Protein 2EL4 (pdb70)

Sequence (46 aa):
GSSGSSGTGVKPYGCSQCAKTFSLKSQLIVHQRSHTGVKPSGPSSGGSSGSSGTGVKPYGCSQCAKTFSLKSQLIVHQRSHTGVKPSGPSSGGSSGSSGTGVKPYGCSQCAKTFSLKSQLIVHQRSHTGVKPSGPSSGGSSGSSGTGVKPYGCSQCAKTFSLKSQLIVHQRSHTGVKPSGPSSGGSSGSSGTGVKPYGCSQCAKTFSLKSQLIVHQRSHTGVKPSGPSSGGSSGSSGTGVKPYGCSQCAKTFSLKSQLIVHQRSHTGVKPSGPSSGGSSGSSGTGVKPYGCSQCAKTFSLKSQLIVHQRSHTGVKPSGPSSGGSSGSSGTGVKPYGCSQCAKTFSLKSQLIVHQRSHTGVKPSGPSSGGSSGSSGTGVKPYGCSQCAKTFSLKSQLIVHQRSHTGVKPSGPSSGGSSGSSGTGVKPYGCSQCAKTFSLKSQLIVHQRSHTGVKPSGPSSGGSSGSSGTGVKPYGCSQCAKTFSLKSQLIVHQRSHTGVKPSGPSSGGSSGSSGTGVKPYGCSQCAKTFSLKSQLIVHQRSHTGVKPSGPSSGGSSGSSGTGVKPYGCSQCAKTFSLKSQLIVHQRSHTGVKPSGPSSGGSSGSSGTGVKPYGCSQCAKTFSLKSQLIVHQRSHTGVKPSGPSSGGSSGSSGTGVKPYGCSQCAKTFSLKSQLIVHQRSHTGVKPSGPSSGGSSGSSGTGVKPYGCSQCAKTFSLKSQLIVHQRSHTGVKPSGPSSGGSSGSSGTGVKPYGCSQCAKTFSLKSQLIVHQRSHTGVKPSGPSSGGSSGSSGTGVKPYGCSQCAKTFSLKSQLIVHQRSHTGVKPSGPSSGGSSGSSGTGVKPYGCSQCAKTFSLKSQLIVHQRSHTGVKPSGPSSGGSSGSSGTGVKPYGCSQCAKTFSLKSQLIVHQRSHTGVKPSGPSSG

GO terms:
  GO:0001934 positive regulation of protein phosphorylation (P, IDA)
  GO:0005634 nucleus (C, IDA)
  GO:0005737 cytoplasm (C, IDA)
  GO:0045732 positive regulation of protein catabolic process (P, IDA)
  GO:0045944 positive regulation of transcription by RNA polymerase II (P, IDA)
  GO:1901224 positive regulation of non-canonical NF-kappaB signal transduction (P, IDA)
  GO:0071356 cellular response to tumor necrosis factor (P, IDA)
  GO:0005515 protein binding (F, IPI)
  GO:0000122 negative regulation of transcription by RNA polymerase II (P, IDA)
  GO:0005737 cytoplasm (C, EXP)
  GO:0043065 positive regulation of apoptotic process (P, IMP)
  GO:0043066 negative regulation of apoptotic process (P, IMP)
  GO:0045597 positive regulation of cell differentiation (P, IMP)
  GO:0045944 positive regulation of transcription by RNA polymerase II (P, IMP)
  GO:0030335 positive regulation of cell migration (P, IMP)
  GO:0051726 regulation of cell cycle (P, IMP)
  GO:0007346 regulation of mitotic cell cycle (P, IMP)
  GO:0008284 positive regulation of cell population proliferation (P, IMP)
  GO:0008285 negative regulation of cell population proliferation (P, IMP)

Secondary structure (DSSP, 8-state):
------S----SEE-SSSS-EESSHHHHHHHGGGSSS---S--TT-

InterPro domains:
  IPR001909 Krueppel-associated box [PF01352] (80-121)
  IPR001909 Krueppel-associated box [PS50805] (81-152)
  IPR001909 Krueppel-associated box [SM00349] (81-141)
  IPR001909 Krueppel-associated box [cd07765] (81-120)
  IPR013087 Zinc finger C2H2-type [PF00096] (306-326)
  IPR013087 Zinc finger C2H2-type [PF00096] (332-354)
  IPR013087 Zinc finger C2H2-type [PF00096] (360-382)
  IPR013087 Zinc finger C2H2-type [PF00096] (388-410)
  IPR013087 Zinc finger C2H2-type [PF00096] (416-438)
  IPR013087 Zinc finger C2H2-type [PF00096] (444-466)
  IPR013087 Zinc finger C2H2-type [PF00096] (476-494)
  IPR013087 Zinc finger C2H2-type [PF00096] (500-522)
  IPR013087 Zinc finger C2H2-type [PF00096] (528-550)
  IPR013087 Zinc finger C2H2-type [PF00096] (556-578)
  IPR013087 Zinc finger C2H2-type [PF00096] (584-606)
  IPR013087 Zinc finger C2H2-type [PF00096] (612-634)
  IPR013087 Zinc finger C2H2-type [PF00096] (640-662)
  IPR013087 Zinc finger C2H2-type [PF00096] (670-690)
  IPR013087 Zinc finger C2H2-type [PF00096] (724-746)
  IPR013087 Zinc finger C2H2-type [PF00096] (752-774)

Nearest PDB structures (foldseek):
  2el6-assembly1_A  TM=6.136E-01  e=6.274E-04  Homo sapiens
  2eoz-assembly1_A  TM=5.662E-01  e=6.835E-03  Homo sapiens
  2em0-assembly1_A  TM=5.484E-01  e=6.835E-03  Homo sapiens
  2eme-assembly1_A  TM=3.281E-01  e=1.495E-03  Homo sapiens
  1x5w-assembly1_A  TM=6.086E-01  e=1.069E-01  Homo sapiens

Organism: Homo sapiens (NCBI:txid9606)

Structure (mmCIF, N/CA/C/O backbone):
data_2EL4
#
_entry.id   2EL4
#
loop_
_entity.id
_entity.type
_entity.pdbx_description
1 polymer 'Zinc finger protein 268'
2 non-polymer 'ZINC ION'
#
loop_
_atom_site.group_PDB
_atom_site.id
_atom_site.type_symbol
_atom_site.label_atom_id
_atom_site.label_alt_id
_atom_site.label_comp_id
_atom_site.label_asym_id
_atom_site.label_entity_id
_atom_site.label_seq_id
_atom_site.pdbx_PDB_ins_code
_atom_site.Cartn_x
_atom_site.Cartn_y
_atom_site.Cartn_z
_atom_site.occupancy
_atom_site.B_iso_or_equiv
_atom_site.auth_seq_id
_atom_site.auth_comp_id
_atom_site.auth_asym_id
_atom_site.auth_atom_id
_atom_site.pdbx_PDB_model_num
ATOM 1 N N . GLY A 1 1 ? 7.763 13.338 -31.926 1.00 0.00 1 GLY A N 1
ATOM 2 C CA . GLY A 1 1 ? 8.297 13.344 -30.577 1.00 0.00 1 GLY A CA 1
ATOM 3 C C . GLY A 1 1 ? 7.222 13.141 -29.527 1.00 0.00 1 GLY A C 1
ATOM 4 O O . GLY A 1 1 ? 6.048 12.975 -29.856 1.00 0.00 1 GLY A O 1
ATOM 8 N N . SER A 1 2 ? 7.625 13.151 -28.261 1.00 0.00 2 SER A N 1
ATOM 9 C CA . SER A 1 2 ? 6.688 12.961 -27.159 1.00 0.00 2 SER A CA 1
ATOM 10 C C . SER A 1 2 ? 7.037 13.871 -25.986 1.00 0.00 2 SER A C 1
ATOM 11 O O . SER A 1 2 ? 8.170 13.877 -25.506 1.00 0.00 2 SER A O 1
ATOM 19 N N . SER A 1 3 ? 6.054 14.640 -25.529 1.00 0.00 3 SER A N 1
ATOM 20 C CA . SER A 1 3 ? 6.257 15.558 -24.414 1.00 0.00 3 SER A CA 1
ATOM 21 C C . SER A 1 3 ? 6.463 14.792 -23.111 1.00 0.00 3 SER A C 1
ATOM 22 O O . SER A 1 3 ? 6.080 13.629 -22.993 1.00 0.00 3 SER A O 1
ATOM 30 N N . GLY A 1 4 ? 7.072 15.455 -22.132 1.00 0.00 4 GLY A N 1
ATOM 31 C CA . GLY A 1 4 ? 7.320 14.823 -20.850 1.00 0.00 4 GLY A CA 1
ATOM 32 C C . GLY A 1 4 ? 8.254 15.634 -19.974 1.00 0.00 4 GLY A C 1
ATOM 33 O O . GLY A 1 4 ? 8.793 16.653 -20.406 1.00 0.00 4 GLY A O 1
ATOM 37 N N . SER A 1 5 ? 8.447 15.182 -18.739 1.00 0.00 5 SER A N 1
ATOM 38 C CA . SER A 1 5 ? 9.318 15.876 -17.798 1.00 0.00 5 SER A CA 1
ATOM 39 C C . SER A 1 5 ? 9.084 17.383 -17.850 1.00 0.00 5 SER A C 1
ATOM 40 O O . SER A 1 5 ? 10.029 18.171 -17.813 1.00 0.00 5 SER A O 1
ATOM 48 N N . SER A 1 6 ? 7.817 17.775 -17.937 1.00 0.00 6 SER A N 1
ATOM 49 C CA . SER A 1 6 ? 7.457 19.187 -17.999 1.00 0.00 6 SER A CA 1
ATOM 50 C C . SER A 1 6 ? 6.783 19.633 -16.704 1.00 0.00 6 SER A C 1
ATOM 51 O O . SER A 1 6 ? 5.558 19.617 -16.591 1.00 0.00 6 SER A O 1
ATOM 59 N N . GLY A 1 7 ? 7.595 20.030 -15.729 1.00 0.00 7 GLY A N 1
ATOM 60 C CA . GLY A 1 7 ? 7.061 20.475 -14.455 1.00 0.00 7 GLY A CA 1
ATOM 61 C C . GLY A 1 7 ? 6.807 19.325 -13.500 1.00 0.00 7 GLY A C 1
ATOM 62 O O . GLY A 1 7 ? 6.271 18.288 -13.892 1.00 0.00 7 GLY A O 1
ATOM 66 N N . THR A 1 8 ? 7.194 19.507 -12.241 1.00 0.00 8 THR A N 1
ATOM 67 C CA . THR A 1 8 ? 7.009 18.477 -11.228 1.00 0.00 8 THR A CA 1
ATOM 68 C C . THR A 1 8 ? 5.550 18.388 -10.795 1.00 0.00 8 THR A C 1
ATOM 69 O O . THR A 1 8 ? 4.767 19.310 -11.021 1.00 0.00 8 THR A O 1
ATOM 80 N N . GLY A 1 9 ? 5.190 17.271 -10.169 1.00 0.00 9 GLY A N 1
ATOM 81 C CA . GLY A 1 9 ? 3.825 17.083 -9.714 1.00 0.00 9 GLY A CA 1
ATOM 82 C C . GLY A 1 9 ? 3.516 15.634 -9.391 1.00 0.00 9 GLY A C 1
ATOM 83 O O . GLY A 1 9 ? 3.429 14.795 -10.288 1.00 0.00 9 GLY A O 1
ATOM 87 N N . VAL A 1 10 ? 3.351 15.338 -8.105 1.00 0.00 10 VAL A N 1
ATOM 88 C CA . VAL A 1 10 ? 3.050 13.981 -7.666 1.00 0.00 10 VAL A CA 1
ATOM 89 C C . VAL A 1 10 ? 1.856 13.962 -6.718 1.00 0.00 10 VAL A C 1
ATOM 90 O O . VAL A 1 10 ? 1.934 14.459 -5.594 1.00 0.00 10 VAL A O 1
ATOM 103 N N . LYS A 1 11 ? 0.752 13.384 -7.178 1.00 0.00 11 LYS A N 1
ATOM 104 C CA . LYS A 1 11 ? -0.460 13.297 -6.371 1.00 0.00 11 LYS A CA 1
ATOM 105 C C . LYS A 1 11 ? -0.176 12.619 -5.034 1.00 0.00 11 LYS A C 1
ATOM 106 O O . LYS A 1 11 ? 0.705 11.767 -4.918 1.00 0.00 11 LYS A O 1
ATOM 125 N N . PRO A 1 12 ? -0.940 13.004 -4.001 1.00 0.00 12 PRO A N 1
ATOM 126 C CA . PRO A 1 12 ? -0.790 12.444 -2.654 1.00 0.00 12 PRO A CA 1
ATOM 127 C C . PRO A 1 12 ? -1.245 10.990 -2.577 1.00 0.00 12 PRO A C 1
ATOM 128 O O . PRO A 1 12 ? -0.766 10.223 -1.742 1.00 0.00 12 PRO A O 1
ATOM 139 N N . TYR A 1 13 ? -2.172 10.618 -3.453 1.00 0.00 13 TYR A N 1
ATOM 140 C CA . TYR A 1 13 ? -2.693 9.257 -3.482 1.00 0.00 13 TYR A CA 1
ATOM 141 C C . TYR A 1 13 ? -2.174 8.501 -4.701 1.00 0.00 13 TYR A C 1
ATOM 142 O O . TYR A 1 13 ? -2.652 8.697 -5.818 1.00 0.00 13 TYR A O 1
ATOM 160 N N . GLY A 1 14 ? -1.191 7.634 -4.478 1.00 0.00 14 GLY A N 1
ATOM 161 C CA . GLY A 1 14 ? -0.623 6.860 -5.566 1.00 0.00 14 GLY A CA 1
ATOM 162 C C . GLY A 1 14 ? -0.458 5.395 -5.212 1.00 0.00 14 GLY A C 1
ATOM 163 O O . GLY A 1 14 ? -0.188 5.054 -4.060 1.00 0.00 14 GLY A O 1
ATOM 167 N N . CYS A 1 15 ? -0.622 4.526 -6.203 1.00 0.00 15 CYS A N 1
ATOM 168 C CA . CYS A 1 15 ? -0.492 3.090 -5.991 1.00 0.00 15 CYS A CA 1
ATOM 169 C C . CYS A 1 15 ? 0.953 2.640 -6.185 1.00 0.00 15 CYS A C 1
ATOM 170 O O . CYS A 1 15 ? 1.680 3.190 -7.011 1.00 0.00 15 CYS A O 1
ATOM 177 N N . SER A 1 16 ? 1.362 1.635 -5.417 1.00 0.00 16 SER A N 1
ATOM 178 C CA . SER A 1 16 ? 2.721 1.112 -5.501 1.00 0.00 16 SER A CA 1
ATOM 179 C C . SER A 1 16 ? 2.798 -0.044 -6.493 1.00 0.00 16 SER A C 1
ATOM 180 O O . SER A 1 16 ? 3.652 -0.059 -7.379 1.00 0.00 16 SER A O 1
ATOM 188 N N . GLN A 1 17 ? 1.899 -1.011 -6.337 1.00 0.00 17 GLN A N 1
ATOM 189 C CA . GLN A 1 17 ? 1.866 -2.172 -7.218 1.00 0.00 17 GLN A CA 1
ATOM 190 C C . GLN A 1 17 ? 1.985 -1.750 -8.679 1.00 0.00 17 GLN A C 1
ATOM 191 O O . GLN A 1 17 ? 2.647 -2.415 -9.476 1.00 0.00 17 GLN A O 1
ATOM 205 N N . CYS A 1 18 ? 1.340 -0.641 -9.024 1.00 0.00 18 CYS A N 1
ATOM 206 C CA . CYS A 1 18 ? 1.373 -0.130 -10.389 1.00 0.00 18 CYS A CA 1
ATOM 207 C C . CYS A 1 18 ? 1.867 1.314 -10.418 1.00 0.00 18 CYS A C 1
ATOM 208 O O . CYS A 1 18 ? 2.237 1.875 -9.386 1.00 0.00 18 CYS A O 1
ATOM 215 N N . ALA A 1 19 ? 1.869 1.909 -11.606 1.00 0.00 19 ALA A N 1
ATOM 216 C CA . ALA A 1 19 ? 2.315 3.288 -11.769 1.00 0.00 19 ALA A CA 1
ATOM 217 C C . ALA A 1 19 ? 1.134 4.221 -12.013 1.00 0.00 19 ALA A C 1
ATOM 218 O O . ALA A 1 19 ? 1.246 5.202 -12.748 1.00 0.00 19 ALA A O 1
ATOM 225 N N . LYS A 1 20 ? 0.002 3.910 -11.391 1.00 0.00 20 LYS A N 1
ATOM 226 C CA . LYS A 1 20 ? -1.201 4.721 -11.539 1.00 0.00 20 LYS A CA 1
ATOM 227 C C . LYS A 1 20 ? -1.485 5.510 -10.265 1.00 0.00 20 LYS A C 1
ATOM 228 O O . LYS A 1 20 ? -1.531 4.947 -9.170 1.00 0.00 20 LYS A O 1
ATOM 247 N N . THR A 1 21 ? -1.677 6.817 -10.414 1.00 0.00 21 THR A N 1
ATOM 248 C CA . THR A 1 21 ? -1.958 7.683 -9.276 1.00 0.00 21 THR A CA 1
ATOM 249 C C . THR A 1 21 ? -3.373 8.245 -9.349 1.00 0.00 21 THR A C 1
ATOM 250 O O . THR A 1 21 ? -4.069 8.075 -10.350 1.00 0.00 21 THR A O 1
ATOM 261 N N . PHE A 1 22 ? -3.793 8.917 -8.282 1.00 0.00 22 PHE A N 1
ATOM 262 C CA . PHE A 1 22 ? -5.127 9.504 -8.224 1.00 0.00 22 PHE A CA 1
ATOM 263 C C . PHE A 1 22 ? -5.127 10.771 -7.373 1.00 0.00 22 PHE A C 1
ATOM 264 O O . PHE A 1 22 ? -4.249 10.967 -6.532 1.00 0.00 22 PHE A O 1
ATOM 281 N N . SER A 1 23 ? -6.118 11.627 -7.598 1.00 0.00 23 SER A N 1
ATOM 282 C CA . SER A 1 23 ? -6.231 12.877 -6.855 1.00 0.00 23 SER A CA 1
ATOM 283 C C . SER A 1 23 ? -7.113 12.699 -5.623 1.00 0.00 23 SER A C 1
ATOM 284 O O . SER A 1 23 ? -6.817 13.229 -4.551 1.00 0.00 23 SER A O 1
ATOM 292 N N . LEU A 1 24 ? -8.198 11.950 -5.784 1.00 0.00 24 LEU A N 1
ATOM 293 C CA . LEU A 1 24 ? -9.125 11.700 -4.685 1.00 0.00 24 LEU A CA 1
ATOM 294 C C . LEU A 1 24 ? -8.809 10.376 -3.996 1.00 0.00 24 LEU A C 1
ATOM 295 O O . LEU A 1 24 ? -8.616 9.353 -4.653 1.00 0.00 24 LEU A O 1
ATOM 311 N N . LYS A 1 25 ? -8.760 10.403 -2.669 1.00 0.00 25 LYS A N 1
ATOM 312 C CA . LYS A 1 25 ? -8.472 9.205 -1.889 1.00 0.00 25 LYS A CA 1
ATOM 313 C C . LYS A 1 25 ? -9.469 8.096 -2.207 1.00 0.00 25 LYS A C 1
ATOM 314 O O . LYS A 1 25 ? -9.086 6.947 -2.425 1.00 0.00 25 LYS A O 1
ATOM 333 N N . SER A 1 26 ? -10.751 8.448 -2.233 1.00 0.00 26 SER A N 1
ATOM 334 C CA . SER A 1 26 ? -11.804 7.481 -2.522 1.00 0.00 26 SER A CA 1
ATOM 335 C C . SER A 1 26 ? -11.422 6.602 -3.709 1.00 0.00 26 SER A C 1
ATOM 336 O O . SER A 1 26 ? -11.707 5.405 -3.724 1.00 0.00 26 SER A O 1
ATOM 344 N N . GLN A 1 27 ? -10.777 7.206 -4.702 1.00 0.00 27 GLN A N 1
ATOM 345 C CA . GLN A 1 27 ? -10.358 6.479 -5.894 1.00 0.00 27 GLN A CA 1
ATOM 346 C C . GLN A 1 27 ? -9.286 5.448 -5.554 1.00 0.00 27 GLN A C 1
ATOM 347 O O . GLN A 1 27 ? -9.338 4.308 -6.016 1.00 0.00 27 GLN A O 1
ATOM 361 N N . LEU A 1 28 ? -8.316 5.856 -4.743 1.00 0.00 28 LEU A N 1
ATOM 362 C CA . LEU A 1 28 ? -7.231 4.967 -4.341 1.00 0.00 28 LEU A CA 1
ATOM 363 C C . LEU A 1 28 ? -7.741 3.874 -3.407 1.00 0.00 28 LEU A C 1
ATOM 364 O O . LEU A 1 28 ? -7.585 2.685 -3.685 1.00 0.00 28 LEU A O 1
ATOM 380 N N . ILE A 1 29 ? -8.351 4.286 -2.300 1.00 0.00 29 ILE A N 1
ATOM 381 C CA . ILE A 1 29 ? -8.886 3.341 -1.328 1.00 0.00 29 ILE A CA 1
ATOM 382 C C . ILE A 1 29 ? -9.569 2.167 -2.020 1.00 0.00 29 ILE A C 1
ATOM 383 O O . ILE A 1 29 ? -9.448 1.021 -1.586 1.00 0.00 29 ILE A O 1
ATOM 399 N N . VAL A 1 30 ? -10.285 2.459 -3.101 1.00 0.00 30 VAL A N 1
ATOM 400 C CA . VAL A 1 30 ? -10.985 1.427 -3.856 1.00 0.00 30 VAL A CA 1
ATOM 401 C C . VAL A 1 30 ? -10.037 0.702 -4.805 1.00 0.00 30 VAL A C 1
ATOM 402 O O . VAL A 1 30 ? -10.061 -0.525 -4.906 1.00 0.00 30 VAL A O 1
ATOM 415 N N . HIS A 1 31 ? -9.203 1.469 -5.499 1.00 0.00 31 HIS A N 1
ATOM 416 C CA . HIS A 1 31 ? -8.244 0.899 -6.440 1.00 0.00 31 HIS A CA 1
ATOM 417 C C . HIS A 1 31 ? -7.386 -0.166 -5.764 1.00 0.00 31 HIS A C 1
ATOM 418 O O . HIS A 1 31 ? -7.256 -1.281 -6.266 1.00 0.00 31 HIS A O 1
ATOM 432 N N . GLN A 1 32 ? -6.803 0.188 -4.623 1.00 0.00 32 GLN A N 1
ATOM 433 C CA . GLN A 1 32 ? -5.956 -0.738 -3.880 1.00 0.00 32 GLN A CA 1
ATOM 434 C C . GLN A 1 32 ? -6.583 -2.127 -3.828 1.00 0.00 32 GLN A C 1
ATOM 435 O O . GLN A 1 32 ? -5.882 -3.130 -3.692 1.00 0.00 32 GLN A O 1
ATOM 449 N N . ARG A 1 33 ? -7.906 -2.179 -3.937 1.00 0.00 33 ARG A N 1
ATOM 450 C CA . ARG A 1 33 ? -8.627 -3.445 -3.901 1.00 0.00 33 ARG A CA 1
ATOM 451 C C . ARG A 1 33 ? -8.705 -4.066 -5.293 1.00 0.00 33 ARG A C 1
ATOM 452 O O . ARG A 1 33 ? -9.741 -4.600 -5.688 1.00 0.00 33 ARG A O 1
ATOM 473 N N . SER A 1 34 ? -7.603 -3.991 -6.031 1.00 0.00 34 SER A N 1
ATOM 474 C CA . SER A 1 34 ? -7.547 -4.541 -7.381 1.00 0.00 34 SER A CA 1
ATOM 475 C C . SER A 1 34 ? -6.346 -5.469 -7.540 1.00 0.00 34 SER A C 1
ATOM 476 O O . SER A 1 34 ? -6.383 -6.423 -8.317 1.00 0.00 34 SER A O 1
ATOM 484 N N . HIS A 1 35 ? -5.282 -5.181 -6.798 1.00 0.00 35 HIS A N 1
ATOM 485 C CA . HIS A 1 35 ? -4.069 -5.989 -6.856 1.00 0.00 35 HIS A CA 1
ATOM 486 C C . HIS A 1 35 ? -4.131 -7.136 -5.852 1.00 0.00 35 HIS A C 1
ATOM 487 O O . HIS A 1 35 ? -3.126 -7.492 -5.236 1.00 0.00 35 HIS A O 1
ATOM 501 N N . THR A 1 36 ? -5.319 -7.711 -5.690 1.00 0.00 36 THR A N 1
ATOM 502 C CA . THR A 1 36 ? -5.514 -8.815 -4.760 1.00 0.00 36 THR A CA 1
ATOM 503 C C . THR A 1 36 ? -6.829 -9.537 -5.031 1.00 0.00 36 THR A C 1
ATOM 504 O O . THR A 1 36 ? -7.823 -8.916 -5.406 1.00 0.00 36 THR A O 1
ATOM 515 N N . GLY A 1 37 ? -6.829 -10.852 -4.836 1.00 0.00 37 GLY A N 1
ATOM 516 C CA . GLY A 1 37 ? -8.029 -11.636 -5.064 1.00 0.00 37 GLY A CA 1
ATOM 517 C C . GLY A 1 37 ? -7.931 -12.498 -6.307 1.00 0.00 37 GLY A C 1
ATOM 518 O O . GLY A 1 37 ? -7.141 -13.441 -6.357 1.00 0.00 37 GLY A O 1
ATOM 522 N N . VAL A 1 38 ? -8.737 -12.176 -7.313 1.00 0.00 38 VAL A N 1
ATOM 523 C CA . VAL A 1 38 ? -8.739 -12.928 -8.562 1.00 0.00 38 VAL A CA 1
ATOM 524 C C . VAL A 1 38 ? -7.321 -13.133 -9.083 1.00 0.00 38 VAL A C 1
ATOM 525 O O . VAL A 1 38 ? -6.543 -12.184 -9.188 1.00 0.00 38 VAL A O 1
ATOM 538 N N . LYS A 1 39 ? -6.989 -14.377 -9.408 1.00 0.00 39 LYS A N 1
ATOM 539 C CA . LYS A 1 39 ? -5.665 -14.708 -9.920 1.00 0.00 39 LYS A CA 1
ATOM 540 C C . LYS A 1 39 ? -5.749 -15.233 -11.350 1.00 0.00 39 LYS A C 1
ATOM 541 O O . LYS A 1 39 ? -6.731 -15.860 -11.749 1.00 0.00 39 LYS A O 1
ATOM 560 N N . PRO A 1 40 ? -4.697 -14.973 -12.140 1.00 0.00 40 PRO A N 1
ATOM 561 C CA . PRO A 1 40 ? -4.628 -15.412 -13.537 1.00 0.00 40 PRO A CA 1
ATOM 562 C C . PRO A 1 40 ? -4.473 -16.924 -13.662 1.00 0.00 40 PRO A C 1
ATOM 563 O O . PRO A 1 40 ? -4.071 -17.597 -12.713 1.00 0.00 40 PRO A O 1
ATOM 574 N N . SER A 1 41 ? -4.794 -17.451 -14.839 1.00 0.00 41 SER A N 1
ATOM 575 C CA . SER A 1 41 ? -4.693 -18.885 -15.087 1.00 0.00 41 SER A CA 1
ATOM 576 C C . SER A 1 41 ? -3.365 -19.433 -14.575 1.00 0.00 41 SER A C 1
ATOM 577 O O . SER A 1 41 ? -2.319 -18.805 -14.736 1.00 0.00 41 SER A O 1
ATOM 585 N N . GLY A 1 42 ? -3.415 -20.609 -13.957 1.00 0.00 42 GLY A N 1
ATOM 586 C CA . GLY A 1 42 ? -2.210 -21.222 -13.430 1.00 0.00 42 GLY A CA 1
ATOM 587 C C . GLY A 1 42 ? -2.248 -22.735 -13.510 1.00 0.00 42 GLY A C 1
ATOM 588 O O . GLY A 1 42 ? -1.850 -23.336 -14.508 1.00 0.00 42 GLY A O 1
ATOM 592 N N . PRO A 1 43 ? -2.734 -23.376 -12.436 1.00 0.00 43 PRO A N 1
ATOM 593 C CA . PRO A 1 43 ? -2.832 -24.837 -12.364 1.00 0.00 43 PRO A CA 1
ATOM 594 C C . PRO A 1 43 ? -3.898 -25.393 -13.301 1.00 0.00 43 PRO A C 1
ATOM 595 O O . PRO A 1 43 ? -4.980 -24.822 -13.434 1.00 0.00 43 PRO A O 1
ATOM 606 N N . SER A 1 44 ? -3.586 -26.512 -13.948 1.00 0.00 44 SER A N 1
ATOM 607 C CA . SER A 1 44 ? -4.516 -27.144 -14.876 1.00 0.00 44 SER A CA 1
ATOM 608 C C . SER A 1 44 ? -5.531 -28.002 -14.127 1.00 0.00 44 SER A C 1
ATOM 609 O O . SER A 1 44 ? -6.725 -27.972 -14.424 1.00 0.00 44 SER A O 1
ATOM 617 N N . SER A 1 45 ? -5.046 -28.768 -13.154 1.00 0.00 45 SER A N 1
ATOM 618 C CA . SER A 1 45 ? -5.908 -29.638 -12.365 1.00 0.00 45 SER A CA 1
ATOM 619 C C . SER A 1 45 ? -6.363 -28.939 -11.087 1.00 0.00 45 SER A C 1
ATOM 620 O O . SER A 1 45 ? -6.394 -29.539 -10.014 1.00 0.00 45 SER A O 1
ATOM 628 N N . GLY A 1 46 ? -6.716 -27.663 -11.212 1.00 0.00 46 GLY A N 1
ATOM 629 C CA . GLY A 1 46 ? -7.165 -26.901 -10.061 1.00 0.00 46 GLY A CA 1
ATOM 630 C C . GLY A 1 46 ? -8.545 -26.308 -10.261 1.00 0.00 46 GLY A C 1
ATOM 631 O O . GLY A 1 46 ? -9.281 -26.160 -9.286 1.00 0.00 46 GLY A O 1
ATOM 636 N N . GLY A 1 1 ? 1.601 25.743 -26.064 1.00 0.00 1 GLY A N 2
ATOM 637 C CA . GLY A 1 1 ? 2.292 24.468 -26.128 1.00 0.00 1 GLY A CA 2
ATOM 638 C C . GLY A 1 1 ? 3.113 24.191 -24.884 1.00 0.00 1 GLY A C 2
ATOM 639 O O . GLY A 1 1 ? 4.303 24.501 -24.836 1.00 0.00 1 GLY A O 2
ATOM 643 N N . SER A 1 2 ? 2.476 23.606 -23.875 1.00 0.00 2 SER A N 2
ATOM 644 C CA . SER A 1 2 ? 3.154 23.292 -22.623 1.00 0.00 2 SER A CA 2
ATOM 645 C C . SER A 1 2 ? 4.022 22.046 -22.772 1.00 0.00 2 SER A C 2
ATOM 646 O O . SER A 1 2 ? 3.518 20.924 -22.795 1.00 0.00 2 SER A O 2
ATOM 654 N N . SER A 1 3 ? 5.331 22.254 -22.874 1.00 0.00 3 SER A N 2
ATOM 655 C CA . SER A 1 3 ? 6.271 21.149 -23.026 1.00 0.00 3 SER A CA 2
ATOM 656 C C . SER A 1 3 ? 6.514 20.456 -21.689 1.00 0.00 3 SER A C 2
ATOM 657 O O . SER A 1 3 ? 7.438 20.805 -20.955 1.00 0.00 3 SER A O 2
ATOM 665 N N . GLY A 1 4 ? 5.677 19.470 -21.380 1.00 0.00 4 GLY A N 2
ATOM 666 C CA . GLY A 1 4 ? 5.817 18.742 -20.132 1.00 0.00 4 GLY A CA 2
ATOM 667 C C . GLY A 1 4 ? 6.174 17.285 -20.347 1.00 0.00 4 GLY A C 2
ATOM 668 O O . GLY A 1 4 ? 5.387 16.523 -20.910 1.00 0.00 4 GLY A O 2
ATOM 672 N N . SER A 1 5 ? 7.364 16.896 -19.900 1.00 0.00 5 SER A N 2
ATOM 673 C CA . SER A 1 5 ? 7.826 15.522 -20.052 1.00 0.00 5 SER A CA 2
ATOM 674 C C . SER A 1 5 ? 7.277 14.638 -18.936 1.00 0.00 5 SER A C 2
ATOM 675 O O . SER A 1 5 ? 6.790 13.535 -19.185 1.00 0.00 5 SER A O 2
ATOM 683 N N . SER A 1 6 ? 7.360 15.130 -17.705 1.00 0.00 6 SER A N 2
ATOM 684 C CA . SER A 1 6 ? 6.876 14.385 -16.549 1.00 0.00 6 SER A CA 2
ATOM 685 C C . SER A 1 6 ? 5.356 14.470 -16.445 1.00 0.00 6 SER A C 2
ATOM 686 O O . SER A 1 6 ? 4.668 13.451 -16.396 1.00 0.00 6 SER A O 2
ATOM 694 N N . GLY A 1 7 ? 4.839 15.695 -16.412 1.00 0.00 7 GLY A N 2
ATOM 695 C CA . GLY A 1 7 ? 3.405 15.892 -16.314 1.00 0.00 7 GLY A CA 2
ATOM 696 C C . GLY A 1 7 ? 3.027 16.870 -15.220 1.00 0.00 7 GLY A C 2
ATOM 697 O O . GLY A 1 7 ? 3.087 16.542 -14.034 1.00 0.00 7 GLY A O 2
ATOM 701 N N . THR A 1 8 ? 2.638 18.078 -15.616 1.00 0.00 8 THR A N 2
ATOM 702 C CA . THR A 1 8 ? 2.252 19.109 -14.661 1.00 0.00 8 THR A CA 2
ATOM 703 C C . THR A 1 8 ? 0.929 18.765 -13.987 1.00 0.00 8 THR A C 2
ATOM 704 O O . THR A 1 8 ? -0.143 19.037 -14.526 1.00 0.00 8 THR A O 2
ATOM 715 N N . GLY A 1 9 ? 1.011 18.167 -12.802 1.00 0.00 9 GLY A N 2
ATOM 716 C CA . GLY A 1 9 ? -0.188 17.797 -12.073 1.00 0.00 9 GLY A CA 2
ATOM 717 C C . GLY A 1 9 ? 0.084 16.770 -10.992 1.00 0.00 9 GLY A C 2
ATOM 718 O O . GLY A 1 9 ? -0.688 15.828 -10.812 1.00 0.00 9 GLY A O 2
ATOM 722 N N . VAL A 1 10 ? 1.187 16.949 -10.272 1.00 0.00 10 VAL A N 2
ATOM 723 C CA . VAL A 1 10 ? 1.560 16.029 -9.203 1.00 0.00 10 VAL A CA 2
ATOM 724 C C . VAL A 1 10 ? 0.362 15.697 -8.321 1.00 0.00 10 VAL A C 2
ATOM 725 O O . VAL A 1 10 ? -0.396 16.582 -7.924 1.00 0.00 10 VAL A O 2
ATOM 738 N N . LYS A 1 11 ? 0.196 14.414 -8.017 1.00 0.00 11 LYS A N 2
ATOM 739 C CA . LYS A 1 11 ? -0.909 13.962 -7.180 1.00 0.00 11 LYS A CA 2
ATOM 740 C C . LYS A 1 11 ? -0.399 13.446 -5.838 1.00 0.00 11 LYS A C 2
ATOM 741 O O . LYS A 1 11 ? 0.666 12.836 -5.744 1.00 0.00 11 LYS A O 2
ATOM 760 N N . PRO A 1 12 ? -1.177 13.696 -4.774 1.00 0.00 12 PRO A N 2
ATOM 761 C CA . PRO A 1 12 ? -0.825 13.263 -3.418 1.00 0.00 12 PRO A CA 2
ATOM 762 C C . PRO A 1 12 ? -0.913 11.750 -3.251 1.00 0.00 12 PRO A C 2
ATOM 763 O O . PRO A 1 12 ? 0.024 11.113 -2.769 1.00 0.00 12 PRO A O 2
ATOM 774 N N . TYR A 1 13 ? -2.043 11.180 -3.653 1.00 0.00 13 TYR A N 2
ATOM 775 C CA . TYR A 1 13 ? -2.254 9.741 -3.546 1.00 0.00 13 TYR A CA 2
ATOM 776 C C . TYR A 1 13 ? -1.725 9.020 -4.782 1.00 0.00 13 TYR A C 2
ATOM 777 O O . TYR A 1 13 ? -1.611 9.607 -5.856 1.00 0.00 13 TYR A O 2
ATOM 795 N N . GLY A 1 14 ? -1.404 7.740 -4.620 1.00 0.00 14 GLY A N 2
ATOM 796 C CA . GLY A 1 14 ? -0.892 6.957 -5.730 1.00 0.00 14 GLY A CA 2
ATOM 797 C C . GLY A 1 14 ? -0.664 5.505 -5.359 1.00 0.00 14 GLY A C 2
ATOM 798 O O . GLY A 1 14 ? -0.445 5.182 -4.191 1.00 0.00 14 GLY A O 2
ATOM 802 N N . CYS A 1 15 ? -0.715 4.627 -6.354 1.00 0.00 15 CYS A N 2
ATOM 803 C CA . CYS A 1 15 ? -0.515 3.201 -6.128 1.00 0.00 15 CYS A CA 2
ATOM 804 C C . CYS A 1 15 ? 0.972 2.857 -6.107 1.00 0.00 15 CYS A C 2
ATOM 805 O O . CYS A 1 15 ? 1.783 3.523 -6.751 1.00 0.00 15 CYS A O 2
ATOM 812 N N . SER A 1 16 ? 1.322 1.813 -5.363 1.00 0.00 16 SER A N 2
ATOM 813 C CA . SER A 1 16 ? 2.711 1.382 -5.255 1.00 0.00 16 SER A CA 2
ATOM 814 C C . SER A 1 16 ? 2.976 0.172 -6.146 1.00 0.00 16 SER A C 2
ATOM 815 O O . SER A 1 16 ? 3.901 0.177 -6.957 1.00 0.00 16 SER A O 2
ATOM 823 N N . GLN A 1 17 ? 2.156 -0.862 -5.987 1.00 0.00 17 GLN A N 2
ATOM 824 C CA . GLN A 1 17 ? 2.302 -2.079 -6.776 1.00 0.00 17 GLN A CA 2
ATOM 825 C C . GLN A 1 17 ? 2.335 -1.761 -8.267 1.00 0.00 17 GLN A C 2
ATOM 826 O O . GLN A 1 17 ? 3.119 -2.341 -9.019 1.00 0.00 17 GLN A O 2
ATOM 840 N N . CYS A 1 18 ? 1.479 -0.837 -8.689 1.00 0.00 18 CYS A N 2
ATOM 841 C CA . CYS A 1 18 ? 1.409 -0.441 -10.090 1.00 0.00 18 CYS A CA 2
ATOM 842 C C . CYS A 1 18 ? 1.677 1.053 -10.248 1.00 0.00 18 CYS A C 2
ATOM 843 O O . CYS A 1 18 ? 1.953 1.751 -9.272 1.00 0.00 18 CYS A O 2
ATOM 850 N N . ALA A 1 19 ? 1.593 1.537 -11.483 1.00 0.00 19 ALA A N 2
ATOM 851 C CA . ALA A 1 19 ? 1.824 2.947 -11.768 1.00 0.00 19 ALA A CA 2
ATOM 852 C C . ALA A 1 19 ? 0.517 3.663 -12.092 1.00 0.00 19 ALA A C 2
ATOM 853 O O . ALA A 1 19 ? 0.115 3.749 -13.253 1.00 0.00 19 ALA A O 2
ATOM 860 N N . LYS A 1 20 ? -0.144 4.175 -11.060 1.00 0.00 20 LYS A N 2
ATOM 861 C CA . LYS A 1 20 ? -1.406 4.884 -11.234 1.00 0.00 20 LYS A CA 2
ATOM 862 C C . LYS A 1 20 ? -1.650 5.851 -10.080 1.00 0.00 20 LYS A C 2
ATOM 863 O O . LYS A 1 20 ? -1.893 5.434 -8.947 1.00 0.00 20 LYS A O 2
ATOM 882 N N . THR A 1 21 ? -1.586 7.146 -10.375 1.00 0.00 21 THR A N 2
ATOM 883 C CA . THR A 1 21 ? -1.800 8.172 -9.363 1.00 0.00 21 THR A CA 2
ATOM 884 C C . THR A 1 21 ? -3.278 8.526 -9.243 1.00 0.00 21 THR A C 2
ATOM 885 O O . THR A 1 21 ? -4.037 8.399 -10.204 1.00 0.00 21 THR A O 2
ATOM 896 N N . PHE A 1 22 ? -3.681 8.972 -8.058 1.00 0.00 22 PHE A N 2
ATOM 897 C CA . PHE A 1 22 ? -5.070 9.344 -7.813 1.00 0.00 22 PHE A CA 2
ATOM 898 C C . PHE A 1 22 ? -5.155 10.708 -7.133 1.00 0.00 22 PHE A C 2
ATOM 899 O O . PHE A 1 22 ? -4.298 11.066 -6.325 1.00 0.00 22 PHE A O 2
ATOM 916 N N . SER A 1 23 ? -6.195 11.465 -7.468 1.00 0.00 23 SER A N 2
ATOM 917 C CA . SER A 1 23 ? -6.391 12.792 -6.894 1.00 0.00 23 SER A CA 2
ATOM 918 C C . SER A 1 23 ? -7.090 12.700 -5.541 1.00 0.00 23 SER A C 2
ATOM 919 O O . SER A 1 23 ? -6.730 13.402 -4.595 1.00 0.00 23 SER A O 2
ATOM 927 N N . LEU A 1 24 ? -8.091 11.831 -5.457 1.00 0.00 24 LEU A N 2
ATOM 928 C CA . LEU A 1 24 ? -8.842 11.646 -4.220 1.00 0.00 24 LEU A CA 2
ATOM 929 C C . LEU A 1 24 ? -8.562 10.275 -3.613 1.00 0.00 24 LEU A C 2
ATOM 930 O O . LEU A 1 24 ? -8.583 9.260 -4.308 1.00 0.00 24 LEU A O 2
ATOM 946 N N . LYS A 1 25 ? -8.301 10.254 -2.310 1.00 0.00 25 LYS A N 2
ATOM 947 C CA . LYS A 1 25 ? -8.020 9.008 -1.607 1.00 0.00 25 LYS A CA 2
ATOM 948 C C . LYS A 1 25 ? -9.050 7.940 -1.959 1.00 0.00 25 LYS A C 2
ATOM 949 O O . LYS A 1 25 ? -8.702 6.782 -2.193 1.00 0.00 25 LYS A O 2
ATOM 968 N N . SER A 1 26 ? -10.318 8.336 -1.996 1.00 0.00 26 SER A N 2
ATOM 969 C CA . SER A 1 26 ? -11.399 7.412 -2.318 1.00 0.00 26 SER A CA 2
ATOM 970 C C . SER A 1 26 ? -11.027 6.536 -3.511 1.00 0.00 26 SER A C 2
ATOM 971 O O . SER A 1 26 ? -11.099 5.310 -3.440 1.00 0.00 26 SER A O 2
ATOM 979 N N . GLN A 1 27 ? -10.631 7.177 -4.607 1.00 0.00 27 GLN A N 2
ATOM 980 C CA . GLN A 1 27 ? -10.250 6.457 -5.816 1.00 0.00 27 GLN A CA 2
ATOM 981 C C . GLN A 1 27 ? -9.210 5.385 -5.506 1.00 0.00 27 GLN A C 2
ATOM 982 O O . GLN A 1 27 ? -9.372 4.222 -5.879 1.00 0.00 27 GLN A O 2
ATOM 996 N N . LEU A 1 28 ? -8.143 5.783 -4.822 1.00 0.00 28 LEU A N 2
ATOM 997 C CA . LEU A 1 28 ? -7.076 4.855 -4.461 1.00 0.00 28 LEU A CA 2
ATOM 998 C C . LEU A 1 28 ? -7.614 3.710 -3.610 1.00 0.00 28 LEU A C 2
ATOM 999 O O . LEU A 1 28 ? -7.330 2.541 -3.874 1.00 0.00 28 LEU A O 2
ATOM 1015 N N . ILE A 1 29 ? -8.394 4.053 -2.590 1.00 0.00 29 ILE A N 2
ATOM 1016 C CA . ILE A 1 29 ? -8.974 3.053 -1.703 1.00 0.00 29 ILE A CA 2
ATOM 1017 C C . ILE A 1 29 ? -9.642 1.935 -2.496 1.00 0.00 29 ILE A C 2
ATOM 1018 O O . ILE A 1 29 ? -9.366 0.755 -2.279 1.00 0.00 29 ILE A O 2
ATOM 1034 N N . VAL A 1 30 ? -10.521 2.315 -3.418 1.00 0.00 30 VAL A N 2
ATOM 1035 C CA . VAL A 1 30 ? -11.226 1.345 -4.247 1.00 0.00 30 VAL A CA 2
ATOM 1036 C C . VAL A 1 30 ? -10.260 0.595 -5.159 1.00 0.00 30 VAL A C 2
ATOM 1037 O O . VAL A 1 30 ? -10.376 -0.617 -5.341 1.00 0.00 30 VAL A O 2
ATOM 1050 N N . HIS A 1 31 ? -9.306 1.325 -5.729 1.00 0.00 31 HIS A N 2
ATOM 1051 C CA . HIS A 1 31 ? -8.319 0.728 -6.621 1.00 0.00 31 HIS A CA 2
ATOM 1052 C C . HIS A 1 31 ? -7.545 -0.379 -5.912 1.00 0.00 31 HIS A C 2
ATOM 1053 O O . HIS A 1 31 ? -7.317 -1.448 -6.478 1.00 0.00 31 HIS A O 2
ATOM 1067 N N . GLN A 1 32 ? -7.144 -0.115 -4.673 1.00 0.00 32 GLN A N 2
ATOM 1068 C CA . GLN A 1 32 ? -6.395 -1.090 -3.889 1.00 0.00 32 GLN A CA 2
ATOM 1069 C C . GLN A 1 32 ? -7.055 -2.463 -3.953 1.00 0.00 32 GLN A C 2
ATOM 1070 O O . GLN A 1 32 ? -6.392 -3.489 -3.802 1.00 0.00 32 GLN A O 2
ATOM 1084 N N . ARG A 1 33 ? -8.365 -2.475 -4.178 1.00 0.00 33 ARG A N 2
ATOM 1085 C CA . ARG A 1 33 ? -9.115 -3.722 -4.260 1.00 0.00 33 ARG A CA 2
ATOM 1086 C C . ARG A 1 33 ? -9.072 -4.290 -5.675 1.00 0.00 33 ARG A C 2
ATOM 1087 O O . ARG A 1 33 ? -10.082 -4.764 -6.196 1.00 0.00 33 ARG A O 2
ATOM 1108 N N . SER A 1 34 ? -7.895 -4.239 -6.292 1.00 0.00 34 SER A N 2
ATOM 1109 C CA . SER A 1 34 ? -7.721 -4.745 -7.649 1.00 0.00 34 SER A CA 2
ATOM 1110 C C . SER A 1 34 ? -6.514 -5.674 -7.731 1.00 0.00 34 SER A C 2
ATOM 1111 O O . SER A 1 34 ? -6.514 -6.646 -8.487 1.00 0.00 34 SER A O 2
ATOM 1119 N N . HIS A 1 35 ? -5.485 -5.368 -6.947 1.00 0.00 35 HIS A N 2
ATOM 1120 C CA . HIS A 1 35 ? -4.270 -6.175 -6.930 1.00 0.00 35 HIS A CA 2
ATOM 1121 C C . HIS A 1 35 ? -4.405 -7.339 -5.952 1.00 0.00 35 HIS A C 2
ATOM 1122 O O . HIS A 1 35 ? -3.457 -7.684 -5.246 1.00 0.00 35 HIS A O 2
ATOM 1136 N N . THR A 1 36 ? -5.590 -7.940 -5.915 1.00 0.00 36 THR A N 2
ATOM 1137 C CA . THR A 1 36 ? -5.850 -9.063 -5.023 1.00 0.00 36 THR A CA 2
ATOM 1138 C C . THR A 1 36 ? -5.789 -10.388 -5.774 1.00 0.00 36 THR A C 2
ATOM 1139 O O . THR A 1 36 ? -5.905 -10.424 -6.998 1.00 0.00 36 THR A O 2
ATOM 1150 N N . GLY A 1 37 ? -5.607 -11.476 -5.033 1.00 0.00 37 GLY A N 2
ATOM 1151 C CA . GLY A 1 37 ? -5.535 -12.789 -5.647 1.00 0.00 37 GLY A CA 2
ATOM 1152 C C . GLY A 1 37 ? -4.666 -12.801 -6.889 1.00 0.00 37 GLY A C 2
ATOM 1153 O O . GLY A 1 37 ? -5.133 -12.489 -7.985 1.00 0.00 37 GLY A O 2
ATOM 1157 N N . VAL A 1 38 ? -3.398 -13.161 -6.719 1.00 0.00 38 VAL A N 2
ATOM 1158 C CA . VAL A 1 38 ? -2.462 -13.212 -7.836 1.00 0.00 38 VAL A CA 2
ATOM 1159 C C . VAL A 1 38 ? -2.296 -14.637 -8.350 1.00 0.00 38 VAL A C 2
ATOM 1160 O O . VAL A 1 38 ? -2.057 -15.564 -7.577 1.00 0.00 38 VAL A O 2
ATOM 1173 N N . LYS A 1 39 ? -2.426 -14.806 -9.662 1.00 0.00 39 LYS A N 2
ATOM 1174 C CA . LYS A 1 39 ? -2.289 -16.118 -10.282 1.00 0.00 39 LYS A CA 2
ATOM 1175 C C . LYS A 1 39 ? -0.881 -16.670 -10.084 1.00 0.00 39 LYS A C 2
ATOM 1176 O O . LYS A 1 39 ? 0.107 -15.935 -10.093 1.00 0.00 39 LYS A O 2
ATOM 1195 N N . PRO A 1 40 ? -0.784 -17.995 -9.901 1.00 0.00 40 PRO A N 2
ATOM 1196 C CA . PRO A 1 40 ? 0.499 -18.675 -9.699 1.00 0.00 40 PRO A CA 2
ATOM 1197 C C . PRO A 1 40 ? 1.354 -18.687 -10.962 1.00 0.00 40 PRO A C 2
ATOM 1198 O O . PRO A 1 40 ? 1.258 -19.603 -11.778 1.00 0.00 40 PRO A O 2
ATOM 1209 N N . SER A 1 41 ? 2.190 -17.665 -11.115 1.00 0.00 41 SER A N 2
ATOM 1210 C CA . SER A 1 41 ? 3.059 -17.558 -12.281 1.00 0.00 41 SER A CA 2
ATOM 1211 C C . SER A 1 41 ? 4.467 -18.049 -11.956 1.00 0.00 41 SER A C 2
ATOM 1212 O O . SER A 1 41 ? 5.006 -18.917 -12.640 1.00 0.00 41 SER A O 2
ATOM 1220 N N . GLY A 1 42 ? 5.056 -17.486 -10.906 1.00 0.00 42 GLY A N 2
ATOM 1221 C CA . GLY A 1 42 ? 6.395 -17.878 -10.507 1.00 0.00 42 GLY A CA 2
ATOM 1222 C C . GLY A 1 42 ? 7.097 -16.805 -9.698 1.00 0.00 42 GLY A C 2
ATOM 1223 O O . GLY A 1 42 ? 7.164 -16.868 -8.471 1.00 0.00 42 GLY A O 2
ATOM 1227 N N . PRO A 1 43 ? 7.637 -15.793 -10.393 1.00 0.00 43 PRO A N 2
ATOM 1228 C CA . PRO A 1 43 ? 8.348 -14.683 -9.751 1.00 0.00 43 PRO A CA 2
ATOM 1229 C C . PRO A 1 43 ? 7.412 -13.773 -8.964 1.00 0.00 43 PRO A C 2
ATOM 1230 O O . PRO A 1 43 ? 7.815 -13.154 -7.979 1.00 0.00 43 PRO A O 2
ATOM 1241 N N . SER A 1 44 ? 6.160 -13.696 -9.404 1.00 0.00 44 SER A N 2
ATOM 1242 C CA . SER A 1 44 ? 5.167 -12.858 -8.741 1.00 0.00 44 SER A CA 2
ATOM 1243 C C . SER A 1 44 ? 5.022 -13.245 -7.273 1.00 0.00 44 SER A C 2
ATOM 1244 O O . SER A 1 44 ? 4.810 -14.413 -6.945 1.00 0.00 44 SER A O 2
ATOM 1252 N N . SER A 1 45 ? 5.139 -12.256 -6.392 1.00 0.00 45 SER A N 2
ATOM 1253 C CA . SER A 1 45 ? 5.025 -12.493 -4.958 1.00 0.00 45 SER A CA 2
ATOM 1254 C C . SER A 1 45 ? 4.198 -11.397 -4.291 1.00 0.00 45 SER A C 2
ATOM 1255 O O . SER A 1 45 ? 4.352 -10.215 -4.595 1.00 0.00 45 SER A O 2
ATOM 1263 N N . GLY A 1 46 ? 3.319 -11.801 -3.378 1.00 0.00 46 GLY A N 2
ATOM 1264 C CA . GLY A 1 46 ? 2.480 -10.843 -2.682 1.00 0.00 46 GLY A CA 2
ATOM 1265 C C . GLY A 1 46 ? 2.668 -10.893 -1.179 1.00 0.00 46 GLY A C 2
ATOM 1266 O O . GLY A 1 46 ? 3.808 -10.880 -0.716 1.00 0.00 46 GLY A O 2
ATOM 1271 N N . GLY A 1 1 ? 6.847 9.102 -25.914 1.00 0.00 1 GLY A N 3
ATOM 1272 C CA . GLY A 1 1 ? 5.443 9.452 -25.809 1.00 0.00 1 GLY A CA 3
ATOM 1273 C C . GLY A 1 1 ? 4.942 10.212 -27.021 1.00 0.00 1 GLY A C 3
ATOM 1274 O O . GLY A 1 1 ? 4.901 11.442 -27.018 1.00 0.00 1 GLY A O 3
ATOM 1278 N N . SER A 1 2 ? 4.562 9.478 -28.062 1.00 0.00 2 SER A N 3
ATOM 1279 C CA . SER A 1 2 ? 4.067 10.091 -29.289 1.00 0.00 2 SER A CA 3
ATOM 1280 C C . SER A 1 2 ? 2.542 10.055 -29.338 1.00 0.00 2 SER A C 3
ATOM 1281 O O . SER A 1 2 ? 1.939 8.988 -29.454 1.00 0.00 2 SER A O 3
ATOM 1289 N N . SER A 1 3 ? 1.926 11.229 -29.247 1.00 0.00 3 SER A N 3
ATOM 1290 C CA . SER A 1 3 ? 0.472 11.333 -29.276 1.00 0.00 3 SER A CA 3
ATOM 1291 C C . SER A 1 3 ? -0.162 10.368 -28.280 1.00 0.00 3 SER A C 3
ATOM 1292 O O . SER A 1 3 ? -1.182 9.742 -28.567 1.00 0.00 3 SER A O 3
ATOM 1300 N N . GLY A 1 4 ? 0.450 10.253 -27.105 1.00 0.00 4 GLY A N 3
ATOM 1301 C CA . GLY A 1 4 ? -0.067 9.363 -26.082 1.00 0.00 4 GLY A CA 3
ATOM 1302 C C . GLY A 1 4 ? 0.035 9.956 -24.691 1.00 0.00 4 GLY A C 3
ATOM 1303 O O . GLY A 1 4 ? -0.963 10.401 -24.124 1.00 0.00 4 GLY A O 3
ATOM 1307 N N . SER A 1 5 ? 1.244 9.961 -24.139 1.00 0.00 5 SER A N 3
ATOM 1308 C CA . SER A 1 5 ? 1.471 10.500 -22.803 1.00 0.00 5 SER A CA 3
ATOM 1309 C C . SER A 1 5 ? 0.778 11.848 -22.635 1.00 0.00 5 SER A C 3
ATOM 1310 O O . SER A 1 5 ? 1.126 12.825 -23.299 1.00 0.00 5 SER A O 3
ATOM 1318 N N . SER A 1 6 ? -0.206 11.894 -21.743 1.00 0.00 6 SER A N 3
ATOM 1319 C CA . SER A 1 6 ? -0.952 13.121 -21.489 1.00 0.00 6 SER A CA 3
ATOM 1320 C C . SER A 1 6 ? -0.115 14.108 -20.681 1.00 0.00 6 SER A C 3
ATOM 1321 O O . SER A 1 6 ? 0.110 15.241 -21.104 1.00 0.00 6 SER A O 3
ATOM 1329 N N . GLY A 1 7 ? 0.343 13.668 -19.512 1.00 0.00 7 GLY A N 3
ATOM 1330 C CA . GLY A 1 7 ? 1.149 14.524 -18.662 1.00 0.00 7 GLY A CA 3
ATOM 1331 C C . GLY A 1 7 ? 0.348 15.657 -18.053 1.00 0.00 7 GLY A C 3
ATOM 1332 O O . GLY A 1 7 ? 0.696 16.828 -18.207 1.00 0.00 7 GLY A O 3
ATOM 1336 N N . THR A 1 8 ? -0.732 15.310 -17.359 1.00 0.00 8 THR A N 3
ATOM 1337 C CA . THR A 1 8 ? -1.587 16.306 -16.727 1.00 0.00 8 THR A CA 3
ATOM 1338 C C . THR A 1 8 ? -1.306 16.404 -15.232 1.00 0.00 8 THR A C 3
ATOM 1339 O O . THR A 1 8 ? -2.044 15.857 -14.414 1.00 0.00 8 THR A O 3
ATOM 1350 N N . GLY A 1 9 ? -0.232 17.105 -14.881 1.00 0.00 9 GLY A N 3
ATOM 1351 C CA . GLY A 1 9 ? 0.128 17.262 -13.484 1.00 0.00 9 GLY A CA 3
ATOM 1352 C C . GLY A 1 9 ? 0.262 15.933 -12.767 1.00 0.00 9 GLY A C 3
ATOM 1353 O O . GLY A 1 9 ? 0.198 14.874 -13.390 1.00 0.00 9 GLY A O 3
ATOM 1357 N N . VAL A 1 10 ? 0.449 15.988 -11.452 1.00 0.00 10 VAL A N 3
ATOM 1358 C CA . VAL A 1 10 ? 0.593 14.780 -10.649 1.00 0.00 10 VAL A CA 3
ATOM 1359 C C . VAL A 1 10 ? -0.210 14.879 -9.357 1.00 0.00 10 VAL A C 3
ATOM 1360 O O . VAL A 1 10 ? -0.206 15.913 -8.688 1.00 0.00 10 VAL A O 3
ATOM 1373 N N . LYS A 1 11 ? -0.899 13.797 -9.010 1.00 0.00 11 LYS A N 3
ATOM 1374 C CA . LYS A 1 11 ? -1.707 13.760 -7.797 1.00 0.00 11 LYS A CA 3
ATOM 1375 C C . LYS A 1 11 ? -0.855 13.390 -6.587 1.00 0.00 11 LYS A C 3
ATOM 1376 O O . LYS A 1 11 ? 0.173 12.722 -6.703 1.00 0.00 11 LYS A O 3
ATOM 1395 N N . PRO A 1 12 ? -1.291 13.832 -5.398 1.00 0.00 12 PRO A N 3
ATOM 1396 C CA . PRO A 1 12 ? -0.583 13.557 -4.144 1.00 0.00 12 PRO A CA 3
ATOM 1397 C C . PRO A 1 12 ? -0.669 12.089 -3.740 1.00 0.00 12 PRO A C 3
ATOM 1398 O O . PRO A 1 12 ? 0.153 11.600 -2.965 1.00 0.00 12 PRO A O 3
ATOM 1409 N N . TYR A 1 13 ? -1.667 11.392 -4.270 1.00 0.00 13 TYR A N 3
ATOM 1410 C CA . TYR A 1 13 ? -1.860 9.979 -3.963 1.00 0.00 13 TYR A CA 3
ATOM 1411 C C . TYR A 1 13 ? -1.362 9.100 -5.106 1.00 0.00 13 TYR A C 3
ATOM 1412 O O . TYR A 1 13 ? -1.352 9.514 -6.264 1.00 0.00 13 TYR A O 3
ATOM 1430 N N . GLY A 1 14 ? -0.950 7.881 -4.770 1.00 0.00 14 GLY A N 3
ATOM 1431 C CA . GLY A 1 14 ? -0.456 6.961 -5.778 1.00 0.00 14 GLY A CA 3
ATOM 1432 C C . GLY A 1 14 ? -0.451 5.523 -5.297 1.00 0.00 14 GLY A C 3
ATOM 1433 O O . GLY A 1 14 ? -0.297 5.260 -4.105 1.00 0.00 14 GLY A O 3
ATOM 1437 N N . CYS A 1 15 ? -0.623 4.590 -6.228 1.00 0.00 15 CYS A N 3
ATOM 1438 C CA . CYS A 1 15 ? -0.640 3.171 -5.894 1.00 0.00 15 CYS A CA 3
ATOM 1439 C C . CYS A 1 15 ? 0.777 2.606 -5.846 1.00 0.00 15 CYS A C 3
ATOM 1440 O O . CYS A 1 15 ? 1.649 3.025 -6.607 1.00 0.00 15 CYS A O 3
ATOM 1447 N N . SER A 1 16 ? 0.998 1.652 -4.947 1.00 0.00 16 SER A N 3
ATOM 1448 C CA . SER A 1 16 ? 2.309 1.032 -4.798 1.00 0.00 16 SER A CA 3
ATOM 1449 C C . SER A 1 16 ? 2.453 -0.166 -5.732 1.00 0.00 16 SER A C 3
ATOM 1450 O O . SER A 1 16 ? 3.420 -0.263 -6.487 1.00 0.00 16 SER A O 3
ATOM 1458 N N . GLN A 1 17 ? 1.485 -1.074 -5.674 1.00 0.00 17 GLN A N 3
ATOM 1459 C CA . GLN A 1 17 ? 1.504 -2.265 -6.514 1.00 0.00 17 GLN A CA 3
ATOM 1460 C C . GLN A 1 17 ? 1.850 -1.909 -7.956 1.00 0.00 17 GLN A C 3
ATOM 1461 O O . GLN A 1 17 ? 2.615 -2.615 -8.614 1.00 0.00 17 GLN A O 3
ATOM 1475 N N . CYS A 1 18 ? 1.282 -0.810 -8.442 1.00 0.00 18 CYS A N 3
ATOM 1476 C CA . CYS A 1 18 ? 1.530 -0.360 -9.806 1.00 0.00 18 CYS A CA 3
ATOM 1477 C C . CYS A 1 18 ? 1.745 1.150 -9.850 1.00 0.00 18 CYS A C 3
ATOM 1478 O O . CYS A 1 18 ? 1.668 1.828 -8.826 1.00 0.00 18 CYS A O 3
ATOM 1485 N N . ALA A 1 19 ? 2.015 1.669 -11.043 1.00 0.00 19 ALA A N 3
ATOM 1486 C CA . ALA A 1 19 ? 2.239 3.099 -11.221 1.00 0.00 19 ALA A CA 3
ATOM 1487 C C . ALA A 1 19 ? 0.946 3.814 -11.596 1.00 0.00 19 ALA A C 3
ATOM 1488 O O . ALA A 1 19 ? 0.679 4.061 -12.773 1.00 0.00 19 ALA A O 3
ATOM 1495 N N . LYS A 1 20 ? 0.145 4.146 -10.589 1.00 0.00 20 LYS A N 3
ATOM 1496 C CA . LYS A 1 20 ? -1.121 4.834 -10.813 1.00 0.00 20 LYS A CA 3
ATOM 1497 C C . LYS A 1 20 ? -1.223 6.082 -9.942 1.00 0.00 20 LYS A C 3
ATOM 1498 O O . LYS A 1 20 ? -0.465 6.249 -8.986 1.00 0.00 20 LYS A O 3
ATOM 1517 N N . THR A 1 21 ? -2.165 6.958 -10.278 1.00 0.00 21 THR A N 3
ATOM 1518 C CA . THR A 1 21 ? -2.366 8.191 -9.527 1.00 0.00 21 THR A CA 3
ATOM 1519 C C . THR A 1 21 ? -3.848 8.530 -9.413 1.00 0.00 21 THR A C 3
ATOM 1520 O O . THR A 1 21 ? -4.630 8.251 -10.321 1.00 0.00 21 THR A O 3
ATOM 1531 N N . PHE A 1 22 ? -4.227 9.133 -8.291 1.00 0.00 22 PHE A N 3
ATOM 1532 C CA . PHE A 1 22 ? -5.616 9.510 -8.058 1.00 0.00 22 PHE A CA 3
ATOM 1533 C C . PHE A 1 22 ? -5.701 10.823 -7.284 1.00 0.00 22 PHE A C 3
ATOM 1534 O O . PHE A 1 22 ? -4.859 11.110 -6.434 1.00 0.00 22 PHE A O 3
ATOM 1551 N N . SER A 1 23 ? -6.724 11.616 -7.586 1.00 0.00 23 SER A N 3
ATOM 1552 C CA . SER A 1 23 ? -6.917 12.900 -6.923 1.00 0.00 23 SER A CA 3
ATOM 1553 C C . SER A 1 23 ? -7.495 12.707 -5.524 1.00 0.00 23 SER A C 3
ATOM 1554 O O . SER A 1 23 ? -7.018 13.300 -4.555 1.00 0.00 23 SER A O 3
ATOM 1562 N N . LEU A 1 24 ? -8.526 11.875 -5.426 1.00 0.00 24 LEU A N 3
ATOM 1563 C CA . LEU A 1 24 ? -9.171 11.603 -4.146 1.00 0.00 24 LEU A CA 3
ATOM 1564 C C . LEU A 1 24 ? -8.661 10.296 -3.547 1.00 0.00 24 LEU A C 3
ATOM 1565 O O . LEU A 1 24 ? -8.659 9.257 -4.207 1.00 0.00 24 LEU A O 3
ATOM 1581 N N . LYS A 1 25 ? -8.232 10.355 -2.291 1.00 0.00 25 LYS A N 3
ATOM 1582 C CA . LYS A 1 25 ? -7.723 9.176 -1.600 1.00 0.00 25 LYS A CA 3
ATOM 1583 C C . LYS A 1 25 ? -8.668 7.992 -1.776 1.00 0.00 25 LYS A C 3
ATOM 1584 O O . LYS A 1 25 ? -8.235 6.879 -2.073 1.00 0.00 25 LYS A O 3
ATOM 1603 N N . SER A 1 26 ? -9.961 8.240 -1.592 1.00 0.00 26 SER A N 3
ATOM 1604 C CA . SER A 1 26 ? -10.967 7.193 -1.729 1.00 0.00 26 SER A CA 3
ATOM 1605 C C . SER A 1 26 ? -10.740 6.384 -3.002 1.00 0.00 26 SER A C 3
ATOM 1606 O O . SER A 1 26 ? -10.790 5.154 -2.986 1.00 0.00 26 SER A O 3
ATOM 1614 N N . GLN A 1 27 ? -10.490 7.084 -4.104 1.00 0.00 27 GLN A N 3
ATOM 1615 C CA . GLN A 1 27 ? -10.256 6.431 -5.387 1.00 0.00 27 GLN A CA 3
ATOM 1616 C C . GLN A 1 27 ? -9.145 5.392 -5.274 1.00 0.00 27 GLN A C 3
ATOM 1617 O O . GLN A 1 27 ? -9.302 4.251 -5.710 1.00 0.00 27 GLN A O 3
ATOM 1631 N N . LEU A 1 28 ? -8.023 5.794 -4.687 1.00 0.00 28 LEU A N 3
ATOM 1632 C CA . LEU A 1 28 ? -6.885 4.897 -4.516 1.00 0.00 28 LEU A CA 3
ATOM 1633 C C . LEU A 1 28 ? -7.289 3.645 -3.745 1.00 0.00 28 LEU A C 3
ATOM 1634 O O . LEU A 1 28 ? -7.077 2.524 -4.207 1.00 0.00 28 LEU A O 3
ATOM 1650 N N . ILE A 1 29 ? -7.875 3.844 -2.569 1.00 0.00 29 ILE A N 3
ATOM 1651 C CA . ILE A 1 29 ? -8.311 2.731 -1.735 1.00 0.00 29 ILE A CA 3
ATOM 1652 C C . ILE A 1 29 ? -9.181 1.760 -2.526 1.00 0.00 29 ILE A C 3
ATOM 1653 O O . ILE A 1 29 ? -8.995 0.545 -2.457 1.00 0.00 29 ILE A O 3
ATOM 1669 N N . VAL A 1 30 ? -10.131 2.304 -3.280 1.00 0.00 30 VAL A N 3
ATOM 1670 C CA . VAL A 1 30 ? -11.028 1.486 -4.088 1.00 0.00 30 VAL A CA 3
ATOM 1671 C C . VAL A 1 30 ? -10.266 0.761 -5.192 1.00 0.00 30 VAL A C 3
ATOM 1672 O O . VAL A 1 30 ? -10.480 -0.428 -5.431 1.00 0.00 30 VAL A O 3
ATOM 1685 N N . HIS A 1 31 ? -9.375 1.484 -5.862 1.00 0.00 31 HIS A N 3
ATOM 1686 C CA . HIS A 1 31 ? -8.579 0.909 -6.941 1.00 0.00 31 HIS A CA 3
ATOM 1687 C C . HIS A 1 31 ? -7.803 -0.310 -6.453 1.00 0.00 31 HIS A C 3
ATOM 1688 O O . HIS A 1 31 ? -7.774 -1.346 -7.117 1.00 0.00 31 HIS A O 3
ATOM 1702 N N . GLN A 1 32 ? -7.174 -0.178 -5.289 1.00 0.00 32 GLN A N 3
ATOM 1703 C CA . GLN A 1 32 ? -6.396 -1.269 -4.714 1.00 0.00 32 GLN A CA 3
ATOM 1704 C C . GLN A 1 32 ? -7.096 -2.607 -4.925 1.00 0.00 32 GLN A C 3
ATOM 1705 O O . GLN A 1 32 ? -6.461 -3.603 -5.273 1.00 0.00 32 GLN A O 3
ATOM 1719 N N . ARG A 1 33 ? -8.408 -2.623 -4.711 1.00 0.00 33 ARG A N 3
ATOM 1720 C CA . ARG A 1 33 ? -9.194 -3.840 -4.876 1.00 0.00 33 ARG A CA 3
ATOM 1721 C C . ARG A 1 33 ? -8.934 -4.474 -6.240 1.00 0.00 33 ARG A C 3
ATOM 1722 O O . ARG A 1 33 ? -8.740 -5.685 -6.346 1.00 0.00 33 ARG A O 3
ATOM 1743 N N . SER A 1 34 ? -8.933 -3.647 -7.280 1.00 0.00 34 SER A N 3
ATOM 1744 C CA . SER A 1 34 ? -8.701 -4.127 -8.638 1.00 0.00 34 SER A CA 3
ATOM 1745 C C . SER A 1 34 ? -7.702 -5.280 -8.644 1.00 0.00 34 SER A C 3
ATOM 1746 O O . SER A 1 34 ? -7.934 -6.315 -9.268 1.00 0.00 34 SER A O 3
ATOM 1754 N N . HIS A 1 35 ? -6.587 -5.092 -7.944 1.00 0.00 35 HIS A N 3
ATOM 1755 C CA . HIS A 1 35 ? -5.551 -6.115 -7.867 1.00 0.00 35 HIS A CA 3
ATOM 1756 C C . HIS A 1 35 ? -6.140 -7.454 -7.433 1.00 0.00 35 HIS A C 3
ATOM 1757 O O . HIS A 1 35 ? -6.023 -8.455 -8.140 1.00 0.00 35 HIS A O 3
ATOM 1771 N N . THR A 1 36 ? -6.775 -7.465 -6.264 1.00 0.00 36 THR A N 3
ATOM 1772 C CA . THR A 1 36 ? -7.380 -8.680 -5.735 1.00 0.00 36 THR A CA 3
ATOM 1773 C C . THR A 1 36 ? -8.829 -8.439 -5.326 1.00 0.00 36 THR A C 3
ATOM 1774 O O . THR A 1 36 ? -9.137 -7.463 -4.643 1.00 0.00 36 THR A O 3
ATOM 1785 N N . GLY A 1 37 ? -9.715 -9.336 -5.747 1.00 0.00 37 GLY A N 3
ATOM 1786 C CA . GLY A 1 37 ? -11.122 -9.202 -5.414 1.00 0.00 37 GLY A CA 3
ATOM 1787 C C . GLY A 1 37 ? -12.021 -9.345 -6.626 1.00 0.00 37 GLY A C 3
ATOM 1788 O O . GLY A 1 37 ? -12.874 -8.494 -6.879 1.00 0.00 37 GLY A O 3
ATOM 1792 N N . VAL A 1 38 ? -11.829 -10.423 -7.380 1.00 0.00 38 VAL A N 3
ATOM 1793 C CA . VAL A 1 38 ? -12.629 -10.674 -8.573 1.00 0.00 38 VAL A CA 3
ATOM 1794 C C . VAL A 1 38 ? -14.102 -10.843 -8.221 1.00 0.00 38 VAL A C 3
ATOM 1795 O O . VAL A 1 38 ? -14.978 -10.276 -8.875 1.00 0.00 38 VAL A O 3
ATOM 1808 N N . LYS A 1 39 ? -14.370 -11.627 -7.182 1.00 0.00 39 LYS A N 3
ATOM 1809 C CA . LYS A 1 39 ? -15.738 -11.871 -6.740 1.00 0.00 39 LYS A CA 3
ATOM 1810 C C . LYS A 1 39 ? -15.800 -12.028 -5.224 1.00 0.00 39 LYS A C 3
ATOM 1811 O O . LYS A 1 39 ? -14.856 -12.492 -4.585 1.00 0.00 39 LYS A O 3
ATOM 1830 N N . PRO A 1 40 ? -16.938 -11.634 -4.634 1.00 0.00 40 PRO A N 3
ATOM 1831 C CA . PRO A 1 40 ? -17.151 -11.723 -3.186 1.00 0.00 40 PRO A CA 3
ATOM 1832 C C . PRO A 1 40 ? -17.287 -13.164 -2.708 1.00 0.00 40 PRO A C 3
ATOM 1833 O O . PRO A 1 40 ? -16.828 -13.514 -1.620 1.00 0.00 40 PRO A O 3
ATOM 1844 N N . SER A 1 41 ? -17.920 -13.997 -3.528 1.00 0.00 41 SER A N 3
ATOM 1845 C CA . SER A 1 41 ? -18.120 -15.401 -3.186 1.00 0.00 41 SER A CA 3
ATOM 1846 C C . SER A 1 41 ? -17.688 -16.306 -4.336 1.00 0.00 41 SER A C 3
ATOM 1847 O O . SER A 1 41 ? -18.349 -16.372 -5.371 1.00 0.00 41 SER A O 3
ATOM 1855 N N . GLY A 1 42 ? -16.572 -17.003 -4.145 1.00 0.00 42 GLY A N 3
ATOM 1856 C CA . GLY A 1 42 ? -16.069 -17.896 -5.173 1.00 0.00 42 GLY A CA 3
ATOM 1857 C C . GLY A 1 42 ? -15.088 -18.914 -4.628 1.00 0.00 42 GLY A C 3
ATOM 1858 O O . GLY A 1 42 ? -13.872 -18.732 -4.691 1.00 0.00 42 GLY A O 3
ATOM 1862 N N . PRO A 1 43 ? -15.617 -20.016 -4.076 1.00 0.00 43 PRO A N 3
ATOM 1863 C CA . PRO A 1 43 ? -14.797 -21.088 -3.506 1.00 0.00 43 PRO A CA 3
ATOM 1864 C C . PRO A 1 43 ? -14.039 -21.869 -4.574 1.00 0.00 43 PRO A C 3
ATOM 1865 O O . PRO A 1 43 ? -14.515 -22.895 -5.061 1.00 0.00 43 PRO A O 3
ATOM 1876 N N . SER A 1 44 ? -12.858 -21.377 -4.934 1.00 0.00 44 SER A N 3
ATOM 1877 C CA . SER A 1 44 ? -12.036 -22.028 -5.947 1.00 0.00 44 SER A CA 3
ATOM 1878 C C . SER A 1 44 ? -10.641 -22.327 -5.406 1.00 0.00 44 SER A C 3
ATOM 1879 O O . SER A 1 44 ? -10.283 -21.895 -4.310 1.00 0.00 44 SER A O 3
ATOM 1887 N N . SER A 1 45 ? -9.858 -23.069 -6.182 1.00 0.00 45 SER A N 3
ATOM 1888 C CA . SER A 1 45 ? -8.504 -23.430 -5.780 1.00 0.00 45 SER A CA 3
ATOM 1889 C C . SER A 1 45 ? -7.474 -22.570 -6.507 1.00 0.00 45 SER A C 3
ATOM 1890 O O . SER A 1 45 ? -7.796 -21.879 -7.473 1.00 0.00 45 SER A O 3
ATOM 1898 N N . GLY A 1 46 ? -6.232 -22.617 -6.034 1.00 0.00 46 GLY A N 3
ATOM 1899 C CA . GLY A 1 46 ? -5.174 -21.839 -6.649 1.00 0.00 46 GLY A CA 3
ATOM 1900 C C . GLY A 1 46 ? -3.886 -21.878 -5.850 1.00 0.00 46 GLY A C 3
ATOM 1901 O O . GLY A 1 46 ? -3.383 -20.821 -5.472 1.00 0.00 46 GLY A O 3
ATOM 1906 N N . GLY A 1 1 ? 2.316 6.566 -33.080 1.00 0.00 1 GLY A N 4
ATOM 1907 C CA . GLY A 1 1 ? 1.909 6.896 -31.727 1.00 0.00 1 GLY A CA 4
ATOM 1908 C C . GLY A 1 1 ? 2.341 8.290 -31.315 1.00 0.00 1 GLY A C 4
ATOM 1909 O O . GLY A 1 1 ? 3.143 8.926 -31.999 1.00 0.00 1 GLY A O 4
ATOM 1913 N N . SER A 1 2 ? 1.807 8.767 -30.195 1.00 0.00 2 SER A N 4
ATOM 1914 C CA . SER A 1 2 ? 2.138 10.097 -29.697 1.00 0.00 2 SER A CA 4
ATOM 1915 C C . SER A 1 2 ? 1.702 10.256 -28.243 1.00 0.00 2 SER A C 4
ATOM 1916 O O . SER A 1 2 ? 0.928 9.452 -27.724 1.00 0.00 2 SER A O 4
ATOM 1924 N N . SER A 1 3 ? 2.205 11.300 -27.592 1.00 0.00 3 SER A N 4
ATOM 1925 C CA . SER A 1 3 ? 1.872 11.564 -26.197 1.00 0.00 3 SER A CA 4
ATOM 1926 C C . SER A 1 3 ? 0.987 12.800 -26.075 1.00 0.00 3 SER A C 4
ATOM 1927 O O . SER A 1 3 ? 1.301 13.859 -26.619 1.00 0.00 3 SER A O 4
ATOM 1935 N N . GLY A 1 4 ? -0.123 12.658 -25.357 1.00 0.00 4 GLY A N 4
ATOM 1936 C CA . GLY A 1 4 ? -1.037 13.770 -25.175 1.00 0.00 4 GLY A CA 4
ATOM 1937 C C . GLY A 1 4 ? -2.018 13.536 -24.044 1.00 0.00 4 GLY A C 4
ATOM 1938 O O . GLY A 1 4 ? -3.178 13.199 -24.279 1.00 0.00 4 GLY A O 4
ATOM 1942 N N . SER A 1 5 ? -1.551 13.712 -22.812 1.00 0.00 5 SER A N 4
ATOM 1943 C CA . SER A 1 5 ? -2.394 13.512 -21.639 1.00 0.00 5 SER A CA 4
ATOM 1944 C C . SER A 1 5 ? -2.539 14.808 -20.847 1.00 0.00 5 SER A C 4
ATOM 1945 O O . SER A 1 5 ? -1.568 15.536 -20.644 1.00 0.00 5 SER A O 4
ATOM 1953 N N . SER A 1 6 ? -3.760 15.088 -20.401 1.00 0.00 6 SER A N 4
ATOM 1954 C CA . SER A 1 6 ? -4.034 16.298 -19.634 1.00 0.00 6 SER A CA 4
ATOM 1955 C C . SER A 1 6 ? -3.665 16.105 -18.166 1.00 0.00 6 SER A C 4
ATOM 1956 O O . SER A 1 6 ? -4.481 15.655 -17.363 1.00 0.00 6 SER A O 4
ATOM 1964 N N . GLY A 1 7 ? -2.428 16.451 -17.823 1.00 0.00 7 GLY A N 4
ATOM 1965 C CA . GLY A 1 7 ? -1.971 16.310 -16.453 1.00 0.00 7 GLY A CA 4
ATOM 1966 C C . GLY A 1 7 ? -1.476 17.618 -15.869 1.00 0.00 7 GLY A C 4
ATOM 1967 O O . GLY A 1 7 ? -0.578 18.254 -16.421 1.00 0.00 7 GLY A O 4
ATOM 1971 N N . THR A 1 8 ? -2.064 18.024 -14.748 1.00 0.00 8 THR A N 4
ATOM 1972 C CA . THR A 1 8 ? -1.680 19.267 -14.090 1.00 0.00 8 THR A CA 4
ATOM 1973 C C . THR A 1 8 ? -1.057 18.996 -12.725 1.00 0.00 8 THR A C 4
ATOM 1974 O O . THR A 1 8 ? -1.745 19.002 -11.706 1.00 0.00 8 THR A O 4
ATOM 1985 N N . GLY A 1 9 ? 0.252 18.760 -12.713 1.00 0.00 9 GLY A N 4
ATOM 1986 C CA . GLY A 1 9 ? 0.946 18.491 -11.468 1.00 0.00 9 GLY A CA 4
ATOM 1987 C C . GLY A 1 9 ? 0.634 17.114 -10.916 1.00 0.00 9 GLY A C 4
ATOM 1988 O O . GLY A 1 9 ? -0.526 16.786 -10.665 1.00 0.00 9 GLY A O 4
ATOM 1992 N N . VAL A 1 10 ? 1.672 16.305 -10.727 1.00 0.00 10 VAL A N 4
ATOM 1993 C CA . VAL A 1 10 ? 1.504 14.956 -10.202 1.00 0.00 10 VAL A CA 4
ATOM 1994 C C . VAL A 1 10 ? 0.606 14.953 -8.970 1.00 0.00 10 VAL A C 4
ATOM 1995 O O . VAL A 1 10 ? 0.805 15.736 -8.041 1.00 0.00 10 VAL A O 4
ATOM 2008 N N . LYS A 1 11 ? -0.385 14.068 -8.969 1.00 0.00 11 LYS A N 4
ATOM 2009 C CA . LYS A 1 11 ? -1.315 13.961 -7.850 1.00 0.00 11 LYS A CA 4
ATOM 2010 C C . LYS A 1 11 ? -0.604 13.458 -6.598 1.00 0.00 11 LYS A C 4
ATOM 2011 O O . LYS A 1 11 ? 0.420 12.777 -6.667 1.00 0.00 11 LYS A O 4
ATOM 2030 N N . PRO A 1 12 ? -1.158 13.799 -5.425 1.00 0.00 12 PRO A N 4
ATOM 2031 C CA . PRO A 1 12 ? -0.594 13.390 -4.135 1.00 0.00 12 PRO A CA 4
ATOM 2032 C C . PRO A 1 12 ? -0.745 11.894 -3.884 1.00 0.00 12 PRO A C 4
ATOM 2033 O O . PRO A 1 12 ? 0.207 11.222 -3.485 1.00 0.00 12 PRO A O 4
ATOM 2044 N N . TYR A 1 13 ? -1.946 11.378 -4.119 1.00 0.00 13 TYR A N 4
ATOM 2045 C CA . TYR A 1 13 ? -2.223 9.961 -3.916 1.00 0.00 13 TYR A CA 4
ATOM 2046 C C . TYR A 1 13 ? -1.734 9.135 -5.103 1.00 0.00 13 TYR A C 4
ATOM 2047 O O . TYR A 1 13 ? -1.623 9.638 -6.220 1.00 0.00 13 TYR A O 4
ATOM 2065 N N . GLY A 1 14 ? -1.445 7.862 -4.851 1.00 0.00 14 GLY A N 4
ATOM 2066 C CA . GLY A 1 14 ? -0.972 6.986 -5.906 1.00 0.00 14 GLY A CA 4
ATOM 2067 C C . GLY A 1 14 ? -0.903 5.536 -5.469 1.00 0.00 14 GLY A C 4
ATOM 2068 O O . GLY A 1 14 ? -0.980 5.235 -4.277 1.00 0.00 14 GLY A O 4
ATOM 2072 N N . CYS A 1 15 ? -0.758 4.635 -6.434 1.00 0.00 15 CYS A N 4
ATOM 2073 C CA . CYS A 1 15 ? -0.681 3.208 -6.144 1.00 0.00 15 CYS A CA 4
ATOM 2074 C C . CYS A 1 15 ? 0.769 2.731 -6.145 1.00 0.00 15 CYS A C 4
ATOM 2075 O O . CYS A 1 15 ? 1.558 3.112 -7.009 1.00 0.00 15 CYS A O 4
ATOM 2082 N N . SER A 1 16 ? 1.111 1.893 -5.171 1.00 0.00 16 SER A N 4
ATOM 2083 C CA . SER A 1 16 ? 2.465 1.366 -5.057 1.00 0.00 16 SER A CA 4
ATOM 2084 C C . SER A 1 16 ? 2.628 0.100 -5.894 1.00 0.00 16 SER A C 4
ATOM 2085 O O . SER A 1 16 ? 3.641 -0.084 -6.568 1.00 0.00 16 SER A O 4
ATOM 2093 N N . GLN A 1 17 ? 1.623 -0.767 -5.844 1.00 0.00 17 GLN A N 4
ATOM 2094 C CA . GLN A 1 17 ? 1.654 -2.016 -6.597 1.00 0.00 17 GLN A CA 4
ATOM 2095 C C . GLN A 1 17 ? 1.923 -1.754 -8.075 1.00 0.00 17 GLN A C 4
ATOM 2096 O O . GLN A 1 17 ? 2.616 -2.527 -8.737 1.00 0.00 17 GLN A O 4
ATOM 2110 N N . CYS A 1 18 ? 1.371 -0.659 -8.587 1.00 0.00 18 CYS A N 4
ATOM 2111 C CA . CYS A 1 18 ? 1.550 -0.295 -9.987 1.00 0.00 18 CYS A CA 4
ATOM 2112 C C . CYS A 1 18 ? 1.585 1.221 -10.154 1.00 0.00 18 CYS A C 4
ATOM 2113 O O . CYS A 1 18 ? 0.875 1.949 -9.461 1.00 0.00 18 CYS A O 4
ATOM 2120 N N . ALA A 1 19 ? 2.416 1.690 -11.079 1.00 0.00 19 ALA A N 4
ATOM 2121 C CA . ALA A 1 19 ? 2.542 3.119 -11.339 1.00 0.00 19 ALA A CA 4
ATOM 2122 C C . ALA A 1 19 ? 1.187 3.740 -11.660 1.00 0.00 19 ALA A C 4
ATOM 2123 O O . ALA A 1 19 ? 0.749 3.740 -12.810 1.00 0.00 19 ALA A O 4
ATOM 2130 N N . LYS A 1 20 ? 0.527 4.268 -10.635 1.00 0.00 20 LYS A N 4
ATOM 2131 C CA . LYS A 1 20 ? -0.779 4.894 -10.807 1.00 0.00 20 LYS A CA 4
ATOM 2132 C C . LYS A 1 20 ? -0.906 6.137 -9.932 1.00 0.00 20 LYS A C 4
ATOM 2133 O O . LYS A 1 20 ? -0.113 6.347 -9.014 1.00 0.00 20 LYS A O 4
ATOM 2152 N N . THR A 1 21 ? -1.911 6.958 -10.220 1.00 0.00 21 THR A N 4
ATOM 2153 C CA . THR A 1 21 ? -2.142 8.180 -9.460 1.00 0.00 21 THR A CA 4
ATOM 2154 C C . THR A 1 21 ? -3.633 8.435 -9.269 1.00 0.00 21 THR A C 4
ATOM 2155 O O . THR A 1 21 ? -4.462 7.928 -10.026 1.00 0.00 21 THR A O 4
ATOM 2166 N N . PHE A 1 22 ? -3.968 9.224 -8.254 1.00 0.00 22 PHE A N 4
ATOM 2167 C CA . PHE A 1 22 ? -5.361 9.546 -7.963 1.00 0.00 22 PHE A CA 4
ATOM 2168 C C . PHE A 1 22 ? -5.476 10.917 -7.304 1.00 0.00 22 PHE A C 4
ATOM 2169 O O . PHE A 1 22 ? -4.583 11.342 -6.570 1.00 0.00 22 PHE A O 4
ATOM 2186 N N . SER A 1 23 ? -6.581 11.605 -7.572 1.00 0.00 23 SER A N 4
ATOM 2187 C CA . SER A 1 23 ? -6.811 12.931 -7.009 1.00 0.00 23 SER A CA 4
ATOM 2188 C C . SER A 1 23 ? -7.281 12.831 -5.561 1.00 0.00 23 SER A C 4
ATOM 2189 O O . SER A 1 23 ? -6.942 13.672 -4.727 1.00 0.00 23 SER A O 4
ATOM 2197 N N . LEU A 1 24 ? -8.064 11.799 -5.269 1.00 0.00 24 LEU A N 4
ATOM 2198 C CA . LEU A 1 24 ? -8.582 11.587 -3.922 1.00 0.00 24 LEU A CA 4
ATOM 2199 C C . LEU A 1 24 ? -8.224 10.195 -3.413 1.00 0.00 24 LEU A C 4
ATOM 2200 O O . LEU A 1 24 ? -8.238 9.223 -4.168 1.00 0.00 24 LEU A O 4
ATOM 2216 N N . LYS A 1 25 ? -7.905 10.105 -2.126 1.00 0.00 25 LYS A N 4
ATOM 2217 C CA . LYS A 1 25 ? -7.546 8.831 -1.513 1.00 0.00 25 LYS A CA 4
ATOM 2218 C C . LYS A 1 25 ? -8.634 7.789 -1.750 1.00 0.00 25 LYS A C 4
ATOM 2219 O O . LYS A 1 25 ? -8.346 6.652 -2.124 1.00 0.00 25 LYS A O 4
ATOM 2238 N N . SER A 1 26 ? -9.884 8.184 -1.530 1.00 0.00 26 SER A N 4
ATOM 2239 C CA . SER A 1 26 ? -11.015 7.282 -1.717 1.00 0.00 26 SER A CA 4
ATOM 2240 C C . SER A 1 26 ? -10.866 6.486 -3.010 1.00 0.00 26 SER A C 4
ATOM 2241 O O . SER A 1 26 ? -10.949 5.258 -3.007 1.00 0.00 26 SER A O 4
ATOM 2249 N N . GLN A 1 27 ? -10.647 7.195 -4.113 1.00 0.00 27 GLN A N 4
ATOM 2250 C CA . GLN A 1 27 ? -10.488 6.554 -5.413 1.00 0.00 27 GLN A CA 4
ATOM 2251 C C . GLN A 1 27 ? -9.408 5.478 -5.361 1.00 0.00 27 GLN A C 4
ATOM 2252 O O . GLN A 1 27 ? -9.611 4.358 -5.831 1.00 0.00 27 GLN A O 4
ATOM 2266 N N . LEU A 1 28 ? -8.261 5.825 -4.788 1.00 0.00 28 LEU A N 4
ATOM 2267 C CA . LEU A 1 28 ? -7.148 4.888 -4.676 1.00 0.00 2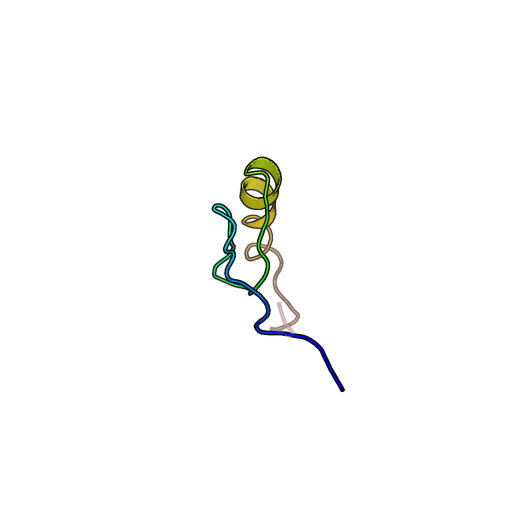8 LEU A CA 4
ATOM 2268 C C . LEU A 1 28 ? -7.555 3.654 -3.877 1.00 0.00 28 LEU A C 4
ATOM 2269 O O . LEU A 1 28 ? -7.272 2.524 -4.277 1.00 0.00 28 LEU A O 4
ATOM 2285 N N . ILE A 1 29 ? -8.221 3.877 -2.750 1.00 0.00 29 ILE A N 4
ATOM 2286 C CA . ILE A 1 29 ? -8.669 2.783 -1.898 1.00 0.00 29 ILE A CA 4
ATOM 2287 C C . ILE A 1 29 ? -9.435 1.738 -2.703 1.00 0.00 29 ILE A C 4
ATOM 2288 O O . ILE A 1 29 ? -9.152 0.543 -2.617 1.00 0.00 29 ILE A O 4
ATOM 2304 N N . VAL A 1 30 ? -10.405 2.197 -3.487 1.00 0.00 30 VAL A N 4
ATOM 2305 C CA . VAL A 1 30 ? -11.210 1.303 -4.310 1.00 0.00 30 VAL A CA 4
ATOM 2306 C C . VAL A 1 30 ? -10.336 0.497 -5.264 1.00 0.00 30 VAL A C 4
ATOM 2307 O O . VAL A 1 30 ? -10.505 -0.714 -5.406 1.00 0.00 30 VAL A O 4
ATOM 2320 N N . HIS A 1 31 ? -9.398 1.178 -5.916 1.00 0.00 31 HIS A N 4
ATOM 2321 C CA . HIS A 1 31 ? -8.495 0.525 -6.857 1.00 0.00 31 HIS A CA 4
ATOM 2322 C C . HIS A 1 31 ? -7.766 -0.638 -6.192 1.00 0.00 31 HIS A C 4
ATOM 2323 O O . HIS A 1 31 ? -7.758 -1.755 -6.710 1.00 0.00 31 HIS A O 4
ATOM 2337 N N . GLN A 1 32 ? -7.154 -0.368 -5.043 1.00 0.00 32 GLN A N 4
ATOM 2338 C CA . GLN A 1 32 ? -6.421 -1.392 -4.309 1.00 0.00 32 GLN A CA 4
ATOM 2339 C C . GLN A 1 32 ? -7.214 -2.694 -4.253 1.00 0.00 32 GLN A C 4
ATOM 2340 O O . GLN A 1 32 ? -6.638 -3.782 -4.214 1.00 0.00 32 GLN A O 4
ATOM 2354 N N . ARG A 1 33 ? -8.537 -2.576 -4.250 1.00 0.00 33 ARG A N 4
ATOM 2355 C CA . ARG A 1 33 ? -9.409 -3.743 -4.198 1.00 0.00 33 ARG A CA 4
ATOM 2356 C C . ARG A 1 33 ? -9.608 -4.336 -5.590 1.00 0.00 33 ARG A C 4
ATOM 2357 O O . ARG A 1 33 ? -10.712 -4.746 -5.948 1.00 0.00 33 ARG A O 4
ATOM 2378 N N . SER A 1 34 ? -8.533 -4.376 -6.369 1.00 0.00 34 SER A N 4
ATOM 2379 C CA . SER A 1 34 ? -8.591 -4.915 -7.723 1.00 0.00 34 SER A CA 4
ATOM 2380 C C . SER A 1 34 ? -7.443 -5.889 -7.970 1.00 0.00 34 SER A C 4
ATOM 2381 O O . SER A 1 34 ? -7.592 -6.872 -8.696 1.00 0.00 34 SER A O 4
ATOM 2389 N N . HIS A 1 35 ? -6.295 -5.608 -7.360 1.00 0.00 35 HIS A N 4
ATOM 2390 C CA . HIS A 1 35 ? -5.120 -6.459 -7.512 1.00 0.00 35 HIS A CA 4
ATOM 2391 C C . HIS A 1 35 ? -5.436 -7.898 -7.114 1.00 0.00 35 HIS A C 4
ATOM 2392 O O . HIS A 1 35 ? -5.221 -8.830 -7.890 1.00 0.00 35 HIS A O 4
ATOM 2406 N N . THR A 1 36 ? -5.947 -8.072 -5.899 1.00 0.00 36 THR A N 4
ATOM 2407 C CA . THR A 1 36 ? -6.291 -9.396 -5.397 1.00 0.00 36 THR A CA 4
ATOM 2408 C C . THR A 1 36 ? -7.027 -10.211 -6.455 1.00 0.00 36 THR A C 4
ATOM 2409 O O . THR A 1 36 ? -7.773 -9.664 -7.266 1.00 0.00 36 THR A O 4
ATOM 2420 N N . GLY A 1 37 ? -6.812 -11.523 -6.440 1.00 0.00 37 GLY A N 4
ATOM 2421 C CA . GLY A 1 37 ? -7.463 -12.393 -7.402 1.00 0.00 37 GLY A CA 4
ATOM 2422 C C . GLY A 1 37 ? -6.912 -12.221 -8.804 1.00 0.00 37 GLY A C 4
ATOM 2423 O O . GLY A 1 37 ? -5.697 -12.191 -9.002 1.00 0.00 37 GLY A O 4
ATOM 2427 N N . VAL A 1 38 ? -7.806 -12.111 -9.781 1.00 0.00 38 VAL A N 4
ATOM 2428 C CA . VAL A 1 38 ? -7.403 -11.943 -11.172 1.00 0.00 38 VAL A CA 4
ATOM 2429 C C . VAL A 1 38 ? -8.417 -11.104 -11.941 1.00 0.00 38 VAL A C 4
ATOM 2430 O O . VAL A 1 38 ? -9.576 -10.991 -11.542 1.00 0.00 38 VAL A O 4
ATOM 2443 N N . LYS A 1 39 ? -7.972 -10.515 -13.046 1.00 0.00 39 LYS A N 4
ATOM 2444 C CA . LYS A 1 39 ? -8.840 -9.686 -13.874 1.00 0.00 39 LYS A CA 4
ATOM 2445 C C . LYS A 1 39 ? -8.808 -10.146 -15.328 1.00 0.00 39 LYS A C 4
ATOM 2446 O O . LYS A 1 39 ? -8.108 -9.580 -16.168 1.00 0.00 39 LYS A O 4
ATOM 2465 N N . PRO A 1 40 ? -9.583 -11.197 -15.634 1.00 0.00 40 PRO A N 4
ATOM 2466 C CA . PRO A 1 40 ? -9.661 -11.755 -16.987 1.00 0.00 40 PRO A CA 4
ATOM 2467 C C . PRO A 1 40 ? -10.374 -10.822 -17.959 1.00 0.00 40 PRO A C 4
ATOM 2468 O O . PRO A 1 40 ? -11.589 -10.908 -18.139 1.00 0.00 40 PRO A O 4
ATOM 2479 N N . SER A 1 41 ? -9.612 -9.930 -18.583 1.00 0.00 41 SER A N 4
ATOM 2480 C CA . SER A 1 41 ? -10.172 -8.977 -19.535 1.00 0.00 41 SER A CA 4
ATOM 2481 C C . SER A 1 41 ? -10.153 -9.548 -20.950 1.00 0.00 41 SER A C 4
ATOM 2482 O O . SER A 1 41 ? -9.136 -10.063 -21.410 1.00 0.00 41 SER A O 4
ATOM 2490 N N . GLY A 1 42 ? -11.289 -9.452 -21.635 1.00 0.00 42 GLY A N 4
ATOM 2491 C CA . GLY A 1 42 ? -11.383 -9.963 -22.990 1.00 0.00 42 GLY A CA 4
ATOM 2492 C C . GLY A 1 42 ? -12.573 -9.399 -23.740 1.00 0.00 42 GLY A C 4
ATOM 2493 O O . GLY A 1 42 ? -12.508 -8.318 -24.327 1.00 0.00 42 GLY A O 4
ATOM 2497 N N . PRO A 1 43 ? -13.691 -10.140 -23.729 1.00 0.00 43 PRO A N 4
ATOM 2498 C CA . PRO A 1 43 ? -14.921 -9.728 -24.411 1.00 0.00 43 PRO A CA 4
ATOM 2499 C C . PRO A 1 43 ? -15.588 -8.536 -23.733 1.00 0.00 43 PRO A C 4
ATOM 2500 O O . PRO A 1 43 ? -15.429 -8.325 -22.530 1.00 0.00 43 PRO A O 4
ATOM 2511 N N . SER A 1 44 ? -16.335 -7.760 -24.511 1.00 0.00 44 SER A N 4
ATOM 2512 C CA . SER A 1 44 ? -17.024 -6.587 -23.985 1.00 0.00 44 SER A CA 4
ATOM 2513 C C . SER A 1 44 ? -18.201 -6.203 -24.876 1.00 0.00 44 SER A C 4
ATOM 2514 O O . SER A 1 44 ? -18.219 -6.513 -26.068 1.00 0.00 44 SER A O 4
ATOM 2522 N N . SER A 1 45 ? -19.184 -5.528 -24.290 1.00 0.00 45 SER A N 4
ATOM 2523 C CA . SER A 1 45 ? -20.368 -5.104 -25.028 1.00 0.00 45 SER A CA 4
ATOM 2524 C C . SER A 1 45 ? -19.979 -4.463 -26.357 1.00 0.00 45 SER A C 4
ATOM 2525 O O . SER A 1 45 ? -19.133 -3.570 -26.404 1.00 0.00 45 SER A O 4
ATOM 2533 N N . GLY A 1 46 ? -20.603 -4.925 -27.436 1.00 0.00 46 GLY A N 4
ATOM 2534 C CA . GLY A 1 46 ? -20.310 -4.386 -28.751 1.00 0.00 46 GLY A CA 4
ATOM 2535 C C . GLY A 1 46 ? -20.354 -2.871 -28.779 1.00 0.00 46 GLY A C 4
ATOM 2536 O O . GLY A 1 46 ? -21.435 -2.301 -28.647 1.00 0.00 46 GLY A O 4
ATOM 2541 N N . GLY A 1 1 ? 7.011 10.513 -26.118 1.00 0.00 1 GLY A N 5
ATOM 2542 C CA . GLY A 1 1 ? 6.444 10.674 -27.445 1.00 0.00 1 GLY A CA 5
ATOM 2543 C C . GLY A 1 1 ? 4.938 10.847 -27.414 1.00 0.00 1 GLY A C 5
ATOM 2544 O O . GLY A 1 1 ? 4.212 10.153 -28.126 1.00 0.00 1 GLY A O 5
ATOM 2548 N N . SER A 1 2 ? 4.467 11.774 -26.586 1.00 0.00 2 SER A N 5
ATOM 2549 C CA . SER A 1 2 ? 3.038 12.032 -26.461 1.00 0.00 2 SER A CA 5
ATOM 2550 C C . SER A 1 2 ? 2.651 13.313 -27.193 1.00 0.00 2 SER A C 5
ATOM 2551 O O . SER A 1 2 ? 3.454 14.238 -27.315 1.00 0.00 2 SER A O 5
ATOM 2559 N N . SER A 1 3 ? 1.414 13.360 -27.678 1.00 0.00 3 SER A N 5
ATOM 2560 C CA . SER A 1 3 ? 0.921 14.526 -28.402 1.00 0.00 3 SER A CA 5
ATOM 2561 C C . SER A 1 3 ? 0.259 15.517 -27.449 1.00 0.00 3 SER A C 5
ATOM 2562 O O . SER A 1 3 ? -0.788 16.086 -27.756 1.00 0.00 3 SER A O 5
ATOM 2570 N N . GLY A 1 4 ? 0.879 15.718 -26.290 1.00 0.00 4 GLY A N 5
ATOM 2571 C CA . GLY A 1 4 ? 0.337 16.640 -25.309 1.00 0.00 4 GLY A CA 5
ATOM 2572 C C . GLY A 1 4 ? 1.100 16.608 -24.000 1.00 0.00 4 GLY A C 5
ATOM 2573 O O . GLY A 1 4 ? 0.888 15.722 -23.172 1.00 0.00 4 GLY A O 5
ATOM 2577 N N . SER A 1 5 ? 1.991 17.576 -23.812 1.00 0.00 5 SER A N 5
ATOM 2578 C CA . SER A 1 5 ? 2.792 17.652 -22.596 1.00 0.00 5 SER A CA 5
ATOM 2579 C C . SER A 1 5 ? 2.164 18.612 -21.591 1.00 0.00 5 SER A C 5
ATOM 2580 O O . SER A 1 5 ? 2.858 19.407 -20.956 1.00 0.00 5 SER A O 5
ATOM 2588 N N . SER A 1 6 ? 0.844 18.533 -21.451 1.00 0.00 6 SER A N 5
ATOM 2589 C CA . SER A 1 6 ? 0.120 19.396 -20.526 1.00 0.00 6 SER A CA 5
ATOM 2590 C C . SER A 1 6 ? -0.259 18.637 -19.258 1.00 0.00 6 SER A C 5
ATOM 2591 O O . SER A 1 6 ? -1.317 18.012 -19.188 1.00 0.00 6 SER A O 5
ATOM 2599 N N . GLY A 1 7 ? 0.613 18.697 -18.256 1.00 0.00 7 GLY A N 5
ATOM 2600 C CA . GLY A 1 7 ? 0.352 18.012 -17.004 1.00 0.00 7 GLY A CA 5
ATOM 2601 C C . GLY A 1 7 ? 1.623 17.703 -16.237 1.00 0.00 7 GLY A C 5
ATOM 2602 O O . GLY A 1 7 ? 2.133 16.583 -16.289 1.00 0.00 7 GLY A O 5
ATOM 2606 N N . THR A 1 8 ? 2.138 18.698 -15.522 1.00 0.00 8 THR A N 5
ATOM 2607 C CA . THR A 1 8 ? 3.358 18.529 -14.744 1.00 0.00 8 THR A CA 5
ATOM 2608 C C . THR A 1 8 ? 3.044 18.088 -13.318 1.00 0.00 8 THR A C 5
ATOM 2609 O O . THR A 1 8 ? 3.548 17.069 -12.848 1.00 0.00 8 THR A O 5
ATOM 2620 N N . GLY A 1 9 ? 2.208 18.863 -12.635 1.00 0.00 9 GLY A N 5
ATOM 2621 C CA . GLY A 1 9 ? 1.841 18.535 -11.270 1.00 0.00 9 GLY A CA 5
ATOM 2622 C C . GLY A 1 9 ? 1.350 17.108 -11.128 1.00 0.00 9 GLY A C 5
ATOM 2623 O O . GLY A 1 9 ? 0.548 16.636 -11.934 1.00 0.00 9 GLY A O 5
ATOM 2627 N N . VAL A 1 10 ? 1.834 16.417 -10.100 1.00 0.00 10 VAL A N 5
ATOM 2628 C CA . VAL A 1 10 ? 1.440 15.034 -9.856 1.00 0.00 10 VAL A CA 5
ATOM 2629 C C . VAL A 1 10 ? 0.548 14.927 -8.625 1.00 0.00 10 VAL A C 5
ATOM 2630 O O . VAL A 1 10 ? 0.653 15.728 -7.696 1.00 0.00 10 VAL A O 5
ATOM 2643 N N . LYS A 1 11 ? -0.330 13.930 -8.623 1.00 0.00 11 LYS A N 5
ATOM 2644 C CA . LYS A 1 11 ? -1.241 13.714 -7.505 1.00 0.00 11 LYS A CA 5
ATOM 2645 C C . LYS A 1 11 ? -0.482 13.253 -6.265 1.00 0.00 11 LYS A C 5
ATOM 2646 O O . LYS A 1 11 ? 0.570 12.617 -6.353 1.00 0.00 11 LYS A O 5
ATOM 2665 N N . PRO A 1 12 ? -1.024 13.577 -5.082 1.00 0.00 12 PRO A N 5
ATOM 2666 C CA . PRO A 1 12 ? -0.415 13.203 -3.803 1.00 0.00 12 PRO A CA 5
ATOM 2667 C C . PRO A 1 12 ? -0.494 11.703 -3.539 1.00 0.00 12 PRO A C 5
ATOM 2668 O O . PRO A 1 12 ? 0.432 11.111 -2.986 1.00 0.00 12 PRO A O 5
ATOM 2679 N N . TYR A 1 13 ? -1.606 11.095 -3.937 1.00 0.00 13 TYR A N 5
ATOM 2680 C CA . TYR A 1 13 ? -1.807 9.665 -3.742 1.00 0.00 13 TYR A CA 5
ATOM 2681 C C . TYR A 1 13 ? -1.277 8.872 -4.933 1.00 0.00 13 TYR A C 5
ATOM 2682 O O . TYR A 1 13 ? -1.422 9.287 -6.082 1.00 0.00 13 TYR A O 5
ATOM 2700 N N . GLY A 1 14 ? -0.663 7.728 -4.649 1.00 0.00 14 GLY A N 5
ATOM 2701 C CA . GLY A 1 14 ? -0.122 6.894 -5.706 1.00 0.00 14 GLY A CA 5
ATOM 2702 C C . GLY A 1 14 ? -0.065 5.430 -5.318 1.00 0.00 14 GLY A C 5
ATOM 2703 O O . GLY A 1 14 ? 0.525 5.073 -4.297 1.00 0.00 14 GLY A O 5
ATOM 2707 N N . CYS A 1 15 ? -0.680 4.579 -6.132 1.00 0.00 15 CYS A N 5
ATOM 2708 C CA . CYS A 1 15 ? -0.699 3.145 -5.868 1.00 0.00 15 CYS A CA 5
ATOM 2709 C C . CYS A 1 15 ? 0.717 2.580 -5.832 1.00 0.00 15 CYS A C 5
ATOM 2710 O O . CYS A 1 15 ? 1.610 3.069 -6.524 1.00 0.00 15 CYS A O 5
ATOM 2717 N N . SER A 1 16 ? 0.915 1.547 -5.019 1.00 0.00 16 SER A N 5
ATOM 2718 C CA . SER A 1 16 ? 2.224 0.916 -4.890 1.00 0.00 16 SER A CA 5
ATOM 2719 C C . SER A 1 16 ? 2.427 -0.142 -5.970 1.00 0.00 16 SER A C 5
ATOM 2720 O O . SER A 1 16 ? 3.364 -0.062 -6.763 1.00 0.00 16 SER A O 5
ATOM 2728 N N . GLN A 1 17 ? 1.541 -1.132 -5.993 1.00 0.00 17 GLN A N 5
ATOM 2729 C CA . GLN A 1 17 ? 1.623 -2.207 -6.975 1.00 0.00 17 GLN A CA 5
ATOM 2730 C C . GLN A 1 17 ? 1.902 -1.652 -8.367 1.00 0.00 17 GLN A C 5
ATOM 2731 O O . GLN A 1 17 ? 2.722 -2.193 -9.110 1.00 0.00 17 GLN A O 5
ATOM 2745 N N . CYS A 1 18 ? 1.215 -0.570 -8.716 1.00 0.00 18 CYS A N 5
ATOM 2746 C CA . CYS A 1 18 ? 1.388 0.059 -10.020 1.00 0.00 18 CYS A CA 5
ATOM 2747 C C . CYS A 1 18 ? 1.699 1.546 -9.870 1.00 0.00 18 CYS A C 5
ATOM 2748 O O . CYS A 1 18 ? 1.761 2.068 -8.758 1.00 0.00 18 CYS A O 5
ATOM 2755 N N . ALA A 1 19 ? 1.893 2.221 -10.998 1.00 0.00 19 ALA A N 5
ATOM 2756 C CA . ALA A 1 19 ? 2.194 3.647 -10.993 1.00 0.00 19 ALA A CA 5
ATOM 2757 C C . ALA A 1 19 ? 0.960 4.470 -11.344 1.00 0.00 19 ALA A C 5
ATOM 2758 O O . ALA A 1 19 ? 1.045 5.454 -12.080 1.00 0.00 19 ALA A O 5
ATOM 2765 N N . LYS A 1 20 ? -0.188 4.062 -10.814 1.00 0.00 20 LYS A N 5
ATOM 2766 C CA . LYS A 1 20 ? -1.441 4.762 -11.069 1.00 0.00 20 LYS A CA 5
ATOM 2767 C C . LYS A 1 20 ? -1.826 5.641 -9.884 1.00 0.00 20 LYS A C 5
ATOM 2768 O O . LYS A 1 20 ? -2.116 5.142 -8.796 1.00 0.00 20 LYS A O 5
ATOM 2787 N N . THR A 1 21 ? -1.827 6.953 -10.100 1.00 0.00 21 THR A N 5
ATOM 2788 C CA . THR A 1 21 ? -2.176 7.901 -9.050 1.00 0.00 21 THR A CA 5
ATOM 2789 C C . THR A 1 21 ? -3.650 8.282 -9.121 1.00 0.00 21 THR A C 5
ATOM 2790 O O . THR A 1 21 ? -4.302 8.093 -10.148 1.00 0.00 21 THR A O 5
ATOM 2801 N N . PHE A 1 22 ? -4.171 8.819 -8.023 1.00 0.00 22 PHE A N 5
ATOM 2802 C CA . PHE A 1 22 ? -5.570 9.226 -7.960 1.00 0.00 22 PHE A CA 5
ATOM 2803 C C . PHE A 1 22 ? -5.721 10.535 -7.190 1.00 0.00 22 PHE A C 5
ATOM 2804 O O . PHE A 1 22 ? -5.277 10.650 -6.048 1.00 0.00 22 PHE A O 5
ATOM 2821 N N . SER A 1 23 ? -6.351 11.519 -7.824 1.00 0.00 23 SER A N 5
ATOM 2822 C CA . SER A 1 23 ? -6.558 12.821 -7.201 1.00 0.00 23 SER A CA 5
ATOM 2823 C C . SER A 1 23 ? -7.200 12.669 -5.826 1.00 0.00 23 SER A C 5
ATOM 2824 O O . SER A 1 23 ? -6.783 13.308 -4.859 1.00 0.00 23 SER A O 5
ATOM 2832 N N . LEU A 1 24 ? -8.217 11.819 -5.746 1.00 0.00 24 LEU A N 5
ATOM 2833 C CA . LEU A 1 24 ? -8.919 11.581 -4.489 1.00 0.00 24 LEU A CA 5
ATOM 2834 C C . LEU A 1 24 ? -8.502 10.249 -3.876 1.00 0.00 24 LEU A C 5
ATOM 2835 O O . LEU A 1 24 ? -8.349 9.250 -4.579 1.00 0.00 24 LEU A O 5
ATOM 2851 N N . LYS A 1 25 ? -8.321 10.240 -2.559 1.00 0.00 25 LYS A N 5
ATOM 2852 C CA . LYS A 1 25 ? -7.925 9.030 -1.849 1.00 0.00 25 LYS A CA 5
ATOM 2853 C C . LYS A 1 25 ? -9.026 7.976 -1.914 1.00 0.00 25 LYS A C 5
ATOM 2854 O O . LYS A 1 25 ? -8.752 6.786 -2.069 1.00 0.00 25 LYS A O 5
ATOM 2873 N N . SER A 1 26 ? -10.273 8.421 -1.795 1.00 0.00 26 SER A N 5
ATOM 2874 C CA . SER A 1 26 ? -11.415 7.516 -1.837 1.00 0.00 26 SER A CA 5
ATOM 2875 C C . SER A 1 26 ? -11.376 6.650 -3.093 1.00 0.00 26 SER A C 5
ATOM 2876 O O . SER A 1 26 ? -11.941 5.558 -3.124 1.00 0.00 26 SER A O 5
ATOM 2884 N N . GLN A 1 27 ? -10.704 7.148 -4.126 1.00 0.00 27 GLN A N 5
ATOM 2885 C CA . GLN A 1 27 ? -10.591 6.421 -5.385 1.00 0.00 27 GLN A CA 5
ATOM 2886 C C . GLN A 1 27 ? -9.483 5.376 -5.313 1.00 0.00 27 GLN A C 5
ATOM 2887 O O . GLN A 1 27 ? -9.698 4.205 -5.627 1.00 0.00 27 GLN A O 5
ATOM 2901 N N . LEU A 1 28 ? -8.297 5.807 -4.897 1.00 0.00 28 LEU A N 5
ATOM 2902 C CA . LEU A 1 28 ? -7.153 4.909 -4.784 1.00 0.00 28 LEU A CA 5
ATOM 2903 C C . LEU A 1 28 ? -7.485 3.714 -3.896 1.00 0.00 28 LEU A C 5
ATOM 2904 O O . LEU A 1 28 ? -7.183 2.570 -4.238 1.00 0.00 28 LEU A O 5
ATOM 2920 N N . ILE A 1 29 ? -8.110 3.987 -2.755 1.00 0.00 29 ILE A N 5
ATOM 2921 C CA . ILE A 1 29 ? -8.486 2.934 -1.820 1.00 0.00 29 ILE A CA 5
ATOM 2922 C C . ILE A 1 29 ? -9.272 1.831 -2.521 1.00 0.00 29 ILE A C 5
ATOM 2923 O O . ILE A 1 29 ? -8.956 0.649 -2.389 1.00 0.00 29 ILE A O 5
ATOM 2939 N N . VAL A 1 30 ? -10.298 2.227 -3.268 1.00 0.00 30 VAL A N 5
ATOM 2940 C CA . VAL A 1 30 ? -11.129 1.272 -3.993 1.00 0.00 30 VAL A CA 5
ATOM 2941 C C . VAL A 1 30 ? -10.336 0.582 -5.097 1.00 0.00 30 VAL A C 5
ATOM 2942 O O . VAL A 1 30 ? -10.469 -0.624 -5.311 1.00 0.00 30 VAL A O 5
ATOM 2955 N N . HIS A 1 31 ? -9.511 1.354 -5.797 1.00 0.00 31 HIS A N 5
ATOM 2956 C CA . HIS A 1 31 ? -8.695 0.816 -6.879 1.00 0.00 31 HIS A CA 5
ATOM 2957 C C . HIS A 1 31 ? -7.784 -0.298 -6.372 1.00 0.00 31 HIS A C 5
ATOM 2958 O O . HIS A 1 31 ? -7.818 -1.419 -6.879 1.00 0.00 31 HIS A O 5
ATOM 2972 N N . GLN A 1 32 ? -6.971 0.020 -5.370 1.00 0.00 32 GLN A N 5
ATOM 2973 C CA . GLN A 1 32 ? -6.051 -0.955 -4.796 1.00 0.00 32 GLN A CA 5
ATOM 2974 C C . GLN A 1 32 ? -6.699 -2.333 -4.712 1.00 0.00 32 GLN A C 5
ATOM 2975 O O . GLN A 1 32 ? -6.088 -3.340 -5.070 1.00 0.00 32 GLN A O 5
ATOM 2989 N N . ARG A 1 33 ? -7.939 -2.369 -4.236 1.00 0.00 33 ARG A N 5
ATOM 2990 C CA . ARG A 1 33 ? -8.670 -3.624 -4.104 1.00 0.00 33 ARG A CA 5
ATOM 2991 C C . ARG A 1 33 ? -8.692 -4.383 -5.427 1.00 0.00 33 ARG A C 5
ATOM 2992 O O . ARG A 1 33 ? -8.511 -5.600 -5.460 1.00 0.00 33 ARG A O 5
ATOM 3013 N N . SER A 1 34 ? -8.915 -3.655 -6.517 1.00 0.00 34 SER A N 5
ATOM 3014 C CA . SER A 1 34 ? -8.965 -4.260 -7.843 1.00 0.00 34 SER A CA 5
ATOM 3015 C C . SER A 1 34 ? -7.852 -5.289 -8.013 1.00 0.00 34 SER A C 5
ATOM 3016 O O . SER A 1 34 ? -8.077 -6.385 -8.528 1.00 0.00 34 SER A O 5
ATOM 3024 N N . HIS A 1 35 ? -6.649 -4.928 -7.577 1.00 0.00 35 HIS A N 5
ATOM 3025 C CA . HIS A 1 35 ? -5.499 -5.819 -7.680 1.00 0.00 35 HIS A CA 5
ATOM 3026 C C . HIS A 1 35 ? -5.847 -7.216 -7.173 1.00 0.00 35 HIS A C 5
ATOM 3027 O O . HIS A 1 35 ? -5.704 -8.204 -7.893 1.00 0.00 35 HIS A O 5
ATOM 3041 N N . THR A 1 36 ? -6.305 -7.290 -5.927 1.00 0.00 36 THR A N 5
ATOM 3042 C CA . THR A 1 36 ? -6.671 -8.565 -5.322 1.00 0.00 36 THR A CA 5
ATOM 3043 C C . THR A 1 36 ? -8.153 -8.863 -5.524 1.00 0.00 36 THR A C 5
ATOM 3044 O O . THR A 1 36 ? -9.010 -8.036 -5.216 1.00 0.00 36 THR A O 5
ATOM 3055 N N . GLY A 1 37 ? -8.448 -10.052 -6.041 1.00 0.00 37 GLY A N 5
ATOM 3056 C CA . GLY A 1 37 ? -9.827 -10.438 -6.274 1.00 0.00 37 GLY A CA 5
ATOM 3057 C C . GLY A 1 37 ? -10.318 -11.466 -5.273 1.00 0.00 37 GLY A C 5
ATOM 3058 O O . GLY A 1 37 ? -10.274 -11.236 -4.064 1.00 0.00 37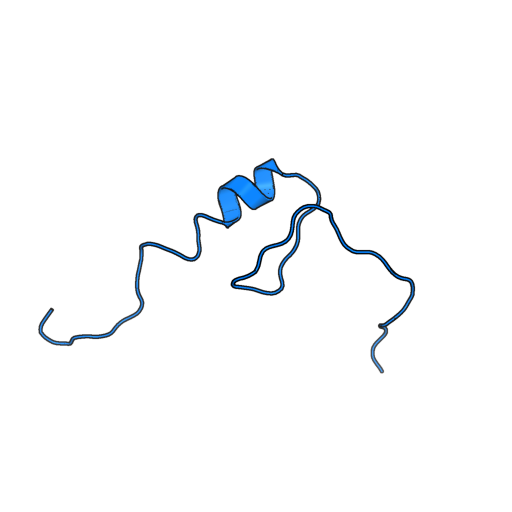 GLY A O 5
ATOM 3062 N N . VAL A 1 38 ? -10.789 -12.602 -5.777 1.00 0.00 38 VAL A N 5
ATOM 3063 C CA . VAL A 1 38 ? -11.291 -13.668 -4.919 1.00 0.00 38 VAL A CA 5
ATOM 3064 C C . VAL A 1 38 ? -10.715 -15.020 -5.327 1.00 0.00 38 VAL A C 5
ATOM 3065 O O . VAL A 1 38 ? -10.369 -15.842 -4.478 1.00 0.00 38 VAL A O 5
ATOM 3078 N N . LYS A 1 39 ? -10.615 -15.243 -6.633 1.00 0.00 39 LYS A N 5
ATOM 3079 C CA . LYS A 1 39 ? -10.079 -16.495 -7.156 1.00 0.00 39 LYS A CA 5
ATOM 3080 C C . LYS A 1 39 ? -8.696 -16.777 -6.580 1.00 0.00 39 LYS A C 5
ATOM 3081 O O . LYS A 1 39 ? -7.890 -15.872 -6.362 1.00 0.00 39 LYS A O 5
ATOM 3100 N N . PRO A 1 40 ? -8.410 -18.063 -6.327 1.00 0.00 40 PRO A N 5
ATOM 3101 C CA . PRO A 1 40 ? -7.123 -18.495 -5.774 1.00 0.00 40 PRO A CA 5
ATOM 3102 C C . PRO A 1 40 ? -5.981 -18.336 -6.772 1.00 0.00 40 PRO A C 5
ATOM 3103 O O . PRO A 1 40 ? -4.814 -18.270 -6.388 1.00 0.00 40 PRO A O 5
ATOM 3114 N N . SER A 1 41 ? -6.326 -18.275 -8.054 1.00 0.00 41 SER A N 5
ATOM 3115 C CA . SER A 1 41 ? -5.329 -18.127 -9.108 1.00 0.00 41 SER A CA 5
ATOM 3116 C C . SER A 1 41 ? -5.445 -16.761 -9.778 1.00 0.00 41 SER A C 5
ATOM 3117 O O . SER A 1 41 ? -6.307 -15.956 -9.427 1.00 0.00 41 SER A O 5
ATOM 3125 N N . GLY A 1 42 ? -4.570 -16.507 -10.746 1.00 0.00 42 GLY A N 5
ATOM 3126 C CA . GLY A 1 42 ? -4.590 -15.238 -11.451 1.00 0.00 42 GLY A CA 5
ATOM 3127 C C . GLY A 1 42 ? -3.208 -14.631 -11.590 1.00 0.00 42 GLY A C 5
ATOM 3128 O O . GLY A 1 42 ? -2.217 -15.169 -11.095 1.00 0.00 42 GLY A O 5
ATOM 3132 N N . PRO A 1 43 ? -3.129 -13.484 -12.281 1.00 0.00 43 PRO A N 5
ATOM 3133 C CA . PRO A 1 43 ? -1.863 -12.778 -12.502 1.00 0.00 43 PRO A CA 5
ATOM 3134 C C . PRO A 1 43 ? -1.313 -12.160 -11.221 1.00 0.00 43 PRO A C 5
ATOM 3135 O O . PRO A 1 43 ? -0.171 -11.702 -11.182 1.00 0.00 43 PRO A O 5
ATOM 3146 N N . SER A 1 44 ? -2.133 -12.150 -10.175 1.00 0.00 44 SER A N 5
ATOM 3147 C CA . SER A 1 44 ? -1.729 -11.584 -8.893 1.00 0.00 44 SER A CA 5
ATOM 3148 C C . SER A 1 44 ? -1.753 -12.647 -7.798 1.00 0.00 44 SER A C 5
ATOM 3149 O O . SER A 1 44 ? -2.220 -12.399 -6.686 1.00 0.00 44 SER A O 5
ATOM 3157 N N . SER A 1 45 ? -1.247 -13.833 -8.122 1.00 0.00 45 SER A N 5
ATOM 3158 C CA . SER A 1 45 ? -1.213 -14.936 -7.169 1.00 0.00 45 SER A CA 5
ATOM 3159 C C . SER A 1 45 ? 0.138 -15.644 -7.206 1.00 0.00 45 SER A C 5
ATOM 3160 O O . SER A 1 45 ? 0.802 -15.686 -8.240 1.00 0.00 45 SER A O 5
ATOM 3168 N N . GLY A 1 46 ? 0.538 -16.202 -6.067 1.00 0.00 46 GLY A N 5
ATOM 3169 C CA . GLY A 1 46 ? 1.807 -16.901 -5.989 1.00 0.00 46 GLY A CA 5
ATOM 3170 C C . GLY A 1 46 ? 2.984 -15.955 -5.861 1.00 0.00 46 GLY A C 5
ATOM 3171 O O . GLY A 1 46 ? 3.772 -15.848 -6.800 1.00 0.00 46 GLY A O 5
ATOM 3176 N N . GLY A 1 1 ? 19.684 7.797 -12.192 1.00 0.00 1 GLY A N 6
ATOM 3177 C CA . GLY A 1 1 ? 20.201 7.652 -10.844 1.00 0.00 1 GLY A CA 6
ATOM 3178 C C . GLY A 1 1 ? 19.191 7.030 -9.900 1.00 0.00 1 GLY A C 6
ATOM 3179 O O . GLY A 1 1 ? 18.284 7.707 -9.417 1.00 0.00 1 GLY A O 6
ATOM 3183 N N . SER A 1 2 ? 19.348 5.737 -9.637 1.00 0.00 2 SER A N 6
ATOM 3184 C CA . SER A 1 2 ? 18.439 5.021 -8.748 1.00 0.00 2 SER A CA 6
ATOM 3185 C C . SER A 1 2 ? 18.512 5.581 -7.331 1.00 0.00 2 SER A C 6
ATOM 3186 O O . SER A 1 2 ? 19.596 5.857 -6.816 1.00 0.00 2 SER A O 6
ATOM 3194 N N . SER A 1 3 ? 17.351 5.747 -6.707 1.00 0.00 3 SER A N 6
ATOM 3195 C CA . SER A 1 3 ? 17.281 6.277 -5.350 1.00 0.00 3 SER A CA 6
ATOM 3196 C C . SER A 1 3 ? 16.230 5.536 -4.530 1.00 0.00 3 SER A C 6
ATOM 3197 O O . SER A 1 3 ? 15.361 4.860 -5.079 1.00 0.00 3 SER A O 6
ATOM 3205 N N . GLY A 1 4 ? 16.317 5.668 -3.210 1.00 0.00 4 GLY A N 6
ATOM 3206 C CA . GLY A 1 4 ? 15.368 5.005 -2.334 1.00 0.00 4 GLY A CA 6
ATOM 3207 C C . GLY A 1 4 ? 14.231 5.916 -1.916 1.00 0.00 4 GLY A C 6
ATOM 3208 O O . GLY A 1 4 ? 13.809 5.902 -0.759 1.00 0.00 4 GLY A O 6
ATOM 3212 N N . SER A 1 5 ? 13.735 6.711 -2.858 1.00 0.00 5 SER A N 6
ATOM 3213 C CA . SER A 1 5 ? 12.643 7.637 -2.579 1.00 0.00 5 SER A CA 6
ATOM 3214 C C . SER A 1 5 ? 11.586 7.577 -3.678 1.00 0.00 5 SER A C 6
ATOM 3215 O O . SER A 1 5 ? 11.724 8.211 -4.724 1.00 0.00 5 SER A O 6
ATOM 3223 N N . SER A 1 6 ? 10.529 6.808 -3.431 1.00 0.00 6 SER A N 6
ATOM 3224 C CA . SER A 1 6 ? 9.449 6.661 -4.400 1.00 0.00 6 SER A CA 6
ATOM 3225 C C . SER A 1 6 ? 8.342 7.677 -4.138 1.00 0.00 6 SER A C 6
ATOM 3226 O O . SER A 1 6 ? 7.377 7.392 -3.430 1.00 0.00 6 SER A O 6
ATOM 3234 N N . GLY A 1 7 ? 8.490 8.866 -4.715 1.00 0.00 7 GLY A N 6
ATOM 3235 C CA . GLY A 1 7 ? 7.496 9.907 -4.533 1.00 0.00 7 GLY A CA 6
ATOM 3236 C C . GLY A 1 7 ? 7.604 11.001 -5.577 1.00 0.00 7 GLY A C 6
ATOM 3237 O O . GLY A 1 7 ? 7.658 12.185 -5.244 1.00 0.00 7 GLY A O 6
ATOM 3241 N N . THR A 1 8 ? 7.638 10.605 -6.846 1.00 0.00 8 THR A N 6
ATOM 3242 C CA . THR A 1 8 ? 7.744 11.560 -7.942 1.00 0.00 8 THR A CA 6
ATOM 3243 C C . THR A 1 8 ? 6.431 11.663 -8.710 1.00 0.00 8 THR A C 6
ATOM 3244 O O . THR A 1 8 ? 6.200 10.923 -9.666 1.00 0.00 8 THR A O 6
ATOM 3255 N N . GLY A 1 9 ? 5.574 12.586 -8.286 1.00 0.00 9 GLY A N 6
ATOM 3256 C CA . GLY A 1 9 ? 4.294 12.769 -8.946 1.00 0.00 9 GLY A CA 6
ATOM 3257 C C . GLY A 1 9 ? 3.566 14.009 -8.466 1.00 0.00 9 GLY A C 6
ATOM 3258 O O . GLY A 1 9 ? 3.752 14.446 -7.330 1.00 0.00 9 GLY A O 6
ATOM 3262 N N . VAL A 1 10 ? 2.736 14.579 -9.333 1.00 0.00 10 VAL A N 6
ATOM 3263 C CA . VAL A 1 10 ? 1.977 15.776 -8.992 1.00 0.00 10 VAL A CA 6
ATOM 3264 C C . VAL A 1 10 ? 0.744 15.429 -8.166 1.00 0.00 10 VAL A C 6
ATOM 3265 O O . VAL A 1 10 ? 0.079 16.311 -7.621 1.00 0.00 10 VAL A O 6
ATOM 3278 N N . LYS A 1 11 ? 0.442 14.138 -8.077 1.00 0.00 11 LYS A N 6
ATOM 3279 C CA . LYS A 1 11 ? -0.711 13.672 -7.316 1.00 0.00 11 LYS A CA 6
ATOM 3280 C C . LYS A 1 11 ? -0.304 13.273 -5.901 1.00 0.00 11 LYS A C 6
ATOM 3281 O O . LYS A 1 11 ? 0.777 12.733 -5.669 1.00 0.00 11 LYS A O 6
ATOM 3300 N N . PRO A 1 12 ? -1.190 13.544 -4.931 1.00 0.00 12 PRO A N 6
ATOM 3301 C CA . PRO A 1 12 ? -0.946 13.221 -3.523 1.00 0.00 12 PRO A CA 6
ATOM 3302 C C . PRO A 1 12 ? -0.971 11.719 -3.261 1.00 0.00 12 PRO A C 6
ATOM 3303 O O . PRO A 1 12 ? -0.140 11.194 -2.519 1.00 0.00 12 PRO A O 6
ATOM 3314 N N . TYR A 1 13 ? -1.928 11.032 -3.874 1.00 0.00 13 TYR A N 6
ATOM 3315 C CA . TYR A 1 13 ? -2.062 9.590 -3.705 1.00 0.00 13 TYR A CA 6
ATOM 3316 C C . TYR A 1 13 ? -1.537 8.846 -4.929 1.00 0.00 13 TYR A C 6
ATOM 3317 O O . TYR A 1 13 ? -1.671 9.315 -6.059 1.00 0.00 13 TYR A O 6
ATOM 3335 N N . GLY A 1 14 ? -0.938 7.682 -4.695 1.00 0.00 14 GLY A N 6
ATOM 3336 C CA . GLY A 1 14 ? -0.402 6.891 -5.788 1.00 0.00 14 GLY A CA 6
ATOM 3337 C C . GLY A 1 14 ? -0.147 5.451 -5.390 1.00 0.00 14 GLY A C 6
ATOM 3338 O O . GLY A 1 14 ? 0.442 5.184 -4.342 1.00 0.00 14 GLY A O 6
ATOM 3342 N N . CYS A 1 15 ? -0.592 4.520 -6.226 1.00 0.00 15 CYS A N 6
ATOM 3343 C CA . CYS A 1 15 ? -0.411 3.099 -5.956 1.00 0.00 15 CYS A CA 6
ATOM 3344 C C . CYS A 1 15 ? 1.044 2.687 -6.163 1.00 0.00 15 CYS A C 6
ATOM 3345 O O . CYS A 1 15 ? 1.665 3.045 -7.164 1.00 0.00 15 CYS A O 6
ATOM 3352 N N . SER A 1 16 ? 1.581 1.932 -5.210 1.00 0.00 16 SER A N 6
ATOM 3353 C CA . SER A 1 16 ? 2.963 1.474 -5.286 1.00 0.00 16 SER A CA 6
ATOM 3354 C C . SER A 1 16 ? 3.062 0.174 -6.078 1.00 0.00 16 SER A C 6
ATOM 3355 O O . SER A 1 16 ? 4.116 -0.154 -6.623 1.00 0.00 16 SER A O 6
ATOM 3363 N N . GLN A 1 17 ? 1.956 -0.561 -6.138 1.00 0.00 17 GLN A N 6
ATOM 3364 C CA . GLN A 1 17 ? 1.918 -1.826 -6.863 1.00 0.00 17 GLN A CA 6
ATOM 3365 C C . GLN A 1 17 ? 2.019 -1.594 -8.367 1.00 0.00 17 GLN A C 6
ATOM 3366 O O . GLN A 1 17 ? 2.647 -2.373 -9.085 1.00 0.00 17 GLN A O 6
ATOM 3380 N N . CYS A 1 18 ? 1.396 -0.519 -8.838 1.00 0.00 18 CYS A N 6
ATOM 3381 C CA . CYS A 1 18 ? 1.414 -0.184 -10.256 1.00 0.00 18 CYS A CA 6
ATOM 3382 C C . CYS A 1 18 ? 1.452 1.328 -10.458 1.00 0.00 18 CYS A C 6
ATOM 3383 O O . CYS A 1 18 ? 0.846 2.082 -9.697 1.00 0.00 18 CYS A O 6
ATOM 3390 N N . ALA A 1 19 ? 2.170 1.764 -11.489 1.00 0.00 19 ALA A N 6
ATOM 3391 C CA . ALA A 1 19 ? 2.286 3.185 -11.792 1.00 0.00 19 ALA A CA 6
ATOM 3392 C C . ALA A 1 19 ? 0.914 3.814 -12.009 1.00 0.00 19 ALA A C 6
ATOM 3393 O O . ALA A 1 19 ? 0.464 3.973 -13.144 1.00 0.00 19 ALA A O 6
ATOM 3400 N N . LYS A 1 20 ? 0.252 4.170 -10.913 1.00 0.00 20 LYS A N 6
ATOM 3401 C CA . LYS A 1 20 ? -1.070 4.782 -10.982 1.00 0.00 20 LYS A CA 6
ATOM 3402 C C . LYS A 1 20 ? -1.227 5.858 -9.913 1.00 0.00 20 LYS A C 6
ATOM 3403 O O . LYS A 1 20 ? -0.799 5.682 -8.771 1.00 0.00 20 LYS A O 6
ATOM 3422 N N . THR A 1 21 ? -1.845 6.974 -10.289 1.00 0.00 21 THR A N 6
ATOM 3423 C CA . THR A 1 21 ? -2.059 8.078 -9.362 1.00 0.00 21 THR A CA 6
ATOM 3424 C C . THR A 1 21 ? -3.535 8.452 -9.283 1.00 0.00 21 THR A C 6
ATOM 3425 O O . THR A 1 21 ? -4.272 8.319 -10.260 1.00 0.00 21 THR A O 6
ATOM 3436 N N . PHE A 1 22 ? -3.960 8.920 -8.115 1.00 0.00 22 PHE A N 6
ATOM 3437 C CA . PHE A 1 22 ? -5.349 9.313 -7.908 1.00 0.00 22 PHE A CA 6
ATOM 3438 C C . PHE A 1 22 ? -5.435 10.612 -7.112 1.00 0.00 22 PHE A C 6
ATOM 3439 O O . PHE A 1 22 ? -4.875 10.722 -6.021 1.00 0.00 22 PHE A O 6
ATOM 3456 N N . SER A 1 23 ? -6.139 11.594 -7.667 1.00 0.00 23 SER A N 6
ATOM 3457 C CA . SER A 1 23 ? -6.295 12.887 -7.012 1.00 0.00 23 SER A CA 6
ATOM 3458 C C . SER A 1 23 ? -7.057 12.742 -5.698 1.00 0.00 23 SER A C 6
ATOM 3459 O O . SER A 1 23 ? -6.714 13.370 -4.695 1.00 0.00 23 SER A O 6
ATOM 3467 N N . LEU A 1 24 ? -8.093 11.911 -5.711 1.00 0.00 24 LEU A N 6
ATOM 3468 C CA . LEU A 1 24 ? -8.906 11.683 -4.522 1.00 0.00 24 LEU A CA 6
ATOM 3469 C C . LEU A 1 24 ? -8.482 10.402 -3.811 1.00 0.00 24 LEU A C 6
ATOM 3470 O O . LEU A 1 24 ? -8.123 9.413 -4.450 1.00 0.00 24 LEU A O 6
ATOM 3486 N N . LYS A 1 25 ? -8.528 10.425 -2.483 1.00 0.00 25 LYS A N 6
ATOM 3487 C CA . LYS A 1 25 ? -8.152 9.265 -1.683 1.00 0.00 25 LYS A CA 6
ATOM 3488 C C . LYS A 1 25 ? -9.102 8.099 -1.936 1.00 0.00 25 LYS A C 6
ATOM 3489 O O . LYS A 1 25 ? -8.669 6.961 -2.114 1.00 0.00 25 LYS A O 6
ATOM 3508 N N . SER A 1 26 ? -10.399 8.391 -1.952 1.00 0.00 26 SER A N 6
ATOM 3509 C CA . SER A 1 26 ? -11.410 7.366 -2.182 1.00 0.00 26 SER A CA 6
ATOM 3510 C C . SER A 1 26 ? -11.034 6.487 -3.371 1.00 0.00 26 SER A C 6
ATOM 3511 O O . SER A 1 26 ? -11.113 5.261 -3.299 1.00 0.00 26 SER A O 6
ATOM 3519 N N . GLN A 1 27 ? -10.625 7.125 -4.463 1.00 0.00 27 GLN A N 6
ATOM 3520 C CA . GLN A 1 27 ? -10.236 6.402 -5.668 1.00 0.00 27 GLN A CA 6
ATOM 3521 C C . GLN A 1 27 ? -9.246 5.290 -5.341 1.00 0.00 27 GLN A C 6
ATOM 3522 O O . GLN A 1 27 ? -9.444 4.135 -5.722 1.00 0.00 27 GLN A O 6
ATOM 3536 N N . LEU A 1 28 ? -8.179 5.644 -4.633 1.00 0.00 28 LEU A N 6
ATOM 3537 C CA . LEU A 1 28 ? -7.156 4.675 -4.254 1.00 0.00 28 LEU A CA 6
ATOM 3538 C C . LEU A 1 28 ? -7.751 3.561 -3.398 1.00 0.00 28 LEU A C 6
ATOM 3539 O O . LEU A 1 28 ? -7.595 2.379 -3.705 1.00 0.00 28 LEU A O 6
ATOM 3555 N N . ILE A 1 29 ? -8.436 3.947 -2.327 1.00 0.00 29 ILE A N 6
ATOM 3556 C CA . ILE A 1 29 ? -9.057 2.981 -1.429 1.00 0.00 29 ILE A CA 6
ATOM 3557 C C . ILE A 1 29 ? -9.781 1.890 -2.212 1.00 0.00 29 ILE A C 6
ATOM 3558 O O . ILE A 1 29 ? -9.664 0.706 -1.899 1.00 0.00 29 ILE A O 6
ATOM 3574 N N . VAL A 1 30 ? -10.528 2.298 -3.233 1.00 0.00 30 VAL A N 6
ATOM 3575 C CA . VAL A 1 30 ? -11.268 1.356 -4.063 1.00 0.00 30 VAL A CA 6
ATOM 3576 C C . VAL A 1 30 ? -10.346 0.652 -5.052 1.00 0.00 30 VAL A C 6
ATOM 3577 O O . VAL A 1 30 ? -10.572 -0.503 -5.414 1.00 0.00 30 VAL A O 6
ATOM 3590 N N . HIS A 1 31 ? -9.304 1.355 -5.485 1.00 0.00 31 HIS A N 6
ATOM 3591 C CA . HIS A 1 31 ? -8.346 0.797 -6.432 1.00 0.00 31 HIS A CA 6
ATOM 3592 C C . HIS A 1 31 ? -7.680 -0.451 -5.860 1.00 0.00 31 HIS A C 6
ATOM 3593 O O . HIS A 1 31 ? -7.670 -1.505 -6.494 1.00 0.00 31 HIS A O 6
ATOM 3607 N N . GLN A 1 32 ? -7.126 -0.322 -4.659 1.00 0.00 32 GLN A N 6
ATOM 3608 C CA . GLN A 1 32 ? -6.457 -1.439 -4.003 1.00 0.00 32 GLN A CA 6
ATOM 3609 C C . GLN A 1 32 ? -7.282 -2.716 -4.127 1.00 0.00 32 GLN A C 6
ATOM 3610 O O . GLN A 1 32 ? -6.748 -3.822 -4.041 1.00 0.00 32 GLN A O 6
ATOM 3624 N N . ARG A 1 33 ? -8.586 -2.555 -4.328 1.00 0.00 33 ARG A N 6
ATOM 3625 C CA . ARG A 1 33 ? -9.484 -3.695 -4.462 1.00 0.00 33 ARG A CA 6
ATOM 3626 C C . ARG A 1 33 ? -9.516 -4.197 -5.903 1.00 0.00 33 ARG A C 6
ATOM 3627 O O . ARG A 1 33 ? -10.569 -4.574 -6.417 1.00 0.00 33 ARG A O 6
ATOM 3648 N N . SER A 1 34 ? -8.354 -4.197 -6.549 1.00 0.00 34 SER A N 6
ATOM 3649 C CA . SER A 1 34 ? -8.249 -4.648 -7.932 1.00 0.00 34 SER A CA 6
ATOM 3650 C C . SER A 1 34 ? -7.135 -5.679 -8.084 1.00 0.00 34 SER A C 6
ATOM 3651 O O . SER A 1 34 ? -7.280 -6.665 -8.808 1.00 0.00 34 SER A O 6
ATOM 3659 N N . HIS A 1 35 ? -6.022 -5.445 -7.396 1.00 0.00 35 HIS A N 6
ATOM 3660 C CA . HIS A 1 35 ? -4.882 -6.353 -7.453 1.00 0.00 35 HIS A CA 6
ATOM 3661 C C . HIS A 1 35 ? -5.227 -7.698 -6.822 1.00 0.00 35 HIS A C 6
ATOM 3662 O O . HIS A 1 35 ? -5.049 -8.750 -7.438 1.00 0.00 35 HIS A O 6
ATOM 3676 N N . THR A 1 36 ? -5.722 -7.658 -5.588 1.00 0.00 36 THR A N 6
ATOM 3677 C CA . THR A 1 36 ? -6.090 -8.873 -4.873 1.00 0.00 36 THR A CA 6
ATOM 3678 C C . THR A 1 36 ? -6.818 -9.851 -5.787 1.00 0.00 36 THR A C 6
ATOM 3679 O O . THR A 1 36 ? -7.343 -9.466 -6.832 1.00 0.00 36 THR A O 6
ATOM 3690 N N . GLY A 1 37 ? -6.848 -11.119 -5.388 1.00 0.00 37 GLY A N 6
ATOM 3691 C CA . GLY A 1 37 ? -7.516 -12.132 -6.184 1.00 0.00 37 GLY A CA 6
ATOM 3692 C C . GLY A 1 37 ? -6.766 -13.449 -6.193 1.00 0.00 37 GLY A C 6
ATOM 3693 O O . GLY A 1 37 ? -6.551 -14.057 -5.145 1.00 0.00 37 GLY A O 6
ATOM 3697 N N . VAL A 1 38 ? -6.369 -13.893 -7.382 1.00 0.00 38 VAL A N 6
ATOM 3698 C CA . VAL A 1 38 ? -5.639 -15.148 -7.524 1.00 0.00 38 VAL A CA 6
ATOM 3699 C C . VAL A 1 38 ? -4.136 -14.904 -7.598 1.00 0.00 38 VAL A C 6
ATOM 3700 O O . VAL A 1 38 ? -3.559 -14.836 -8.683 1.00 0.00 38 VAL A O 6
ATOM 3713 N N . LYS A 1 39 ? -3.506 -14.772 -6.435 1.00 0.00 39 LYS A N 6
ATOM 3714 C CA . LYS A 1 39 ? -2.068 -14.537 -6.366 1.00 0.00 39 LYS A CA 6
ATOM 3715 C C . LYS A 1 39 ? -1.326 -15.405 -7.377 1.00 0.00 39 LYS A C 6
ATOM 3716 O O . LYS A 1 39 ? -1.697 -16.549 -7.641 1.00 0.00 39 LYS A O 6
ATOM 3735 N N . PRO A 1 40 ? -0.251 -14.852 -7.957 1.00 0.00 40 PRO A N 6
ATOM 3736 C CA . PRO A 1 40 ? 0.567 -15.559 -8.947 1.00 0.00 40 PRO A CA 6
ATOM 3737 C C . PRO A 1 40 ? 1.367 -16.701 -8.329 1.00 0.00 40 PRO A C 6
ATOM 3738 O O . PRO A 1 40 ? 2.525 -16.525 -7.949 1.00 0.00 40 PRO A O 6
ATOM 3749 N N . SER A 1 41 ? 0.742 -17.870 -8.231 1.00 0.00 41 SER A N 6
ATOM 3750 C CA . SER A 1 41 ? 1.395 -19.040 -7.655 1.00 0.00 41 SER A CA 6
ATOM 3751 C C . SER A 1 41 ? 2.581 -19.475 -8.510 1.00 0.00 41 SER A C 6
ATOM 3752 O O . SER A 1 41 ? 2.503 -19.491 -9.738 1.00 0.00 41 SER A O 6
ATOM 3760 N N . GLY A 1 42 ? 3.680 -19.829 -7.851 1.00 0.00 42 GLY A N 6
ATOM 3761 C CA . GLY A 1 42 ? 4.868 -20.260 -8.565 1.00 0.00 42 GLY A CA 6
ATOM 3762 C C . GLY A 1 42 ? 5.361 -21.617 -8.104 1.00 0.00 42 GLY A C 6
ATOM 3763 O O . GLY A 1 42 ? 5.138 -22.637 -8.756 1.00 0.00 42 GLY A O 6
ATOM 3767 N N . PRO A 1 43 ? 6.051 -21.640 -6.954 1.00 0.00 43 PRO A N 6
ATOM 3768 C CA . PRO A 1 43 ? 6.593 -22.876 -6.381 1.00 0.00 43 PRO A CA 6
ATOM 3769 C C . PRO A 1 43 ? 5.500 -23.800 -5.857 1.00 0.00 43 PRO A C 6
ATOM 3770 O O . PRO A 1 43 ? 5.767 -24.940 -5.477 1.00 0.00 43 PRO A O 6
ATOM 3781 N N . SER A 1 44 ? 4.268 -23.302 -5.840 1.00 0.00 44 SER A N 6
ATOM 3782 C CA . SER A 1 44 ? 3.134 -24.083 -5.359 1.00 0.00 44 SER A CA 6
ATOM 3783 C C . SER A 1 44 ? 2.913 -25.314 -6.232 1.00 0.00 44 SER A C 6
ATOM 3784 O O . SER A 1 44 ? 2.783 -25.209 -7.452 1.00 0.00 44 SER A O 6
ATOM 3792 N N . SER A 1 45 ? 2.872 -26.482 -5.598 1.00 0.00 45 SER A N 6
ATOM 3793 C CA . SER A 1 45 ? 2.671 -27.735 -6.316 1.00 0.00 45 SER A CA 6
ATOM 3794 C C . SER A 1 45 ? 1.284 -27.782 -6.949 1.00 0.00 45 SER A C 6
ATOM 3795 O O . SER A 1 45 ? 1.129 -28.186 -8.101 1.00 0.00 45 SER A O 6
ATOM 3803 N N . GLY A 1 46 ? 0.278 -27.364 -6.188 1.00 0.00 46 GLY A N 6
ATOM 3804 C CA . GLY A 1 46 ? -1.084 -27.366 -6.690 1.00 0.00 46 GLY A CA 6
ATOM 3805 C C . GLY A 1 46 ? -1.586 -28.762 -6.998 1.00 0.00 46 GLY A C 6
ATOM 3806 O O . GLY A 1 46 ? -2.605 -28.897 -7.674 1.00 0.00 46 GLY A O 6
ATOM 3811 N N . GLY A 1 1 ? 14.447 6.879 -17.461 1.00 0.00 1 GLY A N 7
ATOM 3812 C CA . GLY A 1 1 ? 15.752 6.247 -17.514 1.00 0.00 1 GLY A CA 7
ATOM 3813 C C . GLY A 1 1 ? 16.883 7.256 -17.539 1.00 0.00 1 GLY A C 7
ATOM 3814 O O . GLY A 1 1 ? 16.777 8.333 -16.951 1.00 0.00 1 GLY A O 7
ATOM 3818 N N . SER A 1 2 ? 17.971 6.908 -18.220 1.00 0.00 2 SER A N 7
ATOM 3819 C CA . SER A 1 2 ? 19.129 7.789 -18.314 1.00 0.00 2 SER A CA 7
ATOM 3820 C C . SER A 1 2 ? 19.730 8.046 -16.935 1.00 0.00 2 SER A C 7
ATOM 3821 O O . SER A 1 2 ? 20.064 9.180 -16.593 1.00 0.00 2 SER A O 7
ATOM 3829 N N . SER A 1 3 ? 19.863 6.983 -16.148 1.00 0.00 3 SER A N 7
ATOM 3830 C CA . SER A 1 3 ? 20.420 7.092 -14.805 1.00 0.00 3 SER A CA 7
ATOM 3831 C C . SER A 1 3 ? 19.973 8.388 -14.135 1.00 0.00 3 SER A C 7
ATOM 3832 O O . SER A 1 3 ? 20.769 9.080 -13.502 1.00 0.00 3 SER A O 7
ATOM 3840 N N . GLY A 1 4 ? 18.691 8.709 -14.279 1.00 0.00 4 GLY A N 7
ATOM 3841 C CA . GLY A 1 4 ? 18.158 9.921 -13.683 1.00 0.00 4 GLY A CA 7
ATOM 3842 C C . GLY A 1 4 ? 16.709 9.772 -13.264 1.00 0.00 4 GLY A C 7
ATOM 3843 O O . GLY A 1 4 ? 16.273 8.684 -12.886 1.00 0.00 4 GLY A O 7
ATOM 3847 N N . SER A 1 5 ? 15.960 10.868 -13.329 1.00 0.00 5 SER A N 7
ATOM 3848 C CA . SER A 1 5 ? 14.553 10.856 -12.948 1.00 0.00 5 SER A CA 7
ATOM 3849 C C . SER A 1 5 ? 13.703 11.587 -13.984 1.00 0.00 5 SER A C 7
ATOM 3850 O O . SER A 1 5 ? 14.181 12.493 -14.666 1.00 0.00 5 SER A O 7
ATOM 3858 N N . SER A 1 6 ? 12.441 11.186 -14.094 1.00 0.00 6 SER A N 7
ATOM 3859 C CA . SER A 1 6 ? 11.525 11.800 -15.048 1.00 0.00 6 SER A CA 7
ATOM 3860 C C . SER A 1 6 ? 10.206 12.169 -14.375 1.00 0.00 6 SER A C 7
ATOM 3861 O O . SER A 1 6 ? 9.131 11.965 -14.937 1.00 0.00 6 SER A O 7
ATOM 3869 N N . GLY A 1 7 ? 10.299 12.714 -13.166 1.00 0.00 7 GLY A N 7
ATOM 3870 C CA . GLY A 1 7 ? 9.107 13.104 -12.435 1.00 0.00 7 GLY A CA 7
ATOM 3871 C C . GLY A 1 7 ? 8.456 11.935 -11.723 1.00 0.00 7 GLY A C 7
ATOM 3872 O O . GLY A 1 7 ? 8.380 10.831 -12.264 1.00 0.00 7 GLY A O 7
ATOM 3876 N N . THR A 1 8 ? 7.985 12.175 -10.503 1.00 0.00 8 THR A N 7
ATOM 3877 C CA . THR A 1 8 ? 7.340 11.133 -9.714 1.00 0.00 8 THR A CA 7
ATOM 3878 C C . THR A 1 8 ? 5.853 11.419 -9.537 1.00 0.00 8 THR A C 7
ATOM 3879 O O . THR A 1 8 ? 5.292 11.197 -8.464 1.00 0.00 8 THR A O 7
ATOM 3890 N N . GLY A 1 9 ? 5.219 11.912 -10.596 1.00 0.00 9 GLY A N 7
ATOM 3891 C CA . GLY A 1 9 ? 3.802 12.219 -10.537 1.00 0.00 9 GLY A CA 7
ATOM 3892 C C . GLY A 1 9 ? 3.524 13.536 -9.840 1.00 0.00 9 GLY A C 7
ATOM 3893 O O . GLY A 1 9 ? 4.405 14.105 -9.195 1.00 0.00 9 GLY A O 7
ATOM 3897 N N . VAL A 1 10 ? 2.294 14.025 -9.971 1.00 0.00 10 VAL A N 7
ATOM 3898 C CA . VAL A 1 10 ? 1.902 15.284 -9.349 1.00 0.00 10 VAL A CA 7
ATOM 3899 C C . VAL A 1 10 ? 0.929 15.049 -8.199 1.00 0.00 10 VAL A C 7
ATOM 3900 O O . VAL A 1 10 ? 1.079 15.618 -7.118 1.00 0.00 10 VAL A O 7
ATOM 3913 N N . LYS A 1 11 ? -0.069 14.206 -8.438 1.00 0.00 11 LYS A N 7
ATOM 3914 C CA . LYS A 1 11 ? -1.068 13.893 -7.423 1.00 0.00 11 LYS A CA 7
ATOM 3915 C C . LYS A 1 11 ? -0.406 13.358 -6.157 1.00 0.00 11 LYS A C 7
ATOM 3916 O O . LYS A 1 11 ? 0.618 12.677 -6.203 1.00 0.00 11 LYS A O 7
ATOM 3935 N N . PRO A 1 12 ? -1.005 13.670 -4.998 1.00 0.00 12 PRO A N 7
ATOM 3936 C CA . PRO A 1 12 ? -0.492 13.229 -3.698 1.00 0.00 12 PRO A CA 7
ATOM 3937 C C . PRO A 1 12 ? -0.655 11.727 -3.489 1.00 0.00 12 PRO A C 7
ATOM 3938 O O . PRO A 1 12 ? 0.232 11.066 -2.948 1.00 0.00 12 PRO A O 7
ATOM 3949 N N . TYR A 1 13 ? -1.792 11.194 -3.923 1.00 0.00 13 TYR A N 7
ATOM 3950 C CA . TYR A 1 13 ? -2.071 9.770 -3.782 1.00 0.00 13 TYR A CA 7
ATOM 3951 C C . TYR A 1 13 ? -1.475 8.981 -4.944 1.00 0.00 13 TYR A C 7
ATOM 3952 O O . TYR A 1 13 ? -1.266 9.517 -6.031 1.00 0.00 13 TYR A O 7
ATOM 3970 N N . GLY A 1 14 ? -1.204 7.701 -4.704 1.00 0.00 14 GLY A N 7
ATOM 3971 C CA . GLY A 1 14 ? -0.636 6.857 -5.738 1.00 0.00 14 GLY A CA 7
ATOM 3972 C C . GLY A 1 14 ? -0.551 5.403 -5.318 1.00 0.00 14 GLY A C 7
ATOM 3973 O O . GLY A 1 14 ? -0.413 5.099 -4.133 1.00 0.00 14 GLY A O 7
ATOM 3977 N N . CYS A 1 15 ? -0.634 4.502 -6.291 1.00 0.00 15 CYS A N 7
ATOM 3978 C CA . CYS A 1 15 ? -0.568 3.072 -6.017 1.00 0.00 15 CYS A CA 7
ATOM 3979 C C . CYS A 1 15 ? 0.881 2.598 -5.943 1.00 0.00 15 CYS A C 7
ATOM 3980 O O . CYS A 1 15 ? 1.767 3.179 -6.570 1.00 0.00 15 CYS A O 7
ATOM 3987 N N . SER A 1 16 ? 1.113 1.540 -5.173 1.00 0.00 16 SER A N 7
ATOM 3988 C CA . SER A 1 16 ? 2.455 0.991 -5.014 1.00 0.00 16 SER A CA 7
ATOM 3989 C C . SER A 1 16 ? 2.668 -0.199 -5.944 1.00 0.00 16 SER A C 7
ATOM 3990 O O . SER A 1 16 ? 3.700 -0.306 -6.605 1.00 0.00 16 SER A O 7
ATOM 3998 N N . GLN A 1 17 ? 1.684 -1.091 -5.988 1.00 0.00 17 GLN A N 7
ATOM 3999 C CA . GLN A 1 17 ? 1.763 -2.275 -6.837 1.00 0.00 17 GLN A CA 7
ATOM 4000 C C . GLN A 1 17 ? 1.991 -1.886 -8.294 1.00 0.00 17 GLN A C 7
ATOM 4001 O O . GLN A 1 17 ? 2.794 -2.503 -8.994 1.00 0.00 17 GLN A O 7
ATOM 4015 N N . CYS A 1 18 ? 1.279 -0.858 -8.745 1.00 0.00 18 CYS A N 7
ATOM 4016 C CA . CYS A 1 18 ? 1.402 -0.387 -10.119 1.00 0.00 18 CYS A CA 7
ATOM 4017 C C . CYS A 1 18 ? 1.829 1.078 -10.155 1.00 0.00 18 CYS A C 7
ATOM 4018 O O . CYS A 1 18 ? 2.101 1.681 -9.117 1.00 0.00 18 CYS A O 7
ATOM 4025 N N . ALA A 1 19 ? 1.885 1.643 -11.357 1.00 0.00 19 ALA A N 7
ATOM 4026 C CA . ALA A 1 19 ? 2.277 3.036 -11.528 1.00 0.00 19 ALA A CA 7
ATOM 4027 C C . ALA A 1 19 ? 1.076 3.903 -11.890 1.00 0.00 19 ALA A C 7
ATOM 4028 O O . ALA A 1 19 ? 0.954 4.372 -13.022 1.00 0.00 19 ALA A O 7
ATOM 4035 N N . LYS A 1 20 ? 0.189 4.112 -10.923 1.00 0.00 20 LYS A N 7
ATOM 4036 C CA . LYS A 1 20 ? -1.003 4.923 -11.138 1.00 0.00 20 LYS A CA 7
ATOM 4037 C C . LYS A 1 20 ? -1.110 6.023 -10.087 1.00 0.00 20 LYS A C 7
ATOM 4038 O O . LYS A 1 20 ? -0.388 6.016 -9.089 1.00 0.00 20 LYS A O 7
ATOM 4057 N N . THR A 1 21 ? -2.018 6.967 -10.315 1.00 0.00 21 THR A N 7
ATOM 4058 C CA . THR A 1 21 ? -2.220 8.073 -9.387 1.00 0.00 21 THR A CA 7
ATOM 4059 C C . THR A 1 21 ? -3.697 8.433 -9.275 1.00 0.00 21 THR A C 7
ATOM 4060 O O . THR A 1 21 ? -4.490 8.132 -10.167 1.00 0.00 21 THR A O 7
ATOM 4071 N N . PHE A 1 22 ? -4.061 9.080 -8.173 1.00 0.00 22 PHE A N 7
ATOM 4072 C CA . PHE A 1 22 ? -5.444 9.482 -7.943 1.00 0.00 22 PHE A CA 7
ATOM 4073 C C . PHE A 1 22 ? -5.508 10.799 -7.177 1.00 0.00 22 PHE A C 7
ATOM 4074 O O . PHE A 1 22 ? -4.652 11.085 -6.340 1.00 0.00 22 PHE A O 7
ATOM 4091 N N . SER A 1 23 ? -6.530 11.598 -7.468 1.00 0.00 23 SER A N 7
ATOM 4092 C CA . SER A 1 23 ? -6.705 12.887 -6.810 1.00 0.00 23 SER A CA 7
ATOM 4093 C C . SER A 1 23 ? -7.360 12.715 -5.443 1.00 0.00 23 SER A C 7
ATOM 4094 O O . SER A 1 23 ? -6.905 13.282 -4.448 1.00 0.00 23 SER A O 7
ATOM 4102 N N . LEU A 1 24 ? -8.430 11.929 -5.402 1.00 0.00 24 LEU A N 7
ATOM 4103 C CA . LEU A 1 24 ? -9.149 11.681 -4.157 1.00 0.00 24 LEU A CA 7
ATOM 4104 C C . LEU A 1 24 ? -8.779 10.320 -3.576 1.00 0.00 24 LEU A C 7
ATOM 4105 O O . LEU A 1 24 ? -8.759 9.315 -4.286 1.00 0.00 24 LEU A O 7
ATOM 4121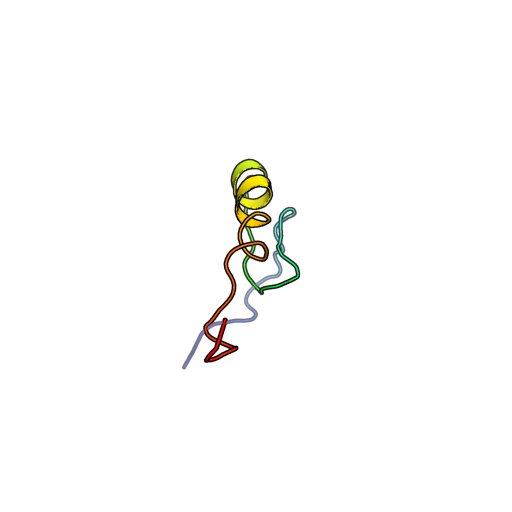 N N . LYS A 1 25 ? -8.488 10.295 -2.280 1.00 0.00 25 LYS A N 7
ATOM 4122 C CA . LYS A 1 25 ? -8.122 9.058 -1.601 1.00 0.00 25 LYS A CA 7
ATOM 4123 C C . LYS A 1 25 ? -9.111 7.944 -1.929 1.00 0.00 25 LYS A C 7
ATOM 4124 O O . LYS A 1 25 ? -8.716 6.824 -2.250 1.00 0.00 25 LYS A O 7
ATOM 4143 N N . SER A 1 26 ? -10.400 8.261 -1.846 1.00 0.00 26 SER A N 7
ATOM 4144 C CA . SER A 1 26 ? -11.446 7.286 -2.132 1.00 0.00 26 SER A CA 7
ATOM 4145 C C . SER A 1 26 ? -11.104 6.471 -3.375 1.00 0.00 26 SER A C 7
ATOM 4146 O O . SER A 1 26 ? -11.231 5.247 -3.381 1.00 0.00 26 SER A O 7
ATOM 4154 N N . GLN A 1 27 ? -10.671 7.160 -4.426 1.00 0.00 27 GLN A N 7
ATOM 4155 C CA . GLN A 1 27 ? -10.311 6.500 -5.676 1.00 0.00 27 GLN A CA 7
ATOM 4156 C C . GLN A 1 27 ? -9.179 5.502 -5.458 1.00 0.00 27 GLN A C 7
ATOM 4157 O O . GLN A 1 27 ? -9.219 4.381 -5.968 1.00 0.00 27 GLN A O 7
ATOM 4171 N N . LEU A 1 28 ? -8.171 5.915 -4.699 1.00 0.00 28 LEU A N 7
ATOM 4172 C CA . LEU A 1 28 ? -7.026 5.056 -4.414 1.00 0.00 28 LEU A CA 7
ATOM 4173 C C . LEU A 1 28 ? -7.458 3.808 -3.652 1.00 0.00 28 LEU A C 7
ATOM 4174 O O . LEU A 1 28 ? -7.079 2.691 -4.006 1.00 0.00 28 LEU A O 7
ATOM 4190 N N . ILE A 1 29 ? -8.254 4.005 -2.607 1.00 0.00 29 ILE A N 7
ATOM 4191 C CA . ILE A 1 29 ? -8.741 2.894 -1.798 1.00 0.00 29 ILE A CA 7
ATOM 4192 C C . ILE A 1 29 ? -9.413 1.835 -2.664 1.00 0.00 29 ILE A C 7
ATOM 4193 O O . ILE A 1 29 ? -8.985 0.682 -2.699 1.00 0.00 29 ILE A O 7
ATOM 4209 N N . VAL A 1 30 ? -10.470 2.236 -3.365 1.00 0.00 30 VAL A N 7
ATOM 4210 C CA . VAL A 1 30 ? -11.201 1.323 -4.235 1.00 0.00 30 VAL A CA 7
ATOM 4211 C C . VAL A 1 30 ? -10.264 0.636 -5.223 1.00 0.00 30 VAL A C 7
ATOM 4212 O O . VAL A 1 30 ? -10.406 -0.554 -5.506 1.00 0.00 30 VAL A O 7
ATOM 4225 N N . HIS A 1 31 ? -9.305 1.394 -5.745 1.00 0.00 31 HIS A N 7
ATOM 4226 C CA . HIS A 1 31 ? -8.342 0.859 -6.701 1.00 0.00 31 HIS A CA 7
ATOM 4227 C C . HIS A 1 31 ? -7.477 -0.219 -6.055 1.00 0.00 31 HIS A C 7
ATOM 4228 O O . HIS A 1 31 ? -7.264 -1.285 -6.632 1.00 0.00 31 HIS A O 7
ATOM 4242 N N . GLN A 1 32 ? -6.980 0.068 -4.856 1.00 0.00 32 GLN A N 7
ATOM 4243 C CA . GLN A 1 32 ? -6.137 -0.877 -4.133 1.00 0.00 32 GLN A CA 7
ATOM 4244 C C . GLN A 1 32 ? -6.783 -2.258 -4.086 1.00 0.00 32 GLN A C 7
ATOM 4245 O O . GLN A 1 32 ? -6.114 -3.258 -3.828 1.00 0.00 32 GLN A O 7
ATOM 4259 N N . ARG A 1 33 ? -8.088 -2.304 -4.335 1.00 0.00 33 ARG A N 7
ATOM 4260 C CA . ARG A 1 33 ? -8.824 -3.562 -4.318 1.00 0.00 33 ARG A CA 7
ATOM 4261 C C . ARG A 1 33 ? -8.791 -4.230 -5.690 1.00 0.00 33 ARG A C 7
ATOM 4262 O O . ARG A 1 33 ? -9.773 -4.833 -6.122 1.00 0.00 33 ARG A O 7
ATOM 4283 N N . SER A 1 34 ? -7.654 -4.117 -6.370 1.00 0.00 34 SER A N 7
ATOM 4284 C CA . SER A 1 34 ? -7.494 -4.706 -7.694 1.00 0.00 34 SER A CA 7
ATOM 4285 C C . SER A 1 34 ? -6.263 -5.606 -7.743 1.00 0.00 34 SER A C 7
ATOM 4286 O O . SER A 1 34 ? -6.235 -6.601 -8.468 1.00 0.00 34 SER A O 7
ATOM 4294 N N . HIS A 1 35 ? -5.246 -5.250 -6.964 1.00 0.00 35 HIS A N 7
ATOM 4295 C CA . HIS A 1 35 ? -4.011 -6.026 -6.917 1.00 0.00 35 HIS A CA 7
ATOM 4296 C C . HIS A 1 35 ? -4.067 -7.069 -5.805 1.00 0.00 35 HIS A C 7
ATOM 4297 O O . HIS A 1 35 ? -3.078 -7.306 -5.111 1.00 0.00 35 HIS A O 7
ATOM 4311 N N . THR A 1 36 ? -5.231 -7.689 -5.640 1.00 0.00 36 THR A N 7
ATOM 4312 C CA . THR A 1 36 ? -5.417 -8.705 -4.611 1.00 0.00 36 THR A CA 7
ATOM 4313 C C . THR A 1 36 ? -6.144 -9.924 -5.167 1.00 0.00 36 THR A C 7
ATOM 4314 O O . THR A 1 36 ? -5.826 -11.061 -4.820 1.00 0.00 36 THR A O 7
ATOM 4325 N N . GLY A 1 37 ? -7.122 -9.680 -6.034 1.00 0.00 37 GLY A N 7
ATOM 4326 C CA . GLY A 1 37 ? -7.879 -10.768 -6.625 1.00 0.00 37 GLY A CA 7
ATOM 4327 C C . GLY A 1 37 ? -6.992 -11.772 -7.335 1.00 0.00 37 GLY A C 7
ATOM 4328 O O . GLY A 1 37 ? -7.083 -12.975 -7.089 1.00 0.00 37 GLY A O 7
ATOM 4332 N N . VAL A 1 38 ? -6.133 -11.278 -8.221 1.00 0.00 38 VAL A N 7
ATOM 4333 C CA . VAL A 1 38 ? -5.227 -12.140 -8.970 1.00 0.00 38 VAL A CA 7
ATOM 4334 C C . VAL A 1 38 ? -3.771 -11.785 -8.687 1.00 0.00 38 VAL A C 7
ATOM 4335 O O . VAL A 1 38 ? -3.403 -10.611 -8.649 1.00 0.00 38 VAL A O 7
ATOM 4348 N N . LYS A 1 39 ? -2.946 -12.808 -8.489 1.00 0.00 39 LYS A N 7
ATOM 4349 C CA . LYS A 1 39 ? -1.529 -12.606 -8.212 1.00 0.00 39 LYS A CA 7
ATOM 4350 C C . LYS A 1 39 ? -0.665 -13.339 -9.232 1.00 0.00 39 LYS A C 7
ATOM 4351 O O . LYS A 1 39 ? -0.161 -14.434 -8.981 1.00 0.00 39 LYS A O 7
ATOM 4370 N N . PRO A 1 40 ? -0.487 -12.724 -10.410 1.00 0.00 40 PRO A N 7
ATOM 4371 C CA . PRO A 1 40 ? 0.319 -13.300 -11.491 1.00 0.00 40 PRO A CA 7
ATOM 4372 C C . PRO A 1 40 ? 1.808 -13.312 -11.161 1.00 0.00 40 PRO A C 7
ATOM 4373 O O . PRO A 1 40 ? 2.497 -14.305 -11.393 1.00 0.00 40 PRO A O 7
ATOM 4384 N N . SER A 1 41 ? 2.298 -12.202 -10.618 1.00 0.00 41 SER A N 7
ATOM 4385 C CA . SER A 1 41 ? 3.706 -12.084 -10.259 1.00 0.00 41 SER A CA 7
ATOM 4386 C C . SER A 1 41 ? 3.898 -11.065 -9.140 1.00 0.00 41 SER A C 7
ATOM 4387 O O . SER A 1 41 ? 3.074 -10.172 -8.950 1.00 0.00 41 SER A O 7
ATOM 4395 N N . GLY A 1 42 ? 4.994 -11.207 -8.400 1.00 0.00 42 GLY A N 7
ATOM 4396 C CA . GLY A 1 42 ? 5.276 -10.293 -7.309 1.00 0.00 42 GLY A CA 7
ATOM 4397 C C . GLY A 1 42 ? 6.630 -10.545 -6.676 1.00 0.00 42 GLY A C 7
ATOM 4398 O O . GLY A 1 42 ? 7.101 -11.680 -6.599 1.00 0.00 42 GLY A O 7
ATOM 4402 N N . PRO A 1 43 ? 7.280 -9.469 -6.210 1.00 0.00 43 PRO A N 7
ATOM 4403 C CA . PRO A 1 43 ? 8.598 -9.554 -5.573 1.00 0.00 43 PRO A CA 7
ATOM 4404 C C . PRO A 1 43 ? 8.539 -10.231 -4.208 1.00 0.00 43 PRO A C 7
ATOM 4405 O O . PRO A 1 43 ? 9.572 -10.535 -3.611 1.00 0.00 43 PRO A O 7
ATOM 4416 N N . SER A 1 44 ? 7.325 -10.464 -3.720 1.00 0.00 44 SER A N 7
ATOM 4417 C CA . SER A 1 44 ? 7.132 -11.102 -2.423 1.00 0.00 44 SER A CA 7
ATOM 4418 C C . SER A 1 44 ? 7.170 -12.622 -2.554 1.00 0.00 44 SER A C 7
ATOM 4419 O O . SER A 1 44 ? 6.351 -13.216 -3.255 1.00 0.00 44 SER A O 7
ATOM 4427 N N . SER A 1 45 ? 8.127 -13.245 -1.875 1.00 0.00 45 SER A N 7
ATOM 4428 C CA . SER A 1 45 ? 8.276 -14.695 -1.918 1.00 0.00 45 SER A CA 7
ATOM 4429 C C . SER A 1 45 ? 7.294 -15.370 -0.964 1.00 0.00 45 SER A C 7
ATOM 4430 O O . SER A 1 45 ? 6.692 -16.390 -1.295 1.00 0.00 45 SER A O 7
ATOM 4438 N N . GLY A 1 46 ? 7.138 -14.790 0.222 1.00 0.00 46 GLY A N 7
ATOM 4439 C CA . GLY A 1 46 ? 6.229 -15.349 1.206 1.00 0.00 46 GLY A CA 7
ATOM 4440 C C . GLY A 1 46 ? 5.031 -14.456 1.461 1.00 0.00 46 GLY A C 7
ATOM 4441 O O . GLY A 1 46 ? 4.916 -13.411 0.822 1.00 0.00 46 GLY A O 7
ATOM 4446 N N . GLY A 1 1 ? 12.809 16.425 -34.051 1.00 0.00 1 GLY A N 8
ATOM 4447 C CA . GLY A 1 1 ? 12.869 17.130 -32.784 1.00 0.00 1 GLY A CA 8
ATOM 4448 C C . GLY A 1 1 ? 11.504 17.292 -32.145 1.00 0.00 1 GLY A C 8
ATOM 4449 O O . GLY A 1 1 ? 11.197 18.341 -31.578 1.00 0.00 1 GLY A O 8
ATOM 4453 N N . SER A 1 2 ? 10.681 16.253 -32.239 1.00 0.00 2 SER A N 8
ATOM 4454 C CA . SER A 1 2 ? 9.338 16.287 -31.671 1.00 0.00 2 SER A CA 8
ATOM 4455 C C . SER A 1 2 ? 9.237 15.364 -30.460 1.00 0.00 2 SER A C 8
ATOM 4456 O O . SER A 1 2 ? 9.770 14.255 -30.465 1.00 0.00 2 SER A O 8
ATOM 4464 N N . SER A 1 3 ? 8.548 15.831 -29.424 1.00 0.00 3 SER A N 8
ATOM 4465 C CA . SER A 1 3 ? 8.379 15.051 -28.204 1.00 0.00 3 SER A CA 8
ATOM 4466 C C . SER A 1 3 ? 7.002 15.290 -27.592 1.00 0.00 3 SER A C 8
ATOM 4467 O O . SER A 1 3 ? 6.338 16.280 -27.897 1.00 0.00 3 SER A O 8
ATOM 4475 N N . GLY A 1 4 ? 6.579 14.374 -26.726 1.00 0.00 4 GLY A N 8
ATOM 4476 C CA . GLY A 1 4 ? 5.283 14.502 -26.085 1.00 0.00 4 GLY A CA 8
ATOM 4477 C C . GLY A 1 4 ? 5.367 15.205 -24.744 1.00 0.00 4 GLY A C 8
ATOM 4478 O O . GLY A 1 4 ? 6.055 14.742 -23.834 1.00 0.00 4 GLY A O 8
ATOM 4482 N N . SER A 1 5 ? 4.667 16.329 -24.622 1.00 0.00 5 SER A N 8
ATOM 4483 C CA . SER A 1 5 ? 4.669 17.100 -23.385 1.00 0.00 5 SER A CA 8
ATOM 4484 C C . SER A 1 5 ? 3.432 16.789 -22.548 1.00 0.00 5 SER A C 8
ATOM 4485 O O . SER A 1 5 ? 3.525 16.567 -21.341 1.00 0.00 5 SER A O 8
ATOM 4493 N N . SER A 1 6 ? 2.273 16.775 -23.199 1.00 0.00 6 SER A N 8
ATOM 4494 C CA . SER A 1 6 ? 1.016 16.495 -22.516 1.00 0.00 6 SER A CA 8
ATOM 4495 C C . SER A 1 6 ? 1.157 15.289 -21.592 1.00 0.00 6 SER A C 8
ATOM 4496 O O . SER A 1 6 ? 1.068 14.143 -22.030 1.00 0.00 6 SER A O 8
ATOM 4504 N N . GLY A 1 7 ? 1.378 15.558 -20.308 1.00 0.00 7 GLY A N 8
ATOM 4505 C CA . GLY A 1 7 ? 1.528 14.486 -19.341 1.00 0.00 7 GLY A CA 8
ATOM 4506 C C . GLY A 1 7 ? 0.711 14.719 -18.086 1.00 0.00 7 GLY A C 8
ATOM 4507 O O . GLY A 1 7 ? -0.211 15.536 -18.078 1.00 0.00 7 GLY A O 8
ATOM 4511 N N . THR A 1 8 ? 1.047 13.998 -17.020 1.00 0.00 8 THR A N 8
ATOM 4512 C CA . THR A 1 8 ? 0.336 14.128 -15.755 1.00 0.00 8 THR A CA 8
ATOM 4513 C C . THR A 1 8 ? 1.059 15.085 -14.814 1.00 0.00 8 THR A C 8
ATOM 4514 O O . THR A 1 8 ? 2.261 14.956 -14.584 1.00 0.00 8 THR A O 8
ATOM 4525 N N . GLY A 1 9 ? 0.318 16.046 -14.271 1.00 0.00 9 GLY A N 8
ATOM 4526 C CA . GLY A 1 9 ? 0.906 17.011 -13.360 1.00 0.00 9 GLY A CA 8
ATOM 4527 C C . GLY A 1 9 ? 1.541 16.354 -12.150 1.00 0.00 9 GLY A C 8
ATOM 4528 O O . GLY A 1 9 ? 2.628 15.782 -12.244 1.00 0.00 9 GLY A O 8
ATOM 4532 N N . VAL A 1 10 ? 0.864 16.437 -11.010 1.00 0.00 10 VAL A N 8
ATOM 4533 C CA . VAL A 1 10 ? 1.369 15.846 -9.776 1.00 0.00 10 VAL A CA 8
ATOM 4534 C C . VAL A 1 10 ? 0.235 15.572 -8.794 1.00 0.00 10 VAL A C 8
ATOM 4535 O O . VAL A 1 10 ? -0.542 16.467 -8.461 1.00 0.00 10 VAL A O 8
ATOM 4548 N N . LYS A 1 11 ? 0.147 14.329 -8.332 1.00 0.00 11 LYS A N 8
ATOM 4549 C CA . LYS A 1 11 ? -0.890 13.936 -7.386 1.00 0.00 11 LYS A CA 8
ATOM 4550 C C . LYS A 1 11 ? -0.276 13.379 -6.106 1.00 0.00 11 LYS A C 8
ATOM 4551 O O . LYS A 1 11 ? 0.752 12.701 -6.126 1.00 0.00 11 LYS A O 8
ATOM 4570 N N . PRO A 1 12 ? -0.919 13.669 -4.965 1.00 0.00 12 PRO A N 8
ATOM 4571 C CA . PRO A 1 12 ? -0.454 13.204 -3.654 1.00 0.00 12 PRO A CA 8
ATOM 4572 C C . PRO A 1 12 ? -0.620 11.699 -3.480 1.00 0.00 12 PRO A C 8
ATOM 4573 O O . PRO A 1 12 ? 0.294 11.012 -3.023 1.00 0.00 12 PRO A O 8
ATOM 4584 N N . TYR A 1 13 ? -1.791 11.191 -3.848 1.00 0.00 13 TYR A N 8
ATOM 4585 C CA . TYR A 1 13 ? -2.077 9.766 -3.730 1.00 0.00 13 TYR A CA 8
ATOM 4586 C C . TYR A 1 13 ? -1.477 8.992 -4.900 1.00 0.00 13 TYR A C 8
ATOM 4587 O O . TYR A 1 13 ? -1.507 9.448 -6.042 1.00 0.00 13 TYR A O 8
ATOM 4605 N N . GLY A 1 14 ? -0.932 7.815 -4.604 1.00 0.00 14 GLY A N 8
ATOM 4606 C CA . GLY A 1 14 ? -0.332 6.995 -5.640 1.00 0.00 14 GLY A CA 8
ATOM 4607 C C . GLY A 1 14 ? -0.181 5.547 -5.218 1.00 0.00 14 GLY A C 8
ATOM 4608 O O . GLY A 1 14 ? 0.233 5.260 -4.095 1.00 0.00 14 GLY A O 8
ATOM 4612 N N . CYS A 1 15 ? -0.521 4.631 -6.119 1.00 0.00 15 CYS A N 8
ATOM 4613 C CA . CYS A 1 15 ? -0.423 3.205 -5.835 1.00 0.00 15 CYS A CA 8
ATOM 4614 C C . CYS A 1 15 ? 1.013 2.714 -5.996 1.00 0.00 15 CYS A C 8
ATOM 4615 O O . CYS A 1 15 ? 1.739 3.168 -6.880 1.00 0.00 15 CYS A O 8
ATOM 4622 N N . SER A 1 16 ? 1.415 1.785 -5.134 1.00 0.00 16 SER A N 8
ATOM 4623 C CA . SER A 1 16 ? 2.765 1.235 -5.178 1.00 0.00 16 SER A CA 8
ATOM 4624 C C . SER A 1 16 ? 2.843 0.064 -6.153 1.00 0.00 16 SER A C 8
ATOM 4625 O O . SER A 1 16 ? 3.681 0.050 -7.055 1.00 0.00 16 SER A O 8
ATOM 4633 N N . GLN A 1 17 ? 1.964 -0.914 -5.964 1.00 0.00 17 GLN A N 8
ATOM 4634 C CA . GLN A 1 17 ? 1.934 -2.090 -6.826 1.00 0.00 17 GLN A CA 8
ATOM 4635 C C . GLN A 1 17 ? 2.113 -1.698 -8.289 1.00 0.00 17 GLN A C 8
ATOM 4636 O O . GLN A 1 17 ? 2.885 -2.319 -9.019 1.00 0.00 17 GLN A O 8
ATOM 4650 N N . CYS A 1 18 ? 1.395 -0.662 -8.711 1.00 0.00 18 CYS A N 8
ATOM 4651 C CA . CYS A 1 18 ? 1.473 -0.187 -10.086 1.00 0.00 18 CYS A CA 8
ATOM 4652 C C . CYS A 1 18 ? 1.865 1.288 -10.131 1.00 0.00 18 CYS A C 8
ATOM 4653 O O . CYS A 1 18 ? 2.142 1.898 -9.099 1.00 0.00 18 CYS A O 8
ATOM 4660 N N . ALA A 1 19 ? 1.886 1.853 -11.333 1.00 0.00 19 ALA A N 8
ATOM 4661 C CA . ALA A 1 19 ? 2.242 3.255 -11.512 1.00 0.00 19 ALA A CA 8
ATOM 4662 C C . ALA A 1 19 ? 1.021 4.087 -11.887 1.00 0.00 19 ALA A C 8
ATOM 4663 O O . ALA A 1 19 ? 0.913 4.581 -13.010 1.00 0.00 19 ALA A O 8
ATOM 4670 N N . LYS A 1 20 ? 0.101 4.239 -10.940 1.00 0.00 20 LYS A N 8
ATOM 4671 C CA . LYS A 1 20 ? -1.114 5.013 -11.170 1.00 0.00 20 LYS A CA 8
ATOM 4672 C C . LYS A 1 20 ? -1.437 5.888 -9.964 1.00 0.00 20 LYS A C 8
ATOM 4673 O O . LYS A 1 20 ? -1.418 5.424 -8.823 1.00 0.00 20 LYS A O 8
ATOM 4692 N N . THR A 1 21 ? -1.737 7.157 -10.222 1.00 0.00 21 THR A N 8
ATOM 4693 C CA . THR A 1 21 ? -2.065 8.097 -9.158 1.00 0.00 21 THR A CA 8
ATOM 4694 C C . THR A 1 21 ? -3.508 8.576 -9.273 1.00 0.00 21 THR A C 8
ATOM 4695 O O . THR A 1 21 ? -4.084 8.588 -10.361 1.00 0.00 21 THR A O 8
ATOM 4706 N N . PHE A 1 22 ? -4.087 8.971 -8.144 1.00 0.00 22 PHE A N 8
ATOM 4707 C CA . PHE A 1 22 ? -5.464 9.450 -8.118 1.00 0.00 22 PHE A CA 8
ATOM 4708 C C . PHE A 1 22 ? -5.577 10.737 -7.306 1.00 0.00 22 PHE A C 8
ATOM 4709 O O . PHE A 1 22 ? -4.919 10.894 -6.277 1.00 0.00 22 PHE A O 8
ATOM 4726 N N . SER A 1 23 ? -6.415 11.655 -7.776 1.00 0.00 23 SER A N 8
ATOM 4727 C CA . SER A 1 23 ? -6.611 12.931 -7.097 1.00 0.00 23 SER A CA 8
ATOM 4728 C C . SER A 1 23 ? -7.264 12.725 -5.733 1.00 0.00 23 SER A C 8
ATOM 4729 O O . SER A 1 23 ? -6.828 13.291 -4.730 1.00 0.00 23 SER A O 8
ATOM 4737 N N . LEU A 1 24 ? -8.314 11.910 -5.704 1.00 0.00 24 LEU A N 8
ATOM 4738 C CA . LEU A 1 24 ? -9.029 11.628 -4.464 1.00 0.00 24 LEU A CA 8
ATOM 4739 C C . LEU A 1 24 ? -8.435 10.414 -3.757 1.00 0.00 24 LEU A C 8
ATOM 4740 O O . LEU A 1 24 ? -7.867 9.527 -4.395 1.00 0.00 24 LEU A O 8
ATOM 4756 N N . LYS A 1 25 ? -8.572 10.380 -2.436 1.00 0.00 25 LYS A N 8
ATOM 4757 C CA . LYS A 1 25 ? -8.052 9.274 -1.641 1.00 0.00 25 LYS A CA 8
ATOM 4758 C C . LYS A 1 25 ? -8.957 8.051 -1.755 1.00 0.00 25 LYS A C 8
ATOM 4759 O O . LYS A 1 25 ? -8.480 6.916 -1.794 1.00 0.00 25 LYS A O 8
ATOM 4778 N N . SER A 1 26 ? -10.263 8.289 -1.809 1.00 0.00 26 SER A N 8
ATOM 4779 C CA . SER A 1 26 ? -11.234 7.206 -1.916 1.00 0.00 26 SER A CA 8
ATOM 4780 C C . SER A 1 26 ? -11.006 6.396 -3.188 1.00 0.00 26 SER A C 8
ATOM 4781 O O . SER A 1 26 ? -11.165 5.176 -3.196 1.00 0.00 26 SER A O 8
ATOM 4789 N N . GLN A 1 27 ? -10.632 7.084 -4.262 1.00 0.00 27 GLN A N 8
ATOM 4790 C CA . GLN A 1 27 ? -10.382 6.429 -5.540 1.00 0.00 27 GLN A CA 8
ATOM 4791 C C . GLN A 1 27 ? -9.286 5.377 -5.408 1.00 0.00 27 GLN A C 8
ATOM 4792 O O . GLN A 1 27 ? -9.459 4.229 -5.819 1.00 0.00 27 GLN A O 8
ATOM 4806 N N . LEU A 1 28 ? -8.157 5.776 -4.833 1.00 0.00 28 LEU A N 8
ATOM 4807 C CA . LEU A 1 28 ? -7.030 4.868 -4.646 1.00 0.00 28 LEU A CA 8
ATOM 4808 C C . LEU A 1 28 ? -7.449 3.638 -3.847 1.00 0.00 28 LEU A C 8
ATOM 4809 O O . LEU A 1 28 ? -7.190 2.505 -4.252 1.00 0.00 28 LEU A O 8
ATOM 4825 N N . ILE A 1 29 ? -8.100 3.870 -2.712 1.00 0.00 29 ILE A N 8
ATOM 4826 C CA . ILE A 1 29 ? -8.558 2.781 -1.858 1.00 0.00 29 ILE A CA 8
ATOM 4827 C C . ILE A 1 29 ? -9.340 1.746 -2.659 1.00 0.00 29 ILE A C 8
ATOM 4828 O O . ILE A 1 29 ? -8.915 0.599 -2.794 1.00 0.00 29 ILE A O 8
ATOM 4844 N N . VAL A 1 30 ? -10.486 2.160 -3.191 1.00 0.00 30 VAL A N 8
ATOM 4845 C CA . VAL A 1 30 ? -11.327 1.269 -3.982 1.00 0.00 30 VAL A CA 8
ATOM 4846 C C . VAL A 1 30 ? -10.503 0.507 -5.014 1.00 0.00 30 VAL A C 8
ATOM 4847 O O . VAL A 1 30 ? -10.687 -0.695 -5.207 1.00 0.00 30 VAL A O 8
ATOM 4860 N N . HIS A 1 31 ? -9.592 1.215 -5.675 1.00 0.00 31 HIS A N 8
ATOM 4861 C CA . HIS A 1 31 ? -8.737 0.605 -6.687 1.00 0.00 31 HIS A CA 8
ATOM 4862 C C . HIS A 1 31 ? -7.956 -0.569 -6.104 1.00 0.00 31 HIS A C 8
ATOM 4863 O O . HIS A 1 31 ? -7.975 -1.671 -6.650 1.00 0.00 31 HIS A O 8
ATOM 4877 N N . GLN A 1 32 ? -7.271 -0.322 -4.992 1.00 0.00 32 GLN A N 8
ATOM 4878 C CA . GLN A 1 32 ? -6.482 -1.359 -4.336 1.00 0.00 32 GLN A CA 8
ATOM 4879 C C . GLN A 1 32 ? -7.268 -2.662 -4.239 1.00 0.00 32 GLN A C 8
ATOM 4880 O O . GLN A 1 32 ? -6.689 -3.748 -4.222 1.00 0.00 32 GLN A O 8
ATOM 4894 N N . ARG A 1 33 ? -8.591 -2.546 -4.174 1.00 0.00 33 ARG A N 8
ATOM 4895 C CA . ARG A 1 33 ? -9.457 -3.715 -4.077 1.00 0.00 33 ARG A CA 8
ATOM 4896 C C . ARG A 1 33 ? -9.724 -4.309 -5.457 1.00 0.00 33 ARG A C 8
ATOM 4897 O O . ARG A 1 33 ? -10.830 -4.767 -5.743 1.00 0.00 33 ARG A O 8
ATOM 4918 N N . SER A 1 34 ? -8.703 -4.298 -6.308 1.00 0.00 34 SER A N 8
ATOM 4919 C CA . SER A 1 34 ? -8.828 -4.833 -7.659 1.00 0.00 34 SER A CA 8
ATOM 4920 C C . SER A 1 34 ? -7.648 -5.738 -7.997 1.00 0.00 34 SER A C 8
ATOM 4921 O O . SER A 1 34 ? -7.798 -6.736 -8.702 1.00 0.00 34 SER A O 8
ATOM 4929 N N . HIS A 1 35 ? -6.472 -5.383 -7.488 1.00 0.00 35 HIS A N 8
ATOM 4930 C CA . HIS A 1 35 ? -5.265 -6.163 -7.734 1.00 0.00 35 HIS A CA 8
ATOM 4931 C C . HIS A 1 35 ? -5.554 -7.658 -7.636 1.00 0.00 35 HIS A C 8
ATOM 4932 O O . HIS A 1 35 ? -5.369 -8.402 -8.600 1.00 0.00 35 HIS A O 8
ATOM 4946 N N . THR A 1 36 ? -6.010 -8.092 -6.465 1.00 0.00 36 THR A N 8
ATOM 4947 C CA . THR A 1 36 ? -6.323 -9.498 -6.240 1.00 0.00 36 THR A CA 8
ATOM 4948 C C . THR A 1 36 ? -7.479 -9.951 -7.124 1.00 0.00 36 THR A C 8
ATOM 4949 O O . THR A 1 36 ? -8.274 -9.136 -7.590 1.00 0.00 36 THR A O 8
ATOM 4960 N N . GLY A 1 37 ? -7.568 -11.258 -7.350 1.00 0.00 37 GLY A N 8
ATOM 4961 C CA . GLY A 1 37 ? -8.631 -11.798 -8.177 1.00 0.00 37 GLY A CA 8
ATOM 4962 C C . GLY A 1 37 ? -8.706 -11.128 -9.535 1.00 0.00 37 GLY A C 8
ATOM 4963 O O . GLY A 1 37 ? -9.655 -10.400 -9.825 1.00 0.00 37 GLY A O 8
ATOM 4967 N N . VAL A 1 38 ? -7.701 -11.373 -10.370 1.00 0.00 38 VAL A N 8
ATOM 4968 C CA . VAL A 1 38 ? -7.656 -10.789 -11.705 1.00 0.00 38 VAL A CA 8
ATOM 4969 C C . VAL A 1 38 ? -8.960 -11.032 -12.456 1.00 0.00 38 VAL A C 8
ATOM 4970 O O . VAL A 1 38 ? -9.511 -10.123 -13.077 1.00 0.00 38 VAL A O 8
ATOM 4983 N N . LYS A 1 39 ? -9.451 -12.266 -12.394 1.00 0.00 39 LYS A N 8
ATOM 4984 C CA . LYS A 1 39 ? -10.692 -12.631 -13.066 1.00 0.00 39 LYS A CA 8
ATOM 4985 C C . LYS A 1 39 ? -11.838 -11.727 -12.622 1.00 0.00 39 LYS A C 8
ATOM 4986 O O . LYS A 1 39 ? -11.925 -11.319 -11.464 1.00 0.00 39 LYS A O 8
ATOM 5005 N N . PRO A 1 40 ? -12.739 -11.407 -13.562 1.00 0.00 40 PRO A N 8
ATOM 5006 C CA . PRO A 1 40 ? -13.897 -10.550 -13.290 1.00 0.00 40 PRO A CA 8
ATOM 5007 C C . PRO A 1 40 ? -14.926 -11.233 -12.396 1.00 0.00 40 PRO A C 8
ATOM 5008 O O . PRO A 1 40 ? -15.807 -10.580 -11.836 1.00 0.00 40 PRO A O 8
ATOM 5019 N N . SER A 1 41 ? -14.809 -12.551 -12.266 1.00 0.00 41 SER A N 8
ATOM 5020 C CA . SER A 1 41 ? -15.732 -13.323 -11.442 1.00 0.00 41 SER A CA 8
ATOM 5021 C C . SER A 1 41 ? -15.221 -13.429 -10.008 1.00 0.00 41 SER A C 8
ATOM 5022 O O . SER A 1 41 ? -14.111 -13.900 -9.766 1.00 0.00 41 SER A O 8
ATOM 5030 N N . GLY A 1 42 ? -16.042 -12.987 -9.060 1.00 0.00 42 GLY A N 8
ATOM 5031 C CA . GLY A 1 42 ? -15.657 -13.041 -7.662 1.00 0.00 42 GLY A CA 8
ATOM 5032 C C . GLY A 1 42 ? -16.531 -12.165 -6.786 1.00 0.00 42 GLY A C 8
ATOM 5033 O O . GLY A 1 42 ? -17.275 -12.650 -5.932 1.00 0.00 42 GLY A O 8
ATOM 5037 N N . PRO A 1 43 ? -16.446 -10.843 -6.992 1.00 0.00 43 PRO A N 8
ATOM 5038 C CA . PRO A 1 43 ? -17.228 -9.869 -6.224 1.00 0.00 43 PRO A CA 8
ATOM 5039 C C . PRO A 1 43 ? -18.715 -9.925 -6.559 1.00 0.00 43 PRO A C 8
ATOM 5040 O O . PRO A 1 43 ? -19.166 -9.313 -7.527 1.00 0.00 43 PRO A O 8
ATOM 5051 N N . SER A 1 44 ? -19.471 -10.664 -5.753 1.00 0.00 44 SER A N 8
ATOM 5052 C CA . SER A 1 44 ? -20.907 -10.802 -5.967 1.00 0.00 44 SER A CA 8
ATOM 5053 C C . SER A 1 44 ? -21.666 -9.646 -5.323 1.00 0.00 44 SER A C 8
ATOM 5054 O O . SER A 1 44 ? -22.713 -9.843 -4.706 1.00 0.00 44 SER A O 8
ATOM 5062 N N . SER A 1 45 ? -21.130 -8.439 -5.471 1.00 0.00 45 SER A N 8
ATOM 5063 C CA . SER A 1 45 ? -21.754 -7.250 -4.901 1.00 0.00 45 SER A CA 8
ATOM 5064 C C . SER A 1 45 ? -22.429 -6.418 -5.986 1.00 0.00 45 SER A C 8
ATOM 5065 O O . SER A 1 45 ? -23.578 -6.002 -5.841 1.00 0.00 45 SER A O 8
ATOM 5073 N N . GLY A 1 46 ? -21.706 -6.178 -7.076 1.00 0.00 46 GLY A N 8
ATOM 5074 C CA . GLY A 1 46 ? -22.251 -5.396 -8.170 1.00 0.00 46 GLY A CA 8
ATOM 5075 C C . GLY A 1 46 ? -21.326 -4.273 -8.597 1.00 0.00 46 GLY A C 8
ATOM 5076 O O . GLY A 1 46 ? -21.210 -4.016 -9.794 1.00 0.00 46 GLY A O 8
ATOM 5081 N N . GLY A 1 1 ? 16.487 17.229 -30.609 1.00 0.00 1 GLY A N 9
ATOM 5082 C CA . GLY A 1 1 ? 16.119 16.286 -29.569 1.00 0.00 1 GLY A CA 9
ATOM 5083 C C . GLY A 1 1 ? 14.974 16.786 -28.711 1.00 0.00 1 GLY A C 9
ATOM 5084 O O . GLY A 1 1 ? 15.049 16.752 -27.482 1.00 0.00 1 GLY A O 9
ATOM 5088 N N . SER A 1 2 ? 13.912 17.254 -29.358 1.00 0.00 2 SER A N 9
ATOM 5089 C CA . SER A 1 2 ? 12.748 17.769 -28.647 1.00 0.00 2 SER A CA 9
ATOM 5090 C C . SER A 1 2 ? 11.698 16.678 -28.461 1.00 0.00 2 SER A C 9
ATOM 5091 O O . SER A 1 2 ? 10.729 16.599 -29.217 1.00 0.00 2 SER A O 9
ATOM 5099 N N . SER A 1 3 ? 11.898 15.839 -27.451 1.00 0.00 3 SER A N 9
ATOM 5100 C CA . SER A 1 3 ? 10.972 14.749 -27.167 1.00 0.00 3 SER A CA 9
ATOM 5101 C C . SER A 1 3 ? 9.615 15.290 -26.726 1.00 0.00 3 SER A C 9
ATOM 5102 O O . SER A 1 3 ? 8.582 14.952 -27.301 1.00 0.00 3 SER A O 9
ATOM 5110 N N . GLY A 1 4 ? 9.628 16.134 -25.698 1.00 0.00 4 GLY A N 9
ATOM 5111 C CA . GLY A 1 4 ? 8.394 16.709 -25.195 1.00 0.00 4 GLY A CA 9
ATOM 5112 C C . GLY A 1 4 ? 8.623 17.632 -24.014 1.00 0.00 4 GLY A C 9
ATOM 5113 O O . GLY A 1 4 ? 9.707 17.647 -23.431 1.00 0.00 4 GLY A O 9
ATOM 5117 N N . SER A 1 5 ? 7.600 18.404 -23.662 1.00 0.00 5 SER A N 9
ATOM 5118 C CA . SER A 1 5 ? 7.697 19.338 -22.546 1.00 0.00 5 SER A CA 9
ATOM 5119 C C . SER A 1 5 ? 7.383 18.642 -21.226 1.00 0.00 5 SER A C 9
ATOM 5120 O O . SER A 1 5 ? 6.851 17.532 -21.208 1.00 0.00 5 SER A O 9
ATOM 5128 N N . SER A 1 6 ? 7.718 19.301 -20.122 1.00 0.00 6 SER A N 9
ATOM 5129 C CA . SER A 1 6 ? 7.476 18.745 -18.796 1.00 0.00 6 SER A CA 9
ATOM 5130 C C . SER A 1 6 ? 7.267 19.855 -17.771 1.00 0.00 6 SER A C 9
ATOM 5131 O O . SER A 1 6 ? 8.139 20.697 -17.564 1.00 0.00 6 SER A O 9
ATOM 5139 N N . GLY A 1 7 ? 6.101 19.849 -17.131 1.00 0.00 7 GLY A N 9
ATOM 5140 C CA . GLY A 1 7 ? 5.796 20.860 -16.135 1.00 0.00 7 GLY A CA 9
ATOM 5141 C C . GLY A 1 7 ? 5.427 20.259 -14.794 1.00 0.00 7 GLY A C 9
ATOM 5142 O O . GLY A 1 7 ? 6.128 19.387 -14.280 1.00 0.00 7 GLY A O 9
ATOM 5146 N N . THR A 1 8 ? 4.322 20.727 -14.221 1.00 0.00 8 THR A N 9
ATOM 5147 C CA . THR A 1 8 ? 3.862 20.233 -12.929 1.00 0.00 8 THR A CA 9
ATOM 5148 C C . THR A 1 8 ? 2.593 19.401 -13.079 1.00 0.00 8 THR A C 9
ATOM 5149 O O . THR A 1 8 ? 1.746 19.690 -13.923 1.00 0.00 8 THR A O 9
ATOM 5160 N N . GLY A 1 9 ? 2.468 18.366 -12.253 1.00 0.00 9 GLY A N 9
ATOM 5161 C CA . GLY A 1 9 ? 1.299 17.508 -12.310 1.00 0.00 9 GLY A CA 9
ATOM 5162 C C . GLY A 1 9 ? 1.400 16.326 -11.367 1.00 0.00 9 GLY A C 9
ATOM 5163 O O . GLY A 1 9 ? 1.123 15.190 -11.751 1.00 0.00 9 GLY A O 9
ATOM 5167 N N . VAL A 1 10 ? 1.801 16.593 -10.128 1.00 0.00 10 VAL A N 9
ATOM 5168 C CA . VAL A 1 10 ? 1.939 15.543 -9.126 1.00 0.00 10 VAL A CA 9
ATOM 5169 C C . VAL A 1 10 ? 0.646 15.358 -8.341 1.00 0.00 10 VAL A C 9
ATOM 5170 O O . VAL A 1 10 ? -0.124 16.302 -8.160 1.00 0.00 10 VAL A O 9
ATOM 5183 N N . LYS A 1 11 ? 0.412 14.136 -7.875 1.00 0.00 11 LYS A N 9
ATOM 5184 C CA . LYS A 1 11 ? -0.788 13.826 -7.107 1.00 0.00 11 LYS A CA 9
ATOM 5185 C C . LYS A 1 11 ? -0.440 13.527 -5.652 1.00 0.00 11 LYS A C 9
ATOM 5186 O O . LYS A 1 11 ? 0.630 13.006 -5.339 1.00 0.00 11 LYS A O 9
ATOM 5205 N N . PRO A 1 12 ? -1.365 13.863 -4.741 1.00 0.00 12 PRO A N 9
ATOM 5206 C CA . PRO A 1 12 ? -1.180 13.638 -3.304 1.00 0.00 12 PRO A CA 9
ATOM 5207 C C . PRO A 1 12 ? -1.217 12.158 -2.940 1.00 0.00 12 PRO A C 9
ATOM 5208 O O . PRO A 1 12 ? -0.699 11.751 -1.899 1.00 0.00 12 PRO A O 9
ATOM 5219 N N . TYR A 1 13 ? -1.831 11.356 -3.803 1.00 0.00 13 TYR A N 9
ATOM 5220 C CA . TYR A 1 13 ? -1.936 9.920 -3.571 1.00 0.00 13 TYR A CA 9
ATOM 5221 C C . TYR A 1 13 ? -1.351 9.135 -4.740 1.00 0.00 13 TYR A C 9
ATOM 5222 O O . TYR A 1 13 ? -1.157 9.673 -5.829 1.00 0.00 13 TYR A O 9
ATOM 5240 N N . GLY A 1 14 ? -1.072 7.856 -4.505 1.00 0.00 14 GLY A N 9
ATOM 5241 C CA . GLY A 1 14 ? -0.512 7.015 -5.546 1.00 0.00 14 GLY A CA 9
ATOM 5242 C C . GLY A 1 14 ? -0.649 5.538 -5.236 1.00 0.00 14 GLY A C 9
ATOM 5243 O O . GLY A 1 14 ? -0.980 5.161 -4.111 1.00 0.00 14 GLY A O 9
ATOM 5247 N N . CYS A 1 15 ? -0.396 4.699 -6.234 1.00 0.00 15 CYS A N 9
ATOM 5248 C CA . CYS A 1 15 ? -0.495 3.254 -6.064 1.00 0.00 15 CYS A CA 9
ATOM 5249 C C . CYS A 1 15 ? 0.890 2.619 -5.988 1.00 0.00 15 CYS A C 9
ATOM 5250 O O . CYS A 1 15 ? 1.639 2.619 -6.966 1.00 0.00 15 CYS A O 9
ATOM 5257 N N . SER A 1 16 ? 1.225 2.079 -4.821 1.00 0.00 16 SER A N 9
ATOM 5258 C CA . SER A 1 16 ? 2.521 1.444 -4.616 1.00 0.00 16 SER A CA 9
ATOM 5259 C C . SER A 1 16 ? 2.498 -0.005 -5.092 1.00 0.00 16 SER A C 9
ATOM 5260 O O . SER A 1 16 ? 3.163 -0.868 -4.521 1.00 0.00 16 SER A O 9
ATOM 5268 N N . GLN A 1 17 ? 1.726 -0.263 -6.143 1.00 0.00 17 GLN A N 9
ATOM 5269 C CA . GLN A 1 17 ? 1.614 -1.608 -6.696 1.00 0.00 17 GLN A CA 9
ATOM 5270 C C . GLN A 1 17 ? 1.848 -1.597 -8.203 1.00 0.00 17 GLN A C 9
ATOM 5271 O O . GLN A 1 17 ? 2.345 -2.570 -8.772 1.00 0.00 17 GLN A O 9
ATOM 5285 N N . CYS A 1 18 ? 1.486 -0.492 -8.846 1.00 0.00 18 CYS A N 9
ATOM 5286 C CA . CYS A 1 18 ? 1.655 -0.354 -10.287 1.00 0.00 18 CYS A CA 9
ATOM 5287 C C . CYS A 1 18 ? 1.761 1.116 -10.684 1.00 0.00 18 CYS A C 9
ATOM 5288 O O . CYS A 1 18 ? 1.645 2.006 -9.843 1.00 0.00 18 CYS A O 9
ATOM 5295 N N . ALA A 1 19 ? 1.981 1.360 -11.972 1.00 0.00 19 ALA A N 9
ATOM 5296 C CA . ALA A 1 19 ? 2.100 2.721 -12.482 1.00 0.00 19 ALA A CA 9
ATOM 5297 C C . ALA A 1 19 ? 0.734 3.392 -12.578 1.00 0.00 19 ALA A C 9
ATOM 5298 O O . ALA A 1 19 ? 0.164 3.511 -13.663 1.00 0.00 19 ALA A O 9
ATOM 5305 N N . LYS A 1 20 ? 0.213 3.829 -11.437 1.00 0.00 20 LYS A N 9
ATOM 5306 C CA . LYS A 1 20 ? -1.086 4.489 -11.392 1.00 0.00 20 LYS A CA 9
ATOM 5307 C C . LYS A 1 20 ? -1.128 5.534 -10.281 1.00 0.00 20 LYS A C 9
ATOM 5308 O O . LYS A 1 20 ? -0.459 5.393 -9.256 1.00 0.00 20 LYS A O 9
ATOM 5327 N N . THR A 1 21 ? -1.918 6.583 -10.490 1.00 0.00 21 THR A N 9
ATOM 5328 C CA . THR A 1 21 ? -2.046 7.650 -9.506 1.00 0.00 21 THR A CA 9
ATOM 5329 C C . THR A 1 21 ? -3.497 8.096 -9.365 1.00 0.00 21 THR A C 9
ATOM 5330 O O . THR A 1 21 ? -4.360 7.693 -10.146 1.00 0.00 21 THR A O 9
ATOM 5341 N N . PHE A 1 22 ? -3.761 8.929 -8.363 1.00 0.00 22 PHE A N 9
ATOM 5342 C CA . PHE A 1 22 ? -5.109 9.429 -8.119 1.00 0.00 22 PHE A CA 9
ATOM 5343 C C . PHE A 1 22 ? -5.068 10.772 -7.396 1.00 0.00 22 PHE A C 9
ATOM 5344 O O . PHE A 1 22 ? -4.062 11.127 -6.781 1.00 0.00 22 PHE A O 9
ATOM 5361 N N . SER A 1 23 ? -6.168 11.513 -7.474 1.00 0.00 23 SER A N 9
ATOM 5362 C CA . SER A 1 23 ? -6.258 12.818 -6.830 1.00 0.00 23 SER A CA 9
ATOM 5363 C C . SER A 1 23 ? -6.905 12.702 -5.453 1.00 0.00 23 SER A C 9
ATOM 5364 O O . SER A 1 23 ? -6.438 13.301 -4.483 1.00 0.00 23 SER A O 9
ATOM 5372 N N . LEU A 1 24 ? -7.981 11.928 -5.376 1.00 0.00 24 LEU A N 9
ATOM 5373 C CA . LEU A 1 24 ? -8.693 11.731 -4.118 1.00 0.00 24 LEU A CA 9
ATOM 5374 C C . LEU A 1 24 ? -8.209 10.470 -3.409 1.00 0.00 24 LEU A C 9
ATOM 5375 O O . LEU A 1 24 ? -7.477 9.664 -3.983 1.00 0.00 24 LEU A O 9
ATOM 5391 N N . LYS A 1 25 ? -8.625 10.305 -2.158 1.00 0.00 25 LYS A N 9
ATOM 5392 C CA . LYS A 1 25 ? -8.237 9.141 -1.370 1.00 0.00 25 LYS A CA 9
ATOM 5393 C C . LYS A 1 25 ? -9.166 7.963 -1.647 1.00 0.00 25 LYS A C 9
ATOM 5394 O O . LYS A 1 25 ? -8.714 6.829 -1.809 1.00 0.00 25 LYS A O 9
ATOM 5413 N N . SER A 1 26 ? -10.465 8.239 -1.702 1.00 0.00 26 SER A N 9
ATOM 5414 C CA . SER A 1 26 ? -11.457 7.201 -1.958 1.00 0.00 26 SER A CA 9
ATOM 5415 C C . SER A 1 26 ? -11.109 6.416 -3.218 1.00 0.00 26 SER A C 9
ATOM 5416 O O . SER A 1 26 ? -11.218 5.190 -3.248 1.00 0.00 26 SER A O 9
ATOM 5424 N N . GLN A 1 27 ? -10.690 7.131 -4.257 1.00 0.00 27 GLN A N 9
ATOM 5425 C CA . GLN A 1 27 ? -10.327 6.502 -5.521 1.00 0.00 27 GLN A CA 9
ATOM 5426 C C . GLN A 1 27 ? -9.262 5.430 -5.309 1.00 0.00 27 GLN A C 9
ATOM 5427 O O . GLN A 1 27 ? -9.388 4.308 -5.802 1.00 0.00 27 GLN A O 9
ATOM 5441 N N . LEU A 1 28 ? -8.214 5.782 -4.573 1.00 0.00 28 LEU A N 9
ATOM 5442 C CA . LEU A 1 28 ? -7.126 4.851 -4.296 1.00 0.00 28 LEU A CA 9
ATOM 5443 C C . LEU A 1 28 ? -7.635 3.629 -3.537 1.00 0.00 28 LEU A C 9
ATOM 5444 O O . LEU A 1 28 ? -7.278 2.495 -3.857 1.00 0.00 28 LEU A O 9
ATOM 5460 N N . ILE A 1 29 ? -8.473 3.869 -2.534 1.00 0.00 29 ILE A N 9
ATOM 5461 C CA . ILE A 1 29 ? -9.034 2.788 -1.733 1.00 0.00 29 ILE A CA 9
ATOM 5462 C C . ILE A 1 29 ? -9.718 1.748 -2.614 1.00 0.00 29 ILE A C 9
ATOM 5463 O O . ILE A 1 29 ? -9.509 0.546 -2.451 1.00 0.00 29 ILE A O 9
ATOM 5479 N N . VAL A 1 30 ? -10.535 2.220 -3.550 1.00 0.00 30 VAL A N 9
ATOM 5480 C CA . VAL A 1 30 ? -11.249 1.332 -4.460 1.00 0.00 30 VAL A CA 9
ATOM 5481 C C . VAL A 1 30 ? -10.280 0.578 -5.365 1.00 0.00 30 VAL A C 9
ATOM 5482 O O . VAL A 1 30 ? -10.320 -0.650 -5.449 1.00 0.00 30 VAL A O 9
ATOM 5495 N N . HIS A 1 31 ? -9.409 1.322 -6.040 1.00 0.00 31 HIS A N 9
ATOM 5496 C CA . HIS A 1 31 ? -8.428 0.723 -6.938 1.00 0.00 31 HIS A CA 9
ATOM 5497 C C . HIS A 1 31 ? -7.651 -0.385 -6.234 1.00 0.00 31 HIS A C 9
ATOM 5498 O O . HIS A 1 31 ? -7.598 -1.518 -6.712 1.00 0.00 31 HIS A O 9
ATOM 5512 N N . GLN A 1 32 ? -7.051 -0.050 -5.096 1.00 0.00 32 GLN A N 9
ATOM 5513 C CA . GLN A 1 32 ? -6.277 -1.017 -4.328 1.00 0.00 32 GLN A CA 9
ATOM 5514 C C . GLN A 1 32 ? -6.963 -2.379 -4.317 1.00 0.00 32 GLN A C 9
ATOM 5515 O O . GLN A 1 32 ? -6.315 -3.413 -4.477 1.00 0.00 32 GLN A O 9
ATOM 5529 N N . ARG A 1 33 ? -8.279 -2.372 -4.127 1.00 0.00 33 ARG A N 9
ATOM 5530 C CA . ARG A 1 33 ? -9.053 -3.607 -4.093 1.00 0.00 33 ARG A CA 9
ATOM 5531 C C . ARG A 1 33 ? -8.872 -4.396 -5.387 1.00 0.00 33 ARG A C 9
ATOM 5532 O O . ARG A 1 33 ? -8.637 -5.604 -5.360 1.00 0.00 33 ARG A O 9
ATOM 5553 N N . SER A 1 34 ? -8.986 -3.705 -6.517 1.00 0.00 34 SER A N 9
ATOM 5554 C CA . SER A 1 34 ? -8.839 -4.343 -7.820 1.00 0.00 34 SER A CA 9
ATOM 5555 C C . SER A 1 34 ? -7.735 -5.395 -7.789 1.00 0.00 34 SER A C 9
ATOM 5556 O O . SER A 1 34 ? -7.908 -6.508 -8.288 1.00 0.00 34 SER A O 9
ATOM 5564 N N . HIS A 1 35 ? -6.599 -5.035 -7.200 1.00 0.00 35 HIS A N 9
ATOM 5565 C CA . HIS A 1 35 ? -5.466 -5.948 -7.103 1.00 0.00 35 HIS A CA 9
ATOM 5566 C C . HIS A 1 35 ? -5.872 -7.248 -6.416 1.00 0.00 35 HIS A C 9
ATOM 5567 O O . HIS A 1 35 ? -5.725 -8.333 -6.979 1.00 0.00 35 HIS A O 9
ATOM 5581 N N . THR A 1 36 ? -6.384 -7.131 -5.195 1.00 0.00 36 THR A N 9
ATOM 5582 C CA . THR A 1 36 ? -6.809 -8.296 -4.430 1.00 0.00 36 THR A CA 9
ATOM 5583 C C . THR A 1 36 ? -7.943 -9.033 -5.134 1.00 0.00 36 THR A C 9
ATOM 5584 O O . THR A 1 36 ? -9.003 -8.462 -5.388 1.00 0.00 36 THR A O 9
ATOM 5595 N N . GLY A 1 37 ? -7.712 -10.304 -5.448 1.00 0.00 37 GLY A N 9
ATOM 5596 C CA . GLY A 1 37 ? -8.724 -11.098 -6.120 1.00 0.00 37 GLY A CA 9
ATOM 5597 C C . GLY A 1 37 ? -8.405 -12.579 -6.103 1.00 0.00 37 GLY A C 9
ATOM 5598 O O . GLY A 1 37 ? -7.351 -12.989 -5.617 1.00 0.00 37 GLY A O 9
ATOM 5602 N N . VAL A 1 38 ? -9.319 -13.386 -6.633 1.00 0.00 38 VAL A N 9
ATOM 5603 C CA . VAL A 1 38 ? -9.131 -14.831 -6.676 1.00 0.00 38 VAL A CA 9
ATOM 5604 C C . VAL A 1 38 ? -8.727 -15.291 -8.072 1.00 0.00 38 VAL A C 9
ATOM 5605 O O . VAL A 1 38 ? -7.992 -16.267 -8.229 1.00 0.00 38 VAL A O 9
ATOM 5618 N N . LYS A 1 39 ? -9.211 -14.582 -9.086 1.00 0.00 39 LYS A N 9
ATOM 5619 C CA . LYS A 1 39 ? -8.900 -14.915 -10.471 1.00 0.00 39 LYS A CA 9
ATOM 5620 C C . LYS A 1 39 ? -7.897 -13.926 -11.057 1.00 0.00 39 LYS A C 9
ATOM 5621 O O . LYS A 1 39 ? -7.908 -12.735 -10.743 1.00 0.00 39 LYS A O 9
ATOM 5640 N N . PRO A 1 40 ? -7.010 -14.427 -11.929 1.00 0.00 40 PRO A N 9
ATOM 5641 C CA . PRO A 1 40 ? -5.986 -13.603 -12.578 1.00 0.00 40 PRO A CA 9
ATOM 5642 C C . PRO A 1 40 ? -6.580 -12.631 -13.591 1.00 0.00 40 PRO A C 9
ATOM 5643 O O . PRO A 1 40 ? -5.856 -11.875 -14.239 1.00 0.00 40 PRO A O 9
ATOM 5654 N N . SER A 1 41 ? -7.903 -12.655 -13.722 1.00 0.00 41 SER A N 9
ATOM 5655 C CA . SER A 1 41 ? -8.594 -11.777 -14.659 1.00 0.00 41 SER A CA 9
ATOM 5656 C C . SER A 1 41 ? -9.946 -11.342 -14.100 1.00 0.00 41 SER A C 9
ATOM 5657 O O . SER A 1 41 ? -10.793 -12.174 -13.776 1.00 0.00 41 SER A O 9
ATOM 5665 N N . GLY A 1 42 ? -10.140 -10.031 -13.990 1.00 0.00 42 GLY A N 9
ATOM 5666 C CA . GLY A 1 42 ? -11.389 -9.508 -13.470 1.00 0.00 42 GLY A CA 9
ATOM 5667 C C . GLY A 1 42 ? -12.449 -9.362 -14.545 1.00 0.00 42 GLY A C 9
ATOM 5668 O O . GLY A 1 42 ? -12.264 -9.777 -15.689 1.00 0.00 42 GLY A O 9
ATOM 5672 N N . PRO A 1 43 ? -13.590 -8.761 -14.178 1.00 0.00 43 PRO A N 9
ATOM 5673 C CA . PRO A 1 43 ? -14.706 -8.550 -15.104 1.00 0.00 43 PRO A CA 9
ATOM 5674 C C . PRO A 1 43 ? -14.386 -7.507 -16.170 1.00 0.00 43 PRO A C 9
ATOM 5675 O O . PRO A 1 43 ? -15.220 -7.198 -17.021 1.00 0.00 43 PRO A O 9
ATOM 5686 N N . SER A 1 44 ? -13.172 -6.968 -16.117 1.00 0.00 44 SER A N 9
ATOM 5687 C CA . SER A 1 44 ? -12.742 -5.957 -17.077 1.00 0.00 44 SER A CA 9
ATOM 5688 C C . SER A 1 44 ? -11.225 -5.795 -17.052 1.00 0.00 44 SER A C 9
ATOM 5689 O O . SER A 1 44 ? -10.592 -5.929 -16.005 1.00 0.00 44 SER A O 9
ATOM 5697 N N . SER A 1 45 ? -10.649 -5.507 -18.215 1.00 0.00 45 SER A N 9
ATOM 5698 C CA . SER A 1 45 ? -9.206 -5.330 -18.329 1.00 0.00 45 SER A CA 9
ATOM 5699 C C . SER A 1 45 ? -8.774 -3.990 -17.742 1.00 0.00 45 SER A C 9
ATOM 5700 O O . SER A 1 45 ? -7.913 -3.932 -16.865 1.00 0.00 45 SER A O 9
ATOM 5708 N N . GLY A 1 46 ? -9.380 -2.913 -18.233 1.00 0.00 46 GLY A N 9
ATOM 5709 C CA . GLY A 1 46 ? -9.046 -1.587 -17.746 1.00 0.00 46 GLY A CA 9
ATOM 5710 C C . GLY A 1 46 ? -7.566 -1.281 -17.867 1.00 0.00 46 GLY A C 9
ATOM 5711 O O . GLY A 1 46 ? -6.925 -1.782 -18.789 1.00 0.00 46 GLY A O 9
ATOM 5716 N N . GLY A 1 1 ? 0.568 10.423 -32.753 1.00 0.00 1 GLY A N 10
ATOM 5717 C CA . GLY A 1 1 ? 1.520 10.692 -31.691 1.00 0.00 1 GLY A CA 10
ATOM 5718 C C . GLY A 1 1 ? 1.230 11.992 -30.968 1.00 0.00 1 GLY A C 10
ATOM 5719 O O . GLY A 1 1 ? 2.142 12.767 -30.680 1.00 0.00 1 GLY A O 10
ATOM 5723 N N . SER A 1 2 ? -0.044 12.232 -30.674 1.00 0.00 2 SER A N 10
ATOM 5724 C CA . SER A 1 2 ? -0.452 13.450 -29.984 1.00 0.00 2 SER A CA 10
ATOM 5725 C C . SER A 1 2 ? -0.345 13.280 -28.472 1.00 0.00 2 SER A C 10
ATOM 5726 O O . SER A 1 2 ? -1.238 12.722 -27.834 1.00 0.00 2 SER A O 10
ATOM 5734 N N . SER A 1 3 ? 0.754 13.766 -27.904 1.00 0.00 3 SER A N 10
ATOM 5735 C CA . SER A 1 3 ? 0.981 13.665 -26.467 1.00 0.00 3 SER A CA 10
ATOM 5736 C C . SER A 1 3 ? 0.259 14.785 -25.723 1.00 0.00 3 SER A C 10
ATOM 5737 O O . SER A 1 3 ? -0.216 15.743 -26.331 1.00 0.00 3 SER A O 10
ATOM 5745 N N . GLY A 1 4 ? 0.181 14.655 -24.402 1.00 0.00 4 GLY A N 10
ATOM 5746 C CA . GLY A 1 4 ? -0.484 15.662 -23.596 1.00 0.00 4 GLY A CA 10
ATOM 5747 C C . GLY A 1 4 ? -0.066 15.607 -22.140 1.00 0.00 4 GLY A C 10
ATOM 5748 O O . GLY A 1 4 ? -0.668 14.890 -21.341 1.00 0.00 4 GLY A O 10
ATOM 5752 N N . SER A 1 5 ? 0.969 16.367 -21.794 1.00 0.00 5 SER A N 10
ATOM 5753 C CA . SER A 1 5 ? 1.470 16.398 -20.425 1.00 0.00 5 SER A CA 10
ATOM 5754 C C . SER A 1 5 ? 0.955 17.629 -19.686 1.00 0.00 5 SER A C 10
ATOM 5755 O O . SER A 1 5 ? 1.704 18.296 -18.972 1.00 0.00 5 SER A O 10
ATOM 5763 N N . SER A 1 6 ? -0.328 17.924 -19.863 1.00 0.00 6 SER A N 10
ATOM 5764 C CA . SER A 1 6 ? -0.944 19.077 -19.217 1.00 0.00 6 SER A CA 10
ATOM 5765 C C . SER A 1 6 ? -1.158 18.816 -17.729 1.00 0.00 6 SER A C 10
ATOM 5766 O O . SER A 1 6 ? -1.334 17.674 -17.307 1.00 0.00 6 SER A O 10
ATOM 5774 N N . GLY A 1 7 ? -1.140 19.885 -16.938 1.00 0.00 7 GLY A N 10
ATOM 5775 C CA . GLY A 1 7 ? -1.332 19.751 -15.506 1.00 0.00 7 GLY A CA 10
ATOM 5776 C C . GLY A 1 7 ? -2.640 20.359 -15.038 1.00 0.00 7 GLY A C 10
ATOM 5777 O O . GLY A 1 7 ? -2.876 21.554 -15.213 1.00 0.00 7 GLY A O 10
ATOM 5781 N N . THR A 1 8 ? -3.494 19.533 -14.441 1.00 0.00 8 THR A N 10
ATOM 5782 C CA . THR A 1 8 ? -4.786 19.995 -13.948 1.00 0.00 8 THR A CA 10
ATOM 5783 C C . THR A 1 8 ? -4.814 20.025 -12.424 1.00 0.00 8 THR A C 10
ATOM 5784 O O . THR A 1 8 ? -4.989 21.082 -11.818 1.00 0.00 8 THR A O 10
ATOM 5795 N N . GLY A 1 9 ? -4.641 18.859 -11.810 1.00 0.00 9 GLY A N 10
ATOM 5796 C CA . GLY A 1 9 ? -4.650 18.775 -10.361 1.00 0.00 9 GLY A CA 10
ATOM 5797 C C . GLY A 1 9 ? -3.558 17.870 -9.826 1.00 0.00 9 GLY A C 10
ATOM 5798 O O . GLY A 1 9 ? -3.107 16.955 -10.515 1.00 0.00 9 GLY A O 10
ATOM 5802 N N . VAL A 1 10 ? -3.130 18.125 -8.594 1.00 0.00 10 VAL A N 10
ATOM 5803 C CA . VAL A 1 10 ? -2.084 17.327 -7.967 1.00 0.00 10 VAL A CA 10
ATOM 5804 C C . VAL A 1 10 ? -2.639 16.006 -7.445 1.00 0.00 10 VAL A C 10
ATOM 5805 O O . VAL A 1 10 ? -3.670 15.975 -6.772 1.00 0.00 10 VAL A O 10
ATOM 5818 N N . LYS A 1 11 ? -1.948 14.916 -7.759 1.00 0.00 11 LYS A N 10
ATOM 5819 C CA . LYS A 1 11 ? -2.369 13.590 -7.320 1.00 0.00 11 LYS A CA 10
ATOM 5820 C C . LYS A 1 11 ? -1.396 13.022 -6.292 1.00 0.00 11 LYS A C 10
ATOM 5821 O O . LYS A 1 11 ? -0.521 12.216 -6.610 1.00 0.00 11 LYS A O 10
ATOM 5840 N N . PRO A 1 12 ? -1.551 13.449 -5.030 1.00 0.00 12 PRO A N 10
ATOM 5841 C CA . PRO A 1 12 ? -0.696 12.994 -3.930 1.00 0.00 12 PRO A CA 10
ATOM 5842 C C . PRO A 1 12 ? -0.943 11.533 -3.570 1.00 0.00 12 PRO A C 10
ATOM 5843 O O . PRO A 1 12 ? -0.210 10.948 -2.773 1.00 0.00 12 PRO A O 10
ATOM 5854 N N . TYR A 1 13 ? -1.980 10.951 -4.161 1.00 0.00 13 TYR A N 10
ATOM 5855 C CA . TYR A 1 13 ? -2.325 9.558 -3.901 1.00 0.00 13 TYR A CA 10
ATOM 5856 C C . TYR A 1 13 ? -1.868 8.660 -5.046 1.00 0.00 13 TYR A C 10
ATOM 5857 O O . TYR A 1 13 ? -2.262 8.852 -6.196 1.00 0.00 13 TYR A O 10
ATOM 5875 N N . GLY A 1 14 ? -1.033 7.677 -4.722 1.00 0.00 14 GLY A N 10
ATOM 5876 C CA . GLY A 1 14 ? -0.536 6.763 -5.733 1.00 0.00 14 GLY A CA 10
ATOM 5877 C C . GLY A 1 14 ? -0.517 5.324 -5.255 1.00 0.00 14 GLY A C 10
ATOM 5878 O O . GLY A 1 14 ? -0.534 5.062 -4.052 1.00 0.00 14 GLY A O 10
ATOM 5882 N N . CYS A 1 15 ? -0.484 4.390 -6.199 1.00 0.00 15 CYS A N 10
ATOM 5883 C CA . CYS A 1 15 ? -0.465 2.970 -5.869 1.00 0.00 15 CYS A CA 10
ATOM 5884 C C . CYS A 1 15 ? 0.956 2.417 -5.924 1.00 0.00 15 CYS A C 10
ATOM 5885 O O . CYS A 1 15 ? 1.762 2.831 -6.757 1.00 0.00 15 CYS A O 10
ATOM 5892 N N . SER A 1 16 ? 1.256 1.480 -5.030 1.00 0.00 16 SER A N 10
ATOM 5893 C CA . SER A 1 16 ? 2.580 0.873 -4.973 1.00 0.00 16 SER A CA 10
ATOM 5894 C C . SER A 1 16 ? 2.679 -0.307 -5.936 1.00 0.00 16 SER A C 10
ATOM 5895 O O . SER A 1 16 ? 3.640 -0.423 -6.695 1.00 0.00 16 SER A O 10
ATOM 5903 N N . GLN A 1 17 ? 1.677 -1.180 -5.896 1.00 0.00 17 GLN A N 10
ATOM 5904 C CA . GLN A 1 17 ? 1.650 -2.351 -6.763 1.00 0.00 17 GLN A CA 10
ATOM 5905 C C . GLN A 1 17 ? 1.940 -1.964 -8.210 1.00 0.00 17 GLN A C 10
ATOM 5906 O O . GLN A 1 17 ? 2.689 -2.648 -8.908 1.00 0.00 17 GLN A O 10
ATOM 5920 N N . CYS A 1 18 ? 1.341 -0.864 -8.654 1.00 0.00 18 CYS A N 10
ATOM 5921 C CA . CYS A 1 18 ? 1.534 -0.386 -10.018 1.00 0.00 18 CYS A CA 10
ATOM 5922 C C . CYS A 1 18 ? 1.753 1.124 -10.039 1.00 0.00 18 CYS A C 10
ATOM 5923 O O . CYS A 1 18 ? 1.748 1.777 -8.996 1.00 0.00 18 CYS A O 10
ATOM 5930 N N . ALA A 1 19 ? 1.944 1.672 -11.234 1.00 0.00 19 ALA A N 10
ATOM 5931 C CA . ALA A 1 19 ? 2.163 3.105 -11.392 1.00 0.00 19 ALA A CA 10
ATOM 5932 C C . ALA A 1 19 ? 0.857 3.827 -11.707 1.00 0.00 19 ALA A C 10
ATOM 5933 O O . ALA A 1 19 ? 0.567 4.131 -12.865 1.00 0.00 19 ALA A O 10
ATOM 5940 N N . LYS A 1 20 ? 0.072 4.100 -10.671 1.00 0.00 20 LYS A N 10
ATOM 5941 C CA . LYS A 1 20 ? -1.203 4.788 -10.836 1.00 0.00 20 LYS A CA 10
ATOM 5942 C C . LYS A 1 20 ? -1.348 5.916 -9.821 1.00 0.00 20 LYS A C 10
ATOM 5943 O O . LYS A 1 20 ? -0.816 5.841 -8.713 1.00 0.00 20 LYS A O 10
ATOM 5962 N N . THR A 1 21 ? -2.074 6.962 -10.204 1.00 0.00 21 THR A N 10
ATOM 5963 C CA . THR A 1 21 ? -2.290 8.106 -9.327 1.00 0.00 21 THR A CA 10
ATOM 5964 C C . THR A 1 21 ? -3.759 8.513 -9.306 1.00 0.00 21 THR A C 10
ATOM 5965 O O . THR A 1 21 ? -4.533 8.128 -10.183 1.00 0.00 21 THR A O 10
ATOM 5976 N N . PHE A 1 22 ? -4.137 9.295 -8.300 1.00 0.00 22 PHE A N 10
ATOM 5977 C CA . PHE A 1 22 ? -5.514 9.755 -8.165 1.00 0.00 22 PHE A CA 10
ATOM 5978 C C . PHE A 1 22 ? -5.576 11.064 -7.383 1.00 0.00 22 PHE A C 10
ATOM 5979 O O . PHE A 1 22 ? -4.643 11.413 -6.661 1.00 0.00 22 PHE A O 10
ATOM 5996 N N . SER A 1 23 ? -6.683 11.784 -7.535 1.00 0.00 23 SER A N 10
ATOM 5997 C CA . SER A 1 23 ? -6.866 13.057 -6.848 1.00 0.00 23 SER A CA 10
ATOM 5998 C C . SER A 1 23 ? -7.492 12.847 -5.472 1.00 0.00 23 SER A C 10
ATOM 5999 O O . SER A 1 23 ? -7.045 13.422 -4.479 1.00 0.00 23 SER A O 10
ATOM 6007 N N . LEU A 1 24 ? -8.530 12.019 -5.422 1.00 0.00 24 LEU A N 10
ATOM 6008 C CA . LEU A 1 24 ? -9.219 11.731 -4.169 1.00 0.00 24 LEU A CA 10
ATOM 6009 C C . LEU A 1 24 ? -8.704 10.435 -3.550 1.00 0.00 24 LEU A C 10
ATOM 6010 O O . LEU A 1 24 ? -8.515 9.435 -4.243 1.00 0.00 24 LEU A O 10
ATOM 6026 N N . LYS A 1 25 ? -8.482 10.460 -2.240 1.00 0.00 25 LYS A N 10
ATOM 6027 C CA . LYS A 1 25 ? -7.992 9.287 -1.525 1.00 0.00 25 LYS A CA 10
ATOM 6028 C C . LYS A 1 25 ? -8.965 8.120 -1.663 1.00 0.00 25 LYS A C 10
ATOM 6029 O O . LYS A 1 25 ? -8.574 6.958 -1.559 1.00 0.00 25 LYS A O 10
ATOM 6048 N N . SER A 1 26 ? -10.234 8.439 -1.899 1.00 0.00 26 SER A N 10
ATOM 6049 C CA . SER A 1 26 ? -11.263 7.416 -2.049 1.00 0.00 26 SER A CA 10
ATOM 6050 C C . SER A 1 26 ? -11.014 6.574 -3.297 1.00 0.00 26 SER A C 10
ATOM 6051 O O . SER A 1 26 ? -11.309 5.380 -3.320 1.00 0.00 26 SER A O 10
ATOM 6059 N N . GLN A 1 27 ? -10.470 7.207 -4.331 1.00 0.00 27 GLN A N 10
ATOM 6060 C CA . GLN A 1 27 ? -10.182 6.516 -5.583 1.00 0.00 27 GLN A CA 10
ATOM 6061 C C . GLN A 1 27 ? -9.092 5.468 -5.388 1.00 0.00 27 GLN A C 10
ATOM 6062 O O . GLN A 1 27 ? -9.207 4.340 -5.870 1.00 0.00 27 GLN A O 10
ATOM 6076 N N . LEU A 1 28 ? -8.034 5.847 -4.679 1.00 0.00 28 LEU A N 10
ATOM 6077 C CA . LEU A 1 28 ? -6.922 4.939 -4.420 1.00 0.00 28 LEU A CA 10
ATOM 6078 C C . LEU A 1 28 ? -7.385 3.724 -3.622 1.00 0.00 28 LEU A C 10
ATOM 6079 O O . LEU A 1 28 ? -7.143 2.582 -4.016 1.00 0.00 28 LEU A O 10
ATOM 6095 N N . ILE A 1 29 ? -8.053 3.977 -2.502 1.00 0.00 29 ILE A N 10
ATOM 6096 C CA . ILE A 1 29 ? -8.552 2.904 -1.652 1.00 0.00 29 ILE A CA 10
ATOM 6097 C C . ILE A 1 29 ? -9.271 1.841 -2.474 1.00 0.00 29 ILE A C 10
ATOM 6098 O O . ILE A 1 29 ? -9.003 0.647 -2.337 1.00 0.00 29 ILE A O 10
ATOM 6114 N N . VAL A 1 30 ? -10.187 2.282 -3.332 1.00 0.00 30 VAL A N 10
ATOM 6115 C CA . VAL A 1 30 ? -10.943 1.368 -4.179 1.00 0.00 30 VAL A CA 10
ATOM 6116 C C . VAL A 1 30 ? -10.039 0.697 -5.208 1.00 0.00 30 VAL A C 10
ATOM 6117 O O . VAL A 1 30 ? -9.977 -0.530 -5.289 1.00 0.00 30 VAL A O 10
ATOM 6130 N N . HIS A 1 31 ? -9.339 1.510 -5.992 1.00 0.00 31 HIS A N 10
ATOM 6131 C CA . HIS A 1 31 ? -8.437 0.995 -7.016 1.00 0.00 31 HIS A CA 10
ATOM 6132 C C . HIS A 1 31 ? -7.558 -0.119 -6.455 1.00 0.00 31 HIS A C 10
ATOM 6133 O O . HIS A 1 31 ? -7.386 -1.162 -7.085 1.00 0.00 31 HIS A O 10
ATOM 6147 N N . GLN A 1 32 ? -7.005 0.111 -5.268 1.00 0.00 32 GLN A N 10
ATOM 6148 C CA . GLN A 1 32 ? -6.143 -0.873 -4.624 1.00 0.00 32 GLN A CA 10
ATOM 6149 C C . GLN A 1 32 ? -6.793 -2.253 -4.632 1.00 0.00 32 GLN A C 10
ATOM 6150 O O . GLN A 1 32 ? -6.130 -3.260 -4.883 1.00 0.00 32 GLN A O 10
ATOM 6164 N N . ARG A 1 33 ? -8.092 -2.292 -4.354 1.00 0.00 33 ARG A N 10
ATOM 6165 C CA . ARG A 1 33 ? -8.830 -3.549 -4.328 1.00 0.00 33 ARG A CA 10
ATOM 6166 C C . ARG A 1 33 ? -8.494 -4.403 -5.547 1.00 0.00 33 ARG A C 10
ATOM 6167 O O . ARG A 1 33 ? -8.314 -5.616 -5.437 1.00 0.00 33 ARG A O 10
ATOM 6188 N N . SER A 1 34 ? -8.411 -3.761 -6.708 1.00 0.00 34 SER A N 10
ATOM 6189 C CA . SER A 1 34 ? -8.101 -4.463 -7.948 1.00 0.00 34 SER A CA 10
ATOM 6190 C C . SER A 1 34 ? -7.022 -5.517 -7.721 1.00 0.00 34 SER A C 10
ATOM 6191 O O . SER A 1 34 ? -7.122 -6.641 -8.214 1.00 0.00 34 SER A O 10
ATOM 6199 N N . HIS A 1 35 ? -5.989 -5.145 -6.971 1.00 0.00 35 HIS A N 10
ATOM 6200 C CA . HIS A 1 35 ? -4.890 -6.058 -6.677 1.00 0.00 35 HIS A CA 10
ATOM 6201 C C . HIS A 1 35 ? -5.299 -7.077 -5.618 1.00 0.00 35 HIS A C 10
ATOM 6202 O O . HIS A 1 35 ? -5.025 -8.270 -5.749 1.00 0.00 35 HIS A O 10
ATOM 6216 N N . THR A 1 36 ? -5.956 -6.599 -4.566 1.00 0.00 36 THR A N 10
ATOM 6217 C CA . THR A 1 36 ? -6.401 -7.467 -3.483 1.00 0.00 36 THR A CA 10
ATOM 6218 C C . THR A 1 36 ? -6.992 -8.763 -4.025 1.00 0.00 36 THR A C 10
ATOM 6219 O O . THR A 1 36 ? -8.027 -8.755 -4.689 1.00 0.00 36 THR A O 10
ATOM 6230 N N . GLY A 1 37 ? -6.327 -9.878 -3.736 1.00 0.00 37 GLY A N 10
ATOM 6231 C CA . GLY A 1 37 ? -6.802 -11.167 -4.202 1.00 0.00 37 GLY A CA 10
ATOM 6232 C C . GLY A 1 37 ? -6.067 -11.644 -5.439 1.00 0.00 37 GLY A C 10
ATOM 6233 O O . GLY A 1 37 ? -5.035 -12.308 -5.340 1.00 0.00 37 GLY A O 10
ATOM 6237 N N . VAL A 1 38 ? -6.600 -11.305 -6.609 1.00 0.00 38 VAL A N 10
ATOM 6238 C CA . VAL A 1 38 ? -5.988 -11.703 -7.871 1.00 0.00 38 VAL A CA 10
ATOM 6239 C C . VAL A 1 38 ? -4.588 -11.116 -8.012 1.00 0.00 38 VAL A C 10
ATOM 6240 O O . VAL A 1 38 ? -4.332 -9.985 -7.600 1.00 0.00 38 VAL A O 10
ATOM 6253 N N . LYS A 1 39 ? -3.683 -11.893 -8.598 1.00 0.00 39 LYS A N 10
ATOM 6254 C CA . LYS A 1 39 ? -2.307 -11.452 -8.796 1.00 0.00 39 LYS A CA 10
ATOM 6255 C C . LYS A 1 39 ? -2.193 -10.569 -10.035 1.00 0.00 39 LYS A C 10
ATOM 6256 O O . LYS A 1 39 ? -2.855 -10.791 -11.048 1.00 0.00 39 LYS A O 10
ATOM 6275 N N . PRO A 1 40 ? -1.331 -9.544 -9.954 1.00 0.00 40 PRO A N 10
ATOM 6276 C CA . PRO A 1 40 ? -1.108 -8.609 -11.061 1.00 0.00 40 PRO A CA 10
ATOM 6277 C C . PRO A 1 40 ? -0.377 -9.259 -12.231 1.00 0.00 40 PRO A C 10
ATOM 6278 O O . PRO A 1 40 ? -0.156 -10.470 -12.241 1.00 0.00 40 PRO A O 10
ATOM 6289 N N . SER A 1 41 ? -0.005 -8.446 -13.215 1.00 0.00 41 SER A N 10
ATOM 6290 C CA . SER A 1 41 ? 0.698 -8.944 -14.392 1.00 0.00 41 SER A CA 10
ATOM 6291 C C . SER A 1 41 ? 2.055 -8.262 -14.543 1.00 0.00 41 SER A C 10
ATOM 6292 O O . SER A 1 41 ? 2.213 -7.089 -14.208 1.00 0.00 41 SER A O 10
ATOM 6300 N N . GLY A 1 42 ? 3.032 -9.007 -15.050 1.00 0.00 42 GLY A N 10
ATOM 6301 C CA . GLY A 1 42 ? 4.362 -8.459 -15.237 1.00 0.00 42 GLY A CA 10
ATOM 6302 C C . GLY A 1 42 ? 5.135 -8.357 -13.937 1.00 0.00 42 GLY A C 10
ATOM 6303 O O . GLY A 1 42 ? 5.223 -7.293 -13.324 1.00 0.00 42 GLY A O 10
ATOM 6307 N N . PRO A 1 43 ? 5.711 -9.485 -13.497 1.00 0.00 43 PRO A N 10
ATOM 6308 C CA . PRO A 1 43 ? 6.490 -9.544 -12.256 1.00 0.00 43 PRO A CA 10
ATOM 6309 C C . PRO A 1 43 ? 7.813 -8.795 -12.366 1.00 0.00 43 PRO A C 10
ATOM 6310 O O . PRO A 1 43 ? 8.172 -8.016 -11.482 1.00 0.00 43 PRO A O 10
ATOM 6321 N N . SER A 1 44 ? 8.536 -9.035 -13.455 1.00 0.00 44 SER A N 10
ATOM 6322 C CA . SER A 1 44 ? 9.822 -8.385 -13.679 1.00 0.00 44 SER A CA 10
ATOM 6323 C C . SER A 1 44 ? 9.960 -7.939 -15.131 1.00 0.00 44 SER A C 10
ATOM 6324 O O . SER A 1 44 ? 9.191 -8.358 -15.996 1.00 0.00 44 SER A O 10
ATOM 6332 N N . SER A 1 45 ? 10.946 -7.086 -15.390 1.00 0.00 45 SER A N 10
ATOM 6333 C CA . SER A 1 45 ? 11.184 -6.579 -16.737 1.00 0.00 45 SER A CA 10
ATOM 6334 C C . SER A 1 45 ? 12.377 -7.280 -17.378 1.00 0.00 45 SER A C 10
ATOM 6335 O O . SER A 1 45 ? 12.275 -7.825 -18.476 1.00 0.00 45 SER A O 10
ATOM 6343 N N . GLY A 1 46 ? 13.511 -7.261 -16.683 1.00 0.00 46 GLY A N 10
ATOM 6344 C CA . GLY A 1 46 ? 14.708 -7.897 -17.199 1.00 0.00 46 GLY A CA 10
ATOM 6345 C C . GLY A 1 46 ? 15.473 -7.004 -18.156 1.00 0.00 46 GLY A C 10
ATOM 6346 O O . GLY A 1 46 ? 14.917 -6.608 -19.179 1.00 0.00 46 GLY A O 10
ATOM 6351 N N . GLY A 1 1 ? 18.220 0.551 -17.211 1.00 0.00 1 GLY A N 11
ATOM 6352 C CA . GLY A 1 1 ? 18.243 1.435 -18.362 1.00 0.00 1 GLY A CA 11
ATOM 6353 C C . GLY A 1 1 ? 16.903 2.100 -18.609 1.00 0.00 1 GLY A C 11
ATOM 6354 O O . GLY A 1 1 ? 15.874 1.639 -18.117 1.00 0.00 1 GLY A O 11
ATOM 6358 N N . SER A 1 2 ? 16.917 3.189 -19.371 1.00 0.00 2 SER A N 11
ATOM 6359 C CA . SER A 1 2 ? 15.694 3.922 -19.678 1.00 0.00 2 SER A CA 11
ATOM 6360 C C . SER A 1 2 ? 15.066 4.487 -18.407 1.00 0.00 2 SER A C 11
ATOM 6361 O O . SER A 1 2 ? 13.850 4.438 -18.228 1.00 0.00 2 SER A O 11
ATOM 6369 N N . SER A 1 3 ? 15.906 5.025 -17.528 1.00 0.00 3 SER A N 11
ATOM 6370 C CA . SER A 1 3 ? 15.436 5.596 -16.272 1.00 0.00 3 SER A CA 11
ATOM 6371 C C . SER A 1 3 ? 15.396 7.119 -16.349 1.00 0.00 3 SER A C 11
ATOM 6372 O O . SER A 1 3 ? 15.966 7.721 -17.258 1.00 0.00 3 SER A O 11
ATOM 6380 N N . GLY A 1 4 ? 14.717 7.737 -15.388 1.00 0.00 4 GLY A N 11
ATOM 6381 C CA . GLY A 1 4 ? 14.613 9.185 -15.365 1.00 0.00 4 GLY A CA 11
ATOM 6382 C C . GLY A 1 4 ? 13.900 9.695 -14.128 1.00 0.00 4 GLY A C 11
ATOM 6383 O O . GLY A 1 4 ? 13.813 8.995 -13.120 1.00 0.00 4 GLY A O 11
ATOM 6387 N N . SER A 1 5 ? 13.390 10.920 -14.205 1.00 0.00 5 SER A N 11
ATOM 6388 C CA . SER A 1 5 ? 12.686 11.527 -13.081 1.00 0.00 5 SER A CA 11
ATOM 6389 C C . SER A 1 5 ? 11.192 11.226 -13.151 1.00 0.00 5 SER A C 11
ATOM 6390 O O . SER A 1 5 ? 10.503 11.658 -14.075 1.00 0.00 5 SER A O 11
ATOM 6398 N N . SER A 1 6 ? 10.697 10.483 -12.166 1.00 0.00 6 SER A N 11
ATOM 6399 C CA . SER A 1 6 ? 9.286 10.121 -12.116 1.00 0.00 6 SER A CA 11
ATOM 6400 C C . SER A 1 6 ? 8.868 9.760 -10.694 1.00 0.00 6 SER A C 11
ATOM 6401 O O . SER A 1 6 ? 9.444 8.869 -10.072 1.00 0.00 6 SER A O 11
ATOM 6409 N N . GLY A 1 7 ? 7.859 10.460 -10.185 1.00 0.00 7 GLY A N 11
ATOM 6410 C CA . GLY A 1 7 ? 7.379 10.200 -8.840 1.00 0.00 7 GLY A CA 11
ATOM 6411 C C . GLY A 1 7 ? 5.900 9.870 -8.805 1.00 0.00 7 GLY A C 11
ATOM 6412 O O . GLY A 1 7 ? 5.116 10.563 -8.157 1.00 0.00 7 GLY A O 11
ATOM 6416 N N . THR A 1 8 ? 5.516 8.807 -9.507 1.00 0.00 8 THR A N 11
ATOM 6417 C CA . THR A 1 8 ? 4.121 8.388 -9.556 1.00 0.00 8 THR A CA 11
ATOM 6418 C C . THR A 1 8 ? 3.215 9.541 -9.972 1.00 0.00 8 THR A C 11
ATOM 6419 O O . THR A 1 8 ? 2.195 9.802 -9.335 1.00 0.00 8 THR A O 11
ATOM 6430 N N . GLY A 1 9 ? 3.593 10.228 -11.045 1.00 0.00 9 GLY A N 11
ATOM 6431 C CA . GLY A 1 9 ? 2.803 11.345 -11.528 1.00 0.00 9 GLY A CA 11
ATOM 6432 C C . GLY A 1 9 ? 2.914 12.564 -10.633 1.00 0.00 9 GLY A C 11
ATOM 6433 O O . GLY A 1 9 ? 4.002 12.906 -10.170 1.00 0.00 9 GLY A O 11
ATOM 6437 N N . VAL A 1 10 ? 1.785 13.222 -10.389 1.00 0.00 10 VAL A N 11
ATOM 6438 C CA . VAL A 1 10 ? 1.761 14.411 -9.544 1.00 0.00 10 VAL A CA 11
ATOM 6439 C C . VAL A 1 10 ? 0.904 14.185 -8.303 1.00 0.00 10 VAL A C 11
ATOM 6440 O O . VAL A 1 10 ? 1.369 14.352 -7.176 1.00 0.00 10 VAL A O 11
ATOM 6453 N N . LYS A 1 11 ? -0.350 13.803 -8.518 1.00 0.00 11 LYS A N 11
ATOM 6454 C CA . LYS A 1 11 ? -1.273 13.552 -7.418 1.00 0.00 11 LYS A CA 11
ATOM 6455 C C . LYS A 1 11 ? -0.545 12.939 -6.226 1.00 0.00 11 LYS A C 11
ATOM 6456 O O . LYS A 1 11 ? 0.351 12.108 -6.375 1.00 0.00 11 LYS A O 11
ATOM 6475 N N . PRO A 1 12 ? -0.937 13.357 -5.013 1.00 0.00 12 PRO A N 11
ATOM 6476 C CA . PRO A 1 12 ? -0.335 12.861 -3.772 1.00 0.00 12 PRO A CA 11
ATOM 6477 C C . PRO A 1 12 ? -0.695 11.405 -3.495 1.00 0.00 12 PRO A C 11
ATOM 6478 O O . PRO A 1 12 ? 0.113 10.647 -2.958 1.00 0.00 12 PRO A O 11
ATOM 6489 N N . TYR A 1 13 ? -1.912 11.021 -3.864 1.00 0.00 13 TYR A N 11
ATOM 6490 C CA . TYR A 1 13 ? -2.379 9.656 -3.654 1.00 0.00 13 TYR A CA 11
ATOM 6491 C C . TYR A 1 13 ? -2.022 8.768 -4.842 1.00 0.00 13 TYR A C 11
ATOM 6492 O O . TYR A 1 13 ? -2.612 8.882 -5.916 1.00 0.00 13 TYR A O 11
ATOM 6510 N N . GLY A 1 14 ? -1.051 7.883 -4.641 1.00 0.00 14 GLY A N 11
ATOM 6511 C CA . GLY A 1 14 ? -0.631 6.988 -5.703 1.00 0.00 14 GLY A CA 11
ATOM 6512 C C . GLY A 1 14 ? -0.682 5.531 -5.287 1.00 0.00 14 GLY A C 11
ATOM 6513 O O . GLY A 1 14 ? -0.822 5.219 -4.104 1.00 0.00 14 GLY A O 11
ATOM 6517 N N . CYS A 1 15 ? -0.570 4.635 -6.262 1.00 0.00 15 CYS A N 11
ATOM 6518 C CA . CYS A 1 15 ? -0.606 3.202 -5.993 1.00 0.00 15 CYS A CA 11
ATOM 6519 C C . CYS A 1 15 ? 0.805 2.624 -5.937 1.00 0.00 15 CYS A C 11
ATOM 6520 O O . CYS A 1 15 ? 1.673 3.001 -6.724 1.00 0.00 15 CYS A O 11
ATOM 6527 N N . SER A 1 16 ? 1.025 1.705 -5.002 1.00 0.00 16 SER A N 11
ATOM 6528 C CA . SER A 1 16 ? 2.331 1.076 -4.841 1.00 0.00 16 SER A CA 11
ATOM 6529 C C . SER A 1 16 ? 2.467 -0.136 -5.757 1.00 0.00 16 SER A C 11
ATOM 6530 O O . SER A 1 16 ? 3.486 -0.310 -6.426 1.00 0.00 16 SER A O 11
ATOM 6538 N N . GLN A 1 17 ? 1.433 -0.970 -5.782 1.00 0.00 17 GLN A N 11
ATOM 6539 C CA . GLN A 1 17 ? 1.437 -2.166 -6.616 1.00 0.00 17 GLN A CA 11
ATOM 6540 C C . GLN A 1 17 ? 1.826 -1.828 -8.051 1.00 0.00 17 GLN A C 11
ATOM 6541 O O . GLN A 1 17 ? 2.583 -2.560 -8.689 1.00 0.00 17 GLN A O 11
ATOM 6555 N N . CYS A 1 18 ? 1.302 -0.716 -8.554 1.00 0.00 18 CYS A N 11
ATOM 6556 C CA . CYS A 1 18 ? 1.593 -0.280 -9.915 1.00 0.00 18 CYS A CA 11
ATOM 6557 C C . CYS A 1 18 ? 1.842 1.225 -9.963 1.00 0.00 18 CYS A C 11
ATOM 6558 O O . CYS A 1 18 ? 1.828 1.899 -8.934 1.00 0.00 18 CYS A O 11
ATOM 6565 N N . ALA A 1 19 ? 2.069 1.743 -11.165 1.00 0.00 19 ALA A N 11
ATOM 6566 C CA . ALA A 1 19 ? 2.319 3.167 -11.348 1.00 0.00 19 ALA A CA 11
ATOM 6567 C C . ALA A 1 19 ? 1.037 3.906 -11.720 1.00 0.00 19 ALA A C 11
ATOM 6568 O O . ALA A 1 19 ? 0.845 4.296 -12.872 1.00 0.00 19 ALA A O 11
ATOM 6575 N N . LYS A 1 20 ? 0.162 4.094 -10.739 1.00 0.00 20 LYS A N 11
ATOM 6576 C CA . LYS A 1 20 ? -1.102 4.787 -10.962 1.00 0.00 20 LYS A CA 11
ATOM 6577 C C . LYS A 1 20 ? -1.127 6.124 -10.228 1.00 0.00 20 LYS A C 11
ATOM 6578 O O . LYS A 1 20 ? -0.141 6.522 -9.606 1.00 0.00 20 LYS A O 11
ATOM 6597 N N . THR A 1 21 ? -2.261 6.813 -10.303 1.00 0.00 21 THR A N 11
ATOM 6598 C CA . THR A 1 21 ? -2.415 8.105 -9.645 1.00 0.00 21 THR A CA 11
ATOM 6599 C C . THR A 1 21 ? -3.886 8.472 -9.492 1.00 0.00 21 THR A C 11
ATOM 6600 O O . THR A 1 21 ? -4.723 8.075 -10.303 1.00 0.00 21 THR A O 11
ATOM 6611 N N . PHE A 1 22 ? -4.196 9.234 -8.448 1.00 0.00 22 PHE A N 11
ATOM 6612 C CA . PHE A 1 22 ? -5.567 9.656 -8.189 1.00 0.00 22 PHE A CA 11
ATOM 6613 C C . PHE A 1 22 ? -5.599 10.861 -7.254 1.00 0.00 22 PHE A C 11
ATOM 6614 O O . PHE A 1 22 ? -4.818 10.945 -6.306 1.00 0.00 22 PHE A O 11
ATOM 6631 N N . SER A 1 23 ? -6.507 11.792 -7.528 1.00 0.00 23 SER A N 11
ATOM 6632 C CA . SER A 1 23 ? -6.638 12.995 -6.715 1.00 0.00 23 SER A CA 11
ATOM 6633 C C . SER A 1 23 ? -7.421 12.705 -5.438 1.00 0.00 23 SER A C 11
ATOM 6634 O O . SER A 1 23 ? -7.087 13.205 -4.363 1.00 0.00 23 SER A O 11
ATOM 6642 N N . LEU A 1 24 ? -8.465 11.893 -5.564 1.00 0.00 24 LEU A N 11
ATOM 6643 C CA . LEU A 1 24 ? -9.297 11.535 -4.421 1.00 0.00 24 LEU A CA 11
ATOM 6644 C C . LEU A 1 24 ? -8.786 10.262 -3.753 1.00 0.00 24 LEU A C 11
ATOM 6645 O O . LEU A 1 24 ? -8.830 9.180 -4.338 1.00 0.00 24 LEU A O 11
ATOM 6661 N N . LYS A 1 25 ? -8.304 10.399 -2.522 1.00 0.00 25 LYS A N 11
ATOM 6662 C CA . LYS A 1 25 ? -7.788 9.261 -1.771 1.00 0.00 25 LYS A CA 11
ATOM 6663 C C . LYS A 1 25 ? -8.729 8.066 -1.879 1.00 0.00 25 LYS A C 11
ATOM 6664 O O . LYS A 1 25 ? -8.288 6.928 -2.044 1.00 0.00 25 LYS A O 11
ATOM 6683 N N . SER A 1 26 ? -10.029 8.331 -1.787 1.00 0.00 26 SER A N 11
ATOM 6684 C CA . SER A 1 26 ? -11.032 7.276 -1.872 1.00 0.00 26 SER A CA 11
ATOM 6685 C C . SER A 1 26 ? -10.827 6.431 -3.126 1.00 0.00 26 SER A C 11
ATOM 6686 O O . SER A 1 26 ? -10.797 5.203 -3.060 1.00 0.00 26 SER A O 11
ATOM 6694 N N . GLN A 1 27 ? -10.686 7.099 -4.266 1.00 0.00 27 GLN A N 11
ATOM 6695 C CA . GLN A 1 27 ? -10.484 6.410 -5.535 1.00 0.00 27 GLN A CA 11
ATOM 6696 C C . GLN A 1 27 ? -9.324 5.424 -5.440 1.00 0.00 27 GLN A C 11
ATOM 6697 O O . GLN A 1 27 ? -9.432 4.279 -5.882 1.00 0.00 27 GLN A O 11
ATOM 6711 N N . LEU A 1 28 ? -8.216 5.875 -4.863 1.00 0.00 28 LEU A N 11
ATOM 6712 C CA . LEU A 1 28 ? -7.035 5.033 -4.711 1.00 0.00 28 LEU A CA 11
ATOM 6713 C C . LEU A 1 28 ? -7.337 3.827 -3.827 1.00 0.00 28 LEU A C 11
ATOM 6714 O O . LEU A 1 28 ? -7.129 2.682 -4.230 1.00 0.00 28 LEU A O 11
ATOM 6730 N N . ILE A 1 29 ? -7.830 4.092 -2.622 1.00 0.00 29 ILE A N 11
ATOM 6731 C CA . ILE A 1 29 ? -8.164 3.028 -1.683 1.00 0.00 29 ILE A CA 11
ATOM 6732 C C . ILE A 1 29 ? -8.988 1.937 -2.358 1.00 0.00 29 ILE A C 11
ATOM 6733 O O . ILE A 1 29 ? -8.741 0.747 -2.163 1.00 0.00 29 ILE A O 11
ATOM 6749 N N . VAL A 1 30 ? -9.967 2.351 -3.156 1.00 0.00 30 VAL A N 11
ATOM 6750 C CA . VAL A 1 30 ? -10.826 1.409 -3.864 1.00 0.00 30 VAL A CA 11
ATOM 6751 C C . VAL A 1 30 ? -10.059 0.686 -4.966 1.00 0.00 30 VAL A C 11
ATOM 6752 O O . VAL A 1 30 ? -10.101 -0.541 -5.064 1.00 0.00 30 VAL A O 11
ATOM 6765 N N . HIS A 1 31 ? -9.357 1.454 -5.793 1.00 0.00 31 HIS A N 11
ATOM 6766 C CA . HIS A 1 31 ? -8.578 0.887 -6.888 1.00 0.00 31 HIS A CA 11
ATOM 6767 C C . HIS A 1 31 ? -7.713 -0.270 -6.397 1.00 0.00 31 HIS A C 11
ATOM 6768 O O . HIS A 1 31 ? -7.562 -1.279 -7.085 1.00 0.00 31 HIS A O 11
ATOM 6782 N N . GLN A 1 32 ? -7.148 -0.115 -5.204 1.00 0.00 32 GLN A N 11
ATOM 6783 C CA . GLN A 1 32 ? -6.297 -1.147 -4.622 1.00 0.00 32 GLN A CA 11
ATOM 6784 C C . GLN A 1 32 ? -6.945 -2.522 -4.750 1.00 0.00 32 GLN A C 11
ATOM 6785 O O . GLN A 1 32 ? -6.302 -3.485 -5.169 1.00 0.00 32 GLN A O 11
ATOM 6799 N N . ARG A 1 33 ? -8.220 -2.607 -4.385 1.00 0.00 33 ARG A N 11
ATOM 6800 C CA . ARG A 1 33 ? -8.953 -3.864 -4.457 1.00 0.00 33 ARG A CA 11
ATOM 6801 C C . ARG A 1 33 ? -8.884 -4.455 -5.862 1.00 0.00 33 ARG A C 11
ATOM 6802 O O . ARG A 1 33 ? -8.606 -5.641 -6.035 1.00 0.00 33 ARG A O 11
ATOM 6823 N N . SER A 1 34 ? -9.138 -3.618 -6.863 1.00 0.00 34 SER A N 11
ATOM 6824 C CA . SER A 1 34 ? -9.108 -4.057 -8.253 1.00 0.00 34 SER A CA 11
ATOM 6825 C C . SER A 1 34 ? -8.031 -5.117 -8.465 1.00 0.00 34 SER A C 11
ATOM 6826 O O . SER A 1 34 ? -8.275 -6.150 -9.089 1.00 0.00 34 SER A O 11
ATOM 6834 N N . HIS A 1 35 ? -6.839 -4.853 -7.941 1.00 0.00 35 HIS A N 11
ATOM 6835 C CA . HIS A 1 35 ? -5.723 -5.783 -8.072 1.00 0.00 35 HIS A CA 11
ATOM 6836 C C . HIS A 1 35 ? -6.163 -7.208 -7.749 1.00 0.00 35 HIS A C 11
ATOM 6837 O O . HIS A 1 35 ? -6.057 -8.107 -8.585 1.00 0.00 35 HIS A O 11
ATOM 6851 N N . THR A 1 36 ? -6.658 -7.408 -6.532 1.00 0.00 36 THR A N 11
ATOM 6852 C CA . THR A 1 36 ? -7.113 -8.723 -6.098 1.00 0.00 36 THR A CA 11
ATOM 6853 C C . THR A 1 36 ? -7.957 -9.396 -7.174 1.00 0.00 36 THR A C 11
ATOM 6854 O O . THR A 1 36 ? -8.993 -8.871 -7.582 1.00 0.00 36 THR A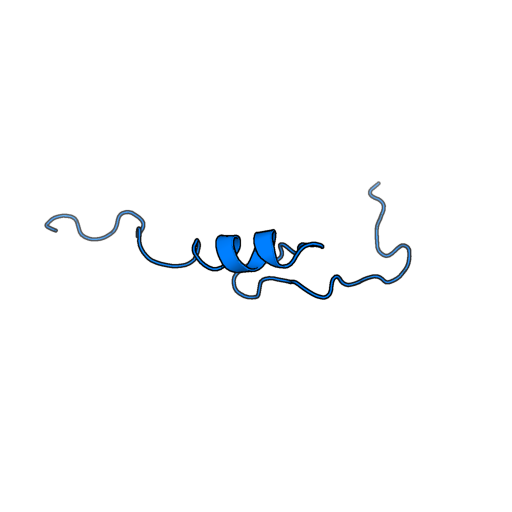 O 11
ATOM 6865 N N . GLY A 1 37 ? -7.508 -10.561 -7.631 1.00 0.00 37 GLY A N 11
ATOM 6866 C CA . GLY A 1 37 ? -8.236 -11.286 -8.656 1.00 0.00 37 GLY A CA 11
ATOM 6867 C C . GLY A 1 37 ? -7.315 -11.989 -9.634 1.00 0.00 37 GLY A C 11
ATOM 6868 O O . GLY A 1 37 ? -7.100 -13.197 -9.537 1.00 0.00 37 GLY A O 11
ATOM 6872 N N . VAL A 1 38 ? -6.770 -11.231 -10.580 1.00 0.00 38 VAL A N 11
ATOM 6873 C CA . VAL A 1 38 ? -5.867 -11.788 -11.581 1.00 0.00 38 VAL A CA 11
ATOM 6874 C C . VAL A 1 38 ? -4.434 -11.834 -11.063 1.00 0.00 38 VAL A C 11
ATOM 6875 O O . VAL A 1 38 ? -3.500 -11.422 -11.751 1.00 0.00 38 VAL A O 11
ATOM 6888 N N . LYS A 1 39 ? -4.267 -12.338 -9.845 1.00 0.00 39 LYS A N 11
ATOM 6889 C CA . LYS A 1 39 ? -2.947 -12.441 -9.233 1.00 0.00 39 LYS A CA 11
ATOM 6890 C C . LYS A 1 39 ? -2.494 -13.895 -9.158 1.00 0.00 39 LYS A C 11
ATOM 6891 O O . LYS A 1 39 ? -2.562 -14.539 -8.111 1.00 0.00 39 LYS A O 11
ATOM 6910 N N . PRO A 1 40 ? -2.018 -14.427 -10.294 1.00 0.00 40 PRO A N 11
ATOM 6911 C CA . PRO A 1 40 ? -1.542 -15.811 -10.382 1.00 0.00 40 PRO A CA 11
ATOM 6912 C C . PRO A 1 40 ? -0.238 -16.025 -9.620 1.00 0.00 40 PRO A C 11
ATOM 6913 O O . PRO A 1 40 ? 0.255 -17.148 -9.518 1.00 0.00 40 PRO A O 11
ATOM 6924 N N . SER A 1 41 ? 0.315 -14.940 -9.087 1.00 0.00 41 SER A N 11
ATOM 6925 C CA . SER A 1 41 ? 1.564 -15.009 -8.338 1.00 0.00 41 SER A CA 11
ATOM 6926 C C . SER A 1 41 ? 1.334 -15.604 -6.952 1.00 0.00 41 SER A C 11
ATOM 6927 O O . SER A 1 41 ? 2.135 -16.400 -6.465 1.00 0.00 41 SER A O 11
ATOM 6935 N N . GLY A 1 42 ? 0.231 -15.211 -6.321 1.00 0.00 42 GLY A N 11
ATOM 6936 C CA . GLY A 1 42 ? -0.086 -15.714 -4.998 1.00 0.00 42 GLY A CA 11
ATOM 6937 C C . GLY A 1 42 ? 0.976 -15.366 -3.975 1.00 0.00 42 GLY A C 11
ATOM 6938 O O . GLY A 1 42 ? 1.903 -14.602 -4.246 1.00 0.00 42 GLY A O 11
ATOM 6942 N N . PRO A 1 43 ? 0.848 -15.932 -2.765 1.00 0.00 43 PRO A N 11
ATOM 6943 C CA . PRO A 1 43 ? 1.795 -15.690 -1.673 1.00 0.00 43 PRO A CA 11
ATOM 6944 C C . PRO A 1 43 ? 3.156 -16.327 -1.935 1.00 0.00 43 PRO A C 11
ATOM 6945 O O . PRO A 1 43 ? 3.288 -17.201 -2.792 1.00 0.00 43 PRO A O 11
ATOM 6956 N N . SER A 1 44 ? 4.164 -15.884 -1.191 1.00 0.00 44 SER A N 11
ATOM 6957 C CA . SER A 1 44 ? 5.516 -16.409 -1.345 1.00 0.00 44 SER A CA 11
ATOM 6958 C C . SER A 1 44 ? 5.976 -17.108 -0.070 1.00 0.00 44 SER A C 11
ATOM 6959 O O . SER A 1 44 ? 5.324 -17.018 0.970 1.00 0.00 44 SER A O 11
ATOM 6967 N N . SER A 1 45 ? 7.104 -17.805 -0.159 1.00 0.00 45 SER A N 11
ATOM 6968 C CA . SER A 1 45 ? 7.651 -18.524 0.986 1.00 0.00 45 SER A CA 11
ATOM 6969 C C . SER A 1 45 ? 7.944 -17.567 2.138 1.00 0.00 45 SER A C 11
ATOM 6970 O O . SER A 1 45 ? 8.398 -16.444 1.926 1.00 0.00 45 SER A O 11
ATOM 6978 N N . GLY A 1 46 ? 7.682 -18.023 3.359 1.00 0.00 46 GLY A N 11
ATOM 6979 C CA . GLY A 1 46 ? 7.923 -17.197 4.528 1.00 0.00 46 GLY A CA 11
ATOM 6980 C C . GLY A 1 46 ? 8.317 -18.012 5.743 1.00 0.00 46 GLY A C 11
ATOM 6981 O O . GLY A 1 46 ? 9.250 -18.808 5.654 1.00 0.00 46 GLY A O 11
ATOM 6986 N N . GLY A 1 1 ? 13.180 9.760 -16.573 1.00 0.00 1 GLY A N 12
ATOM 6987 C CA . GLY A 1 1 ? 12.430 10.739 -17.338 1.00 0.00 1 GLY A CA 12
ATOM 6988 C C . GLY A 1 1 ? 13.211 11.271 -18.523 1.00 0.00 1 GLY A C 12
ATOM 6989 O O . GLY A 1 1 ? 14.146 10.627 -18.999 1.00 0.00 1 GLY A O 12
ATOM 6993 N N . SER A 1 2 ? 12.826 12.449 -19.003 1.00 0.00 2 SER A N 12
ATOM 6994 C CA . SER A 1 2 ? 13.493 13.065 -20.144 1.00 0.00 2 SER A CA 12
ATOM 6995 C C . SER A 1 2 ? 13.963 14.475 -19.802 1.00 0.00 2 SER A C 12
ATOM 6996 O O . SER A 1 2 ? 13.716 14.975 -18.705 1.00 0.00 2 SER A O 12
ATOM 7004 N N . SER A 1 3 ? 14.643 15.112 -20.751 1.00 0.00 3 SER A N 12
ATOM 7005 C CA . SER A 1 3 ? 15.152 16.463 -20.550 1.00 0.00 3 SER A CA 12
ATOM 7006 C C . SER A 1 3 ? 14.031 17.490 -20.677 1.00 0.00 3 SER A C 12
ATOM 7007 O O . SER A 1 3 ? 13.233 17.442 -21.612 1.00 0.00 3 SER A O 12
ATOM 7015 N N . GLY A 1 4 ? 13.978 18.420 -19.728 1.00 0.00 4 GLY A N 12
ATOM 7016 C CA . GLY A 1 4 ? 12.952 19.446 -19.751 1.00 0.00 4 GLY A CA 12
ATOM 7017 C C . GLY A 1 4 ? 11.966 19.305 -18.608 1.00 0.00 4 GLY A C 12
ATOM 7018 O O . GLY A 1 4 ? 12.208 18.559 -17.659 1.00 0.00 4 GLY A O 12
ATOM 7022 N N . SER A 1 5 ? 10.853 20.026 -18.696 1.00 0.00 5 SER A N 12
ATOM 7023 C CA . SER A 1 5 ? 9.830 19.982 -17.659 1.00 0.00 5 SER A CA 12
ATOM 7024 C C . SER A 1 5 ? 8.650 19.119 -18.095 1.00 0.00 5 SER A C 12
ATOM 7025 O O . SER A 1 5 ? 7.765 19.577 -18.818 1.00 0.00 5 SER A O 12
ATOM 7033 N N . SER A 1 6 ? 8.645 17.866 -17.650 1.00 0.00 6 SER A N 12
ATOM 7034 C CA . SER A 1 6 ? 7.577 16.936 -17.997 1.00 0.00 6 SER A CA 12
ATOM 7035 C C . SER A 1 6 ? 6.745 16.582 -16.768 1.00 0.00 6 SER A C 12
ATOM 7036 O O . SER A 1 6 ? 7.091 15.678 -16.009 1.00 0.00 6 SER A O 12
ATOM 7044 N N . GLY A 1 7 ? 5.643 17.303 -16.580 1.00 0.00 7 GLY A N 12
ATOM 7045 C CA . GLY A 1 7 ? 4.778 17.051 -15.442 1.00 0.00 7 GLY A CA 12
ATOM 7046 C C . GLY A 1 7 ? 3.625 18.032 -15.362 1.00 0.00 7 GLY A C 12
ATOM 7047 O O . GLY A 1 7 ? 2.523 17.747 -15.832 1.00 0.00 7 GLY A O 12
ATOM 7051 N N . THR A 1 8 ? 3.877 19.192 -14.764 1.00 0.00 8 THR A N 12
ATOM 7052 C CA . THR A 1 8 ? 2.852 20.218 -14.622 1.00 0.00 8 THR A CA 12
ATOM 7053 C C . THR A 1 8 ? 1.477 19.594 -14.408 1.00 0.00 8 THR A C 12
ATOM 7054 O O . THR A 1 8 ? 0.489 20.030 -14.997 1.00 0.00 8 THR A O 12
ATOM 7065 N N . GLY A 1 9 ? 1.421 18.572 -13.559 1.00 0.00 9 GLY A N 12
ATOM 7066 C CA . GLY A 1 9 ? 0.162 17.906 -13.283 1.00 0.00 9 GLY A CA 12
ATOM 7067 C C . GLY A 1 9 ? 0.354 16.551 -12.629 1.00 0.00 9 GLY A C 12
ATOM 7068 O O . GLY A 1 9 ? 0.189 15.515 -13.273 1.00 0.00 9 GLY A O 12
ATOM 7072 N N . VAL A 1 10 ? 0.705 16.559 -11.347 1.00 0.00 10 VAL A N 12
ATOM 7073 C CA . VAL A 1 10 ? 0.921 15.322 -10.607 1.00 0.00 10 VAL A CA 12
ATOM 7074 C C . VAL A 1 10 ? -0.069 15.192 -9.454 1.00 0.00 10 VAL A C 12
ATOM 7075 O O . VAL A 1 10 ? -0.593 16.188 -8.955 1.00 0.00 10 VAL A O 12
ATOM 7088 N N . LYS A 1 11 ? -0.320 13.957 -9.033 1.00 0.00 11 LYS A N 12
ATOM 7089 C CA . LYS A 1 11 ? -1.245 13.695 -7.937 1.00 0.00 11 LYS A CA 12
ATOM 7090 C C . LYS A 1 11 ? -0.500 13.197 -6.703 1.00 0.00 11 LYS A C 12
ATOM 7091 O O . LYS A 1 11 ? 0.485 12.463 -6.797 1.00 0.00 11 LYS A O 12
ATOM 7110 N N . PRO A 1 12 ? -0.979 13.601 -5.518 1.00 0.00 12 PRO A N 12
ATOM 7111 C CA . PRO A 1 12 ? -0.374 13.205 -4.242 1.00 0.00 12 PRO A CA 12
ATOM 7112 C C . PRO A 1 12 ? -0.585 11.727 -3.934 1.00 0.00 12 PRO A C 12
ATOM 7113 O O . PRO A 1 12 ? 0.362 11.008 -3.616 1.00 0.00 12 PRO A O 12
ATOM 7124 N N . TYR A 1 13 ? -1.833 11.280 -4.031 1.00 0.00 13 TYR A N 12
ATOM 7125 C CA . TYR A 1 13 ? -2.169 9.888 -3.761 1.00 0.00 13 TYR A CA 12
ATOM 7126 C C . TYR A 1 13 ? -1.685 8.981 -4.889 1.00 0.00 13 TYR A C 12
ATOM 7127 O O . TYR A 1 13 ? -1.927 9.252 -6.064 1.00 0.00 13 TYR A O 12
ATOM 7145 N N . GLY A 1 14 ? -1.001 7.902 -4.521 1.00 0.00 14 GLY A N 12
ATOM 7146 C CA . GLY A 1 14 ? -0.494 6.971 -5.512 1.00 0.00 14 GLY A CA 12
ATOM 7147 C C . GLY A 1 14 ? -0.630 5.527 -5.073 1.00 0.00 14 GLY A C 12
ATOM 7148 O O . GLY A 1 14 ? -0.743 5.240 -3.881 1.00 0.00 14 GLY A O 12
ATOM 7152 N N . CYS A 1 15 ? -0.618 4.613 -6.038 1.00 0.00 15 CYS A N 12
ATOM 7153 C CA . CYS A 1 15 ? -0.743 3.190 -5.746 1.00 0.00 15 CYS A CA 12
ATOM 7154 C C . CYS A 1 15 ? 0.630 2.553 -5.554 1.00 0.00 15 CYS A C 12
ATOM 7155 O O . CYS A 1 15 ? 1.514 2.689 -6.400 1.00 0.00 15 CYS A O 12
ATOM 7162 N N . SER A 1 16 ? 0.801 1.856 -4.435 1.00 0.00 16 SER A N 12
ATOM 7163 C CA . SER A 1 16 ? 2.067 1.199 -4.129 1.00 0.00 16 SER A CA 12
ATOM 7164 C C . SER A 1 16 ? 2.113 -0.200 -4.734 1.00 0.00 16 SER A C 12
ATOM 7165 O O . SER A 1 16 ? 2.754 -1.101 -4.193 1.00 0.00 16 SER A O 12
ATOM 7173 N N . GLN A 1 17 ? 1.430 -0.374 -5.861 1.00 0.00 17 GLN A N 12
ATOM 7174 C CA . GLN A 1 17 ? 1.392 -1.663 -6.540 1.00 0.00 17 GLN A CA 12
ATOM 7175 C C . GLN A 1 17 ? 1.685 -1.504 -8.029 1.00 0.00 17 GLN A C 12
ATOM 7176 O O . GLN A 1 17 ? 2.273 -2.386 -8.655 1.00 0.00 17 GLN A O 12
ATOM 7190 N N . CYS A 1 18 ? 1.272 -0.372 -8.590 1.00 0.00 18 CYS A N 12
ATOM 7191 C CA . CYS A 1 18 ? 1.489 -0.096 -10.005 1.00 0.00 18 CYS A CA 12
ATOM 7192 C C . CYS A 1 18 ? 1.691 1.398 -10.243 1.00 0.00 18 CYS A C 12
ATOM 7193 O O . CYS A 1 18 ? 1.625 2.200 -9.311 1.00 0.00 18 CYS A O 12
ATOM 7200 N N . ALA A 1 19 ? 1.938 1.763 -11.496 1.00 0.00 19 ALA A N 12
ATOM 7201 C CA . ALA A 1 19 ? 2.147 3.160 -11.857 1.00 0.00 19 ALA A CA 12
ATOM 7202 C C . ALA A 1 19 ? 0.825 3.849 -12.177 1.00 0.00 19 ALA A C 12
ATOM 7203 O O . ALA A 1 19 ? 0.513 4.108 -13.339 1.00 0.00 19 ALA A O 12
ATOM 7210 N N . LYS A 1 20 ? 0.050 4.142 -11.138 1.00 0.00 20 LYS A N 12
ATOM 7211 C CA . LYS A 1 20 ? -1.239 4.802 -11.308 1.00 0.00 20 LYS A CA 12
ATOM 7212 C C . LYS A 1 20 ? -1.564 5.678 -10.102 1.00 0.00 20 LYS A C 12
ATOM 7213 O O . LYS A 1 20 ? -1.688 5.188 -8.979 1.00 0.00 20 LYS A O 12
ATOM 7232 N N . THR A 1 21 ? -1.704 6.979 -10.342 1.00 0.00 21 THR A N 12
ATOM 7233 C CA . THR A 1 21 ? -2.015 7.923 -9.277 1.00 0.00 21 THR A CA 12
ATOM 7234 C C . THR A 1 21 ? -3.490 8.308 -9.297 1.00 0.00 21 THR A C 12
ATOM 7235 O O . THR A 1 21 ? -4.209 8.003 -10.249 1.00 0.00 21 THR A O 12
ATOM 7246 N N . PHE A 1 22 ? -3.935 8.981 -8.241 1.00 0.00 22 PHE A N 12
ATOM 7247 C CA . PHE A 1 22 ? -5.326 9.407 -8.137 1.00 0.00 22 PHE A CA 12
ATOM 7248 C C . PHE A 1 22 ? -5.427 10.774 -7.466 1.00 0.00 22 PHE A C 12
ATOM 7249 O O . PHE A 1 22 ? -4.556 11.161 -6.687 1.00 0.00 22 PHE A O 12
ATOM 7266 N N . SER A 1 23 ? -6.496 11.500 -7.774 1.00 0.00 23 SER A N 12
ATOM 7267 C CA . SER A 1 23 ? -6.710 12.826 -7.204 1.00 0.00 23 SER A CA 12
ATOM 7268 C C . SER A 1 23 ? -7.114 12.727 -5.736 1.00 0.00 23 SER A C 12
ATOM 7269 O O . SER A 1 23 ? -6.566 13.424 -4.881 1.00 0.00 23 SER A O 12
ATOM 7277 N N . LEU A 1 24 ? -8.077 11.858 -5.452 1.00 0.00 24 LEU A N 12
ATOM 7278 C CA . LEU A 1 24 ? -8.557 11.667 -4.087 1.00 0.00 24 LEU A CA 12
ATOM 7279 C C . LEU A 1 24 ? -8.075 10.334 -3.522 1.00 0.00 24 LEU A C 12
ATOM 7280 O O . LEU A 1 24 ? -7.511 9.510 -4.242 1.00 0.00 24 LEU A O 12
ATOM 7296 N N . LYS A 1 25 ? -8.302 10.129 -2.229 1.00 0.00 25 LYS A N 12
ATOM 7297 C CA . LYS A 1 25 ? -7.894 8.896 -1.567 1.00 0.00 25 LYS A CA 12
ATOM 7298 C C . LYS A 1 25 ? -8.932 7.797 -1.776 1.00 0.00 25 LYS A C 12
ATOM 7299 O O . LYS A 1 25 ? -8.593 6.670 -2.136 1.00 0.00 25 LYS A O 12
ATOM 7318 N N . SER A 1 26 ? -10.198 8.134 -1.548 1.00 0.00 26 SER A N 12
ATOM 7319 C CA . SER A 1 26 ? -11.285 7.175 -1.709 1.00 0.00 26 SER A CA 12
ATOM 7320 C C . SER A 1 26 ? -11.113 6.371 -2.994 1.00 0.00 26 SER A C 12
ATOM 7321 O O . SER A 1 26 ? -11.282 5.152 -3.002 1.00 0.00 26 SER A O 12
ATOM 7329 N N . GLN A 1 27 ? -10.777 7.063 -4.078 1.00 0.00 27 GLN A N 12
ATOM 7330 C CA . GLN A 1 27 ? -10.584 6.413 -5.369 1.00 0.00 27 GLN A CA 12
ATOM 7331 C C . GLN A 1 27 ? -9.432 5.415 -5.309 1.00 0.00 27 GLN A C 12
ATOM 7332 O O . GLN A 1 27 ? -9.552 4.283 -5.779 1.00 0.00 27 GLN A O 12
ATOM 7346 N N . LEU A 1 28 ? -8.316 5.841 -4.727 1.00 0.00 28 LEU A N 12
ATOM 7347 C CA . LEU A 1 28 ? -7.141 4.985 -4.606 1.00 0.00 28 LEU A CA 12
ATOM 7348 C C . LEU A 1 28 ? -7.461 3.734 -3.793 1.00 0.00 28 LEU A C 12
ATOM 7349 O O . LEU A 1 28 ? -7.287 2.612 -4.268 1.00 0.00 28 LEU A O 12
ATOM 7365 N N . ILE A 1 29 ? -7.931 3.937 -2.567 1.00 0.00 29 ILE A N 12
ATOM 7366 C CA . ILE A 1 29 ? -8.278 2.825 -1.689 1.00 0.00 29 ILE A CA 12
ATOM 7367 C C . ILE A 1 29 ? -9.044 1.746 -2.446 1.00 0.00 29 ILE A C 12
ATOM 7368 O O . ILE A 1 29 ? -8.710 0.563 -2.370 1.00 0.00 29 ILE A O 12
ATOM 7384 N N . VAL A 1 30 ? -10.072 2.161 -3.180 1.00 0.00 30 VAL A N 12
ATOM 7385 C CA . VAL A 1 30 ? -10.884 1.230 -3.954 1.00 0.00 30 VAL A CA 12
ATOM 7386 C C . VAL A 1 30 ? -10.064 0.573 -5.059 1.00 0.00 30 VAL A C 12
ATOM 7387 O O . VAL A 1 30 ? -10.034 -0.652 -5.179 1.00 0.00 30 VAL A O 12
ATOM 7400 N N . HIS A 1 31 ? -9.399 1.395 -5.863 1.00 0.00 31 HIS A N 12
ATOM 7401 C CA . HIS A 1 31 ? -8.576 0.894 -6.959 1.00 0.00 31 HIS A CA 12
ATOM 7402 C C . HIS A 1 31 ? -7.716 -0.279 -6.499 1.00 0.00 31 HIS A C 12
ATOM 7403 O O . HIS A 1 31 ? -7.628 -1.300 -7.180 1.00 0.00 31 HIS A O 12
ATOM 7417 N N . GLN A 1 32 ? -7.083 -0.124 -5.340 1.00 0.00 32 GLN A N 12
ATOM 7418 C CA . GLN A 1 32 ? -6.228 -1.170 -4.792 1.00 0.00 32 GLN A CA 12
ATOM 7419 C C . GLN A 1 32 ? -6.896 -2.536 -4.909 1.00 0.00 32 GLN A C 12
ATOM 7420 O O . GLN A 1 32 ? -6.247 -3.528 -5.241 1.00 0.00 32 GLN A O 12
ATOM 7434 N N . ARG A 1 33 ? -8.196 -2.580 -4.636 1.00 0.00 33 ARG A N 12
ATOM 7435 C CA . ARG A 1 33 ? -8.951 -3.825 -4.710 1.00 0.00 33 ARG A CA 12
ATOM 7436 C C . ARG A 1 33 ? -9.102 -4.284 -6.157 1.00 0.00 33 ARG A C 12
ATOM 7437 O O . ARG A 1 33 ? -8.909 -5.459 -6.469 1.00 0.00 33 ARG A O 12
ATOM 7458 N N . SER A 1 34 ? -9.448 -3.349 -7.036 1.00 0.00 34 SER A N 12
ATOM 7459 C CA . SER A 1 34 ? -9.630 -3.658 -8.449 1.00 0.00 34 SER A CA 12
ATOM 7460 C C . SER A 1 34 ? -8.606 -4.690 -8.915 1.00 0.00 34 SER A C 12
ATOM 7461 O O . SER A 1 34 ? -8.938 -5.625 -9.645 1.00 0.00 34 SER A O 12
ATOM 7469 N N . HIS A 1 35 ? -7.360 -4.512 -8.489 1.00 0.00 35 HIS A N 12
ATOM 7470 C CA . HIS A 1 35 ? -6.287 -5.427 -8.861 1.00 0.00 35 HIS A CA 12
ATOM 7471 C C . HIS A 1 35 ? -6.806 -6.857 -8.972 1.00 0.00 35 HIS A C 12
ATOM 7472 O O . HIS A 1 35 ? -6.718 -7.481 -10.030 1.00 0.00 35 HIS A O 12
ATOM 7486 N N . THR A 1 36 ? -7.348 -7.372 -7.873 1.00 0.00 36 THR A N 12
ATOM 7487 C CA . THR A 1 36 ? -7.879 -8.729 -7.846 1.00 0.00 36 THR A CA 12
ATOM 7488 C C . THR A 1 36 ? -8.947 -8.922 -8.916 1.00 0.00 36 THR A C 12
ATOM 7489 O O . THR A 1 36 ? -9.674 -7.989 -9.258 1.00 0.00 36 THR A O 12
ATOM 7500 N N . GLY A 1 37 ? -9.038 -10.140 -9.442 1.00 0.00 37 GLY A N 12
ATOM 7501 C CA . GLY A 1 37 ? -10.022 -10.433 -10.468 1.00 0.00 37 GLY A CA 12
ATOM 7502 C C . GLY A 1 37 ? -9.604 -11.585 -11.361 1.00 0.00 37 GLY A C 12
ATOM 7503 O O . GLY A 1 37 ? -10.415 -12.448 -11.694 1.00 0.00 37 GLY A O 12
ATOM 7507 N N . VAL A 1 38 ? -8.333 -11.598 -11.751 1.00 0.00 38 VAL A N 12
ATOM 7508 C CA . VAL A 1 38 ? -7.808 -12.652 -12.611 1.00 0.00 38 VAL A CA 12
ATOM 7509 C C . VAL A 1 38 ? -6.776 -13.499 -11.874 1.00 0.00 38 VAL A C 12
ATOM 7510 O O . VAL A 1 38 ? -5.732 -13.844 -12.427 1.00 0.00 38 VAL A O 12
ATOM 7523 N N . LYS A 1 39 ? -7.076 -13.831 -10.623 1.00 0.00 39 LYS A N 12
ATOM 7524 C CA . LYS A 1 39 ? -6.176 -14.640 -9.809 1.00 0.00 39 LYS A CA 12
ATOM 7525 C C . LYS A 1 39 ? -6.952 -15.420 -8.752 1.00 0.00 39 LYS A C 12
ATOM 7526 O O . LYS A 1 39 ? -7.899 -14.918 -8.146 1.00 0.00 39 LYS A O 12
ATOM 7545 N N . PRO A 1 40 ? -6.542 -16.676 -8.524 1.00 0.00 40 PRO A N 12
ATOM 7546 C CA . PRO A 1 40 ? -7.184 -17.551 -7.538 1.00 0.00 40 PRO A CA 12
ATOM 7547 C C . PRO A 1 40 ? -6.921 -17.100 -6.105 1.00 0.00 40 PRO A C 12
ATOM 7548 O O . PRO A 1 40 ? -5.782 -17.114 -5.639 1.00 0.00 40 PRO A O 12
ATOM 7559 N N . SER A 1 41 ? -7.982 -16.701 -5.411 1.00 0.00 41 SER A N 12
ATOM 7560 C CA . SER A 1 41 ? -7.865 -16.243 -4.032 1.00 0.00 41 SER A CA 12
ATOM 7561 C C . SER A 1 41 ? -6.962 -17.171 -3.225 1.00 0.00 41 SER A C 12
ATOM 7562 O O . SER A 1 41 ? -6.871 -18.366 -3.506 1.00 0.00 41 SER A O 12
ATOM 7570 N N . GLY A 1 42 ? -6.295 -16.612 -2.220 1.00 0.00 42 GLY A N 12
ATOM 7571 C CA . GLY A 1 42 ? -5.407 -17.403 -1.388 1.00 0.00 42 GLY A CA 12
ATOM 7572 C C . GLY A 1 42 ? -5.963 -17.626 0.004 1.00 0.00 42 GLY A C 12
ATOM 7573 O O . GLY A 1 42 ? -5.582 -16.955 0.963 1.00 0.00 42 GLY A O 12
ATOM 7577 N N . PRO A 1 43 ? -6.888 -18.589 0.128 1.00 0.00 43 PRO A N 12
ATOM 7578 C CA . PRO A 1 43 ? -7.519 -18.921 1.409 1.00 0.00 43 PRO A CA 12
ATOM 7579 C C . PRO A 1 43 ? -6.549 -19.592 2.376 1.00 0.00 43 PRO A C 12
ATOM 7580 O O . PRO A 1 43 ? -5.638 -20.307 1.960 1.00 0.00 43 PRO A O 12
ATOM 7591 N N . SER A 1 44 ? -6.752 -19.357 3.669 1.00 0.00 44 SER A N 12
ATOM 7592 C CA . SER A 1 44 ? -5.893 -19.936 4.695 1.00 0.00 44 SER A CA 12
ATOM 7593 C C . SER A 1 44 ? -6.023 -21.456 4.718 1.00 0.00 44 SER A C 12
ATOM 7594 O O . SER A 1 44 ? -6.908 -22.004 5.374 1.00 0.00 44 SER A O 12
ATOM 7602 N N . SER A 1 45 ? -5.134 -22.131 3.995 1.00 0.00 45 SER A N 12
ATOM 7603 C CA . SER A 1 45 ? -5.151 -23.587 3.929 1.00 0.00 45 SER A CA 12
ATOM 7604 C C . SER A 1 45 ? -3.883 -24.116 3.266 1.00 0.00 45 SER A C 12
ATOM 7605 O O . SER A 1 45 ? -3.415 -23.567 2.269 1.00 0.00 45 SER A O 12
ATOM 7613 N N . GLY A 1 46 ? -3.331 -25.187 3.828 1.00 0.00 46 GLY A N 12
ATOM 7614 C CA . GLY A 1 46 ? -2.121 -25.772 3.280 1.00 0.00 46 GLY A CA 12
ATOM 7615 C C . GLY A 1 46 ? -1.045 -24.738 3.016 1.00 0.00 46 GLY A C 12
ATOM 7616 O O . GLY A 1 46 ? -1.204 -23.590 3.427 1.00 0.00 46 GLY A O 12
ATOM 7621 N N . GLY A 1 1 ? 9.495 25.093 -27.013 1.00 0.00 1 GLY A N 13
ATOM 7622 C CA . GLY A 1 1 ? 8.048 25.185 -27.088 1.00 0.00 1 GLY A CA 13
ATOM 7623 C C . GLY A 1 1 ? 7.376 24.835 -25.775 1.00 0.00 1 GLY A C 13
ATOM 7624 O O . GLY A 1 1 ? 7.975 24.188 -24.916 1.00 0.00 1 GLY A O 13
ATOM 7628 N N . SER A 1 2 ? 6.128 25.266 -25.618 1.00 0.00 2 SER A N 13
ATOM 7629 C CA . SER A 1 2 ? 5.376 24.999 -24.398 1.00 0.00 2 SER A CA 13
ATOM 7630 C C . SER A 1 2 ? 4.021 24.375 -24.721 1.00 0.00 2 SER A C 13
ATOM 7631 O O . SER A 1 2 ? 3.129 25.039 -25.247 1.00 0.00 2 SER A O 13
ATOM 7639 N N . SER A 1 3 ? 3.876 23.093 -24.401 1.00 0.00 3 SER A N 13
ATOM 7640 C CA . SER A 1 3 ? 2.633 22.377 -24.659 1.00 0.00 3 SER A CA 13
ATOM 7641 C C . SER A 1 3 ? 1.983 21.929 -23.354 1.00 0.00 3 SER A C 13
ATOM 7642 O O . SER A 1 3 ? 2.609 21.952 -22.295 1.00 0.00 3 SER A O 13
ATOM 7650 N N . GLY A 1 4 ? 0.720 21.521 -23.438 1.00 0.00 4 GLY A N 13
ATOM 7651 C CA . GLY A 1 4 ? 0.004 21.073 -22.258 1.00 0.00 4 GLY A CA 13
ATOM 7652 C C . GLY A 1 4 ? 0.165 22.023 -21.088 1.00 0.00 4 GLY A C 13
ATOM 7653 O O . GLY A 1 4 ? 0.978 21.787 -20.194 1.00 0.00 4 GLY A O 13
ATOM 7657 N N . SER A 1 5 ? -0.612 23.102 -21.093 1.00 0.00 5 SER A N 13
ATOM 7658 C CA . SER A 1 5 ? -0.549 24.095 -20.026 1.00 0.00 5 SER A CA 13
ATOM 7659 C C . SER A 1 5 ? -0.640 23.428 -18.657 1.00 0.00 5 SER A C 13
ATOM 7660 O O . SER A 1 5 ? 0.268 23.545 -17.835 1.00 0.00 5 SER A O 13
ATOM 7668 N N . SER A 1 6 ? -1.744 22.726 -18.420 1.00 0.00 6 SER A N 13
ATOM 7669 C CA . SER A 1 6 ? -1.958 22.043 -17.150 1.00 0.00 6 SER A CA 13
ATOM 7670 C C . SER A 1 6 ? -1.563 20.573 -17.251 1.00 0.00 6 SER A C 13
ATOM 7671 O O . SER A 1 6 ? -1.627 19.974 -18.324 1.00 0.00 6 SER A O 13
ATOM 7679 N N . GLY A 1 7 ? -1.155 19.997 -16.124 1.00 0.00 7 GLY A N 13
ATOM 7680 C CA . GLY A 1 7 ? -0.756 18.602 -16.106 1.00 0.00 7 GLY A CA 13
ATOM 7681 C C . GLY A 1 7 ? -0.923 17.969 -14.739 1.00 0.00 7 GLY A C 13
ATOM 7682 O O . GLY A 1 7 ? -1.533 18.555 -13.844 1.00 0.00 7 GLY A O 13
ATOM 7686 N N . THR A 1 8 ? -0.380 16.766 -14.575 1.00 0.00 8 THR A N 13
ATOM 7687 C CA . THR A 1 8 ? -0.475 16.051 -13.309 1.00 0.00 8 THR A CA 13
ATOM 7688 C C . THR A 1 8 ? 0.367 16.727 -12.232 1.00 0.00 8 THR A C 13
ATOM 7689 O O . THR A 1 8 ? 1.470 17.201 -12.499 1.00 0.00 8 THR A O 13
ATOM 7700 N N . GLY A 1 9 ? -0.162 16.767 -11.013 1.00 0.00 9 GLY A N 13
ATOM 7701 C CA . GLY A 1 9 ? 0.555 17.386 -9.914 1.00 0.00 9 GLY A CA 13
ATOM 7702 C C . GLY A 1 9 ? -0.263 17.429 -8.638 1.00 0.00 9 GLY A C 13
ATOM 7703 O O . GLY A 1 9 ? 0.281 17.322 -7.539 1.00 0.00 9 GLY A O 13
ATOM 7707 N N . VAL A 1 10 ? -1.575 17.587 -8.784 1.00 0.00 10 VAL A N 13
ATOM 7708 C CA . VAL A 1 10 ? -2.470 17.645 -7.634 1.00 0.00 10 VAL A CA 13
ATOM 7709 C C . VAL A 1 10 ? -2.950 16.252 -7.241 1.00 0.00 10 VAL A C 13
ATOM 7710 O O . VAL A 1 10 ? -4.082 16.077 -6.790 1.00 0.00 10 VAL A O 13
ATOM 7723 N N . LYS A 1 11 ? -2.081 15.262 -7.415 1.00 0.00 11 LYS A N 13
ATOM 7724 C CA . LYS A 1 11 ? -2.413 13.883 -7.078 1.00 0.00 11 LYS A CA 13
ATOM 7725 C C . LYS A 1 11 ? -1.369 13.286 -6.140 1.00 0.00 11 LYS A C 13
ATOM 7726 O O . LYS A 1 11 ? -0.466 12.561 -6.559 1.00 0.00 11 LYS A O 13
ATOM 7745 N N . PRO A 1 12 ? -1.494 13.594 -4.840 1.00 0.00 12 PRO A N 13
ATOM 7746 C CA . PRO A 1 12 ? -0.570 13.096 -3.817 1.00 0.00 12 PRO A CA 13
ATOM 7747 C C . PRO A 1 12 ? -0.724 11.597 -3.577 1.00 0.00 12 PRO A C 13
ATOM 7748 O O . PRO A 1 12 ? 0.244 10.907 -3.259 1.00 0.00 12 PRO A O 13
ATOM 7759 N N . TYR A 1 13 ? -1.946 11.101 -3.732 1.00 0.00 13 TYR A N 13
ATOM 7760 C CA . TYR A 1 13 ? -2.227 9.684 -3.531 1.00 0.00 13 TYR A CA 13
ATOM 7761 C C . TYR A 1 13 ? -1.806 8.867 -4.748 1.00 0.00 13 TYR A C 13
ATOM 7762 O O . TYR A 1 13 ? -2.037 9.266 -5.889 1.00 0.00 13 TYR A O 13
ATOM 7780 N N . GLY A 1 14 ? -1.186 7.718 -4.496 1.00 0.00 14 GLY A N 13
ATOM 7781 C CA . GLY A 1 14 ? -0.743 6.861 -5.580 1.00 0.00 14 GLY A CA 13
ATOM 7782 C C . GLY A 1 14 ? -0.573 5.418 -5.147 1.00 0.00 14 GLY A C 13
ATOM 7783 O O . GLY A 1 14 ? -0.431 5.132 -3.957 1.00 0.00 14 GLY A O 13
ATOM 7787 N N . CYS A 1 15 ? -0.588 4.506 -6.113 1.00 0.00 15 CYS A N 13
ATOM 7788 C CA . CYS A 1 15 ? -0.436 3.085 -5.825 1.00 0.00 15 CYS A CA 13
ATOM 7789 C C . CYS A 1 15 ? 1.014 2.645 -6.005 1.00 0.00 15 CYS A C 13
ATOM 7790 O O . CYS A 1 15 ? 1.709 3.115 -6.905 1.00 0.00 15 CYS A O 13
ATOM 7797 N N . SER A 1 16 ? 1.464 1.740 -5.142 1.00 0.00 16 SER A N 13
ATOM 7798 C CA . SER A 1 16 ? 2.832 1.239 -5.202 1.00 0.00 16 SER A CA 13
ATOM 7799 C C . SER A 1 16 ? 2.927 0.030 -6.128 1.00 0.00 16 SER A C 13
ATOM 7800 O O . SER A 1 16 ? 3.806 -0.039 -6.986 1.00 0.00 16 SER A O 13
ATOM 7808 N N . GLN A 1 17 ? 2.015 -0.920 -5.946 1.00 0.00 17 GLN A N 13
ATOM 7809 C CA . GLN A 1 17 ? 1.996 -2.127 -6.764 1.00 0.00 17 GLN A CA 13
ATOM 7810 C C . GLN A 1 17 ? 2.150 -1.785 -8.243 1.00 0.00 17 GLN A C 13
ATOM 7811 O O . GLN A 1 17 ? 2.854 -2.475 -8.981 1.00 0.00 17 GLN A O 13
ATOM 7825 N N . CYS A 1 18 ? 1.487 -0.715 -8.669 1.00 0.00 18 CYS A N 13
ATOM 7826 C CA . CYS A 1 18 ? 1.548 -0.281 -10.060 1.00 0.00 18 CYS A CA 13
ATOM 7827 C C . CYS A 1 18 ? 1.831 1.215 -10.150 1.00 0.00 18 CYS A C 13
ATOM 7828 O O . CYS A 1 18 ? 2.005 1.887 -9.134 1.00 0.00 18 CYS A O 13
ATOM 7835 N N . ALA A 1 19 ? 1.875 1.731 -11.375 1.00 0.00 19 ALA A N 13
ATOM 7836 C CA . ALA A 1 19 ? 2.134 3.147 -11.598 1.00 0.00 19 ALA A CA 13
ATOM 7837 C C . ALA A 1 19 ? 0.848 3.894 -11.939 1.00 0.00 19 ALA A C 13
ATOM 7838 O O . ALA A 1 19 ? 0.588 4.204 -13.102 1.00 0.00 19 ALA A O 13
ATOM 7845 N N . LYS A 1 20 ? 0.047 4.178 -10.918 1.00 0.00 20 LYS A N 13
ATOM 7846 C CA . LYS A 1 20 ? -1.212 4.888 -11.109 1.00 0.00 20 LYS A CA 13
ATOM 7847 C C . LYS A 1 20 ? -1.468 5.860 -9.961 1.00 0.00 20 LYS A C 13
ATOM 7848 O O . LYS A 1 20 ? -1.291 5.517 -8.792 1.00 0.00 20 LYS A O 13
ATOM 7867 N N . THR A 1 21 ? -1.886 7.075 -10.302 1.00 0.00 21 THR A N 13
ATOM 7868 C CA . THR A 1 21 ? -2.166 8.096 -9.301 1.00 0.00 21 THR A CA 13
ATOM 7869 C C . THR A 1 21 ? -3.660 8.389 -9.217 1.00 0.00 21 THR A C 13
ATOM 7870 O O . THR A 1 21 ? -4.437 7.951 -10.066 1.00 0.00 21 THR A O 13
ATOM 7881 N N . PHE A 1 22 ? -4.055 9.132 -8.189 1.00 0.00 22 PHE A N 13
ATOM 7882 C CA . PHE A 1 22 ? -5.457 9.484 -7.994 1.00 0.00 22 PHE A CA 13
ATOM 7883 C C . PHE A 1 22 ? -5.587 10.794 -7.223 1.00 0.00 22 PHE A C 13
ATOM 7884 O O . PHE A 1 22 ? -5.013 10.952 -6.145 1.00 0.00 22 PHE A O 13
ATOM 7901 N N . SER A 1 23 ? -6.347 11.730 -7.782 1.00 0.00 23 SER A N 13
ATOM 7902 C CA . SER A 1 23 ? -6.549 13.028 -7.150 1.00 0.00 23 SER A CA 13
ATOM 7903 C C . SER A 1 23 ? -7.114 12.865 -5.742 1.00 0.00 23 SER A C 13
ATOM 7904 O O . SER A 1 23 ? -6.676 13.530 -4.803 1.00 0.00 23 SER A O 13
ATOM 7912 N N . LEU A 1 24 ? -8.090 11.974 -5.603 1.00 0.00 24 LEU A N 13
ATOM 7913 C CA . LEU A 1 24 ? -8.717 11.721 -4.310 1.00 0.00 24 LEU A CA 13
ATOM 7914 C C . LEU A 1 24 ? -8.296 10.363 -3.758 1.00 0.00 24 LEU A C 13
ATOM 7915 O O . LEU A 1 24 ? -7.990 9.441 -4.514 1.00 0.00 24 LEU A O 13
ATOM 7931 N N . LYS A 1 25 ? -8.286 10.246 -2.434 1.00 0.00 25 LYS A N 13
ATOM 7932 C CA . LYS A 1 25 ? -7.907 8.999 -1.779 1.00 0.00 25 LYS A CA 13
ATOM 7933 C C . LYS A 1 25 ? -8.957 7.919 -2.017 1.00 0.00 25 LYS A C 13
ATOM 7934 O O . LYS A 1 25 ? -8.634 6.808 -2.438 1.00 0.00 25 LYS A O 13
ATOM 7953 N N . SER A 1 26 ? -10.215 8.252 -1.746 1.00 0.00 26 SER A N 13
ATOM 7954 C CA . SER A 1 26 ? -11.312 7.309 -1.928 1.00 0.00 26 SER A CA 13
ATOM 7955 C C . SER A 1 26 ? -11.118 6.489 -3.200 1.00 0.00 26 SER A C 13
ATOM 7956 O O . SER A 1 26 ? -11.289 5.270 -3.196 1.00 0.00 26 SER A O 13
ATOM 7964 N N . GLN A 1 27 ? -10.759 7.167 -4.285 1.00 0.00 27 GLN A N 13
ATOM 7965 C CA . GLN A 1 27 ? -10.542 6.502 -5.564 1.00 0.00 27 GLN A CA 13
ATOM 7966 C C . GLN A 1 27 ? -9.437 5.457 -5.454 1.00 0.00 27 GLN A C 13
ATOM 7967 O O . GLN A 1 27 ? -9.586 4.328 -5.923 1.00 0.00 27 GLN A O 13
ATOM 7981 N N . LEU A 1 28 ? -8.328 5.840 -4.830 1.00 0.00 28 LEU A N 13
ATOM 7982 C CA . LEU A 1 28 ? -7.196 4.936 -4.658 1.00 0.00 28 LEU A CA 13
ATOM 7983 C C . LEU A 1 28 ? -7.574 3.752 -3.773 1.00 0.00 28 LEU A C 13
ATOM 7984 O O . LEU A 1 28 ? -7.336 2.598 -4.129 1.00 0.00 28 LEU A O 13
ATOM 8000 N N . ILE A 1 29 ? -8.166 4.047 -2.621 1.00 0.00 29 ILE A N 13
ATOM 8001 C CA . ILE A 1 29 ? -8.580 3.007 -1.688 1.00 0.00 29 ILE A CA 13
ATOM 8002 C C . ILE A 1 29 ? -9.336 1.894 -2.405 1.00 0.00 29 ILE A C 13
ATOM 8003 O O . ILE A 1 29 ? -9.078 0.711 -2.182 1.00 0.00 29 ILE A O 13
ATOM 8019 N N . VAL A 1 30 ? -10.269 2.281 -3.269 1.00 0.00 30 VAL A N 13
ATOM 8020 C CA . VAL A 1 30 ? -11.061 1.315 -4.022 1.00 0.00 30 VAL A CA 13
ATOM 8021 C C . VAL A 1 30 ? -10.204 0.584 -5.049 1.00 0.00 30 VAL A C 13
ATOM 8022 O O . VAL A 1 30 ? -10.304 -0.634 -5.202 1.00 0.00 30 VAL A O 13
ATOM 8035 N N . HIS A 1 31 ? -9.360 1.334 -5.750 1.00 0.00 31 HIS A N 13
ATOM 8036 C CA . HIS A 1 31 ? -8.484 0.757 -6.763 1.00 0.00 31 HIS A CA 13
ATOM 8037 C C . HIS A 1 31 ? -7.675 -0.401 -6.185 1.00 0.00 31 HIS A C 13
ATOM 8038 O O . HIS A 1 31 ? -7.551 -1.455 -6.809 1.00 0.00 31 HIS A O 13
ATOM 8052 N N . GLN A 1 32 ? -7.127 -0.196 -4.992 1.00 0.00 32 GLN A N 13
ATOM 8053 C CA . GLN A 1 32 ? -6.330 -1.223 -4.332 1.00 0.00 32 GLN A CA 13
ATOM 8054 C C . GLN A 1 32 ? -7.088 -2.545 -4.269 1.00 0.00 32 GLN A C 13
ATOM 8055 O O . GLN A 1 32 ? -6.485 -3.614 -4.172 1.00 0.00 32 GLN A O 13
ATOM 8069 N N . ARG A 1 33 ? -8.413 -2.464 -4.324 1.00 0.00 33 ARG A N 13
ATOM 8070 C CA . ARG A 1 33 ? -9.254 -3.654 -4.272 1.00 0.00 33 ARG A CA 13
ATOM 8071 C C . ARG A 1 33 ? -9.457 -4.239 -5.667 1.00 0.00 33 ARG A C 13
ATOM 8072 O O . ARG A 1 33 ? -10.529 -4.752 -5.986 1.00 0.00 33 ARG A O 13
ATOM 8093 N N . SER A 1 34 ? -8.419 -4.156 -6.494 1.00 0.00 34 SER A N 13
ATOM 8094 C CA . SER A 1 34 ? -8.485 -4.673 -7.856 1.00 0.00 34 SER A CA 13
ATOM 8095 C C . SER A 1 34 ? -7.341 -5.647 -8.123 1.00 0.00 34 SER A C 13
ATOM 8096 O O . SER A 1 34 ? -7.516 -6.655 -8.808 1.00 0.00 34 SER A O 13
ATOM 8104 N N . HIS A 1 35 ? -6.169 -5.338 -7.576 1.00 0.00 35 HIS A N 13
ATOM 8105 C CA . HIS A 1 35 ? -4.996 -6.186 -7.754 1.00 0.00 35 HIS A CA 13
ATOM 8106 C C . HIS A 1 35 ? -5.283 -7.613 -7.299 1.00 0.00 35 HIS A C 13
ATOM 8107 O O . HIS A 1 35 ? -5.255 -8.549 -8.099 1.00 0.00 35 HIS A O 13
ATOM 8121 N N . THR A 1 36 ? -5.558 -7.774 -6.008 1.00 0.00 36 THR A N 13
ATOM 8122 C CA . THR A 1 36 ? -5.848 -9.087 -5.446 1.00 0.00 36 THR A CA 13
ATOM 8123 C C . THR A 1 36 ? -6.734 -9.902 -6.381 1.00 0.00 36 THR A C 13
ATOM 8124 O O . THR A 1 36 ? -7.582 -9.353 -7.084 1.00 0.00 36 THR A O 13
ATOM 8135 N N . GLY A 1 37 ? -6.533 -11.216 -6.383 1.00 0.00 37 GLY A N 13
ATOM 8136 C CA . GLY A 1 37 ? -7.323 -12.085 -7.236 1.00 0.00 37 GLY A CA 13
ATOM 8137 C C . GLY A 1 37 ? -7.309 -13.526 -6.766 1.00 0.00 37 GLY A C 13
ATOM 8138 O O . GLY A 1 37 ? -6.945 -14.430 -7.519 1.00 0.00 37 GLY A O 13
ATOM 8142 N N . VAL A 1 38 ? -7.705 -13.743 -5.516 1.00 0.00 38 VAL A N 13
ATOM 8143 C CA . VAL A 1 38 ? -7.737 -15.085 -4.945 1.00 0.00 38 VAL A CA 13
ATOM 8144 C C . VAL A 1 38 ? -6.608 -15.945 -5.503 1.00 0.00 38 VAL A C 13
ATOM 8145 O O . VAL A 1 38 ? -6.815 -17.105 -5.862 1.00 0.00 38 VAL A O 13
ATOM 8158 N N . LYS A 1 39 ? -5.412 -15.371 -5.572 1.00 0.00 39 LYS A N 13
ATOM 8159 C CA . LYS A 1 39 ? -4.248 -16.084 -6.083 1.00 0.00 39 LYS A CA 13
ATOM 8160 C C . LYS A 1 39 ? -4.107 -17.447 -5.413 1.00 0.00 39 LYS A C 13
ATOM 8161 O O . LYS A 1 39 ? -4.394 -17.615 -4.227 1.00 0.00 39 LYS A O 13
ATOM 8180 N N . PRO A 1 40 ? -3.654 -18.444 -6.187 1.00 0.00 40 PRO A N 13
ATOM 8181 C CA . PRO A 1 40 ? -3.463 -19.809 -5.688 1.00 0.00 40 PRO A CA 13
ATOM 8182 C C . PRO A 1 40 ? -2.299 -19.910 -4.707 1.00 0.00 40 PRO A C 13
ATOM 8183 O O . PRO A 1 40 ? -2.420 -20.525 -3.647 1.00 0.00 40 PRO A O 13
ATOM 8194 N N . SER A 1 41 ? -1.173 -19.303 -5.067 1.00 0.00 41 SER A N 13
ATOM 8195 C CA . SER A 1 41 ? 0.013 -19.328 -4.220 1.00 0.00 41 SER A CA 13
ATOM 8196 C C . SER A 1 41 ? -0.257 -18.639 -2.886 1.00 0.00 41 SER A C 13
ATOM 8197 O O . SER A 1 41 ? -1.003 -17.662 -2.818 1.00 0.00 41 SER A O 13
ATOM 8205 N N . GLY A 1 42 ? 0.354 -19.157 -1.825 1.00 0.00 42 GLY A N 13
ATOM 8206 C CA . GLY A 1 42 ? 0.167 -18.580 -0.506 1.00 0.00 42 GLY A CA 13
ATOM 8207 C C . GLY A 1 42 ? 1.444 -18.576 0.311 1.00 0.00 42 GLY A C 13
ATOM 8208 O O . GLY A 1 42 ? 2.363 -19.359 0.070 1.00 0.00 42 GLY A O 13
ATOM 8212 N N . PRO A 1 43 ? 1.513 -17.677 1.304 1.00 0.00 43 PRO A N 13
ATOM 8213 C CA . PRO A 1 43 ? 2.682 -17.551 2.179 1.00 0.00 43 PRO A CA 13
ATOM 8214 C C . PRO A 1 43 ? 2.834 -18.744 3.117 1.00 0.00 43 PRO A C 13
ATOM 8215 O O . PRO A 1 43 ? 1.861 -19.204 3.715 1.00 0.00 43 PRO A O 13
ATOM 8226 N N . SER A 1 44 ? 4.061 -19.240 3.242 1.00 0.00 44 SER A N 13
ATOM 8227 C CA . SER A 1 44 ? 4.340 -20.381 4.106 1.00 0.00 44 SER A CA 13
ATOM 8228 C C . SER A 1 44 ? 4.908 -19.923 5.446 1.00 0.00 44 SER A C 13
ATOM 8229 O O . SER A 1 44 ? 4.735 -20.589 6.466 1.00 0.00 44 SER A O 13
ATOM 8237 N N . SER A 1 45 ? 5.586 -18.780 5.434 1.00 0.00 45 SER A N 13
ATOM 8238 C CA . SER A 1 45 ? 6.183 -18.233 6.647 1.00 0.00 45 SER A CA 13
ATOM 8239 C C . SER A 1 45 ? 5.256 -17.209 7.295 1.00 0.00 45 SER A C 13
ATOM 8240 O O . SER A 1 45 ? 4.922 -16.189 6.693 1.00 0.00 45 SER A O 13
ATOM 8248 N N . GLY A 1 46 ? 4.844 -17.490 8.528 1.00 0.00 46 GLY A N 13
ATOM 8249 C CA . GLY A 1 46 ? 3.959 -16.585 9.238 1.00 0.00 46 GLY A CA 13
ATOM 8250 C C . GLY A 1 46 ? 4.442 -16.287 10.644 1.00 0.00 46 GLY A C 13
ATOM 8251 O O . GLY A 1 46 ? 5.650 -16.197 10.856 1.00 0.00 46 GLY A O 13
ATOM 8256 N N . GLY A 1 1 ? 12.629 29.766 -13.910 1.00 0.00 1 GLY A N 14
ATOM 8257 C CA . GLY A 1 1 ? 12.116 28.408 -13.912 1.00 0.00 1 GLY A CA 14
ATOM 8258 C C . GLY A 1 1 ? 11.150 28.155 -15.053 1.00 0.00 1 GLY A C 14
ATOM 8259 O O . GLY A 1 1 ? 11.012 28.984 -15.953 1.00 0.00 1 GLY A O 14
ATOM 8263 N N . SER A 1 2 ? 10.482 27.007 -15.017 1.00 0.00 2 SER A N 14
ATOM 8264 C CA . SER A 1 2 ? 9.528 26.645 -16.059 1.00 0.00 2 SER A CA 14
ATOM 8265 C C . SER A 1 2 ? 8.096 26.732 -15.539 1.00 0.00 2 SER A C 14
ATOM 8266 O O . SER A 1 2 ? 7.245 27.389 -16.139 1.00 0.00 2 SER A O 14
ATOM 8274 N N . SER A 1 3 ? 7.838 26.065 -14.419 1.00 0.00 3 SER A N 14
ATOM 8275 C CA . SER A 1 3 ? 6.509 26.063 -13.819 1.00 0.00 3 SER A CA 14
ATOM 8276 C C . SER A 1 3 ? 6.556 25.515 -12.396 1.00 0.00 3 SER A C 14
ATOM 8277 O O . SER A 1 3 ? 6.940 24.367 -12.173 1.00 0.00 3 SER A O 14
ATOM 8285 N N . GLY A 1 4 ? 6.163 26.345 -11.435 1.00 0.00 4 GLY A N 14
ATOM 8286 C CA . GLY A 1 4 ? 6.168 25.927 -10.045 1.00 0.00 4 GLY A CA 14
ATOM 8287 C C . GLY A 1 4 ? 4.811 25.433 -9.584 1.00 0.00 4 GLY A C 14
ATOM 8288 O O . GLY A 1 4 ? 4.697 24.339 -9.030 1.00 0.00 4 GLY A O 14
ATOM 8292 N N . SER A 1 5 ? 3.780 26.240 -9.812 1.00 0.00 5 SER A N 14
ATOM 8293 C CA . SER A 1 5 ? 2.425 25.881 -9.410 1.00 0.00 5 SER A CA 14
ATOM 8294 C C . SER A 1 5 ? 1.465 25.976 -10.593 1.00 0.00 5 SER A C 14
ATOM 8295 O O . SER A 1 5 ? 1.025 27.064 -10.963 1.00 0.00 5 SER A O 14
ATOM 8303 N N . SER A 1 6 ? 1.144 24.828 -11.181 1.00 0.00 6 SER A N 14
ATOM 8304 C CA . SER A 1 6 ? 0.240 24.781 -12.323 1.00 0.00 6 SER A CA 14
ATOM 8305 C C . SER A 1 6 ? -1.038 25.564 -12.038 1.00 0.00 6 SER A C 14
ATOM 8306 O O . SER A 1 6 ? -1.441 26.423 -12.821 1.00 0.00 6 SER A O 14
ATOM 8314 N N . GLY A 1 7 ? -1.670 25.261 -10.908 1.00 0.00 7 GLY A N 14
ATOM 8315 C CA . GLY A 1 7 ? -2.896 25.945 -10.538 1.00 0.00 7 GLY A CA 14
ATOM 8316 C C . GLY A 1 7 ? -3.925 25.007 -9.938 1.00 0.00 7 GLY A C 14
ATOM 8317 O O . GLY A 1 7 ? -4.433 25.249 -8.842 1.00 0.00 7 GLY A O 14
ATOM 8321 N N . THR A 1 8 ? -4.235 23.933 -10.658 1.00 0.00 8 THR A N 14
ATOM 8322 C CA . THR A 1 8 ? -5.212 22.957 -10.192 1.00 0.00 8 THR A CA 14
ATOM 8323 C C . THR A 1 8 ? -4.587 21.985 -9.199 1.00 0.00 8 THR A C 14
ATOM 8324 O O . THR A 1 8 ? -3.368 21.828 -9.152 1.00 0.00 8 THR A O 14
ATOM 8335 N N . GLY A 1 9 ? -5.431 21.332 -8.405 1.00 0.00 9 GLY A N 14
ATOM 8336 C CA . GLY A 1 9 ? -4.942 20.381 -7.424 1.00 0.00 9 GLY A CA 14
ATOM 8337 C C . GLY A 1 9 ? -3.984 19.370 -8.023 1.00 0.00 9 GLY A C 14
ATOM 8338 O O . GLY A 1 9 ? -3.812 19.313 -9.240 1.00 0.00 9 GLY A O 14
ATOM 8342 N N . VAL A 1 10 ? -3.358 18.570 -7.165 1.00 0.00 10 VAL A N 14
ATOM 8343 C CA . VAL A 1 10 ? -2.412 17.557 -7.617 1.00 0.00 10 VAL A CA 14
ATOM 8344 C C . VAL A 1 10 ? -2.864 16.161 -7.204 1.00 0.00 10 VAL A C 14
ATOM 8345 O O . VAL A 1 10 ? -3.826 16.004 -6.452 1.00 0.00 10 VAL A O 14
ATOM 8358 N N . LYS A 1 11 ? -2.163 15.147 -7.700 1.00 0.00 11 LYS A N 14
ATOM 8359 C CA . LYS A 1 11 ? -2.490 13.762 -7.383 1.00 0.00 11 LYS A CA 14
ATOM 8360 C C . LYS A 1 11 ? -1.455 13.162 -6.436 1.00 0.00 11 LYS A C 14
ATOM 8361 O O . LYS A 1 11 ? -0.549 12.437 -6.848 1.00 0.00 11 LYS A O 14
ATOM 8380 N N . PRO A 1 12 ? -1.592 13.468 -5.138 1.00 0.00 12 PRO A N 14
ATOM 8381 C CA . PRO A 1 12 ? -0.679 12.968 -4.106 1.00 0.00 12 PRO A CA 14
ATOM 8382 C C . PRO A 1 12 ? -0.836 11.470 -3.870 1.00 0.00 12 PRO A C 14
ATOM 8383 O O . PRO A 1 12 ? 0.135 10.772 -3.575 1.00 0.00 12 PRO A O 14
ATOM 8394 N N . TYR A 1 13 ? -2.064 10.981 -4.002 1.00 0.00 13 TYR A N 14
ATOM 8395 C CA . TYR A 1 13 ? -2.349 9.565 -3.801 1.00 0.00 13 TYR A CA 14
ATOM 8396 C C . TYR A 1 13 ? -1.883 8.740 -4.997 1.00 0.00 13 TYR A C 14
ATOM 8397 O O . TYR A 1 13 ? -1.999 9.170 -6.144 1.00 0.00 13 TYR A O 14
ATOM 8415 N N . GLY A 1 14 ? -1.356 7.552 -4.719 1.00 0.00 14 GLY A N 14
ATOM 8416 C CA . GLY A 1 14 ? -0.881 6.684 -5.781 1.00 0.00 14 GLY A CA 14
ATOM 8417 C C . GLY A 1 14 ? -0.557 5.288 -5.288 1.00 0.00 14 GLY A C 14
ATOM 8418 O O . GLY A 1 14 ? -0.035 5.116 -4.187 1.00 0.00 14 GLY A O 14
ATOM 8422 N N . CYS A 1 15 ? -0.869 4.287 -6.105 1.00 0.00 15 CYS A N 14
ATOM 8423 C CA . CYS A 1 15 ? -0.610 2.898 -5.746 1.00 0.00 15 CYS A CA 14
ATOM 8424 C C . CYS A 1 15 ? 0.869 2.560 -5.911 1.00 0.00 15 CYS A C 14
ATOM 8425 O O . CYS A 1 15 ? 1.517 3.010 -6.856 1.00 0.00 15 CYS A O 14
ATOM 8432 N N . SER A 1 16 ? 1.395 1.764 -4.986 1.00 0.00 16 SER A N 14
ATOM 8433 C CA . SER A 1 16 ? 2.798 1.367 -5.027 1.00 0.00 16 SER A CA 14
ATOM 8434 C C . SER A 1 16 ? 2.993 0.150 -5.926 1.00 0.00 16 SER A C 14
ATOM 8435 O O . SER A 1 16 ? 3.922 0.104 -6.732 1.00 0.00 16 SER A O 14
ATOM 8443 N N . GLN A 1 17 ? 2.110 -0.833 -5.780 1.00 0.00 17 GLN A N 14
ATOM 8444 C CA . GLN A 1 17 ? 2.185 -2.051 -6.578 1.00 0.00 17 GLN A CA 14
ATOM 8445 C C . GLN A 1 17 ? 2.216 -1.725 -8.067 1.00 0.00 17 GLN A C 14
ATOM 8446 O O . GLN A 1 17 ? 2.911 -2.382 -8.843 1.00 0.00 17 GLN A O 14
ATOM 8460 N N . CYS A 1 18 ? 1.459 -0.707 -8.461 1.00 0.00 18 CYS A N 14
ATOM 8461 C CA . CYS A 1 18 ? 1.398 -0.294 -9.858 1.00 0.00 18 CYS A CA 14
ATOM 8462 C C . CYS A 1 18 ? 1.766 1.179 -10.006 1.00 0.00 18 CYS A C 14
ATOM 8463 O O . CYS A 1 18 ? 2.102 1.847 -9.028 1.00 0.00 18 CYS A O 14
ATOM 8470 N N . ALA A 1 19 ? 1.701 1.679 -11.235 1.00 0.00 19 ALA A N 14
ATOM 8471 C CA . ALA A 1 19 ? 2.026 3.073 -11.511 1.00 0.00 19 ALA A CA 14
ATOM 8472 C C . ALA A 1 19 ? 0.776 3.866 -11.877 1.00 0.00 19 ALA A C 14
ATOM 8473 O O . ALA A 1 19 ? 0.565 4.213 -13.039 1.00 0.00 19 ALA A O 14
ATOM 8480 N N . LYS A 1 20 ? -0.053 4.149 -10.877 1.00 0.00 20 LYS A N 14
ATOM 8481 C CA . LYS A 1 20 ? -1.283 4.902 -11.092 1.00 0.00 20 LYS A CA 14
ATOM 8482 C C . LYS A 1 20 ? -1.521 5.892 -9.957 1.00 0.00 20 LYS A C 14
ATOM 8483 O O . LYS A 1 20 ? -1.466 5.530 -8.781 1.00 0.00 20 LYS A O 14
ATOM 8502 N N . THR A 1 21 ? -1.786 7.144 -10.316 1.00 0.00 21 THR A N 14
ATOM 8503 C CA . THR A 1 21 ? -2.033 8.187 -9.327 1.00 0.00 21 THR A CA 14
ATOM 8504 C C . THR A 1 21 ? -3.480 8.664 -9.380 1.00 0.00 21 THR A C 14
ATOM 8505 O O . THR A 1 21 ? -4.115 8.636 -10.435 1.00 0.00 21 THR A O 14
ATOM 8516 N N . PHE A 1 22 ? -3.996 9.102 -8.237 1.00 0.00 22 PHE A N 14
ATOM 8517 C CA . PHE A 1 22 ? -5.369 9.586 -8.153 1.00 0.00 22 PHE A CA 14
ATOM 8518 C C . PHE A 1 22 ? -5.430 10.925 -7.426 1.00 0.00 22 PHE A C 14
ATOM 8519 O O . PHE A 1 22 ? -4.533 11.267 -6.655 1.00 0.00 22 PHE A O 14
ATOM 8536 N N . SER A 1 23 ? -6.495 11.680 -7.677 1.00 0.00 23 SER A N 14
ATOM 8537 C CA . SER A 1 23 ? -6.673 12.985 -7.050 1.00 0.00 23 SER A CA 14
ATOM 8538 C C . SER A 1 23 ? -7.278 12.840 -5.657 1.00 0.00 23 SER A C 14
ATOM 8539 O O . SER A 1 23 ? -6.843 13.492 -4.707 1.00 0.00 23 SER A O 14
ATOM 8547 N N . LEU A 1 24 ? -8.285 11.981 -5.543 1.00 0.00 24 LEU A N 14
ATOM 8548 C CA . LEU A 1 24 ? -8.952 11.749 -4.266 1.00 0.00 24 LEU A CA 14
ATOM 8549 C C . LEU A 1 24 ? -8.443 10.469 -3.611 1.00 0.00 24 LEU A C 14
ATOM 8550 O O . LEU A 1 24 ? -8.181 9.474 -4.287 1.00 0.00 24 LEU A O 14
ATOM 8566 N N . LYS A 1 25 ? -8.308 10.501 -2.289 1.00 0.00 25 LYS A N 14
ATOM 8567 C CA . LYS A 1 25 ? -7.835 9.343 -1.540 1.00 0.00 25 LYS A CA 14
ATOM 8568 C C . LYS A 1 25 ? -8.742 8.138 -1.770 1.00 0.00 25 LYS A C 14
ATOM 8569 O O . LYS A 1 25 ? -8.272 7.050 -2.103 1.00 0.00 25 LYS A O 14
ATOM 8588 N N . SER A 1 26 ? -10.043 8.340 -1.591 1.00 0.00 26 SER A N 14
ATOM 8589 C CA . SER A 1 26 ? -11.016 7.270 -1.776 1.00 0.00 26 SER A CA 14
ATOM 8590 C C . SER A 1 26 ? -10.730 6.492 -3.058 1.00 0.00 26 SER A C 14
ATOM 8591 O O . SER A 1 26 ? -10.688 5.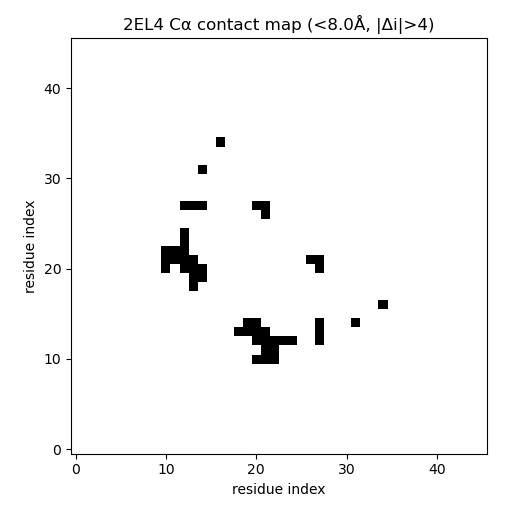262 -3.054 1.00 0.00 26 SER A O 14
ATOM 8599 N N . GLN A 1 27 ? -10.534 7.220 -4.153 1.00 0.00 27 GLN A N 14
ATOM 8600 C CA . GLN A 1 27 ? -10.253 6.600 -5.442 1.00 0.00 27 GLN A CA 14
ATOM 8601 C C . GLN A 1 27 ? -9.164 5.540 -5.310 1.00 0.00 27 GLN A C 14
ATOM 8602 O O . GLN A 1 27 ? -9.288 4.437 -5.844 1.00 0.00 27 GLN A O 14
ATOM 8616 N N . LEU A 1 28 ? -8.097 5.882 -4.596 1.00 0.00 28 LEU A N 14
ATOM 8617 C CA . LEU A 1 28 ? -6.984 4.960 -4.394 1.00 0.00 28 LEU A CA 14
ATOM 8618 C C . LEU A 1 28 ? -7.441 3.711 -3.647 1.00 0.00 28 LEU A C 14
ATOM 8619 O O . LEU A 1 28 ? -7.126 2.589 -4.044 1.00 0.00 28 LEU A O 14
ATOM 8635 N N . ILE A 1 29 ? -8.185 3.914 -2.566 1.00 0.00 29 ILE A N 14
ATOM 8636 C CA . ILE A 1 29 ? -8.688 2.805 -1.766 1.00 0.00 29 ILE A CA 14
ATOM 8637 C C . ILE A 1 29 ? -9.413 1.784 -2.635 1.00 0.00 29 ILE A C 14
ATOM 8638 O O . ILE A 1 29 ? -9.032 0.614 -2.688 1.00 0.00 29 ILE A O 14
ATOM 8654 N N . VAL A 1 30 ? -10.461 2.234 -3.319 1.00 0.00 30 VAL A N 14
ATOM 8655 C CA . VAL A 1 30 ? -11.239 1.361 -4.190 1.00 0.00 30 VAL A CA 14
ATOM 8656 C C . VAL A 1 30 ? -10.341 0.638 -5.187 1.00 0.00 30 VAL A C 14
ATOM 8657 O O . VAL A 1 30 ? -10.499 -0.560 -5.426 1.00 0.00 30 VAL A O 14
ATOM 8670 N N . HIS A 1 31 ? -9.396 1.372 -5.766 1.00 0.00 31 HIS A N 14
ATOM 8671 C CA . HIS A 1 31 ? -8.470 0.800 -6.737 1.00 0.00 31 HIS A CA 14
ATOM 8672 C C . HIS A 1 31 ? -7.712 -0.379 -6.136 1.00 0.00 31 HIS A C 14
ATOM 8673 O O . HIS A 1 31 ? -7.682 -1.467 -6.711 1.00 0.00 31 HIS A O 14
ATOM 8687 N N . GLN A 1 32 ? -7.102 -0.155 -4.977 1.00 0.00 32 GLN A N 14
ATOM 8688 C CA . GLN A 1 32 ? -6.343 -1.200 -4.299 1.00 0.00 32 GLN A CA 14
ATOM 8689 C C . GLN A 1 32 ? -7.027 -2.555 -4.450 1.00 0.00 32 GLN A C 14
ATOM 8690 O O . GLN A 1 32 ? -6.371 -3.596 -4.440 1.00 0.00 32 GLN A O 14
ATOM 8704 N N . ARG A 1 33 ? -8.348 -2.532 -4.590 1.00 0.00 33 ARG A N 14
ATOM 8705 C CA . ARG A 1 33 ? -9.121 -3.759 -4.741 1.00 0.00 33 ARG A CA 14
ATOM 8706 C C . ARG A 1 33 ? -9.115 -4.230 -6.193 1.00 0.00 33 ARG A C 14
ATOM 8707 O O . ARG A 1 33 ? -10.138 -4.668 -6.718 1.00 0.00 33 ARG A O 14
ATOM 8728 N N . SER A 1 34 ? -7.955 -4.135 -6.835 1.00 0.00 34 SER A N 14
ATOM 8729 C CA . SER A 1 34 ? -7.816 -4.547 -8.227 1.00 0.00 34 SER A CA 14
ATOM 8730 C C . SER A 1 34 ? -6.657 -5.526 -8.392 1.00 0.00 34 SER A C 14
ATOM 8731 O O . SER A 1 34 ? -6.673 -6.381 -9.277 1.00 0.00 34 SER A O 14
ATOM 8739 N N . HIS A 1 35 ? -5.652 -5.393 -7.531 1.00 0.00 35 HIS A N 14
ATOM 8740 C CA . HIS A 1 35 ? -4.485 -6.265 -7.580 1.00 0.00 35 HIS A CA 14
ATOM 8741 C C . HIS A 1 35 ? -4.729 -7.545 -6.785 1.00 0.00 35 HIS A C 14
ATOM 8742 O O . HIS A 1 35 ? -3.823 -8.066 -6.133 1.00 0.00 35 HIS A O 14
ATOM 8756 N N . THR A 1 36 ? -5.959 -8.045 -6.842 1.00 0.00 36 THR A N 14
ATOM 8757 C CA . THR A 1 36 ? -6.323 -9.262 -6.126 1.00 0.00 36 THR A CA 14
ATOM 8758 C C . THR A 1 36 ? -6.983 -10.271 -7.058 1.00 0.00 36 THR A C 14
ATOM 8759 O O . THR A 1 36 ? -8.208 -10.352 -7.134 1.00 0.00 36 THR A O 14
ATOM 8770 N N . GLY A 1 37 ? -6.162 -11.042 -7.766 1.00 0.00 37 GLY A N 14
ATOM 8771 C CA . GLY A 1 37 ? -6.686 -12.037 -8.683 1.00 0.00 37 GLY A CA 14
ATOM 8772 C C . GLY A 1 37 ? -6.682 -11.559 -10.122 1.00 0.00 37 GLY A C 14
ATOM 8773 O O . GLY A 1 37 ? -7.508 -10.733 -10.511 1.00 0.00 37 GLY A O 14
ATOM 8777 N N . VAL A 1 38 ? -5.748 -12.077 -10.913 1.00 0.00 38 VAL A N 14
ATOM 8778 C CA . VAL A 1 38 ? -5.639 -11.697 -12.317 1.00 0.00 38 VAL A CA 14
ATOM 8779 C C . VAL A 1 38 ? -5.317 -12.905 -13.189 1.00 0.00 38 VAL A C 14
ATOM 8780 O O . VAL A 1 38 ? -4.631 -13.832 -12.757 1.00 0.00 38 VAL A O 14
ATOM 8793 N N . LYS A 1 39 ? -5.815 -12.888 -14.421 1.00 0.00 39 LYS A N 14
ATOM 8794 C CA . LYS A 1 39 ? -5.579 -13.981 -15.357 1.00 0.00 39 LYS A CA 14
ATOM 8795 C C . LYS A 1 39 ? -4.165 -13.917 -15.924 1.00 0.00 39 LYS A C 14
ATOM 8796 O O . LYS A 1 39 ? -3.575 -12.845 -16.065 1.00 0.00 39 LYS A O 14
ATOM 8815 N N . PRO A 1 40 ? -3.606 -15.089 -16.258 1.00 0.00 40 PRO A N 14
ATOM 8816 C CA . PRO A 1 40 ? -2.254 -15.192 -16.816 1.00 0.00 40 PRO A CA 14
ATOM 8817 C C . PRO A 1 40 ? -2.169 -14.636 -18.234 1.00 0.00 40 PRO A C 14
ATOM 8818 O O . PRO A 1 40 ? -1.102 -14.219 -18.684 1.00 0.00 40 PRO A O 14
ATOM 8829 N N . SER A 1 41 ? -3.301 -14.632 -18.932 1.00 0.00 41 SER A N 14
ATOM 8830 C CA . SER A 1 41 ? -3.353 -14.130 -20.300 1.00 0.00 41 SER A CA 14
ATOM 8831 C C . SER A 1 41 ? -4.316 -12.952 -20.410 1.00 0.00 41 SER A C 14
ATOM 8832 O O . SER A 1 41 ? -5.516 -13.133 -20.612 1.00 0.00 41 SER A O 14
ATOM 8840 N N . GLY A 1 42 ? -3.780 -11.742 -20.275 1.00 0.00 42 GLY A N 14
ATOM 8841 C CA . GLY A 1 42 ? -4.605 -10.551 -20.362 1.00 0.00 42 GLY A CA 14
ATOM 8842 C C . GLY A 1 42 ? -3.933 -9.436 -21.138 1.00 0.00 42 GLY A C 14
ATOM 8843 O O . GLY A 1 42 ? -2.710 -9.395 -21.274 1.00 0.00 42 GLY A O 14
ATOM 8847 N N . PRO A 1 43 ? -4.742 -8.505 -21.664 1.00 0.00 43 PRO A N 14
ATOM 8848 C CA . PRO A 1 43 ? -4.241 -7.368 -22.441 1.00 0.00 43 PRO A CA 14
ATOM 8849 C C . PRO A 1 43 ? -3.486 -6.363 -21.577 1.00 0.00 43 PRO A C 14
ATOM 8850 O O . PRO A 1 43 ? -2.999 -5.347 -22.071 1.00 0.00 43 PRO A O 14
ATOM 8861 N N . SER A 1 44 ? -3.392 -6.655 -20.283 1.00 0.00 44 SER A N 14
ATOM 8862 C CA . SER A 1 44 ? -2.699 -5.775 -19.349 1.00 0.00 44 SER A CA 14
ATOM 8863 C C . SER A 1 44 ? -1.283 -5.478 -19.832 1.00 0.00 44 SER A C 14
ATOM 8864 O O . SER A 1 44 ? -0.672 -6.285 -20.533 1.00 0.00 44 SER A O 14
ATOM 8872 N N . SER A 1 45 ? -0.767 -4.313 -19.453 1.00 0.00 45 SER A N 14
ATOM 8873 C CA . SER A 1 45 ? 0.575 -3.906 -19.850 1.00 0.00 45 SER A CA 14
ATOM 8874 C C . SER A 1 45 ? 1.505 -3.849 -18.642 1.00 0.00 45 SER A C 14
ATOM 8875 O O . SER A 1 45 ? 2.521 -4.542 -18.593 1.00 0.00 45 SER A O 14
ATOM 8883 N N . GLY A 1 46 ? 1.150 -3.018 -17.667 1.00 0.00 46 GLY A N 14
ATOM 8884 C CA . GLY A 1 46 ? 1.962 -2.885 -16.472 1.00 0.00 46 GLY A CA 14
ATOM 8885 C C . GLY A 1 46 ? 2.407 -4.226 -15.922 1.00 0.00 46 GLY A C 14
ATOM 8886 O O . GLY A 1 46 ? 1.825 -5.246 -16.286 1.00 0.00 46 GLY A O 14
ATOM 8891 N N . GLY A 1 1 ? 20.614 3.517 -13.015 1.00 0.00 1 GLY A N 15
ATOM 8892 C CA . GLY A 1 1 ? 19.932 4.470 -13.871 1.00 0.00 1 GLY A CA 15
ATOM 8893 C C . GLY A 1 1 ? 19.304 5.606 -13.089 1.00 0.00 1 GLY A C 15
ATOM 8894 O O . GLY A 1 1 ? 19.903 6.126 -12.147 1.00 0.00 1 GLY A O 15
ATOM 8898 N N . SER A 1 2 ? 18.095 5.995 -13.480 1.00 0.00 2 SER A N 15
ATOM 8899 C CA . SER A 1 2 ? 17.388 7.082 -12.813 1.00 0.00 2 SER A CA 15
ATOM 8900 C C . SER A 1 2 ? 15.878 6.917 -12.957 1.00 0.00 2 SER A C 15
ATOM 8901 O O . SER A 1 2 ? 15.388 6.470 -13.994 1.00 0.00 2 SER A O 15
ATOM 8909 N N . SER A 1 3 ? 15.147 7.282 -11.909 1.00 0.00 3 SER A N 15
ATOM 8910 C CA . SER A 1 3 ? 13.693 7.172 -11.916 1.00 0.00 3 SER A CA 15
ATOM 8911 C C . SER A 1 3 ? 13.045 8.542 -12.088 1.00 0.00 3 SER A C 15
ATOM 8912 O O . SER A 1 3 ? 13.239 9.440 -11.270 1.00 0.00 3 SER A O 15
ATOM 8920 N N . GLY A 1 4 ? 12.272 8.695 -13.159 1.00 0.00 4 GLY A N 15
ATOM 8921 C CA . GLY A 1 4 ? 11.607 9.958 -13.420 1.00 0.00 4 GLY A CA 15
ATOM 8922 C C . GLY A 1 4 ? 10.141 9.782 -13.764 1.00 0.00 4 GLY A C 15
ATOM 8923 O O . GLY A 1 4 ? 9.804 9.171 -14.778 1.00 0.00 4 GLY A O 15
ATOM 8927 N N . SER A 1 5 ? 9.268 10.315 -12.916 1.00 0.00 5 SER A N 15
ATOM 8928 C CA . SER A 1 5 ? 7.830 10.209 -13.133 1.00 0.00 5 SER A CA 15
ATOM 8929 C C . SER A 1 5 ? 7.357 8.770 -12.946 1.00 0.00 5 SER A C 15
ATOM 8930 O O . SER A 1 5 ? 6.563 8.258 -13.735 1.00 0.00 5 SER A O 15
ATOM 8938 N N . SER A 1 6 ? 7.852 8.123 -11.895 1.00 0.00 6 SER A N 15
ATOM 8939 C CA . SER A 1 6 ? 7.485 6.742 -11.605 1.00 0.00 6 SER A CA 15
ATOM 8940 C C . SER A 1 6 ? 6.928 6.614 -10.191 1.00 0.00 6 SER A C 15
ATOM 8941 O O . SER A 1 6 ? 7.654 6.287 -9.253 1.00 0.00 6 SER A O 15
ATOM 8949 N N . GLY A 1 7 ? 5.632 6.874 -10.045 1.00 0.00 7 GLY A N 15
ATOM 8950 C CA . GLY A 1 7 ? 4.999 6.783 -8.743 1.00 0.00 7 GLY A CA 15
ATOM 8951 C C . GLY A 1 7 ? 4.346 8.085 -8.323 1.00 0.00 7 GLY A C 15
ATOM 8952 O O . GLY A 1 7 ? 3.224 8.387 -8.733 1.00 0.00 7 GLY A O 15
ATOM 8956 N N . THR A 1 8 ? 5.048 8.860 -7.502 1.00 0.00 8 THR A N 15
ATOM 8957 C CA . THR A 1 8 ? 4.529 10.135 -7.024 1.00 0.00 8 THR A CA 15
ATOM 8958 C C . THR A 1 8 ? 5.097 11.297 -7.832 1.00 0.00 8 THR A C 15
ATOM 8959 O O . THR A 1 8 ? 6.303 11.376 -8.060 1.00 0.00 8 THR A O 15
ATOM 8970 N N . GLY A 1 9 ? 4.219 12.199 -8.261 1.00 0.00 9 GLY A N 15
ATOM 8971 C CA . GLY A 1 9 ? 4.652 13.345 -9.038 1.00 0.00 9 GLY A CA 15
ATOM 8972 C C . GLY A 1 9 ? 3.915 14.614 -8.659 1.00 0.00 9 GLY A C 15
ATOM 8973 O O . GLY A 1 9 ? 4.501 15.535 -8.090 1.00 0.00 9 GLY A O 15
ATOM 8977 N N . VAL A 1 10 ? 2.626 14.665 -8.977 1.00 0.00 10 VAL A N 15
ATOM 8978 C CA . VAL A 1 10 ? 1.807 15.831 -8.667 1.00 0.00 10 VAL A CA 15
ATOM 8979 C C . VAL A 1 10 ? 0.645 15.460 -7.753 1.00 0.00 10 VAL A C 15
ATOM 8980 O O . VAL A 1 10 ? 0.217 16.257 -6.918 1.00 0.00 10 VAL A O 15
ATOM 8993 N N . LYS A 1 11 ? 0.137 14.243 -7.917 1.00 0.00 11 LYS A N 15
ATOM 8994 C CA . LYS A 1 11 ? -0.976 13.763 -7.106 1.00 0.00 11 LYS A CA 15
ATOM 8995 C C . LYS A 1 11 ? -0.500 13.357 -5.714 1.00 0.00 11 LYS A C 15
ATOM 8996 O O . LYS A 1 11 ? 0.572 12.776 -5.543 1.00 0.00 11 LYS A O 15
ATOM 9015 N N . PRO A 1 12 ? -1.315 13.669 -4.695 1.00 0.00 12 PRO A N 15
ATOM 9016 C CA . PRO A 1 12 ? -0.998 13.344 -3.301 1.00 0.00 12 PRO A CA 15
ATOM 9017 C C . PRO A 1 12 ? -1.065 11.846 -3.025 1.00 0.00 12 PRO A C 15
ATOM 9018 O O . PRO A 1 12 ? -0.415 11.344 -2.108 1.00 0.00 12 PRO A O 15
ATOM 9029 N N . TYR A 1 13 ? -1.855 11.137 -3.824 1.00 0.00 13 TYR A N 15
ATOM 9030 C CA . TYR A 1 13 ? -2.009 9.696 -3.664 1.00 0.00 13 TYR A CA 15
ATOM 9031 C C . TYR A 1 13 ? -1.374 8.948 -4.832 1.00 0.00 13 TYR A C 15
ATOM 9032 O O . TYR A 1 13 ? -1.224 9.492 -5.925 1.00 0.00 13 TYR A O 15
ATOM 9050 N N . GLY A 1 14 ? -1.002 7.694 -4.591 1.00 0.00 14 GLY A N 15
ATOM 9051 C CA . GLY A 1 14 ? -0.388 6.890 -5.631 1.00 0.00 14 GLY A CA 15
ATOM 9052 C C . GLY A 1 14 ? -0.294 5.425 -5.252 1.00 0.00 14 GLY A C 15
ATOM 9053 O O . GLY A 1 14 ? -0.240 5.084 -4.070 1.00 0.00 14 GLY A O 15
ATOM 9057 N N . CYS A 1 15 ? -0.275 4.555 -6.256 1.00 0.00 15 CYS A N 15
ATOM 9058 C CA . CYS A 1 15 ? -0.189 3.119 -6.023 1.00 0.00 15 CYS A CA 15
ATOM 9059 C C . CYS A 1 15 ? 1.243 2.623 -6.203 1.00 0.00 15 CYS A C 15
ATOM 9060 O O . CYS A 1 15 ? 2.010 3.181 -6.988 1.00 0.00 15 CYS A O 15
ATOM 9067 N N . SER A 1 16 ? 1.596 1.573 -5.469 1.00 0.00 16 SER A N 15
ATOM 9068 C CA . SER A 1 16 ? 2.937 1.004 -5.544 1.00 0.00 16 SER A CA 15
ATOM 9069 C C . SER A 1 16 ? 2.985 -0.144 -6.548 1.00 0.00 16 SER A C 15
ATOM 9070 O O . SER A 1 16 ? 3.823 -0.158 -7.449 1.00 0.00 16 SER A O 15
ATOM 9078 N N . GLN A 1 17 ? 2.080 -1.103 -6.384 1.00 0.00 17 GLN A N 15
ATOM 9079 C CA . GLN A 1 17 ? 2.019 -2.255 -7.275 1.00 0.00 17 GLN A CA 15
ATOM 9080 C C . GLN A 1 17 ? 2.105 -1.820 -8.734 1.00 0.00 17 GLN A C 15
ATOM 9081 O O . GLN A 1 17 ? 2.751 -2.476 -9.552 1.00 0.00 17 GLN A O 15
ATOM 9095 N N . CYS A 1 18 ? 1.449 -0.710 -9.055 1.00 0.00 18 CYS A N 15
ATOM 9096 C CA . CYS A 1 18 ? 1.451 -0.186 -10.416 1.00 0.00 18 CYS A CA 15
ATOM 9097 C C . CYS A 1 18 ? 1.642 1.328 -10.416 1.00 0.00 18 CYS A C 15
ATOM 9098 O O . CYS A 1 18 ? 1.216 2.018 -9.490 1.00 0.00 18 CYS A O 15
ATOM 9105 N N . ALA A 1 19 ? 2.286 1.837 -11.462 1.00 0.00 19 ALA A N 15
ATOM 9106 C CA . ALA A 1 19 ? 2.531 3.268 -11.584 1.00 0.00 19 ALA A CA 15
ATOM 9107 C C . ALA A 1 19 ? 1.246 4.020 -11.911 1.00 0.00 19 ALA A C 15
ATOM 9108 O O . ALA A 1 19 ? 0.998 4.376 -13.064 1.00 0.00 19 ALA A O 15
ATOM 9115 N N . LYS A 1 20 ? 0.429 4.259 -10.891 1.00 0.00 20 LYS A N 15
ATOM 9116 C CA . LYS A 1 20 ? -0.832 4.969 -11.069 1.00 0.00 20 LYS A CA 15
ATOM 9117 C C . LYS A 1 20 ? -1.051 5.978 -9.946 1.00 0.00 20 LYS A C 15
ATOM 9118 O O . LYS A 1 20 ? -0.639 5.755 -8.807 1.00 0.00 20 LYS A O 15
ATOM 9137 N N . THR A 1 21 ? -1.704 7.089 -10.273 1.00 0.00 21 THR A N 15
ATOM 9138 C CA . THR A 1 21 ? -1.979 8.131 -9.293 1.00 0.00 21 THR A CA 15
ATOM 9139 C C . THR A 1 21 ? -3.466 8.462 -9.243 1.00 0.00 21 THR A C 15
ATOM 9140 O O . THR A 1 21 ? -4.185 8.285 -10.227 1.00 0.00 21 THR A O 15
ATOM 9151 N N . PHE A 1 22 ? -3.922 8.943 -8.092 1.00 0.00 22 PHE A N 15
ATOM 9152 C CA . PHE A 1 22 ? -5.326 9.298 -7.914 1.00 0.00 22 PHE A CA 15
ATOM 9153 C C . PHE A 1 22 ? -5.461 10.687 -7.298 1.00 0.00 22 PHE A C 15
ATOM 9154 O O . PHE A 1 22 ? -4.762 11.026 -6.343 1.00 0.00 22 PHE A O 15
ATOM 9171 N N . SER A 1 23 ? -6.366 11.488 -7.853 1.00 0.00 23 SER A N 15
ATOM 9172 C CA . SER A 1 23 ? -6.591 12.842 -7.361 1.00 0.00 23 SER A CA 15
ATOM 9173 C C . SER A 1 23 ? -7.174 12.819 -5.952 1.00 0.00 23 SER A C 15
ATOM 9174 O O . SER A 1 23 ? -6.720 13.546 -5.067 1.00 0.00 23 SER A O 15
ATOM 9182 N N . LEU A 1 24 ? -8.184 11.980 -5.750 1.00 0.00 24 LEU A N 15
ATOM 9183 C CA . LEU A 1 24 ? -8.831 11.861 -4.448 1.00 0.00 24 LEU A CA 15
ATOM 9184 C C . LEU A 1 24 ? -8.332 10.627 -3.703 1.00 0.00 24 LEU A C 15
ATOM 9185 O O . LEU A 1 24 ? -7.515 9.865 -4.219 1.00 0.00 24 LEU A O 15
ATOM 9201 N N . LYS A 1 25 ? -8.831 10.435 -2.486 1.00 0.00 25 LYS A N 15
ATOM 9202 C CA . LYS A 1 25 ? -8.439 9.292 -1.670 1.00 0.00 25 LYS A CA 15
ATOM 9203 C C . LYS A 1 25 ? -9.314 8.080 -1.976 1.00 0.00 25 LYS A C 15
ATOM 9204 O O . LYS A 1 25 ? -8.809 7.001 -2.285 1.00 0.00 25 LYS A O 15
ATOM 9223 N N . SER A 1 26 ? -10.627 8.266 -1.889 1.00 0.00 26 SER A N 15
ATOM 9224 C CA . SER A 1 26 ? -11.571 7.187 -2.154 1.00 0.00 26 SER A CA 15
ATOM 9225 C C . SER A 1 26 ? -11.161 6.400 -3.395 1.00 0.00 26 SER A C 15
ATOM 9226 O O . SER A 1 26 ? -11.187 5.170 -3.398 1.00 0.00 26 SER A O 15
ATOM 9234 N N . GLN A 1 27 ? -10.785 7.120 -4.447 1.00 0.00 27 GLN A N 15
ATOM 9235 C CA . GLN A 1 27 ? -10.370 6.489 -5.695 1.00 0.00 27 GLN A CA 15
ATOM 9236 C C . GLN A 1 27 ? -9.308 5.425 -5.440 1.00 0.00 27 GLN A C 15
ATOM 9237 O O . GLN A 1 27 ? -9.381 4.319 -5.978 1.00 0.00 27 GLN A O 15
ATOM 9251 N N . LEU A 1 28 ? -8.322 5.765 -4.618 1.00 0.00 28 LEU A N 15
ATOM 9252 C CA . LEU A 1 28 ? -7.243 4.838 -4.292 1.00 0.00 28 LEU A CA 15
ATOM 9253 C C . LEU A 1 28 ? -7.762 3.670 -3.460 1.00 0.00 28 LEU A C 15
ATOM 9254 O O . LEU A 1 28 ? -7.565 2.507 -3.815 1.00 0.00 28 LEU A O 15
ATOM 9270 N N . ILE A 1 29 ? -8.427 3.987 -2.355 1.00 0.00 29 ILE A N 15
ATOM 9271 C CA . ILE A 1 29 ? -8.978 2.964 -1.475 1.00 0.00 29 ILE A CA 15
ATOM 9272 C C . ILE A 1 29 ? -9.674 1.867 -2.275 1.00 0.00 29 ILE A C 15
ATOM 9273 O O . ILE A 1 29 ? -9.421 0.680 -2.071 1.00 0.00 29 ILE A O 15
ATOM 9289 N N . VAL A 1 30 ? -10.550 2.274 -3.187 1.00 0.00 30 VAL A N 15
ATOM 9290 C CA . VAL A 1 30 ? -11.281 1.327 -4.021 1.00 0.00 30 VAL A CA 15
ATOM 9291 C C . VAL A 1 30 ? -10.343 0.595 -4.973 1.00 0.00 30 VAL A C 15
ATOM 9292 O O . VAL A 1 30 ? -10.500 -0.602 -5.219 1.00 0.00 30 VAL A O 15
ATOM 9305 N N . HIS A 1 31 ? -9.366 1.321 -5.507 1.00 0.00 31 HIS A N 15
ATOM 9306 C CA . HIS A 1 31 ? -8.400 0.740 -6.432 1.00 0.00 31 HIS A CA 15
ATOM 9307 C C . HIS A 1 31 ? -7.682 -0.447 -5.795 1.00 0.00 31 HIS A C 15
ATOM 9308 O O . HIS A 1 31 ? -7.565 -1.511 -6.402 1.00 0.00 31 HIS A O 15
ATOM 9322 N N . GLN A 1 32 ? -7.205 -0.255 -4.570 1.00 0.00 32 GLN A N 15
ATOM 9323 C CA . GLN A 1 32 ? -6.498 -1.309 -3.852 1.00 0.00 32 GLN A CA 15
ATOM 9324 C C . GLN A 1 32 ? -7.278 -2.619 -3.902 1.00 0.00 32 GLN A C 15
ATOM 9325 O O . GLN A 1 32 ? -6.692 -3.702 -3.891 1.00 0.00 32 GLN A O 15
ATOM 9339 N N . ARG A 1 33 ? -8.601 -2.512 -3.956 1.00 0.00 33 ARG A N 15
ATOM 9340 C CA . ARG A 1 33 ? -9.461 -3.688 -4.006 1.00 0.00 33 ARG A CA 15
ATOM 9341 C C . ARG A 1 33 ? -9.703 -4.124 -5.449 1.00 0.00 33 ARG A C 15
ATOM 9342 O O . ARG A 1 33 ? -10.807 -4.534 -5.807 1.00 0.00 33 ARG A O 15
ATOM 9363 N N . SER A 1 34 ? -8.663 -4.032 -6.271 1.00 0.00 34 SER A N 15
ATOM 9364 C CA . SER A 1 34 ? -8.763 -4.413 -7.675 1.00 0.00 34 SER A CA 15
ATOM 9365 C C . SER A 1 34 ? -7.681 -5.424 -8.042 1.00 0.00 34 SER A C 15
ATOM 9366 O O . SER A 1 34 ? -7.929 -6.374 -8.786 1.00 0.00 34 SER A O 15
ATOM 9374 N N . HIS A 1 35 ? -6.479 -5.213 -7.516 1.00 0.00 35 HIS A N 15
ATOM 9375 C CA . HIS A 1 35 ? -5.358 -6.106 -7.787 1.00 0.00 35 HIS A CA 15
ATOM 9376 C C . HIS A 1 35 ? -5.729 -7.553 -7.479 1.00 0.00 35 HIS A C 15
ATOM 9377 O O . HIS A 1 35 ? -5.597 -8.434 -8.329 1.00 0.00 35 HIS A O 15
ATOM 9391 N N . THR A 1 36 ? -6.194 -7.793 -6.257 1.00 0.00 36 THR A N 15
ATOM 9392 C CA . THR A 1 36 ? -6.583 -9.133 -5.836 1.00 0.00 36 THR A CA 15
ATOM 9393 C C . THR A 1 36 ? -7.544 -9.766 -6.835 1.00 0.00 36 THR A C 15
ATOM 9394 O O . THR A 1 36 ? -8.323 -9.072 -7.488 1.00 0.00 36 THR A O 15
ATOM 9405 N N . GLY A 1 37 ? -7.484 -11.089 -6.951 1.00 0.00 37 GLY A N 15
ATOM 9406 C CA . GLY A 1 37 ? -8.356 -11.794 -7.873 1.00 0.00 37 GLY A CA 15
ATOM 9407 C C . GLY A 1 37 ? -7.771 -13.116 -8.328 1.00 0.00 37 GLY A C 15
ATOM 9408 O O . GLY A 1 37 ? -6.634 -13.171 -8.798 1.00 0.00 37 GLY A O 15
ATOM 9412 N N . VAL A 1 38 ? -8.548 -14.185 -8.188 1.00 0.00 38 VAL A N 15
ATOM 9413 C CA . VAL A 1 38 ? -8.100 -15.514 -8.588 1.00 0.00 38 VAL A CA 15
ATOM 9414 C C . VAL A 1 38 ? -7.511 -15.495 -9.994 1.00 0.00 38 VAL A C 15
ATOM 9415 O O . VAL A 1 38 ? -7.986 -14.770 -10.869 1.00 0.00 38 VAL A O 15
ATOM 9428 N N . LYS A 1 39 ? -6.473 -16.297 -10.206 1.00 0.00 39 LYS A N 15
ATOM 9429 C CA . LYS A 1 39 ? -5.819 -16.375 -11.507 1.00 0.00 39 LYS A CA 15
ATOM 9430 C C . LYS A 1 39 ? -6.343 -17.562 -12.309 1.00 0.00 39 LYS A C 15
ATOM 9431 O O . LYS A 1 39 ? -6.642 -18.626 -11.765 1.00 0.00 39 LYS A O 15
ATOM 9450 N N . PRO A 1 40 ? -6.456 -17.379 -13.632 1.00 0.00 40 PRO A N 15
ATOM 9451 C CA . PRO A 1 40 ? -6.942 -18.425 -14.538 1.00 0.00 40 PRO A CA 15
ATOM 9452 C C . PRO A 1 40 ? -5.950 -19.574 -14.682 1.00 0.00 40 PRO A C 15
ATOM 9453 O O . PRO A 1 40 ? -6.341 -20.735 -14.799 1.00 0.00 40 PRO A O 15
ATOM 9464 N N . SER A 1 41 ? -4.662 -19.242 -14.674 1.00 0.00 41 SER A N 15
ATOM 9465 C CA . SER A 1 41 ? -3.613 -20.246 -14.808 1.00 0.00 41 SER A CA 15
ATOM 9466 C C . SER A 1 41 ? -3.315 -20.903 -13.464 1.00 0.00 41 SER A C 15
ATOM 9467 O O . SER A 1 41 ? -3.751 -20.426 -12.417 1.00 0.00 41 SER A O 15
ATOM 9475 N N . GLY A 1 42 ? -2.569 -22.003 -13.502 1.00 0.00 42 GLY A N 15
ATOM 9476 C CA . GLY A 1 42 ? -2.225 -22.709 -12.282 1.00 0.00 42 GLY A CA 15
ATOM 9477 C C . GLY A 1 42 ? -2.340 -24.213 -12.431 1.00 0.00 42 GLY A C 15
ATOM 9478 O O . GLY A 1 42 ? -1.351 -24.915 -12.639 1.00 0.00 42 GLY A O 15
ATOM 9482 N N . PRO A 1 43 ? -3.573 -24.730 -12.321 1.00 0.00 43 PRO A N 15
ATOM 9483 C CA . PRO A 1 43 ? -3.843 -26.166 -12.440 1.00 0.00 43 PRO A CA 15
ATOM 9484 C C . PRO A 1 43 ? -3.649 -26.676 -13.864 1.00 0.00 43 PRO A C 15
ATOM 9485 O O . PRO A 1 43 ? -3.839 -25.937 -14.829 1.00 0.00 43 PRO A O 15
ATOM 9496 N N . SER A 1 44 ? -3.271 -27.944 -13.987 1.00 0.00 44 SER A N 15
ATOM 9497 C CA . SER A 1 44 ? -3.049 -28.552 -15.294 1.00 0.00 44 SER A CA 15
ATOM 9498 C C . SER A 1 44 ? -4.155 -28.163 -16.269 1.00 0.00 44 SER A C 15
ATOM 9499 O O . SER A 1 44 ? -5.323 -28.065 -15.894 1.00 0.00 44 SER A O 15
ATOM 9507 N N . SER A 1 45 ? -3.778 -27.942 -17.524 1.00 0.00 45 SER A N 15
ATOM 9508 C CA . SER A 1 45 ? -4.736 -27.559 -18.555 1.00 0.00 45 SER A CA 15
ATOM 9509 C C . SER A 1 45 ? -5.631 -26.422 -18.069 1.00 0.00 45 SER A C 15
ATOM 9510 O O . SER A 1 45 ? -6.835 -26.416 -18.318 1.00 0.00 45 SER A O 15
ATOM 9518 N N . GLY A 1 46 ? -5.031 -25.461 -17.373 1.00 0.00 46 GLY A N 15
ATOM 9519 C CA . GLY A 1 46 ? -5.787 -24.332 -16.863 1.00 0.00 46 GLY A CA 15
ATOM 9520 C C . GLY A 1 46 ? -5.170 -23.001 -17.243 1.00 0.00 46 GLY A C 15
ATOM 9521 O O . GLY A 1 46 ? -5.490 -22.474 -18.307 1.00 0.00 46 GLY A O 15
ATOM 9526 N N . GLY A 1 1 ? 19.187 2.743 -13.245 1.00 0.00 1 GLY A N 16
ATOM 9527 C CA . GLY A 1 1 ? 18.531 4.024 -13.062 1.00 0.00 1 GLY A CA 16
ATOM 9528 C C . GLY A 1 1 ? 17.429 4.261 -14.075 1.00 0.00 1 GLY A C 16
ATOM 9529 O O . GLY A 1 1 ? 17.660 4.189 -15.282 1.00 0.00 1 GLY A O 16
ATOM 9533 N N . SER A 1 2 ? 16.227 4.544 -13.584 1.00 0.00 2 SER A N 16
ATOM 9534 C CA . SER A 1 2 ? 15.083 4.788 -14.455 1.00 0.00 2 SER A CA 16
ATOM 9535 C C . SER A 1 2 ? 15.006 6.259 -14.852 1.00 0.00 2 SER A C 16
ATOM 9536 O O . SER A 1 2 ? 15.807 7.077 -14.402 1.00 0.00 2 SER A O 16
ATOM 9544 N N . SER A 1 3 ? 14.034 6.587 -15.697 1.00 0.00 3 SER A N 16
ATOM 9545 C CA . SER A 1 3 ? 13.852 7.958 -16.158 1.00 0.00 3 SER A CA 16
ATOM 9546 C C . SER A 1 3 ? 13.739 8.918 -14.978 1.00 0.00 3 SER A C 16
ATOM 9547 O O . SER A 1 3 ? 13.602 8.495 -13.831 1.00 0.00 3 SER A O 16
ATOM 9555 N N . GLY A 1 4 ? 13.798 10.214 -15.269 1.00 0.00 4 GLY A N 16
ATOM 9556 C CA . GLY A 1 4 ? 13.700 11.215 -14.222 1.00 0.00 4 GLY A CA 16
ATOM 9557 C C . GLY A 1 4 ? 12.342 11.885 -14.186 1.00 0.00 4 GLY A C 16
ATOM 9558 O O . GLY A 1 4 ? 11.385 11.335 -13.639 1.00 0.00 4 GLY A O 16
ATOM 9562 N N . SER A 1 5 ? 12.256 13.077 -14.767 1.00 0.00 5 SER A N 16
ATOM 9563 C CA . SER A 1 5 ? 11.005 13.826 -14.794 1.00 0.00 5 SER A CA 16
ATOM 9564 C C . SER A 1 5 ? 10.035 13.229 -15.809 1.00 0.00 5 SER A C 16
ATOM 9565 O O . SER A 1 5 ? 10.080 13.558 -16.994 1.00 0.00 5 SER A O 16
ATOM 9573 N N . SER A 1 6 ? 9.160 12.349 -15.335 1.00 0.00 6 SER A N 16
ATOM 9574 C CA . SER A 1 6 ? 8.181 11.702 -16.201 1.00 0.00 6 SER A CA 16
ATOM 9575 C C . SER A 1 6 ? 6.789 11.751 -15.579 1.00 0.00 6 SER A C 16
ATOM 9576 O O . SER A 1 6 ? 6.599 11.379 -14.422 1.00 0.00 6 SER A O 16
ATOM 9584 N N . GLY A 1 7 ? 5.816 12.216 -16.358 1.00 0.00 7 GLY A N 16
ATOM 9585 C CA . GLY A 1 7 ? 4.453 12.306 -15.868 1.00 0.00 7 GLY A CA 16
ATOM 9586 C C . GLY A 1 7 ? 4.088 13.710 -15.426 1.00 0.00 7 GLY A C 16
ATOM 9587 O O . GLY A 1 7 ? 4.719 14.271 -14.530 1.00 0.00 7 GLY A O 16
ATOM 9591 N N . THR A 1 8 ? 3.066 14.280 -16.057 1.00 0.00 8 THR A N 16
ATOM 9592 C CA . THR A 1 8 ? 2.620 15.628 -15.726 1.00 0.00 8 THR A CA 16
ATOM 9593 C C . THR A 1 8 ? 1.344 15.595 -14.893 1.00 0.00 8 THR A C 16
ATOM 9594 O O . THR A 1 8 ? 0.333 15.030 -15.309 1.00 0.00 8 THR A O 16
ATOM 9605 N N . GLY A 1 9 ? 1.397 16.206 -13.713 1.00 0.00 9 GLY A N 16
ATOM 9606 C CA . GLY A 1 9 ? 0.239 16.235 -12.840 1.00 0.00 9 GLY A CA 16
ATOM 9607 C C . GLY A 1 9 ? 0.214 15.070 -11.870 1.00 0.00 9 GLY A C 16
ATOM 9608 O O . GLY A 1 9 ? -0.719 14.267 -11.876 1.00 0.00 9 GLY A O 16
ATOM 9612 N N . VAL A 1 10 ? 1.243 14.976 -11.034 1.00 0.00 10 VAL A N 16
ATOM 9613 C CA . VAL A 1 10 ? 1.336 13.901 -10.054 1.00 0.00 10 VAL A CA 16
ATOM 9614 C C . VAL A 1 10 ? 0.362 14.121 -8.902 1.00 0.00 10 VAL A C 16
ATOM 9615 O O . VAL A 1 10 ? 0.232 15.232 -8.388 1.00 0.00 10 VAL A O 16
ATOM 9628 N N . LYS A 1 11 ? -0.321 13.055 -8.500 1.00 0.00 11 LYS A N 16
ATOM 9629 C CA . LYS A 1 11 ? -1.283 13.129 -7.407 1.00 0.00 11 LYS A CA 16
ATOM 9630 C C . LYS A 1 11 ? -0.647 12.693 -6.091 1.00 0.00 11 LYS A C 16
ATOM 9631 O O . LYS A 1 11 ? 0.261 11.862 -6.059 1.00 0.00 11 LYS A O 16
ATOM 9650 N N . PRO A 1 12 ? -1.134 13.263 -4.979 1.00 0.00 12 PRO A N 16
ATOM 9651 C CA . PRO A 1 12 ? -0.629 12.946 -3.641 1.00 0.00 12 PRO A CA 16
ATOM 9652 C C . PRO A 1 12 ? -1.003 11.535 -3.198 1.00 0.00 12 PRO A C 16
ATOM 9653 O O . PRO A 1 12 ? -0.559 11.065 -2.151 1.00 0.00 12 PRO A O 16
ATOM 9664 N N . TYR A 1 13 ? -1.820 10.866 -4.003 1.00 0.00 13 TYR A N 16
ATOM 9665 C CA . TYR A 1 13 ? -2.255 9.509 -3.693 1.00 0.00 13 TYR A CA 16
ATOM 9666 C C . TYR A 1 13 ? -1.958 8.563 -4.853 1.00 0.00 13 TYR A C 16
ATOM 9667 O O . TYR A 1 13 ? -2.728 8.472 -5.808 1.00 0.00 13 TYR A O 16
ATOM 9685 N N . GLY A 1 14 ? -0.833 7.860 -4.762 1.00 0.00 14 GLY A N 16
ATOM 9686 C CA . GLY A 1 14 ? -0.453 6.930 -5.809 1.00 0.00 14 GLY A CA 16
ATOM 9687 C C . GLY A 1 14 ? -0.459 5.490 -5.336 1.00 0.00 14 GLY A C 16
ATOM 9688 O O . GLY A 1 14 ? -0.649 5.219 -4.149 1.00 0.00 14 GLY A O 16
ATOM 9692 N N . CYS A 1 15 ? -0.252 4.562 -6.264 1.00 0.00 15 CYS A N 16
ATOM 9693 C CA . CYS A 1 15 ? -0.237 3.142 -5.937 1.00 0.00 15 CYS A CA 16
ATOM 9694 C C . CYS A 1 15 ? 1.184 2.587 -5.991 1.00 0.00 15 CYS A C 16
ATOM 9695 O O . CYS A 1 15 ? 1.915 2.816 -6.955 1.00 0.00 15 CYS A O 16
ATOM 9702 N N . SER A 1 16 ? 1.567 1.855 -4.950 1.00 0.00 16 SER A N 16
ATOM 9703 C CA . SER A 1 16 ? 2.901 1.269 -4.877 1.00 0.00 16 SER A CA 16
ATOM 9704 C C . SER A 1 16 ? 2.963 -0.039 -5.660 1.00 0.00 16 SER A C 16
ATOM 9705 O O . SER A 1 16 ? 4.040 -0.489 -6.049 1.00 0.00 16 SER A O 16
ATOM 9713 N N . GLN A 1 17 ? 1.801 -0.642 -5.886 1.00 0.00 17 GLN A N 16
ATOM 9714 C CA . GLN A 1 17 ? 1.724 -1.899 -6.621 1.00 0.00 17 GLN A CA 16
ATOM 9715 C C . GLN A 1 17 ? 1.935 -1.670 -8.114 1.00 0.00 17 GLN A C 16
ATOM 9716 O O . GLN A 1 17 ? 2.489 -2.521 -8.811 1.00 0.00 17 GLN A O 16
ATOM 9730 N N . CYS A 1 18 ? 1.491 -0.516 -8.599 1.00 0.00 18 CYS A N 16
ATOM 9731 C CA . CYS A 1 18 ? 1.630 -0.174 -10.010 1.00 0.00 18 CYS A CA 16
ATOM 9732 C C . CYS A 1 18 ? 1.709 1.338 -10.198 1.00 0.00 18 CYS A C 16
ATOM 9733 O O . CYS A 1 18 ? 1.636 2.099 -9.233 1.00 0.00 18 CYS A O 16
ATOM 9740 N N . ALA A 1 19 ? 1.859 1.767 -11.447 1.00 0.00 19 ALA A N 16
ATOM 9741 C CA . ALA A 1 19 ? 1.945 3.187 -11.763 1.00 0.00 19 ALA A CA 16
ATOM 9742 C C . ALA A 1 19 ? 0.558 3.798 -11.927 1.00 0.00 19 ALA A C 16
ATOM 9743 O O . ALA A 1 19 ? 0.120 4.080 -13.043 1.00 0.00 19 ALA A O 16
ATOM 9750 N N . LYS A 1 20 ? -0.131 4.001 -10.809 1.00 0.00 20 LYS A N 16
ATOM 9751 C CA . LYS A 1 20 ? -1.470 4.579 -10.829 1.00 0.00 20 LYS A CA 16
ATOM 9752 C C . LYS A 1 20 ? -1.551 5.793 -9.909 1.00 0.00 20 LYS A C 16
ATOM 9753 O O . LYS A 1 20 ? -1.028 5.777 -8.794 1.00 0.00 20 LYS A O 16
ATOM 9772 N N . THR A 1 21 ? -2.211 6.845 -10.383 1.00 0.00 21 THR A N 16
ATOM 9773 C CA . THR A 1 21 ? -2.362 8.068 -9.603 1.00 0.00 21 THR A CA 16
ATOM 9774 C C . THR A 1 21 ? -3.832 8.400 -9.379 1.00 0.00 21 THR A C 16
ATOM 9775 O O . THR A 1 21 ? -4.693 8.021 -10.175 1.00 0.00 21 THR A O 16
ATOM 9786 N N . PHE A 1 22 ? -4.115 9.110 -8.293 1.00 0.00 22 PHE A N 16
ATOM 9787 C CA . PHE A 1 22 ? -5.483 9.494 -7.964 1.00 0.00 22 PHE A CA 16
ATOM 9788 C C . PHE A 1 22 ? -5.503 10.751 -7.099 1.00 0.00 22 PHE A C 16
ATOM 9789 O O . PHE A 1 22 ? -4.750 10.864 -6.132 1.00 0.00 22 PHE A O 16
ATOM 9806 N N . SER A 1 23 ? -6.370 11.693 -7.456 1.00 0.00 23 SER A N 16
ATOM 9807 C CA . SER A 1 23 ? -6.486 12.944 -6.715 1.00 0.00 23 SER A CA 16
ATOM 9808 C C . SER A 1 23 ? -7.113 12.709 -5.345 1.00 0.00 23 SER A C 16
ATOM 9809 O O . SER A 1 23 ? -6.600 13.173 -4.326 1.00 0.00 23 SER A O 16
ATOM 9817 N N . LEU A 1 24 ? -8.227 11.984 -5.328 1.00 0.00 24 LEU A N 16
ATOM 9818 C CA . LEU A 1 24 ? -8.927 11.686 -4.083 1.00 0.00 24 LEU A CA 16
ATOM 9819 C C . LEU A 1 24 ? -8.541 10.306 -3.559 1.00 0.00 24 LEU A C 16
ATOM 9820 O O . LEU A 1 24 ? -8.499 9.333 -4.312 1.00 0.00 24 LEU A O 16
ATOM 9836 N N . LYS A 1 25 ? -8.261 10.229 -2.262 1.00 0.00 25 LYS A N 16
ATOM 9837 C CA . LYS A 1 25 ? -7.882 8.968 -1.635 1.00 0.00 25 LYS A CA 16
ATOM 9838 C C . LYS A 1 25 ? -8.872 7.864 -1.992 1.00 0.00 25 LYS A C 16
ATOM 9839 O O . LYS A 1 25 ? -8.478 6.782 -2.428 1.00 0.00 25 LYS A O 16
ATOM 9858 N N . SER A 1 26 ? -10.158 8.144 -1.806 1.00 0.00 26 SER A N 16
ATOM 9859 C CA . SER A 1 26 ? -11.203 7.173 -2.106 1.00 0.00 26 SER A CA 16
ATOM 9860 C C . SER A 1 26 ? -10.920 6.461 -3.425 1.00 0.00 26 SER A C 16
ATOM 9861 O O . SER A 1 26 ? -10.918 5.232 -3.490 1.00 0.00 26 SER A O 16
ATOM 9869 N N . GLN A 1 27 ? -10.681 7.242 -4.473 1.00 0.00 27 GLN A N 16
ATOM 9870 C CA . GLN A 1 27 ? -10.398 6.686 -5.791 1.00 0.00 27 GLN A CA 16
ATOM 9871 C C . GLN A 1 27 ? -9.328 5.603 -5.706 1.00 0.00 27 GLN A C 16
ATOM 9872 O O . GLN A 1 27 ? -9.467 4.530 -6.296 1.00 0.00 27 GLN A O 16
ATOM 9886 N N . LEU A 1 28 ? -8.260 5.890 -4.970 1.00 0.00 28 LEU A N 16
ATOM 9887 C CA . LEU A 1 28 ? -7.165 4.939 -4.808 1.00 0.00 28 LEU A CA 16
ATOM 9888 C C . LEU A 1 28 ? -7.603 3.741 -3.972 1.00 0.00 28 LEU A C 16
ATOM 9889 O O . LEU A 1 28 ? -7.457 2.593 -4.392 1.00 0.00 28 LEU A O 16
ATOM 9905 N N . ILE A 1 29 ? -8.142 4.016 -2.789 1.00 0.00 29 ILE A N 16
ATOM 9906 C CA . ILE A 1 29 ? -8.605 2.961 -1.896 1.00 0.00 29 ILE A CA 16
ATOM 9907 C C . ILE A 1 29 ? -9.372 1.889 -2.663 1.00 0.00 29 ILE A C 16
ATOM 9908 O O . ILE A 1 29 ? -9.119 0.695 -2.503 1.00 0.00 29 ILE A O 16
ATOM 9924 N N . VAL A 1 30 ? -10.309 2.324 -3.500 1.00 0.00 30 VAL A N 16
ATOM 9925 C CA . VAL A 1 30 ? -11.111 1.403 -4.295 1.00 0.00 30 VAL A CA 16
ATOM 9926 C C . VAL A 1 30 ? -10.243 0.625 -5.278 1.00 0.00 30 VAL A C 16
ATOM 9927 O O . VAL A 1 30 ? -10.400 -0.585 -5.439 1.00 0.00 30 VAL A O 16
ATOM 9940 N N . HIS A 1 31 ? -9.326 1.329 -5.933 1.00 0.00 31 HIS A N 16
ATOM 9941 C CA . HIS A 1 31 ? -8.430 0.705 -6.901 1.00 0.00 31 HIS A CA 16
ATOM 9942 C C . HIS A 1 31 ? -7.590 -0.383 -6.240 1.00 0.00 31 HIS A C 16
ATOM 9943 O O . HIS A 1 31 ? -7.409 -1.465 -6.798 1.00 0.00 31 HIS A O 16
ATOM 9957 N N . GLN A 1 32 ? -7.078 -0.087 -5.049 1.00 0.00 32 GLN A N 16
ATOM 9958 C CA . GLN A 1 32 ? -6.255 -1.040 -4.314 1.00 0.00 32 GLN A CA 16
ATOM 9959 C C . GLN A 1 32 ? -6.992 -2.361 -4.122 1.00 0.00 32 GLN A C 16
ATOM 9960 O O . GLN A 1 32 ? -6.372 -3.418 -4.003 1.00 0.00 32 GLN A O 16
ATOM 9974 N N . ARG A 1 33 ? -8.319 -2.294 -4.092 1.00 0.00 33 ARG A N 16
ATOM 9975 C CA . ARG A 1 33 ? -9.141 -3.485 -3.912 1.00 0.00 33 ARG A CA 16
ATOM 9976 C C . ARG A 1 33 ? -9.431 -4.152 -5.253 1.00 0.00 33 ARG A C 16
ATOM 9977 O O . ARG A 1 33 ? -10.552 -4.591 -5.510 1.00 0.00 33 ARG A O 16
ATOM 9998 N N . SER A 1 34 ? -8.413 -4.225 -6.105 1.00 0.00 34 SER A N 16
ATOM 9999 C CA . SER A 1 34 ? -8.560 -4.835 -7.422 1.00 0.00 34 SER A CA 16
ATOM 10000 C C . SER A 1 34 ? -7.407 -5.792 -7.708 1.00 0.00 34 SER A C 16
ATOM 10001 O O . SER A 1 34 ? -7.591 -6.831 -8.344 1.00 0.00 34 SER A O 16
ATOM 10009 N N . HIS A 1 35 ? -6.218 -5.435 -7.234 1.00 0.00 35 HIS A N 16
ATOM 10010 C CA . HIS A 1 35 ? -5.034 -6.262 -7.439 1.00 0.00 35 HIS A CA 16
ATOM 10011 C C . HIS A 1 35 ? -5.302 -7.706 -7.026 1.00 0.00 35 HIS A C 16
ATOM 10012 O O . HIS A 1 35 ? -5.026 -8.640 -7.779 1.00 0.00 35 HIS A O 16
ATOM 10026 N N . THR A 1 36 ? -5.841 -7.883 -5.824 1.00 0.00 36 THR A N 16
ATOM 10027 C CA . THR A 1 36 ? -6.144 -9.212 -5.310 1.00 0.00 36 THR A CA 16
ATOM 10028 C C . THR A 1 36 ? -6.825 -10.070 -6.371 1.00 0.00 36 THR A C 16
ATOM 10029 O O . THR A 1 36 ? -7.402 -9.551 -7.326 1.00 0.00 36 THR A O 16
ATOM 10040 N N . GLY A 1 37 ? -6.754 -11.386 -6.197 1.00 0.00 37 GLY A N 16
ATOM 10041 C CA . GLY A 1 37 ? -7.369 -12.294 -7.147 1.00 0.00 37 GLY A CA 16
ATOM 10042 C C . GLY A 1 37 ? -8.805 -12.622 -6.791 1.00 0.00 37 GLY A C 16
ATOM 10043 O O . GLY A 1 37 ? -9.115 -13.749 -6.404 1.00 0.00 37 GLY A O 16
ATOM 10047 N N . VAL A 1 38 ? -9.685 -11.634 -6.919 1.00 0.00 38 VAL A N 16
ATOM 10048 C CA . VAL A 1 38 ? -11.097 -11.823 -6.607 1.00 0.00 38 VAL A CA 16
ATOM 10049 C C . VAL A 1 38 ? -11.583 -13.192 -7.068 1.00 0.00 38 VAL A C 16
ATOM 10050 O O . VAL A 1 38 ? -11.100 -13.733 -8.063 1.00 0.00 38 VAL A O 16
ATOM 10063 N N . LYS A 1 39 ? -12.543 -13.750 -6.338 1.00 0.00 39 LYS A N 16
ATOM 10064 C CA . LYS A 1 39 ? -13.098 -15.056 -6.672 1.00 0.00 39 LYS A CA 16
ATOM 10065 C C . LYS A 1 39 ? -13.421 -15.146 -8.160 1.00 0.00 39 LYS A C 16
ATOM 10066 O O . LYS A 1 39 ? -13.928 -14.203 -8.768 1.00 0.00 39 LYS A O 16
ATOM 10085 N N . PRO A 1 40 ? -13.123 -16.307 -8.762 1.00 0.00 40 PRO A N 16
ATOM 10086 C CA . PRO A 1 40 ? -13.375 -16.548 -10.185 1.00 0.00 40 PRO A CA 16
ATOM 10087 C C . PRO A 1 40 ? -14.864 -16.654 -10.501 1.00 0.00 40 PRO A C 16
ATOM 10088 O O . PRO A 1 40 ? -15.525 -17.614 -10.105 1.00 0.00 40 PRO A O 16
ATOM 10099 N N . SER A 1 41 ? -15.384 -15.662 -11.215 1.00 0.00 41 SER A N 16
ATOM 10100 C CA . SER A 1 41 ? -16.796 -15.642 -11.581 1.00 0.00 41 SER A CA 16
ATOM 10101 C C . SER A 1 41 ? -17.065 -14.588 -12.651 1.00 0.00 41 SER A C 16
ATOM 10102 O O . SER A 1 41 ? -16.936 -13.390 -12.405 1.00 0.00 41 SER A O 16
ATOM 10110 N N . GLY A 1 42 ? -17.441 -15.046 -13.842 1.00 0.00 42 GLY A N 16
ATOM 10111 C CA . GLY A 1 42 ? -17.722 -14.131 -14.933 1.00 0.00 42 GLY A CA 16
ATOM 10112 C C . GLY A 1 42 ? -16.888 -14.423 -16.164 1.00 0.00 42 GLY A C 16
ATOM 10113 O O . GLY A 1 42 ? -17.300 -15.162 -17.058 1.00 0.00 42 GLY A O 16
ATOM 10117 N N . PRO A 1 43 ? -15.686 -13.832 -16.223 1.00 0.00 43 PRO A N 16
ATOM 10118 C CA . PRO A 1 43 ? -14.767 -14.017 -17.350 1.00 0.00 43 PRO A CA 16
ATOM 10119 C C . PRO A 1 43 ? -14.186 -15.425 -17.399 1.00 0.00 43 PRO A C 16
ATOM 10120 O O . PRO A 1 43 ? -14.416 -16.234 -16.500 1.00 0.00 43 PRO A O 16
ATOM 10131 N N . SER A 1 44 ? -13.431 -15.713 -18.455 1.00 0.00 44 SER A N 16
ATOM 10132 C CA . SER A 1 44 ? -12.819 -17.026 -18.622 1.00 0.00 44 SER A CA 16
ATOM 10133 C C . SER A 1 44 ? -11.297 -16.924 -18.589 1.00 0.00 44 SER A C 16
ATOM 10134 O O . SER A 1 44 ? -10.629 -17.676 -17.879 1.00 0.00 44 SER A O 16
ATOM 10142 N N . SER A 1 45 ? -10.756 -15.989 -19.363 1.00 0.00 45 SER A N 16
ATOM 10143 C CA . SER A 1 45 ? -9.312 -15.791 -19.426 1.00 0.00 45 SER A CA 16
ATOM 10144 C C . SER A 1 45 ? -8.916 -14.474 -18.765 1.00 0.00 45 SER A C 16
ATOM 10145 O O . SER A 1 45 ? -9.768 -13.716 -18.305 1.00 0.00 45 SER A O 16
ATOM 10153 N N . GLY A 1 46 ? -7.613 -14.210 -18.722 1.00 0.00 46 GLY A N 16
ATOM 10154 C CA . GLY A 1 46 ? -7.125 -12.985 -18.115 1.00 0.00 46 GLY A CA 16
ATOM 10155 C C . GLY A 1 46 ? -5.917 -13.218 -17.230 1.00 0.00 46 GLY A C 16
ATOM 10156 O O . GLY A 1 46 ? -6.031 -13.081 -16.013 1.00 0.00 46 GLY A O 16
ATOM 10161 N N . GLY A 1 1 ? 22.429 21.794 -12.334 1.00 0.00 1 GLY A N 17
ATOM 10162 C CA . GLY A 1 1 ? 21.517 22.667 -11.619 1.00 0.00 1 GLY A CA 17
ATOM 10163 C C . GLY A 1 1 ? 20.247 22.943 -12.400 1.00 0.00 1 GLY A C 17
ATOM 10164 O O . GLY A 1 1 ? 20.298 23.263 -13.588 1.00 0.00 1 GLY A O 17
ATOM 10168 N N . SER A 1 2 ? 19.105 22.818 -11.733 1.00 0.00 2 SER A N 17
ATOM 10169 C CA . SER A 1 2 ? 17.816 23.051 -12.374 1.00 0.00 2 SER A CA 17
ATOM 10170 C C . SER A 1 2 ? 16.734 23.327 -11.334 1.00 0.00 2 SER A C 17
ATOM 10171 O O . SER A 1 2 ? 16.845 22.911 -10.181 1.00 0.00 2 SER A O 17
ATOM 10179 N N . SER A 1 3 ? 15.687 24.031 -11.751 1.00 0.00 3 SER A N 17
ATOM 10180 C CA . SER A 1 3 ? 14.585 24.366 -10.855 1.00 0.00 3 SER A CA 17
ATOM 10181 C C . SER A 1 3 ? 13.298 23.675 -11.295 1.00 0.00 3 SER A C 17
ATOM 10182 O O . SER A 1 3 ? 13.226 23.107 -12.384 1.00 0.00 3 SER A O 17
ATOM 10190 N N . GLY A 1 4 ? 12.283 23.728 -10.438 1.00 0.00 4 GLY A N 17
ATOM 10191 C CA . GLY A 1 4 ? 11.012 23.104 -10.755 1.00 0.00 4 GLY A CA 17
ATOM 10192 C C . GLY A 1 4 ? 11.019 21.610 -10.494 1.00 0.00 4 GLY A C 17
ATOM 10193 O O . GLY A 1 4 ? 11.931 20.903 -10.922 1.00 0.00 4 GLY A O 17
ATOM 10197 N N . SER A 1 5 ? 9.999 21.129 -9.790 1.00 0.00 5 SER A N 17
ATOM 10198 C CA . SER A 1 5 ? 9.894 19.711 -9.469 1.00 0.00 5 SER A CA 17
ATOM 10199 C C . SER A 1 5 ? 8.473 19.354 -9.042 1.00 0.00 5 SER A C 17
ATOM 10200 O O . SER A 1 5 ? 7.984 19.827 -8.016 1.00 0.00 5 SER A O 17
ATOM 10208 N N . SER A 1 6 ? 7.816 18.517 -9.838 1.00 0.00 6 SER A N 17
ATOM 10209 C CA . SER A 1 6 ? 6.449 18.099 -9.546 1.00 0.00 6 SER A CA 17
ATOM 10210 C C . SER A 1 6 ? 6.436 16.945 -8.549 1.00 0.00 6 SER A C 17
ATOM 10211 O O . SER A 1 6 ? 7.077 15.917 -8.764 1.00 0.00 6 SER A O 17
ATOM 10219 N N . GLY A 1 7 ? 5.699 17.123 -7.457 1.00 0.00 7 GLY A N 17
ATOM 10220 C CA . GLY A 1 7 ? 5.615 16.089 -6.442 1.00 0.00 7 GLY A CA 17
ATOM 10221 C C . GLY A 1 7 ? 4.395 16.245 -5.555 1.00 0.00 7 GLY A C 17
ATOM 10222 O O . GLY A 1 7 ? 3.318 15.741 -5.874 1.00 0.00 7 GLY A O 17
ATOM 10226 N N . THR A 1 8 ? 4.563 16.944 -4.437 1.00 0.00 8 THR A N 17
ATOM 10227 C CA . THR A 1 8 ? 3.468 17.162 -3.500 1.00 0.00 8 THR A CA 17
ATOM 10228 C C . THR A 1 8 ? 2.477 18.185 -4.042 1.00 0.00 8 THR A C 17
ATOM 10229 O O . THR A 1 8 ? 2.857 19.121 -4.745 1.00 0.00 8 THR A O 17
ATOM 10240 N N . GLY A 1 9 ? 1.202 18.002 -3.709 1.00 0.00 9 GLY A N 17
ATOM 10241 C CA . GLY A 1 9 ? 0.176 18.918 -4.171 1.00 0.00 9 GLY A CA 17
ATOM 10242 C C . GLY A 1 9 ? -0.987 18.201 -4.828 1.00 0.00 9 GLY A C 17
ATOM 10243 O O . GLY A 1 9 ? -1.977 17.878 -4.172 1.00 0.00 9 GLY A O 17
ATOM 10247 N N . VAL A 1 10 ? -0.869 17.954 -6.129 1.00 0.00 10 VAL A N 17
ATOM 10248 C CA . VAL A 1 10 ? -1.920 17.272 -6.876 1.00 0.00 10 VAL A CA 17
ATOM 10249 C C . VAL A 1 10 ? -1.630 15.779 -6.993 1.00 0.00 10 VAL A C 17
ATOM 10250 O O . VAL A 1 10 ? -0.474 15.357 -6.979 1.00 0.00 10 VAL A O 17
ATOM 10263 N N . LYS A 1 11 ? -2.688 14.985 -7.110 1.00 0.00 11 LYS A N 17
ATOM 10264 C CA . LYS A 1 11 ? -2.550 13.538 -7.232 1.00 0.00 11 LYS A CA 17
ATOM 10265 C C . LYS A 1 11 ? -1.625 12.987 -6.151 1.00 0.00 11 LYS A C 17
ATOM 10266 O O . LYS A 1 11 ? -0.749 12.163 -6.411 1.00 0.00 11 LYS A O 17
ATOM 10285 N N . PRO A 1 12 ? -1.824 13.451 -4.908 1.00 0.00 12 PRO A N 17
ATOM 10286 C CA . PRO A 1 12 ? -1.019 13.016 -3.763 1.00 0.00 12 PRO A CA 17
ATOM 10287 C C . PRO A 1 12 ? -1.300 11.568 -3.373 1.00 0.00 12 PRO A C 17
ATOM 10288 O O . PRO A 1 12 ? -0.665 11.025 -2.469 1.00 0.00 12 PRO A O 17
ATOM 10299 N N . TYR A 1 13 ? -2.253 10.950 -4.061 1.00 0.00 13 TYR A N 17
ATOM 10300 C CA . TYR A 1 13 ? -2.618 9.566 -3.785 1.00 0.00 13 TYR A CA 17
ATOM 10301 C C . TYR A 1 13 ? -2.232 8.658 -4.949 1.00 0.00 13 TYR A C 17
ATOM 10302 O O . TYR A 1 13 ? -2.863 8.681 -6.005 1.00 0.00 13 TYR A O 17
ATOM 10320 N N . GLY A 1 14 ? -1.189 7.858 -4.746 1.00 0.00 14 GLY A N 17
ATOM 10321 C CA . GLY A 1 14 ? -0.736 6.953 -5.785 1.00 0.00 14 GLY A CA 17
ATOM 10322 C C . GLY A 1 14 ? -0.711 5.508 -5.326 1.00 0.00 14 GLY A C 17
ATOM 10323 O O . GLY A 1 14 ? -0.907 5.221 -4.145 1.00 0.00 14 GLY A O 17
ATOM 10327 N N . CYS A 1 15 ? -0.471 4.596 -6.262 1.00 0.00 15 CYS A N 17
ATOM 10328 C CA . CYS A 1 15 ? -0.423 3.173 -5.948 1.00 0.00 15 CYS A CA 17
ATOM 10329 C C . CYS A 1 15 ? 1.006 2.644 -6.035 1.00 0.00 15 CYS A C 17
ATOM 10330 O O . CYS A 1 15 ? 1.791 3.083 -6.875 1.00 0.00 15 CYS A O 17
ATOM 10337 N N . SER A 1 16 ? 1.335 1.699 -5.160 1.00 0.00 16 SER A N 17
ATOM 10338 C CA . SER A 1 16 ? 2.670 1.113 -5.134 1.00 0.00 16 SER A CA 17
ATOM 10339 C C . SER A 1 16 ? 2.736 -0.127 -6.021 1.00 0.00 16 SER A C 17
ATOM 10340 O O . SER A 1 16 ? 3.627 -0.256 -6.859 1.00 0.00 16 SER A O 17
ATOM 10348 N N . GLN A 1 17 ? 1.785 -1.035 -5.828 1.00 0.00 17 GLN A N 17
ATOM 10349 C CA . GLN A 1 17 ? 1.735 -2.266 -6.609 1.00 0.00 17 GLN A CA 17
ATOM 10350 C C . GLN A 1 17 ? 1.959 -1.980 -8.090 1.00 0.00 17 GLN A C 17
ATOM 10351 O O . GLN A 1 17 ? 2.677 -2.711 -8.773 1.00 0.00 17 GLN A O 17
ATOM 10365 N N . CYS A 1 18 ? 1.339 -0.912 -8.582 1.00 0.00 18 CYS A N 17
ATOM 10366 C CA . CYS A 1 18 ? 1.469 -0.529 -9.982 1.00 0.00 18 CYS A CA 17
ATOM 10367 C C . CYS A 1 18 ? 1.773 0.961 -10.113 1.00 0.00 18 CYS A C 17
ATOM 10368 O O . CYS A 1 18 ? 1.868 1.675 -9.115 1.00 0.00 18 CYS A O 17
ATOM 10375 N N . ALA A 1 19 ? 1.924 1.422 -11.350 1.00 0.00 19 ALA A N 17
ATOM 10376 C CA . ALA A 1 19 ? 2.215 2.826 -11.612 1.00 0.00 19 ALA A CA 17
ATOM 10377 C C . ALA A 1 19 ? 0.944 3.595 -11.958 1.00 0.00 19 ALA A C 17
ATOM 10378 O O . ALA A 1 19 ? 0.539 3.654 -13.119 1.00 0.00 19 ALA A O 17
ATOM 10385 N N . LYS A 1 20 ? 0.318 4.181 -10.944 1.00 0.00 20 LYS A N 17
ATOM 10386 C CA . LYS A 1 20 ? -0.907 4.947 -11.140 1.00 0.00 20 LYS A CA 17
ATOM 10387 C C . LYS A 1 20 ? -1.023 6.063 -10.107 1.00 0.00 20 LYS A C 17
ATOM 10388 O O . LYS A 1 20 ? -0.389 6.016 -9.052 1.00 0.00 20 LYS A O 17
ATOM 10407 N N . THR A 1 21 ? -1.837 7.068 -10.416 1.00 0.00 21 THR A N 17
ATOM 10408 C CA . THR A 1 21 ? -2.036 8.195 -9.514 1.00 0.00 21 THR A CA 17
ATOM 10409 C C . THR A 1 21 ? -3.516 8.535 -9.377 1.00 0.00 21 THR A C 17
ATOM 10410 O O . THR A 1 21 ? -4.324 8.195 -10.241 1.00 0.00 21 THR A O 17
ATOM 10421 N N . PHE A 1 22 ? -3.864 9.209 -8.286 1.00 0.00 22 PHE A N 17
ATOM 10422 C CA . PHE A 1 22 ? -5.248 9.595 -8.035 1.00 0.00 22 PHE A CA 17
ATOM 10423 C C . PHE A 1 22 ? -5.315 10.904 -7.255 1.00 0.00 22 PHE A C 17
ATOM 10424 O O . PHE A 1 22 ? -4.434 11.205 -6.449 1.00 0.00 22 PHE A O 17
ATOM 10441 N N . SER A 1 23 ? -6.365 11.680 -7.502 1.00 0.00 23 SER A N 17
ATOM 10442 C CA . SER A 1 23 ? -6.546 12.960 -6.826 1.00 0.00 23 SER A CA 17
ATOM 10443 C C . SER A 1 23 ? -7.198 12.767 -5.461 1.00 0.00 23 SER A C 17
ATOM 10444 O O . SER A 1 23 ? -6.756 13.335 -4.462 1.00 0.00 23 SER A O 17
ATOM 10452 N N . LEU A 1 24 ? -8.253 11.961 -5.426 1.00 0.00 24 LEU A N 17
ATOM 10453 C CA . LEU A 1 24 ? -8.969 11.691 -4.184 1.00 0.00 24 LEU A CA 17
ATOM 10454 C C . LEU A 1 24 ? -8.525 10.364 -3.577 1.00 0.00 24 LEU A C 17
ATOM 10455 O O . LEU A 1 24 ? -8.265 9.397 -4.293 1.00 0.00 24 LEU A O 17
ATOM 10471 N N . LYS A 1 25 ? -8.442 10.323 -2.251 1.00 0.00 25 LYS A N 17
ATOM 10472 C CA . LYS A 1 25 ? -8.032 9.115 -1.546 1.00 0.00 25 LYS A CA 17
ATOM 10473 C C . LYS A 1 25 ? -8.968 7.954 -1.868 1.00 0.00 25 LYS A C 17
ATOM 10474 O O . LYS A 1 25 ? -8.532 6.907 -2.347 1.00 0.00 25 LYS A O 17
ATOM 10493 N N . SER A 1 26 ? -10.256 8.147 -1.603 1.00 0.00 26 SER A N 17
ATOM 10494 C CA . SER A 1 26 ? -11.253 7.115 -1.862 1.00 0.00 26 SER A CA 17
ATOM 10495 C C . SER A 1 26 ? -10.962 6.397 -3.177 1.00 0.00 26 SER A C 17
ATOM 10496 O O . SER A 1 26 ? -10.973 5.168 -3.240 1.00 0.00 26 SER A O 17
ATOM 10504 N N . GLN A 1 27 ? -10.703 7.174 -4.223 1.00 0.00 27 GLN A N 17
ATOM 10505 C CA . GLN A 1 27 ? -10.410 6.613 -5.537 1.00 0.00 27 GLN A CA 17
ATOM 10506 C C . GLN A 1 27 ? -9.291 5.580 -5.450 1.00 0.00 27 GLN A C 17
ATOM 10507 O O . GLN A 1 27 ? -9.413 4.471 -5.973 1.00 0.00 27 GLN A O 17
ATOM 10521 N N . LEU A 1 28 ? -8.201 5.950 -4.787 1.00 0.00 28 LEU A N 17
ATOM 10522 C CA . LEU A 1 28 ? -7.059 5.056 -4.632 1.00 0.00 28 LEU A CA 17
ATOM 10523 C C . LEU A 1 28 ? -7.409 3.877 -3.730 1.00 0.00 28 LEU A C 17
ATOM 10524 O O . LEU A 1 28 ? -7.136 2.724 -4.064 1.00 0.00 28 LEU A O 17
ATOM 10540 N N . ILE A 1 29 ? -8.018 4.174 -2.587 1.00 0.00 29 ILE A N 17
ATOM 10541 C CA . ILE A 1 29 ? -8.409 3.138 -1.638 1.00 0.00 29 ILE A CA 17
ATOM 10542 C C . ILE A 1 29 ? -9.186 2.023 -2.331 1.00 0.00 29 ILE A C 17
ATOM 10543 O O . ILE A 1 29 ? -8.922 0.840 -2.114 1.00 0.00 29 ILE A O 17
ATOM 10559 N N . VAL A 1 30 ? -10.144 2.409 -3.168 1.00 0.00 30 VAL A N 17
ATOM 10560 C CA . VAL A 1 30 ? -10.957 1.442 -3.896 1.00 0.00 30 VAL A CA 17
ATOM 10561 C C . VAL A 1 30 ? -10.135 0.721 -4.958 1.00 0.00 30 VAL A C 17
ATOM 10562 O O . VAL A 1 30 ? -10.113 -0.509 -5.012 1.00 0.00 30 VAL A O 17
ATOM 10575 N N . HIS A 1 31 ? -9.459 1.494 -5.802 1.00 0.00 31 HIS A N 17
ATOM 10576 C CA . HIS A 1 31 ? -8.634 0.929 -6.863 1.00 0.00 31 HIS A CA 17
ATOM 10577 C C . HIS A 1 31 ? -7.778 -0.217 -6.333 1.00 0.00 31 HIS A C 17
ATOM 10578 O O . HIS A 1 31 ? -7.699 -1.280 -6.949 1.00 0.00 31 HIS A O 17
ATOM 10592 N N . GLN A 1 32 ? -7.139 0.007 -5.190 1.00 0.00 32 GLN A N 17
ATOM 10593 C CA . GLN A 1 32 ? -6.288 -1.007 -4.579 1.00 0.00 32 GLN A CA 17
ATOM 10594 C C . GLN A 1 32 ? -6.943 -2.382 -4.650 1.00 0.00 32 GLN A C 17
ATOM 10595 O O . GLN A 1 32 ? -6.291 -3.374 -4.978 1.00 0.00 32 GLN A O 17
ATOM 10609 N N . ARG A 1 33 ? -8.234 -2.434 -4.341 1.00 0.00 33 ARG A N 17
ATOM 10610 C CA . ARG A 1 33 ? -8.977 -3.688 -4.369 1.00 0.00 33 ARG A CA 17
ATOM 10611 C C . ARG A 1 33 ? -8.704 -4.453 -5.661 1.00 0.00 33 ARG A C 17
ATOM 10612 O O . ARG A 1 33 ? -8.436 -5.655 -5.638 1.00 0.00 33 ARG A O 17
ATOM 10633 N N . SER A 1 34 ? -8.773 -3.749 -6.786 1.00 0.00 34 SER A N 17
ATOM 10634 C CA . SER A 1 34 ? -8.537 -4.362 -8.088 1.00 0.00 34 SER A CA 17
ATOM 10635 C C . SER A 1 34 ? -7.470 -5.447 -7.992 1.00 0.00 34 SER A C 17
ATOM 10636 O O . SER A 1 34 ? -7.637 -6.548 -8.518 1.00 0.00 34 SER A O 17
ATOM 10644 N N . HIS A 1 35 ? -6.370 -5.129 -7.316 1.00 0.00 35 HIS A N 17
ATOM 10645 C CA . HIS A 1 35 ? -5.274 -6.076 -7.149 1.00 0.00 35 HIS A CA 17
ATOM 10646 C C . HIS A 1 35 ? -5.728 -7.301 -6.361 1.00 0.00 35 HIS A C 17
ATOM 10647 O O . HIS A 1 35 ? -5.524 -8.438 -6.786 1.00 0.00 35 HIS A O 17
ATOM 10661 N N . THR A 1 36 ? -6.346 -7.061 -5.208 1.00 0.00 36 THR A N 17
ATOM 10662 C CA . THR A 1 36 ? -6.828 -8.143 -4.360 1.00 0.00 36 THR A CA 17
ATOM 10663 C C . THR A 1 36 ? -7.874 -8.985 -5.082 1.00 0.00 36 THR A C 17
ATOM 10664 O O . THR A 1 36 ? -7.696 -10.188 -5.269 1.00 0.00 36 THR A O 17
ATOM 10675 N N . GLY A 1 37 ? -8.966 -8.343 -5.489 1.00 0.00 37 GLY A N 17
ATOM 10676 C CA . GLY A 1 37 ? -10.024 -9.049 -6.187 1.00 0.00 37 GLY A CA 17
ATOM 10677 C C . GLY A 1 37 ? -9.498 -9.912 -7.317 1.00 0.00 37 GLY A C 17
ATOM 10678 O O . GLY A 1 37 ? -9.057 -9.399 -8.346 1.00 0.00 37 GLY A O 17
ATOM 10682 N N . VAL A 1 38 ? -9.542 -11.226 -7.126 1.00 0.00 38 VAL A N 17
ATOM 10683 C CA . VAL A 1 38 ? -9.065 -12.162 -8.138 1.00 0.00 38 VAL A CA 17
ATOM 10684 C C . VAL A 1 38 ? -9.496 -11.728 -9.534 1.00 0.00 38 VAL A C 17
ATOM 10685 O O . VAL A 1 38 ? -10.423 -10.934 -9.692 1.00 0.00 38 VAL A O 17
ATOM 10698 N N . LYS A 1 39 ? -8.817 -12.256 -10.547 1.00 0.00 39 LYS A N 17
ATOM 10699 C CA . LYS A 1 39 ? -9.129 -11.926 -11.933 1.00 0.00 39 LYS A CA 17
ATOM 10700 C C . LYS A 1 39 ? -8.933 -13.138 -12.838 1.00 0.00 39 LYS A C 17
ATOM 10701 O O . LYS A 1 39 ? -8.025 -13.947 -12.644 1.00 0.00 39 LYS A O 17
ATOM 10720 N N . PRO A 1 40 ? -9.801 -13.267 -13.852 1.00 0.00 40 PRO A N 17
ATOM 10721 C CA . PRO A 1 40 ? -9.742 -14.376 -14.809 1.00 0.00 40 PRO A CA 17
ATOM 10722 C C . PRO A 1 40 ? -8.530 -14.283 -15.730 1.00 0.00 40 PRO A C 17
ATOM 10723 O O . PRO A 1 40 ? -8.332 -15.131 -16.599 1.00 0.00 40 PRO A O 17
ATOM 10734 N N . SER A 1 41 ? -7.721 -13.247 -15.532 1.00 0.00 41 SER A N 17
ATOM 10735 C CA . SER A 1 41 ? -6.529 -13.041 -16.348 1.00 0.00 41 SER A CA 17
ATOM 10736 C C . SER A 1 41 ? -5.274 -13.472 -15.594 1.00 0.00 41 SER A C 17
ATOM 10737 O O . SER A 1 41 ? -5.259 -13.515 -14.365 1.00 0.00 41 SER A O 17
ATOM 10745 N N . GLY A 1 42 ? -4.222 -13.791 -16.342 1.00 0.00 42 GLY A N 17
ATOM 10746 C CA . GLY A 1 42 ? -2.977 -14.215 -15.729 1.00 0.00 42 GLY A CA 17
ATOM 10747 C C . GLY A 1 42 ? -2.583 -15.623 -16.129 1.00 0.00 42 GLY A C 17
ATOM 10748 O O . GLY A 1 42 ? -2.810 -16.586 -15.396 1.00 0.00 42 GLY A O 17
ATOM 10752 N N . PRO A 1 43 ? -1.981 -15.757 -17.320 1.00 0.00 43 PRO A N 17
ATOM 10753 C CA . PRO A 1 43 ? -1.543 -17.055 -17.844 1.00 0.00 43 PRO A CA 17
ATOM 10754 C C . PRO A 1 43 ? -0.359 -17.622 -17.070 1.00 0.00 43 PRO A C 17
ATOM 10755 O O . PRO A 1 43 ? 0.144 -18.700 -17.389 1.00 0.00 43 PRO A O 17
ATOM 10766 N N . SER A 1 44 ? 0.083 -16.891 -16.052 1.00 0.00 44 SER A N 17
ATOM 10767 C CA . SER A 1 44 ? 1.211 -17.321 -15.234 1.00 0.00 44 SER A CA 17
ATOM 10768 C C . SER A 1 44 ? 1.013 -18.752 -14.744 1.00 0.00 44 SER A C 17
ATOM 10769 O O . SER A 1 44 ? 1.863 -19.616 -14.957 1.00 0.00 44 SER A O 17
ATOM 10777 N N . SER A 1 45 ? -0.116 -18.994 -14.085 1.00 0.00 45 SER A N 17
ATOM 10778 C CA . SER A 1 45 ? -0.425 -20.319 -13.560 1.00 0.00 45 SER A CA 17
ATOM 10779 C C . SER A 1 45 ? -1.394 -21.055 -14.481 1.00 0.00 45 SER A C 17
ATOM 10780 O O . SER A 1 45 ? -2.249 -20.442 -15.118 1.00 0.00 45 SER A O 17
ATOM 10788 N N . GLY A 1 46 ? -1.251 -22.375 -14.545 1.00 0.00 46 GLY A N 17
ATOM 10789 C CA . GLY A 1 46 ? -2.119 -23.175 -15.390 1.00 0.00 46 GLY A CA 17
ATOM 10790 C C . GLY A 1 46 ? -1.387 -23.769 -16.577 1.00 0.00 46 GLY A C 17
ATOM 10791 O O . GLY A 1 46 ? -1.754 -24.854 -17.025 1.00 0.00 46 GLY A O 17
ATOM 10796 N N . GLY A 1 1 ? 15.791 -1.003 -27.437 1.00 0.00 1 GLY A N 18
ATOM 10797 C CA . GLY A 1 1 ? 16.654 0.124 -27.738 1.00 0.00 1 GLY A CA 18
ATOM 10798 C C . GLY A 1 1 ? 15.917 1.448 -27.689 1.00 0.00 1 GLY A C 18
ATOM 10799 O O . GLY A 1 1 ? 14.712 1.505 -27.934 1.00 0.00 1 GLY A O 18
ATOM 10803 N N . SER A 1 2 ? 16.642 2.515 -27.369 1.00 0.00 2 SER A N 18
ATOM 10804 C CA . SER A 1 2 ? 16.048 3.844 -27.283 1.00 0.00 2 SER A CA 18
ATOM 10805 C C . SER A 1 2 ? 14.965 3.887 -26.210 1.00 0.00 2 SER A C 18
ATOM 10806 O O . SER A 1 2 ? 13.881 4.428 -26.427 1.00 0.00 2 SER A O 18
ATOM 10814 N N . SER A 1 3 ? 15.267 3.312 -25.050 1.00 0.00 3 SER A N 18
ATOM 10815 C CA . SER A 1 3 ? 14.319 3.281 -23.942 1.00 0.00 3 SER A CA 18
ATOM 10816 C C . SER A 1 3 ? 14.707 4.290 -22.866 1.00 0.00 3 SER A C 18
ATOM 10817 O O . SER A 1 3 ? 15.701 4.115 -22.164 1.00 0.00 3 SER A O 18
ATOM 10825 N N . GLY A 1 4 ? 13.912 5.349 -22.743 1.00 0.00 4 GLY A N 18
ATOM 10826 C CA . GLY A 1 4 ? 14.188 6.372 -21.752 1.00 0.00 4 GLY A CA 18
ATOM 10827 C C . GLY A 1 4 ? 13.177 6.371 -20.622 1.00 0.00 4 GLY A C 18
ATOM 10828 O O . GLY A 1 4 ? 12.120 5.750 -20.726 1.00 0.00 4 GLY A O 18
ATOM 10832 N N . SER A 1 5 ? 13.504 7.068 -19.537 1.00 0.00 5 SER A N 18
ATOM 10833 C CA . SER A 1 5 ? 12.619 7.140 -18.381 1.00 0.00 5 SER A CA 18
ATOM 10834 C C . SER A 1 5 ? 12.313 8.591 -18.021 1.00 0.00 5 SER A C 18
ATOM 10835 O O . SER A 1 5 ? 13.099 9.493 -18.310 1.00 0.00 5 SER A O 18
ATOM 10843 N N . SER A 1 6 ? 11.164 8.807 -17.389 1.00 0.00 6 SER A N 18
ATOM 10844 C CA . SER A 1 6 ? 10.750 10.148 -16.993 1.00 0.00 6 SER A CA 18
ATOM 10845 C C . SER A 1 6 ? 10.661 10.263 -15.474 1.00 0.00 6 SER A C 18
ATOM 10846 O O . SER A 1 6 ? 10.854 9.284 -14.754 1.00 0.00 6 SER A O 18
ATOM 10854 N N . GLY A 1 7 ? 10.367 11.467 -14.994 1.00 0.00 7 GLY A N 18
ATOM 10855 C CA . GLY A 1 7 ? 10.258 11.689 -13.564 1.00 0.00 7 GLY A CA 18
ATOM 10856 C C . GLY A 1 7 ? 9.465 12.937 -13.229 1.00 0.00 7 GLY A C 18
ATOM 10857 O O . GLY A 1 7 ? 10.027 14.026 -13.106 1.00 0.00 7 GLY A O 18
ATOM 10861 N N . THR A 1 8 ? 8.152 12.781 -13.084 1.00 0.00 8 THR A N 18
ATOM 10862 C CA . THR A 1 8 ? 7.280 13.905 -12.765 1.00 0.00 8 THR A CA 18
ATOM 10863 C C . THR A 1 8 ? 6.101 13.459 -11.907 1.00 0.00 8 THR A C 18
ATOM 10864 O O . THR A 1 8 ? 5.666 12.311 -11.981 1.00 0.00 8 THR A O 18
ATOM 10875 N N . GLY A 1 9 ? 5.587 14.376 -11.093 1.00 0.00 9 GLY A N 18
ATOM 10876 C CA . GLY A 1 9 ? 4.462 14.058 -10.234 1.00 0.00 9 GLY A CA 18
ATOM 10877 C C . GLY A 1 9 ? 3.344 15.076 -10.342 1.00 0.00 9 GLY A C 18
ATOM 10878 O O . GLY A 1 9 ? 3.595 16.275 -10.461 1.00 0.00 9 GLY A O 18
ATOM 10882 N N . VAL A 1 10 ? 2.104 14.597 -10.304 1.00 0.00 10 VAL A N 18
ATOM 10883 C CA . VAL A 1 10 ? 0.943 15.473 -10.399 1.00 0.00 10 VAL A CA 18
ATOM 10884 C C . VAL A 1 10 ? 0.020 15.296 -9.198 1.00 0.00 10 VAL A C 18
ATOM 10885 O O . VAL A 1 10 ? -0.291 16.256 -8.494 1.00 0.00 10 VAL A O 18
ATOM 10898 N N . LYS A 1 11 ? -0.413 14.061 -8.969 1.00 0.00 11 LYS A N 18
ATOM 10899 C CA . LYS A 1 11 ? -1.299 13.755 -7.852 1.00 0.00 11 LYS A CA 18
ATOM 10900 C C . LYS A 1 11 ? -0.507 13.236 -6.656 1.00 0.00 11 LYS A C 18
ATOM 10901 O O . LYS A 1 11 ? 0.423 12.441 -6.795 1.00 0.00 11 LYS A O 18
ATOM 10920 N N . PRO A 1 12 ? -0.884 13.692 -5.453 1.00 0.00 12 PRO A N 18
ATOM 10921 C CA . PRO A 1 12 ? -0.223 13.285 -4.209 1.00 0.00 12 PRO A CA 18
ATOM 10922 C C . PRO A 1 12 ? -0.504 11.829 -3.854 1.00 0.00 12 PRO A C 18
ATOM 10923 O O . PRO A 1 12 ? 0.275 11.192 -3.145 1.00 0.00 12 PRO A O 18
ATOM 10934 N N . TYR A 1 13 ? -1.620 11.308 -4.351 1.00 0.00 13 TYR A N 18
ATOM 10935 C CA . TYR A 1 13 ? -2.005 9.928 -4.083 1.00 0.00 13 TYR A CA 18
ATOM 10936 C C . TYR A 1 13 ? -1.619 9.020 -5.247 1.00 0.00 13 TYR A C 18
ATOM 10937 O O . TYR A 1 13 ? -2.212 9.084 -6.322 1.00 0.00 13 TYR A O 18
ATOM 10955 N N . GLY A 1 14 ? -0.618 8.173 -5.022 1.00 0.00 14 GLY A N 18
ATOM 10956 C CA . GLY A 1 14 ? -0.169 7.263 -6.059 1.00 0.00 14 GLY A CA 18
ATOM 10957 C C . GLY A 1 14 ? -0.081 5.829 -5.575 1.00 0.00 14 GLY A C 18
ATOM 10958 O O . GLY A 1 14 ? 0.471 5.559 -4.508 1.00 0.00 14 GLY A O 18
ATOM 10962 N N . CYS A 1 15 ? -0.629 4.907 -6.359 1.00 0.00 15 CYS A N 18
ATOM 10963 C CA . CYS A 1 15 ? -0.613 3.493 -6.004 1.00 0.00 15 CYS A CA 18
ATOM 10964 C C . CYS A 1 15 ? 0.818 2.969 -5.924 1.00 0.00 15 CYS A C 18
ATOM 10965 O O . CYS A 1 15 ? 1.687 3.387 -6.689 1.00 0.00 15 CYS A O 18
ATOM 10972 N N . SER A 1 16 ? 1.055 2.051 -4.993 1.00 0.00 16 SER A N 18
ATOM 10973 C CA . SER A 1 16 ? 2.380 1.471 -4.809 1.00 0.00 16 SER A CA 18
ATOM 10974 C C . SER A 1 16 ? 2.538 0.202 -5.642 1.00 0.00 16 SER A C 18
ATOM 10975 O O . SER A 1 16 ? 3.461 0.088 -6.448 1.00 0.00 16 SER A O 18
ATOM 10983 N N . GLN A 1 17 ? 1.631 -0.748 -5.439 1.00 0.00 17 GLN A N 18
ATOM 10984 C CA . GLN A 1 17 ? 1.670 -2.009 -6.170 1.00 0.00 17 GLN A CA 18
ATOM 10985 C C . GLN A 1 17 ? 1.918 -1.769 -7.656 1.00 0.00 17 GLN A C 18
ATOM 10986 O O . GLN A 1 17 ? 2.674 -2.501 -8.296 1.00 0.00 17 GLN A O 18
ATOM 11000 N N . CYS A 1 18 ? 1.276 -0.741 -8.199 1.00 0.00 18 CYS A N 18
ATOM 11001 C CA . CYS A 1 18 ? 1.425 -0.405 -9.610 1.00 0.00 18 CYS A CA 18
ATOM 11002 C C . CYS A 1 18 ? 1.703 1.085 -9.788 1.00 0.00 18 CYS A C 18
ATOM 11003 O O . CYS A 1 18 ? 1.839 1.822 -8.812 1.00 0.00 18 CYS A O 18
ATOM 11010 N N . ALA A 1 19 ? 1.788 1.520 -11.041 1.00 0.00 19 ALA A N 18
ATOM 11011 C CA . ALA A 1 19 ? 2.048 2.921 -11.347 1.00 0.00 19 ALA A CA 18
ATOM 11012 C C . ALA A 1 19 ? 0.756 3.659 -11.681 1.00 0.00 19 ALA A C 18
ATOM 11013 O O . ALA A 1 19 ? 0.478 3.950 -12.845 1.00 0.00 19 ALA A O 18
ATOM 11020 N N . LYS A 1 20 ? -0.032 3.959 -10.654 1.00 0.00 20 LYS A N 18
ATOM 11021 C CA . LYS A 1 20 ? -1.295 4.664 -10.837 1.00 0.00 20 LYS A CA 18
ATOM 11022 C C . LYS A 1 20 ? -1.380 5.878 -9.918 1.00 0.00 20 LYS A C 18
ATOM 11023 O O . LYS A 1 20 ? -0.796 5.891 -8.834 1.00 0.00 20 LYS A O 18
ATOM 11042 N N . THR A 1 21 ? -2.112 6.897 -10.357 1.00 0.00 21 THR A N 18
ATOM 11043 C CA . THR A 1 21 ? -2.273 8.115 -9.573 1.00 0.00 21 THR A CA 18
ATOM 11044 C C . THR A 1 21 ? -3.745 8.402 -9.299 1.00 0.00 21 THR A C 18
ATOM 11045 O O . THR A 1 21 ? -4.627 7.884 -9.985 1.00 0.00 21 THR A O 18
ATOM 11056 N N . PHE A 1 22 ? -4.004 9.231 -8.294 1.00 0.00 22 PHE A N 18
ATOM 11057 C CA . PHE A 1 22 ? -5.371 9.587 -7.929 1.00 0.00 22 PHE A CA 18
ATOM 11058 C C . PHE A 1 22 ? -5.405 10.916 -7.180 1.00 0.00 22 PHE A C 18
ATOM 11059 O O . PHE A 1 22 ? -4.447 11.283 -6.500 1.00 0.00 22 PHE A O 18
ATOM 11076 N N . SER A 1 23 ? -6.517 11.633 -7.312 1.00 0.00 23 SER A N 18
ATOM 11077 C CA . SER A 1 23 ? -6.676 12.924 -6.652 1.00 0.00 23 SER A CA 18
ATOM 11078 C C . SER A 1 23 ? -7.362 12.761 -5.299 1.00 0.00 23 SER A C 18
ATOM 11079 O O . SER A 1 23 ? -7.130 13.541 -4.374 1.00 0.00 23 SER A O 18
ATOM 11087 N N . LEU A 1 24 ? -8.209 11.743 -5.191 1.00 0.00 24 LEU A N 18
ATOM 11088 C CA . LEU A 1 24 ? -8.931 11.477 -3.952 1.00 0.00 24 LEU A CA 18
ATOM 11089 C C . LEU A 1 24 ? -8.558 10.109 -3.388 1.00 0.00 24 LEU A C 18
ATOM 11090 O O . LEU A 1 24 ? -8.670 9.092 -4.072 1.00 0.00 24 LEU A O 18
ATOM 11106 N N . LYS A 1 25 ? -8.116 10.093 -2.135 1.00 0.00 25 LYS A N 18
ATOM 11107 C CA . LYS A 1 25 ? -7.729 8.850 -1.476 1.00 0.00 25 LYS A CA 18
ATOM 11108 C C . LYS A 1 25 ? -8.771 7.762 -1.714 1.00 0.00 25 LYS A C 18
ATOM 11109 O O . LYS A 1 25 ? -8.430 6.622 -2.029 1.00 0.00 25 LYS A O 18
ATOM 11128 N N . SER A 1 26 ? -10.041 8.121 -1.562 1.00 0.00 26 SER A N 18
ATOM 11129 C CA . SER A 1 26 ? -11.133 7.174 -1.757 1.00 0.00 26 SER A CA 18
ATOM 11130 C C . SER A 1 26 ? -10.924 6.361 -3.031 1.00 0.00 26 SER A C 18
ATOM 11131 O O . SER A 1 26 ? -10.969 5.132 -3.009 1.00 0.00 26 SER A O 18
ATOM 11139 N N . GLN A 1 27 ? -10.697 7.058 -4.140 1.00 0.00 27 GLN A N 18
ATOM 11140 C CA . GLN A 1 27 ? -10.482 6.402 -5.424 1.00 0.00 27 GLN A CA 18
ATOM 11141 C C . GLN A 1 27 ? -9.399 5.334 -5.315 1.00 0.00 27 GLN A C 18
ATOM 11142 O O . GLN A 1 27 ? -9.634 4.163 -5.615 1.00 0.00 27 GLN A O 18
ATOM 11156 N N . LEU A 1 28 ? -8.211 5.745 -4.886 1.00 0.00 28 LEU A N 18
ATOM 11157 C CA . LEU A 1 28 ? -7.090 4.824 -4.738 1.00 0.00 28 LEU A CA 18
ATOM 11158 C C . LEU A 1 28 ? -7.494 3.602 -3.919 1.00 0.00 28 LEU A C 18
ATOM 11159 O O . LEU A 1 28 ? -7.317 2.464 -4.356 1.00 0.00 28 LEU A O 18
ATOM 11175 N N . ILE A 1 29 ? -8.038 3.845 -2.732 1.00 0.00 29 ILE A N 18
ATOM 11176 C CA . ILE A 1 29 ? -8.471 2.764 -1.855 1.00 0.00 29 ILE A CA 18
ATOM 11177 C C . ILE A 1 29 ? -9.335 1.758 -2.607 1.00 0.00 29 ILE A C 18
ATOM 11178 O O . ILE A 1 29 ? -9.148 0.548 -2.483 1.00 0.00 29 ILE A O 18
ATOM 11194 N N . VAL A 1 30 ? -10.282 2.267 -3.388 1.00 0.00 30 VAL A N 18
ATOM 11195 C CA . VAL A 1 30 ? -11.174 1.414 -4.164 1.00 0.00 30 VAL A CA 18
ATOM 11196 C C . VAL A 1 30 ? -10.415 0.679 -5.262 1.00 0.00 30 VAL A C 18
ATOM 11197 O O . VAL A 1 30 ? -10.588 -0.525 -5.453 1.00 0.00 30 VAL A O 18
ATOM 11210 N N . HIS A 1 31 ? -9.572 1.411 -5.983 1.00 0.00 31 HIS A N 18
ATOM 11211 C CA . HIS A 1 31 ? -8.784 0.829 -7.064 1.00 0.00 31 HIS A CA 18
ATOM 11212 C C . HIS A 1 31 ? -7.918 -0.317 -6.547 1.00 0.00 31 HIS A C 18
ATOM 11213 O O . HIS A 1 31 ? -7.776 -1.345 -7.208 1.00 0.00 31 HIS A O 18
ATOM 11227 N N . GLN A 1 32 ? -7.341 -0.129 -5.365 1.00 0.00 32 GLN A N 18
ATOM 11228 C CA . GLN A 1 32 ? -6.487 -1.146 -4.762 1.00 0.00 32 GLN A CA 18
ATOM 11229 C C . GLN A 1 32 ? -7.104 -2.533 -4.913 1.00 0.00 32 GLN A C 18
ATOM 11230 O O . GLN A 1 32 ? -6.426 -3.487 -5.296 1.00 0.00 32 GLN A O 18
ATOM 11244 N N . ARG A 1 33 ? -8.394 -2.638 -4.608 1.00 0.00 33 ARG A N 18
ATOM 11245 C CA . ARG A 1 33 ? -9.102 -3.909 -4.708 1.00 0.00 33 ARG A CA 18
ATOM 11246 C C . ARG A 1 33 ? -8.835 -4.575 -6.055 1.00 0.00 33 ARG A C 18
ATOM 11247 O O . ARG A 1 33 ? -8.656 -5.790 -6.133 1.00 0.00 33 ARG A O 18
ATOM 11268 N N . SER A 1 34 ? -8.810 -3.771 -7.113 1.00 0.00 34 SER A N 18
ATOM 11269 C CA . SER A 1 34 ? -8.570 -4.283 -8.457 1.00 0.00 34 SER A CA 18
ATOM 11270 C C . SER A 1 34 ? -7.546 -5.413 -8.433 1.00 0.00 34 SER A C 18
ATOM 11271 O O . SER A 1 34 ? -7.801 -6.509 -8.934 1.00 0.00 34 SER A O 18
ATOM 11279 N N . HIS A 1 35 ? -6.385 -5.139 -7.846 1.00 0.00 35 HIS A N 18
ATOM 11280 C CA . HIS A 1 35 ? -5.321 -6.132 -7.755 1.00 0.00 35 HIS A CA 18
ATOM 11281 C C . HIS A 1 35 ? -5.827 -7.412 -7.096 1.00 0.00 35 HIS A C 18
ATOM 11282 O O . HIS A 1 35 ? -5.678 -8.506 -7.642 1.00 0.00 35 HIS A O 18
ATOM 11296 N N . THR A 1 36 ? -6.426 -7.268 -5.918 1.00 0.00 36 THR A N 18
ATOM 11297 C CA . THR A 1 36 ? -6.953 -8.412 -5.184 1.00 0.00 36 THR A CA 18
ATOM 11298 C C . THR A 1 36 ? -7.850 -9.269 -6.070 1.00 0.00 36 THR A C 18
ATOM 11299 O O . THR A 1 36 ? -8.975 -8.885 -6.385 1.00 0.00 36 THR A O 18
ATOM 11310 N N . GLY A 1 37 ? -7.344 -10.432 -6.468 1.00 0.00 37 GLY A N 18
ATOM 11311 C CA . GLY A 1 37 ? -8.113 -11.325 -7.314 1.00 0.00 37 GLY A CA 18
ATOM 11312 C C . GLY A 1 37 ? -7.562 -11.408 -8.723 1.00 0.00 37 GLY A C 18
ATOM 11313 O O . GLY A 1 37 ? -6.850 -12.353 -9.064 1.00 0.00 37 GLY A O 18
ATOM 11317 N N . VAL A 1 38 ? -7.892 -10.418 -9.546 1.00 0.00 38 VAL A N 18
ATOM 11318 C CA . VAL A 1 38 ? -7.425 -10.382 -10.926 1.00 0.00 38 VAL A CA 18
ATOM 11319 C C . VAL A 1 38 ? -5.967 -10.814 -11.024 1.00 0.00 38 VAL A C 18
ATOM 11320 O O . VAL A 1 38 ? -5.606 -11.637 -11.866 1.00 0.00 38 VAL A O 18
ATOM 11333 N N . LYS A 1 39 ? -5.130 -10.253 -10.158 1.00 0.00 39 LYS A N 18
ATOM 11334 C CA . LYS A 1 39 ? -3.709 -10.580 -10.144 1.00 0.00 39 LYS A CA 18
ATOM 11335 C C . LYS A 1 39 ? -3.498 -12.090 -10.168 1.00 0.00 39 LYS A C 18
ATOM 11336 O O . LYS A 1 39 ? -4.256 -12.857 -9.574 1.00 0.00 39 LYS A O 18
ATOM 11355 N N . PRO A 1 40 ? -2.443 -12.530 -10.871 1.00 0.00 40 PRO A N 18
ATOM 11356 C CA . PRO A 1 40 ? -2.107 -13.952 -10.987 1.00 0.00 40 PRO A CA 18
ATOM 11357 C C . PRO A 1 40 ? -1.601 -14.538 -9.673 1.00 0.00 40 PRO A C 18
ATOM 11358 O O . PRO A 1 40 ? -1.094 -13.815 -8.815 1.00 0.00 40 PRO A O 18
ATOM 11369 N N . SER A 1 41 ? -1.741 -15.851 -9.523 1.00 0.00 41 SER A N 18
ATOM 11370 C CA . SER A 1 41 ? -1.300 -16.533 -8.312 1.00 0.00 41 SER A CA 18
ATOM 11371 C C . SER A 1 41 ? 0.222 -16.524 -8.206 1.00 0.00 41 SER A C 18
ATOM 11372 O O . SER A 1 41 ? 0.909 -17.254 -8.919 1.00 0.00 41 SER A O 18
ATOM 11380 N N . GLY A 1 42 ? 0.742 -15.690 -7.311 1.00 0.00 42 GLY A N 18
ATOM 11381 C CA . GLY A 1 42 ? 2.179 -15.600 -7.127 1.00 0.00 42 GLY A CA 18
ATOM 11382 C C . GLY A 1 42 ? 2.659 -16.378 -5.918 1.00 0.00 42 GLY A C 18
ATOM 11383 O O . GLY A 1 42 ? 1.867 -16.926 -5.151 1.00 0.00 42 GLY A O 18
ATOM 11387 N N . PRO A 1 43 ? 3.986 -16.434 -5.734 1.00 0.00 43 PRO A N 18
ATOM 11388 C CA . PRO A 1 43 ? 4.601 -17.148 -4.611 1.00 0.00 43 PRO A CA 18
ATOM 11389 C C . PRO A 1 43 ? 4.346 -16.457 -3.276 1.00 0.00 43 PRO A C 18
ATOM 11390 O O . PRO A 1 43 ? 5.147 -15.637 -2.828 1.00 0.00 43 PRO A O 18
ATOM 11401 N N . SER A 1 44 ? 3.227 -16.795 -2.643 1.00 0.00 44 SER A N 18
ATOM 11402 C CA . SER A 1 44 ? 2.866 -16.205 -1.360 1.00 0.00 44 SER A CA 18
ATOM 11403 C C . SER A 1 44 ? 3.072 -17.203 -0.225 1.00 0.00 44 SER A C 18
ATOM 11404 O O . SER A 1 44 ? 3.089 -18.414 -0.445 1.00 0.00 44 SER A O 18
ATOM 11412 N N . SER A 1 45 ? 3.229 -16.685 0.989 1.00 0.00 45 SER A N 18
ATOM 11413 C CA . SER A 1 45 ? 3.439 -17.530 2.159 1.00 0.00 45 SER A CA 18
ATOM 11414 C C . SER A 1 45 ? 2.106 -17.990 2.742 1.00 0.00 45 SER A C 18
ATOM 11415 O O . SER A 1 45 ? 1.888 -19.182 2.956 1.00 0.00 45 SER A O 18
ATOM 11423 N N . GLY A 1 46 ? 1.217 -17.035 2.997 1.00 0.00 46 GLY A N 18
ATOM 11424 C CA . GLY A 1 46 ? -0.083 -17.361 3.553 1.00 0.00 46 GLY A CA 18
ATOM 11425 C C . GLY A 1 46 ? -0.516 -16.383 4.627 1.00 0.00 46 GLY A C 18
ATOM 11426 O O . GLY A 1 46 ? -1.685 -16.002 4.654 1.00 0.00 46 GLY A O 18
ATOM 11431 N N . GLY A 1 1 ? 15.016 -2.534 -10.919 1.00 0.00 1 GLY A N 19
ATOM 11432 C CA . GLY A 1 1 ? 14.300 -1.743 -11.904 1.00 0.00 1 GLY A CA 19
ATOM 11433 C C . GLY A 1 1 ? 13.466 -0.647 -11.272 1.00 0.00 1 GLY A C 19
ATOM 11434 O O . GLY A 1 1 ? 13.844 -0.084 -10.244 1.00 0.00 1 GLY A O 19
ATOM 11438 N N . SER A 1 2 ? 12.329 -0.341 -11.888 1.00 0.00 2 SER A N 19
ATOM 11439 C CA . SER A 1 2 ? 11.441 0.700 -11.382 1.00 0.00 2 SER A CA 19
ATOM 11440 C C . SER A 1 2 ? 12.105 2.070 -11.471 1.00 0.00 2 SER A C 19
ATOM 11441 O O . SER A 1 2 ? 12.009 2.880 -10.548 1.00 0.00 2 SER A O 19
ATOM 11449 N N . SER A 1 3 ? 12.780 2.323 -12.587 1.00 0.00 3 SER A N 19
ATOM 11450 C CA . SER A 1 3 ? 13.465 3.594 -12.796 1.00 0.00 3 SER A CA 19
ATOM 11451 C C . SER A 1 3 ? 12.618 4.757 -12.288 1.00 0.00 3 SER A C 19
ATOM 11452 O O . SER A 1 3 ? 11.511 4.990 -12.770 1.00 0.00 3 SER A O 19
ATOM 11460 N N . GLY A 1 4 ? 13.149 5.484 -11.309 1.00 0.00 4 GLY A N 19
ATOM 11461 C CA . GLY A 1 4 ? 12.429 6.613 -10.750 1.00 0.00 4 GLY A CA 19
ATOM 11462 C C . GLY A 1 4 ? 13.288 7.860 -10.660 1.00 0.00 4 GLY A C 19
ATOM 11463 O O . GLY A 1 4 ? 14.515 7.775 -10.617 1.00 0.00 4 GLY A O 19
ATOM 11467 N N . SER A 1 5 ? 12.641 9.021 -10.632 1.00 0.00 5 SER A N 19
ATOM 11468 C CA . SER A 1 5 ? 13.354 10.291 -10.552 1.00 0.00 5 SER A CA 19
ATOM 11469 C C . SER A 1 5 ? 13.035 11.011 -9.246 1.00 0.00 5 SER A C 19
ATOM 11470 O O . SER A 1 5 ? 12.068 10.677 -8.560 1.00 0.00 5 SER A O 19
ATOM 11478 N N . SER A 1 6 ? 13.855 12.000 -8.907 1.00 0.00 6 SER A N 19
ATOM 11479 C CA . SER A 1 6 ? 13.664 12.766 -7.681 1.00 0.00 6 SER A CA 19
ATOM 11480 C C . SER A 1 6 ? 12.493 13.734 -7.822 1.00 0.00 6 SER A C 19
ATOM 11481 O O . SER A 1 6 ? 12.661 14.868 -8.269 1.00 0.00 6 SER A O 19
ATOM 11489 N N . GLY A 1 7 ? 11.305 13.277 -7.437 1.00 0.00 7 GLY A N 19
ATOM 11490 C CA . GLY A 1 7 ? 10.123 14.114 -7.528 1.00 0.00 7 GLY A CA 19
ATOM 11491 C C . GLY A 1 7 ? 8.839 13.317 -7.412 1.00 0.00 7 GLY A C 19
ATOM 11492 O O . GLY A 1 7 ? 8.787 12.306 -6.712 1.00 0.00 7 GLY A O 19
ATOM 11496 N N . THR A 1 8 ? 7.797 13.775 -8.099 1.00 0.00 8 THR A N 19
ATOM 11497 C CA . THR A 1 8 ? 6.505 13.100 -8.068 1.00 0.00 8 THR A CA 19
ATOM 11498 C C . THR A 1 8 ? 5.605 13.583 -9.200 1.00 0.00 8 THR A C 19
ATOM 11499 O O . THR A 1 8 ? 5.801 14.671 -9.741 1.00 0.00 8 THR A O 19
ATOM 11510 N N . GLY A 1 9 ? 4.616 12.768 -9.552 1.00 0.00 9 GLY A N 19
ATOM 11511 C CA . GLY A 1 9 ? 3.699 13.131 -10.618 1.00 0.00 9 GLY A CA 19
ATOM 11512 C C . GLY A 1 9 ? 2.948 14.414 -10.324 1.00 0.00 9 GLY A C 19
ATOM 11513 O O . GLY A 1 9 ? 3.485 15.326 -9.694 1.00 0.00 9 GLY A O 19
ATOM 11517 N N . VAL A 1 10 ? 1.703 14.488 -10.784 1.00 0.00 10 VAL A N 19
ATOM 11518 C CA . VAL A 1 10 ? 0.877 15.670 -10.568 1.00 0.00 10 VAL A CA 19
ATOM 11519 C C . VAL A 1 10 ? -0.249 15.380 -9.583 1.00 0.00 10 VAL A C 19
ATOM 11520 O O . VAL A 1 10 ? -1.195 16.158 -9.457 1.00 0.00 10 VAL A O 19
ATOM 11533 N N . LYS A 1 11 ? -0.142 14.255 -8.884 1.00 0.00 11 LYS A N 19
ATOM 11534 C CA . LYS A 1 11 ? -1.151 13.861 -7.907 1.00 0.00 11 LYS A CA 19
ATOM 11535 C C . LYS A 1 11 ? -0.501 13.456 -6.588 1.00 0.00 11 LYS A C 19
ATOM 11536 O O . LYS A 1 11 ? 0.574 12.857 -6.556 1.00 0.00 11 LYS A O 19
ATOM 11555 N N . PRO A 1 12 ? -1.168 13.786 -5.472 1.00 0.00 12 PRO A N 19
ATOM 11556 C CA . PRO A 1 12 ? -0.675 13.464 -4.130 1.00 0.00 12 PRO A CA 19
ATOM 11557 C C . PRO A 1 12 ? -0.729 11.968 -3.836 1.00 0.00 12 PRO A C 19
ATOM 11558 O O . PRO A 1 12 ? 0.252 11.380 -3.381 1.00 0.00 12 PRO A O 19
ATOM 11569 N N . TYR A 1 13 ? -1.880 11.360 -4.100 1.00 0.00 13 TYR A N 19
ATOM 11570 C CA . TYR A 1 13 ? -2.062 9.933 -3.862 1.00 0.00 13 TYR A CA 19
ATOM 11571 C C . TYR A 1 13 ? -1.451 9.110 -4.992 1.00 0.00 13 TYR A C 19
ATOM 11572 O O . TYR A 1 13 ? -1.350 9.572 -6.127 1.00 0.00 13 TYR A O 19
ATOM 11590 N N . GLY A 1 14 ? -1.046 7.885 -4.671 1.00 0.00 14 GLY A N 19
ATOM 11591 C CA . GLY A 1 14 ? -0.451 7.015 -5.669 1.00 0.00 14 GLY A CA 19
ATOM 11592 C C . GLY A 1 14 ? -0.471 5.557 -5.254 1.00 0.00 14 GLY A C 19
ATOM 11593 O O . GLY A 1 14 ? -0.418 5.242 -4.064 1.00 0.00 14 GLY A O 19
ATOM 11597 N N . CYS A 1 15 ? -0.549 4.665 -6.235 1.00 0.00 15 CYS A N 19
ATOM 11598 C CA . CYS A 1 15 ? -0.579 3.232 -5.966 1.00 0.00 15 CYS A CA 19
ATOM 11599 C C . CYS A 1 15 ? 0.836 2.669 -5.863 1.00 0.00 15 CYS A C 19
ATOM 11600 O O . CYS A 1 15 ? 1.745 3.113 -6.565 1.00 0.00 15 CYS A O 19
ATOM 11607 N N . SER A 1 16 ? 1.014 1.689 -4.983 1.00 0.00 16 SER A N 19
ATOM 11608 C CA . SER A 1 16 ? 2.318 1.067 -4.785 1.00 0.00 16 SER A CA 19
ATOM 11609 C C . SER A 1 16 ? 2.477 -0.157 -5.681 1.00 0.00 16 SER A C 19
ATOM 11610 O O . SER A 1 16 ? 3.504 -0.329 -6.338 1.00 0.00 16 SER A O 19
ATOM 11618 N N . GLN A 1 17 ? 1.454 -1.006 -5.700 1.00 0.00 17 GLN A N 19
ATOM 11619 C CA . GLN A 1 17 ? 1.481 -2.215 -6.514 1.00 0.00 17 GLN A CA 19
ATOM 11620 C C . GLN A 1 17 ? 1.765 -1.882 -7.975 1.00 0.00 17 GLN A C 19
ATOM 11621 O O . GLN A 1 17 ? 2.545 -2.567 -8.638 1.00 0.00 17 GLN A O 19
ATOM 11635 N N . CYS A 1 18 ? 1.128 -0.827 -8.471 1.00 0.00 18 CYS A N 19
ATOM 11636 C CA . CYS A 1 18 ? 1.311 -0.403 -9.854 1.00 0.00 18 CYS A CA 19
ATOM 11637 C C . CYS A 1 18 ? 1.703 1.070 -9.923 1.00 0.00 18 CYS A C 19
ATOM 11638 O O . CYS A 1 18 ? 1.914 1.716 -8.897 1.00 0.00 18 CYS A O 19
ATOM 11645 N N . ALA A 1 19 ? 1.799 1.594 -11.141 1.00 0.00 19 ALA A N 19
ATOM 11646 C CA . ALA A 1 19 ? 2.163 2.991 -11.345 1.00 0.00 19 ALA A CA 19
ATOM 11647 C C . ALA A 1 19 ? 0.947 3.824 -11.735 1.00 0.00 19 ALA A C 19
ATOM 11648 O O . ALA A 1 19 ? 0.753 4.148 -12.907 1.00 0.00 19 ALA A O 19
ATOM 11655 N N . LYS A 1 20 ? 0.128 4.167 -10.747 1.00 0.00 20 LYS A N 19
ATOM 11656 C CA . LYS A 1 20 ? -1.070 4.963 -10.986 1.00 0.00 20 LYS A CA 19
ATOM 11657 C C . LYS A 1 20 ? -1.274 5.987 -9.874 1.00 0.00 20 LYS A C 19
ATOM 11658 O O . LYS A 1 20 ? -0.778 5.817 -8.760 1.00 0.00 20 LYS A O 19
ATOM 11677 N N . THR A 1 21 ? -2.007 7.052 -10.184 1.00 0.00 21 THR A N 19
ATOM 11678 C CA . THR A 1 21 ? -2.277 8.103 -9.211 1.00 0.00 21 THR A CA 19
ATOM 11679 C C . THR A 1 21 ? -3.720 8.585 -9.308 1.00 0.00 21 THR A C 19
ATOM 11680 O O . THR A 1 21 ? -4.345 8.497 -10.365 1.00 0.00 21 THR A O 19
ATOM 11691 N N . PHE A 1 22 ? -4.244 9.096 -8.198 1.00 0.00 22 PHE A N 19
ATOM 11692 C CA . PHE A 1 22 ? -5.614 9.592 -8.158 1.00 0.00 22 PHE A CA 19
ATOM 11693 C C . PHE A 1 22 ? -5.665 11.006 -7.587 1.00 0.00 22 PHE A C 19
ATOM 11694 O O . PHE A 1 22 ? -4.666 11.519 -7.082 1.00 0.00 22 PHE A O 19
ATOM 11711 N N . SER A 1 23 ? -6.835 11.630 -7.671 1.00 0.00 23 SER A N 19
ATOM 11712 C CA . SER A 1 23 ? -7.016 12.986 -7.167 1.00 0.00 23 SER A CA 19
ATOM 11713 C C . SER A 1 23 ? -7.509 12.968 -5.723 1.00 0.00 23 SER A C 19
ATOM 11714 O O . SER A 1 23 ? -7.434 13.974 -5.016 1.00 0.00 23 SER A O 19
ATOM 11722 N N . LEU A 1 24 ? -8.015 11.818 -5.292 1.00 0.00 24 LEU A N 19
ATOM 11723 C CA . LEU A 1 24 ? -8.521 11.666 -3.933 1.00 0.00 24 LEU A CA 19
ATOM 11724 C C . LEU A 1 24 ? -8.006 10.378 -3.300 1.00 0.00 24 LEU A C 19
ATOM 11725 O O . LEU A 1 24 ? -7.379 9.553 -3.966 1.00 0.00 24 LEU A O 19
ATOM 11741 N N . LYS A 1 25 ? -8.276 10.209 -2.010 1.00 0.00 25 LYS A N 19
ATOM 11742 C CA . LYS A 1 25 ? -7.843 9.019 -1.286 1.00 0.00 25 LYS A CA 19
ATOM 11743 C C . LYS A 1 25 ? -8.793 7.853 -1.539 1.00 0.00 25 LYS A C 19
ATOM 11744 O O . LYS A 1 25 ? -8.362 6.710 -1.686 1.00 0.00 25 LYS A O 19
ATOM 11763 N N . SER A 1 26 ? -10.088 8.151 -1.591 1.00 0.00 26 SER A N 19
ATOM 11764 C CA . SER A 1 26 ? -11.099 7.126 -1.824 1.00 0.00 26 SER A CA 19
ATOM 11765 C C . SER A 1 26 ? -10.830 6.385 -3.130 1.00 0.00 26 SER A C 19
ATOM 11766 O O . SER A 1 26 ? -10.891 5.157 -3.182 1.00 0.00 26 SER A O 19
ATOM 11774 N N . GLN A 1 27 ? -10.532 7.141 -4.182 1.00 0.00 27 GLN A N 19
ATOM 11775 C CA . GLN A 1 27 ? -10.255 6.556 -5.488 1.00 0.00 27 GLN A CA 19
ATOM 11776 C C . GLN A 1 27 ? -9.201 5.459 -5.381 1.00 0.00 27 GLN A C 19
ATOM 11777 O O . GLN A 1 27 ? -9.407 4.337 -5.845 1.00 0.00 27 GLN A O 19
ATOM 11791 N N . LEU A 1 28 ? -8.070 5.790 -4.766 1.00 0.00 28 LEU A N 19
ATOM 11792 C CA . LEU A 1 28 ? -6.982 4.833 -4.598 1.00 0.00 28 LEU A CA 19
ATOM 11793 C C . LEU A 1 28 ? -7.460 3.593 -3.850 1.00 0.00 28 LEU A C 19
ATOM 11794 O O . LEU A 1 28 ? -7.306 2.469 -4.329 1.00 0.00 28 LEU A O 19
ATOM 11810 N N . ILE A 1 29 ? -8.040 3.804 -2.673 1.00 0.00 29 ILE A N 19
ATOM 11811 C CA . ILE A 1 29 ? -8.543 2.704 -1.861 1.00 0.00 29 ILE A CA 19
ATOM 11812 C C . ILE A 1 29 ? -9.371 1.736 -2.699 1.00 0.00 29 ILE A C 19
ATOM 11813 O O . ILE A 1 29 ? -9.182 0.521 -2.631 1.00 0.00 29 ILE A O 19
ATOM 11829 N N . VAL A 1 30 ? -10.289 2.282 -3.490 1.00 0.00 30 VAL A N 19
ATOM 11830 C CA . VAL A 1 30 ? -11.145 1.468 -4.344 1.00 0.00 30 VAL A CA 19
ATOM 11831 C C . VAL A 1 30 ? -10.321 0.673 -5.351 1.00 0.00 30 VAL A C 19
ATOM 11832 O O . VAL A 1 30 ? -10.496 -0.537 -5.495 1.00 0.00 30 VAL A O 19
ATOM 11845 N N . HIS A 1 31 ? -9.421 1.362 -6.045 1.00 0.00 31 HIS A N 19
ATOM 11846 C CA . HIS A 1 31 ? -8.567 0.720 -7.038 1.00 0.00 31 HIS A CA 19
ATOM 11847 C C . HIS A 1 31 ? -7.765 -0.417 -6.413 1.00 0.00 31 HIS A C 19
ATOM 11848 O O . HIS A 1 31 ? -7.791 -1.547 -6.899 1.00 0.00 31 HIS A O 19
ATOM 11862 N N . GLN A 1 32 ? -7.054 -0.109 -5.333 1.00 0.00 32 GLN A N 19
ATOM 11863 C CA . GLN A 1 32 ? -6.243 -1.105 -4.643 1.00 0.00 32 GLN A CA 19
ATOM 11864 C C . GLN A 1 32 ? -6.903 -2.479 -4.701 1.00 0.00 32 GLN A C 19
ATOM 11865 O O . GLN A 1 32 ? -6.238 -3.488 -4.935 1.00 0.00 32 GLN A O 19
ATOM 11879 N N . ARG A 1 33 ? -8.214 -2.509 -4.486 1.00 0.00 33 ARG A N 19
ATOM 11880 C CA . ARG A 1 33 ? -8.964 -3.760 -4.513 1.00 0.00 33 ARG A CA 19
ATOM 11881 C C . ARG A 1 33 ? -8.586 -4.594 -5.733 1.00 0.00 33 ARG A C 19
ATOM 11882 O O . ARG A 1 33 ? -8.293 -5.784 -5.618 1.00 0.00 33 ARG A O 19
ATOM 11903 N N . SER A 1 34 ? -8.594 -3.962 -6.902 1.00 0.00 34 SER A N 19
ATOM 11904 C CA . SER A 1 34 ? -8.256 -4.646 -8.145 1.00 0.00 34 SER A CA 19
ATOM 11905 C C . SER A 1 34 ? -7.039 -5.546 -7.955 1.00 0.00 34 SER A C 19
ATOM 11906 O O . SER A 1 34 ? -6.989 -6.661 -8.476 1.00 0.00 34 SER A O 19
ATOM 11914 N N . HIS A 1 35 ? -6.057 -5.053 -7.206 1.00 0.00 35 HIS A N 19
ATOM 11915 C CA . HIS A 1 35 ? -4.839 -5.812 -6.947 1.00 0.00 35 HIS A CA 19
ATOM 11916 C C . HIS A 1 35 ? -5.132 -7.030 -6.077 1.00 0.00 35 HIS A C 19
ATOM 11917 O O . HIS A 1 35 ? -4.956 -8.171 -6.507 1.00 0.00 35 HIS A O 19
ATOM 11931 N N . THR A 1 36 ? -5.581 -6.782 -4.850 1.00 0.00 36 THR A N 19
ATOM 11932 C CA . THR A 1 36 ? -5.897 -7.858 -3.919 1.00 0.00 36 THR A CA 19
ATOM 11933 C C . THR A 1 36 ? -6.946 -8.798 -4.501 1.00 0.00 36 THR A C 19
ATOM 11934 O O . THR A 1 36 ? -8.146 -8.592 -4.324 1.00 0.00 36 THR A O 19
ATOM 11945 N N . GLY A 1 37 ? -6.486 -9.833 -5.198 1.00 0.00 37 GLY A N 19
ATOM 11946 C CA . GLY A 1 37 ? -7.398 -10.791 -5.795 1.00 0.00 37 GLY A CA 19
ATOM 11947 C C . GLY A 1 37 ? -6.903 -12.218 -5.673 1.00 0.00 37 GLY A C 19
ATOM 11948 O O . GLY A 1 37 ? -7.358 -12.970 -4.812 1.00 0.00 37 GLY A O 19
ATOM 11952 N N . VAL A 1 38 ? -5.967 -12.594 -6.540 1.00 0.00 38 VAL A N 19
ATOM 11953 C CA . VAL A 1 38 ? -5.409 -13.941 -6.527 1.00 0.00 38 VAL A CA 19
ATOM 11954 C C . VAL A 1 38 ? -4.212 -14.030 -5.587 1.00 0.00 38 VAL A C 19
ATOM 11955 O O . VAL A 1 38 ? -3.739 -15.121 -5.268 1.00 0.00 38 VAL A O 19
ATOM 11968 N N . LYS A 1 39 ? -3.725 -12.875 -5.147 1.00 0.00 39 LYS A N 19
ATOM 11969 C CA . LYS A 1 39 ? -2.582 -12.821 -4.242 1.00 0.00 39 LYS A CA 19
ATOM 11970 C C . LYS A 1 39 ? -2.910 -13.493 -2.912 1.00 0.00 39 LYS A C 19
ATOM 11971 O O . LYS A 1 39 ? -4.043 -13.453 -2.432 1.00 0.00 39 LYS A O 19
ATOM 11990 N N . PRO A 1 40 ? -1.896 -14.123 -2.301 1.00 0.00 40 PRO A N 19
ATOM 11991 C CA . PRO A 1 40 ? -2.051 -14.813 -1.017 1.00 0.00 40 PRO A CA 19
ATOM 11992 C C . PRO A 1 40 ? -2.275 -13.844 0.139 1.00 0.00 40 PRO A C 19
ATOM 11993 O O . PRO A 1 40 ? -2.375 -14.254 1.295 1.00 0.00 40 PRO A O 19
ATOM 12004 N N . SER A 1 41 ? -2.352 -12.556 -0.182 1.00 0.00 41 SER A N 19
ATOM 12005 C CA . SER A 1 41 ? -2.560 -11.528 0.831 1.00 0.00 41 SER A CA 19
ATOM 12006 C C . SER A 1 41 ? -3.463 -12.041 1.949 1.00 0.00 41 SER A C 19
ATOM 12007 O O . SER A 1 41 ? -4.529 -12.599 1.694 1.00 0.00 41 SER A O 19
ATOM 12015 N N . GLY A 1 42 ? -3.026 -11.847 3.190 1.00 0.00 42 GLY A N 19
ATOM 12016 C CA . GLY A 1 42 ? -3.806 -12.295 4.329 1.00 0.00 42 GLY A CA 19
ATOM 12017 C C . GLY A 1 42 ? -5.084 -11.500 4.507 1.00 0.00 42 GLY A C 19
ATOM 12018 O O . GLY A 1 42 ? -5.562 -10.838 3.585 1.00 0.00 42 GLY A O 19
ATOM 12022 N N . PRO A 1 43 ? -5.660 -11.560 5.716 1.00 0.00 43 PRO A N 19
ATOM 12023 C CA . PRO A 1 43 ? -6.899 -10.846 6.040 1.00 0.00 43 PRO A CA 19
ATOM 12024 C C . PRO A 1 43 ? -6.698 -9.336 6.102 1.00 0.00 43 PRO A C 19
ATOM 12025 O O . PRO A 1 43 ? -7.661 -8.576 6.212 1.00 0.00 43 PRO A O 19
ATOM 12036 N N . SER A 1 44 ? -5.442 -8.907 6.031 1.00 0.00 44 SER A N 19
ATOM 12037 C CA . SER A 1 44 ? -5.116 -7.486 6.082 1.00 0.00 44 SER A CA 19
ATOM 12038 C C . SER A 1 44 ? -5.428 -6.907 7.459 1.00 0.00 44 SER A C 19
ATOM 12039 O O . SER A 1 44 ? -6.078 -5.868 7.574 1.00 0.00 44 SER A O 19
ATOM 12047 N N . SER A 1 45 ? -4.960 -7.587 8.500 1.00 0.00 45 SER A N 19
ATOM 12048 C CA . SER A 1 45 ? -5.192 -7.143 9.870 1.00 0.00 45 SER A CA 19
ATOM 12049 C C . SER A 1 45 ? -4.897 -5.654 10.015 1.00 0.00 45 SER A C 19
ATOM 12050 O O . SER A 1 45 ? -3.763 -5.213 9.831 1.00 0.00 45 SER A O 19
ATOM 12058 N N . GLY A 1 46 ? -5.928 -4.882 10.347 1.00 0.00 46 GLY A N 19
ATOM 12059 C CA . GLY A 1 46 ? -5.759 -3.450 10.512 1.00 0.00 46 GLY A CA 19
ATOM 12060 C C . GLY A 1 46 ? -6.423 -2.929 11.772 1.00 0.00 46 GLY A C 19
ATOM 12061 O O . GLY A 1 46 ? -5.787 -2.191 12.522 1.00 0.00 46 GLY A O 19
ATOM 12066 N N . GLY A 1 1 ? 10.188 -4.085 -22.046 1.00 0.00 1 GLY A N 20
ATOM 12067 C CA . GLY A 1 1 ? 10.272 -2.733 -22.565 1.00 0.00 1 GLY A CA 20
ATOM 12068 C C . GLY A 1 1 ? 8.911 -2.083 -22.713 1.00 0.00 1 GLY A C 20
ATOM 12069 O O . GLY A 1 1 ? 7.900 -2.770 -22.863 1.00 0.00 1 GLY A O 20
ATOM 12073 N N . SER A 1 2 ? 8.883 -0.754 -22.669 1.00 0.00 2 SER A N 20
ATOM 12074 C CA . SER A 1 2 ? 7.634 -0.012 -22.793 1.00 0.00 2 SER A CA 20
ATOM 12075 C C . SER A 1 2 ? 6.673 -0.371 -21.664 1.00 0.00 2 SER A C 20
ATOM 12076 O O . SER A 1 2 ? 5.475 -0.545 -21.885 1.00 0.00 2 SER A O 20
ATOM 12084 N N . SER A 1 3 ? 7.209 -0.482 -20.452 1.00 0.00 3 SER A N 20
ATOM 12085 C CA . SER A 1 3 ? 6.401 -0.824 -19.288 1.00 0.00 3 SER A CA 20
ATOM 12086 C C . SER A 1 3 ? 6.945 -0.152 -18.031 1.00 0.00 3 SER A C 20
ATOM 12087 O O . SER A 1 3 ? 8.096 -0.361 -17.650 1.00 0.00 3 SER A O 20
ATOM 12095 N N . GLY A 1 4 ? 6.108 0.660 -17.392 1.00 0.00 4 GLY A N 20
ATOM 12096 C CA . GLY A 1 4 ? 6.522 1.352 -16.185 1.00 0.00 4 GLY A CA 20
ATOM 12097 C C . GLY A 1 4 ? 7.333 2.598 -16.481 1.00 0.00 4 GLY A C 20
ATOM 12098 O O . GLY A 1 4 ? 8.563 2.574 -16.427 1.00 0.00 4 GLY A O 20
ATOM 12102 N N . SER A 1 5 ? 6.644 3.689 -16.797 1.00 0.00 5 SER A N 20
ATOM 12103 C CA . SER A 1 5 ? 7.309 4.950 -17.108 1.00 0.00 5 SER A CA 20
ATOM 12104 C C . SER A 1 5 ? 6.774 6.077 -16.230 1.00 0.00 5 SER A C 20
ATOM 12105 O O . SER A 1 5 ? 5.628 6.040 -15.783 1.00 0.00 5 SER A O 20
ATOM 12113 N N . SER A 1 6 ? 7.614 7.078 -15.987 1.00 0.00 6 SER A N 20
ATOM 12114 C CA . SER A 1 6 ? 7.229 8.215 -15.159 1.00 0.00 6 SER A CA 20
ATOM 12115 C C . SER A 1 6 ? 6.959 9.446 -16.019 1.00 0.00 6 SER A C 20
ATOM 12116 O O . SER A 1 6 ? 7.828 9.902 -16.761 1.00 0.00 6 SER A O 20
ATOM 12124 N N . GLY A 1 7 ? 5.746 9.980 -15.913 1.00 0.00 7 GLY A N 20
ATOM 12125 C CA . GLY A 1 7 ? 5.382 11.153 -16.686 1.00 0.00 7 GLY A CA 20
ATOM 12126 C C . GLY A 1 7 ? 4.253 11.940 -16.049 1.00 0.00 7 GLY A C 20
ATOM 12127 O O . GLY A 1 7 ? 4.253 12.172 -14.840 1.00 0.00 7 GLY A O 20
ATOM 12131 N N . THR A 1 8 ? 3.288 12.353 -16.864 1.00 0.00 8 THR A N 20
ATOM 12132 C CA . THR A 1 8 ? 2.150 13.120 -16.375 1.00 0.00 8 THR A CA 20
ATOM 12133 C C . THR A 1 8 ? 1.584 12.510 -15.098 1.00 0.00 8 THR A C 20
ATOM 12134 O O . THR A 1 8 ? 1.659 11.300 -14.890 1.00 0.00 8 THR A O 20
ATOM 12145 N N . GLY A 1 9 ? 1.016 13.356 -14.244 1.00 0.00 9 GLY A N 20
ATOM 12146 C CA . GLY A 1 9 ? 0.444 12.880 -12.997 1.00 0.00 9 GLY A CA 20
ATOM 12147 C C . GLY A 1 9 ? 0.842 13.738 -11.812 1.00 0.00 9 GLY A C 20
ATOM 12148 O O . GLY A 1 9 ? 1.977 13.669 -11.340 1.00 0.00 9 GLY A O 20
ATOM 12152 N N . VAL A 1 10 ? -0.093 14.551 -11.331 1.00 0.00 10 VAL A N 20
ATOM 12153 C CA . VAL A 1 10 ? 0.166 15.426 -10.194 1.00 0.00 10 VAL A CA 20
ATOM 12154 C C . VAL A 1 10 ? -0.839 15.183 -9.074 1.00 0.00 10 VAL A C 20
ATOM 12155 O O . VAL A 1 10 ? -1.762 15.971 -8.870 1.00 0.00 10 VAL A O 20
ATOM 12168 N N . LYS A 1 11 ? -0.653 14.085 -8.348 1.00 0.00 11 LYS A N 20
ATOM 12169 C CA . LYS A 1 11 ? -1.541 13.737 -7.245 1.00 0.00 11 LYS A CA 20
ATOM 12170 C C . LYS A 1 11 ? -0.744 13.254 -6.037 1.00 0.00 11 LYS A C 20
ATOM 12171 O O . LYS A 1 11 ? 0.267 12.563 -6.166 1.00 0.00 11 LYS A O 20
ATOM 12190 N N . PRO A 1 12 ? -1.210 13.622 -4.834 1.00 0.00 12 PRO A N 20
ATOM 12191 C CA . PRO A 1 12 ? -0.556 13.235 -3.580 1.00 0.00 12 PRO A CA 20
ATOM 12192 C C . PRO A 1 12 ? -0.700 11.746 -3.288 1.00 0.00 12 PRO A C 20
ATOM 12193 O O . PRO A 1 12 ? 0.091 11.171 -2.539 1.00 0.00 12 PRO A O 20
ATOM 12204 N N . TYR A 1 13 ? -1.713 11.126 -3.883 1.00 0.00 13 TYR A N 20
ATOM 12205 C CA . TYR A 1 13 ? -1.960 9.703 -3.685 1.00 0.00 13 TYR A CA 20
ATOM 12206 C C . TYR A 1 13 ? -1.401 8.885 -4.845 1.00 0.00 13 TYR A C 20
ATOM 12207 O O . TYR A 1 13 ? -1.292 9.375 -5.968 1.00 0.00 13 TYR A O 20
ATOM 12225 N N . GLY A 1 14 ? -1.048 7.634 -4.564 1.00 0.00 14 GLY A N 20
ATOM 12226 C CA . GLY A 1 14 ? -0.505 6.768 -5.593 1.00 0.00 14 GLY A CA 20
ATOM 12227 C C . GLY A 1 14 ? -0.457 5.315 -5.161 1.00 0.00 14 GLY A C 20
ATOM 12228 O O . GLY A 1 14 ? -0.455 5.014 -3.967 1.00 0.00 14 GLY A O 20
ATOM 12232 N N . CYS A 1 15 ? -0.419 4.411 -6.135 1.00 0.00 15 CYS A N 20
ATOM 12233 C CA . CYS A 1 15 ? -0.372 2.982 -5.851 1.00 0.00 15 CYS A CA 20
ATOM 12234 C C . CYS A 1 15 ? 1.057 2.455 -5.944 1.00 0.00 15 CYS A C 20
ATOM 12235 O O . CYS A 1 15 ? 1.840 2.901 -6.782 1.00 0.00 15 CYS A O 20
ATOM 12242 N N . SER A 1 16 ? 1.388 1.504 -5.076 1.00 0.00 16 SER A N 20
ATOM 12243 C CA . SER A 1 16 ? 2.724 0.918 -5.058 1.00 0.00 16 SER A CA 20
ATOM 12244 C C . SER A 1 16 ? 2.815 -0.256 -6.027 1.00 0.00 16 SER A C 20
ATOM 12245 O O . SER A 1 16 ? 3.785 -0.384 -6.773 1.00 0.00 16 SER A O 20
ATOM 12253 N N . GLN A 1 17 ? 1.798 -1.112 -6.008 1.00 0.00 17 GLN A N 20
ATOM 12254 C CA . GLN A 1 17 ? 1.764 -2.277 -6.884 1.00 0.00 17 GLN A CA 20
ATOM 12255 C C . GLN A 1 17 ? 2.012 -1.875 -8.334 1.00 0.00 17 GLN A C 20
ATOM 12256 O O . GLN A 1 17 ? 2.758 -2.539 -9.055 1.00 0.00 17 GLN A O 20
ATOM 12270 N N . CYS A 1 18 ? 1.383 -0.783 -8.756 1.00 0.00 18 CYS A N 20
ATOM 12271 C CA . CYS A 1 18 ? 1.535 -0.292 -10.121 1.00 0.00 18 CYS A CA 20
ATOM 12272 C C . CYS A 1 18 ? 1.705 1.225 -10.137 1.00 0.00 18 CYS A C 20
ATOM 12273 O O . CYS A 1 18 ? 1.686 1.873 -9.091 1.00 0.00 18 CYS A O 20
ATOM 12280 N N . ALA A 1 19 ? 1.870 1.783 -11.332 1.00 0.00 19 ALA A N 20
ATOM 12281 C CA . ALA A 1 19 ? 2.041 3.222 -11.485 1.00 0.00 19 ALA A CA 20
ATOM 12282 C C . ALA A 1 19 ? 0.705 3.909 -11.745 1.00 0.00 19 ALA A C 20
ATOM 12283 O O . ALA A 1 19 ? 0.424 4.341 -12.863 1.00 0.00 19 ALA A O 20
ATOM 12290 N N . LYS A 1 20 ? -0.117 4.006 -10.706 1.00 0.00 20 LYS A N 20
ATOM 12291 C CA . LYS A 1 20 ? -1.425 4.641 -10.821 1.00 0.00 20 LYS A CA 20
ATOM 12292 C C . LYS A 1 20 ? -1.610 5.705 -9.743 1.00 0.00 20 LYS A C 20
ATOM 12293 O O . LYS A 1 20 ? -1.349 5.462 -8.564 1.00 0.00 20 LYS A O 20
ATOM 12312 N N . THR A 1 21 ? -2.063 6.885 -10.155 1.00 0.00 21 THR A N 20
ATOM 12313 C CA . THR A 1 21 ? -2.283 7.985 -9.225 1.00 0.00 21 THR A CA 20
ATOM 12314 C C . THR A 1 21 ? -3.732 8.457 -9.265 1.00 0.00 21 THR A C 20
ATOM 12315 O O . THR A 1 21 ? -4.408 8.333 -10.286 1.00 0.00 21 THR A O 20
ATOM 12326 N N . PHE A 1 22 ? -4.204 9.000 -8.147 1.00 0.00 22 PHE A N 20
ATOM 12327 C CA . PHE A 1 22 ? -5.574 9.490 -8.054 1.00 0.00 22 PHE A CA 20
ATOM 12328 C C . PHE A 1 22 ? -5.637 10.776 -7.236 1.00 0.00 22 PHE A C 20
ATOM 12329 O O . PHE A 1 22 ? -4.938 10.922 -6.233 1.00 0.00 22 PHE A O 20
ATOM 12346 N N . SER A 1 23 ? -6.480 11.707 -7.672 1.00 0.00 23 SER A N 20
ATOM 12347 C CA . SER A 1 23 ? -6.631 12.984 -6.983 1.00 0.00 23 SER A CA 20
ATOM 12348 C C . SER A 1 23 ? -7.324 12.796 -5.637 1.00 0.00 2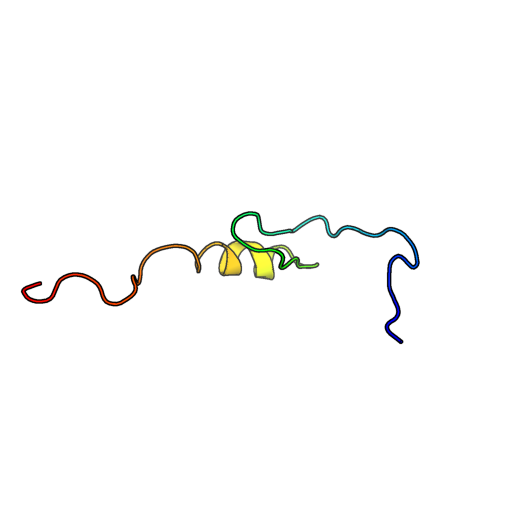3 SER A C 20
ATOM 12349 O O . SER A 1 23 ? -6.926 13.388 -4.632 1.00 0.00 23 SER A O 20
ATOM 12357 N N . LEU A 1 24 ? -8.362 11.967 -5.623 1.00 0.00 24 LEU A N 20
ATOM 12358 C CA . LEU A 1 24 ? -9.112 11.699 -4.401 1.00 0.00 24 LEU A CA 20
ATOM 12359 C C . LEU A 1 24 ? -8.651 10.398 -3.753 1.00 0.00 24 LEU A C 20
ATOM 12360 O O . LEU A 1 24 ? -8.373 9.414 -4.440 1.00 0.00 24 LEU A O 20
ATOM 12376 N N . LYS A 1 25 ? -8.573 10.398 -2.427 1.00 0.00 25 LYS A N 20
ATOM 12377 C CA . LYS A 1 25 ? -8.149 9.217 -1.685 1.00 0.00 25 LYS A CA 20
ATOM 12378 C C . LYS A 1 25 ? -9.104 8.052 -1.924 1.00 0.00 25 LYS A C 20
ATOM 12379 O O . LYS A 1 25 ? -8.675 6.927 -2.178 1.00 0.00 25 LYS A O 20
ATOM 12398 N N . SER A 1 26 ? -10.401 8.330 -1.842 1.00 0.00 26 SER A N 20
ATOM 12399 C CA . SER A 1 26 ? -11.417 7.304 -2.048 1.00 0.00 26 SER A CA 20
ATOM 12400 C C . SER A 1 26 ? -11.130 6.500 -3.312 1.00 0.00 26 SER A C 20
ATOM 12401 O O . SER A 1 26 ? -11.217 5.272 -3.311 1.00 0.00 26 SER A O 20
ATOM 12409 N N . GLN A 1 27 ? -10.786 7.202 -4.387 1.00 0.0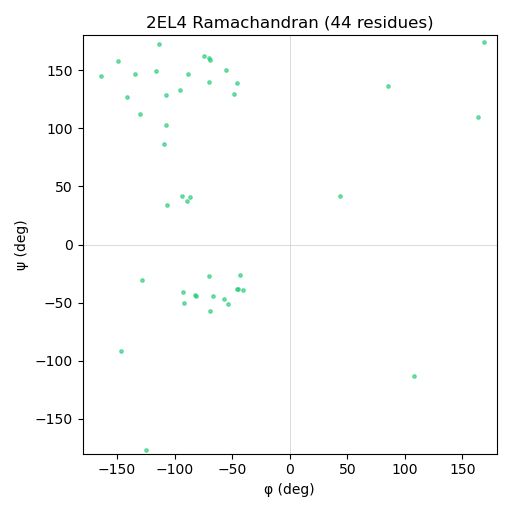0 27 GLN A N 20
ATOM 12410 C CA . GLN A 1 27 ? -10.486 6.553 -5.658 1.00 0.00 27 GLN A CA 20
ATOM 12411 C C . GLN A 1 27 ? -9.379 5.517 -5.492 1.00 0.00 27 GLN A C 20
ATOM 12412 O O . GLN A 1 27 ? -9.518 4.371 -5.921 1.00 0.00 27 GLN A O 20
ATOM 12426 N N . LEU A 1 28 ? -8.280 5.927 -4.869 1.00 0.00 28 LEU A N 20
ATOM 12427 C CA . LEU A 1 28 ? -7.148 5.035 -4.647 1.00 0.00 28 LEU A CA 20
ATOM 12428 C C . LEU A 1 28 ? -7.560 3.832 -3.804 1.00 0.00 28 LEU A C 20
ATOM 12429 O O . LEU A 1 28 ? -7.427 2.686 -4.234 1.00 0.00 28 LEU A O 20
ATOM 12445 N N . ILE A 1 29 ? -8.063 4.101 -2.604 1.00 0.00 29 ILE A N 20
ATOM 12446 C CA . ILE A 1 29 ? -8.498 3.041 -1.703 1.00 0.00 29 ILE A CA 20
ATOM 12447 C C . ILE A 1 29 ? -9.213 1.931 -2.465 1.00 0.00 29 ILE A C 20
ATOM 12448 O O . ILE A 1 29 ? -8.841 0.761 -2.375 1.00 0.00 29 ILE A O 20
ATOM 12464 N N . VAL A 1 30 ? -10.242 2.306 -3.219 1.00 0.00 30 VAL A N 20
ATOM 12465 C CA . VAL A 1 30 ? -11.009 1.343 -4.000 1.00 0.00 30 VAL A CA 20
ATOM 12466 C C . VAL A 1 30 ? -10.141 0.687 -5.068 1.00 0.00 30 VAL A C 20
ATOM 12467 O O . VAL A 1 30 ? -10.190 -0.528 -5.264 1.00 0.00 30 VAL A O 20
ATOM 12480 N N . HIS A 1 31 ? -9.346 1.499 -5.758 1.00 0.00 31 HIS A N 20
ATOM 12481 C CA . HIS A 1 31 ? -8.465 0.998 -6.807 1.00 0.00 31 HIS A CA 20
ATOM 12482 C C . HIS A 1 31 ? -7.612 -0.158 -6.294 1.00 0.00 31 HIS A C 20
ATOM 12483 O O . HIS A 1 31 ? -7.531 -1.210 -6.927 1.00 0.00 31 HIS A O 20
ATOM 12497 N N . GLN A 1 32 ? -6.978 0.046 -5.144 1.00 0.00 32 GLN A N 20
ATOM 12498 C CA . GLN A 1 32 ? -6.129 -0.979 -4.547 1.00 0.00 32 GLN A CA 20
ATOM 12499 C C . GLN A 1 32 ? -6.813 -2.342 -4.587 1.00 0.00 32 GLN A C 20
ATOM 12500 O O . GLN A 1 32 ? -6.160 -3.370 -4.768 1.00 0.00 32 GLN A O 20
ATOM 12514 N N . ARG A 1 33 ? -8.131 -2.343 -4.416 1.00 0.00 33 ARG A N 20
ATOM 12515 C CA . ARG A 1 33 ? -8.903 -3.580 -4.431 1.00 0.00 33 ARG A CA 20
ATOM 12516 C C . ARG A 1 33 ? -8.461 -4.482 -5.579 1.00 0.00 33 ARG A C 20
ATOM 12517 O O . ARG A 1 33 ? -8.242 -5.679 -5.392 1.00 0.00 33 ARG A O 20
ATOM 12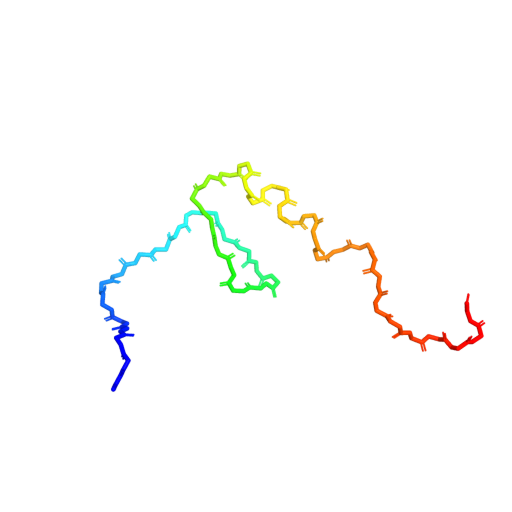538 N N . SER A 1 34 ? -8.334 -3.900 -6.767 1.00 0.00 34 SER A N 20
ATOM 12539 C CA . SER A 1 34 ? -7.923 -4.652 -7.947 1.00 0.00 34 SER A CA 20
ATOM 12540 C C . SER A 1 34 ? -6.825 -5.652 -7.598 1.00 0.00 34 SER A C 20
ATOM 12541 O O . SER A 1 34 ? -6.789 -6.763 -8.129 1.00 0.00 34 SER A O 20
ATOM 12549 N N . HIS A 1 35 ? -5.929 -5.250 -6.702 1.00 0.00 35 HIS A N 20
ATOM 12550 C CA . HIS A 1 35 ? -4.829 -6.110 -6.281 1.00 0.00 35 HIS A CA 20
ATOM 12551 C C . HIS A 1 35 ? -5.272 -7.050 -5.164 1.00 0.00 35 HIS A C 20
ATOM 12552 O O . HIS A 1 35 ? -4.633 -7.127 -4.113 1.00 0.00 35 HIS A O 20
ATOM 12566 N N . THR A 1 36 ? -6.369 -7.763 -5.397 1.00 0.00 36 THR A N 20
ATOM 12567 C CA . THR A 1 36 ? -6.898 -8.696 -4.410 1.00 0.00 36 THR A CA 20
ATOM 12568 C C . THR A 1 36 ? -7.747 -9.775 -5.073 1.00 0.00 36 THR A C 20
ATOM 12569 O O . THR A 1 36 ? -8.368 -9.541 -6.109 1.00 0.00 36 THR A O 20
ATOM 12580 N N . GLY A 1 37 ? -7.769 -10.959 -4.469 1.00 0.00 37 GLY A N 20
ATOM 12581 C CA . GLY A 1 37 ? -8.546 -12.056 -5.015 1.00 0.00 37 GLY A CA 20
ATOM 12582 C C . GLY A 1 37 ? -7.956 -13.411 -4.676 1.00 0.00 37 GLY A C 20
ATOM 12583 O O . GLY A 1 37 ? -8.233 -13.969 -3.614 1.00 0.00 37 GLY A O 20
ATOM 12587 N N . VAL A 1 38 ? -7.139 -13.942 -5.580 1.00 0.00 38 VAL A N 20
ATOM 12588 C CA . VAL A 1 38 ? -6.508 -15.240 -5.372 1.00 0.00 38 VAL A CA 20
ATOM 12589 C C . VAL A 1 38 ? -4.988 -15.122 -5.394 1.00 0.00 38 VAL A C 20
ATOM 12590 O O . VAL A 1 38 ? -4.427 -14.319 -6.141 1.00 0.00 38 VAL A O 20
ATOM 12603 N N . LYS A 1 39 ? -4.325 -15.927 -4.571 1.00 0.00 39 LYS A N 20
ATOM 12604 C CA . LYS A 1 39 ? -2.869 -15.916 -4.496 1.00 0.00 39 LYS A CA 20
ATOM 12605 C C . LYS A 1 39 ? -2.293 -17.265 -4.911 1.00 0.00 39 LYS A C 20
ATOM 12606 O O . LYS A 1 39 ? -2.829 -18.324 -4.583 1.00 0.00 39 LYS A O 20
ATOM 12625 N N . PRO A 1 40 ? -1.173 -17.230 -5.649 1.00 0.00 40 PRO A N 20
ATOM 12626 C CA . PRO A 1 40 ? -0.498 -18.442 -6.122 1.00 0.00 40 PRO A CA 20
ATOM 12627 C C . PRO A 1 40 ? 0.157 -19.222 -4.987 1.00 0.00 40 PRO A C 20
ATOM 12628 O O . PRO A 1 40 ? 0.033 -18.857 -3.818 1.00 0.00 40 PRO A O 20
ATOM 12639 N N . SER A 1 41 ? 0.855 -20.297 -5.340 1.00 0.00 41 SER A N 20
ATOM 12640 C CA . SER A 1 41 ? 1.527 -21.130 -4.350 1.00 0.00 41 SER A CA 20
ATOM 12641 C C . SER A 1 41 ? 2.969 -20.676 -4.146 1.00 0.00 41 SER A C 20
ATOM 12642 O O . SER A 1 41 ? 3.808 -20.818 -5.034 1.00 0.00 41 SER A O 20
ATOM 12650 N N . GLY A 1 42 ? 3.249 -20.128 -2.967 1.00 0.00 42 GLY A N 20
ATOM 12651 C CA . GLY A 1 42 ? 4.589 -19.660 -2.667 1.00 0.00 42 GLY A CA 20
ATOM 12652 C C . GLY A 1 42 ? 4.589 -18.349 -1.905 1.00 0.00 42 GLY A C 20
ATOM 12653 O O . GLY A 1 42 ? 4.909 -18.297 -0.717 1.00 0.00 42 GLY A O 20
ATOM 12657 N N . PRO A 1 43 ? 4.224 -17.259 -2.595 1.00 0.00 43 PRO A N 20
ATOM 12658 C CA . PRO A 1 43 ? 4.175 -15.922 -1.996 1.00 0.00 43 PRO A CA 20
ATOM 12659 C C . PRO A 1 43 ? 3.043 -15.781 -0.984 1.00 0.00 43 PRO A C 20
ATOM 12660 O O . PRO A 1 43 ? 1.877 -16.006 -1.308 1.00 0.00 43 PRO A O 20
ATOM 12671 N N . SER A 1 44 ? 3.394 -15.407 0.242 1.00 0.00 44 SER A N 20
ATOM 12672 C CA . SER A 1 44 ? 2.408 -15.238 1.302 1.00 0.00 44 SER A CA 20
ATOM 12673 C C . SER A 1 44 ? 2.493 -13.840 1.907 1.00 0.00 44 SER A C 20
ATOM 12674 O O . SER A 1 44 ? 1.476 -13.174 2.104 1.00 0.00 44 SER A O 20
ATOM 12682 N N . SER A 1 45 ? 3.713 -13.402 2.199 1.00 0.00 45 SER A N 20
ATOM 12683 C CA . SER A 1 45 ? 3.932 -12.085 2.785 1.00 0.00 45 SER A CA 20
ATOM 12684 C C . SER A 1 45 ? 2.979 -11.057 2.184 1.00 0.00 45 SER A C 20
ATOM 12685 O O . SER A 1 45 ? 2.938 -10.869 0.969 1.00 0.00 45 SER A O 20
ATOM 12693 N N . GLY A 1 46 ? 2.213 -10.394 3.045 1.00 0.00 46 GLY A N 20
ATOM 12694 C CA . GLY A 1 46 ? 1.270 -9.394 2.581 1.00 0.00 46 GLY A CA 20
ATOM 12695 C C . GLY A 1 46 ? -0.076 -9.990 2.218 1.00 0.00 46 GLY A C 20
ATOM 12696 O O . GLY A 1 46 ? -0.252 -10.422 1.080 1.00 0.00 46 GLY A O 20
#

Solvent-accessible surface area: 4426 Å² total; per-residue (Å²): 137,116,118,54,130,103,72,151,72,144,107,111,63,38,18,111,141,28,108,114,72,42,70,115,109,66,96,27,95,100,28,114,197,72,78,102,66,146,154,118,123,58,94,125,124,98

Foldseek 3Di:
DPAADDDDDDAPAADDVGGDHDNDPVVVVVVCCVVDDDDDPDDDDD

Radius of gyration: 16.14 Å; Cα contacts (8 Å, |Δi|>4): 24; chains: 1; bounding box: 21×50×29 Å

CATH classification: 3.30.160.60